Protein AF-A0AAU9KDV6-F1 (afdb_monomer_lite)

Radius of gyration: 60.65 Å; chains: 1; bounding box: 125×68×221 Å

Structure (mmCIF, N/CA/C/O backbone):
data_AF-A0AAU9KDV6-F1
#
_entry.id   AF-A0AAU9KDV6-F1
#
loop_
_atom_site.group_PDB
_atom_site.id
_atom_site.type_symbol
_atom_site.label_atom_id
_atom_site.label_alt_id
_atom_site.label_comp_id
_atom_site.label_asym_id
_atom_site.label_entity_id
_atom_site.label_seq_id
_atom_site.pdbx_PDB_ins_code
_atom_site.Cartn_x
_atom_site.Cartn_y
_atom_site.Cartn_z
_atom_site.occupancy
_atom_site.B_iso_or_equiv
_atom_site.auth_seq_id
_atom_site.auth_comp_id
_atom_site.auth_asym_id
_atom_site.auth_atom_id
_atom_site.pdbx_PDB_model_num
ATOM 1 N N . MET A 1 1 ? -49.493 3.572 109.293 1.00 40.91 1 MET A N 1
ATOM 2 C CA . MET A 1 1 ? -48.116 3.812 108.805 1.00 40.91 1 MET A CA 1
ATOM 3 C C . MET A 1 1 ? -47.619 2.676 107.915 1.00 40.91 1 MET A C 1
ATOM 5 O O . MET A 1 1 ? -47.460 2.937 106.735 1.00 40.91 1 MET A O 1
ATOM 9 N N . LEU A 1 2 ? -47.469 1.431 108.397 1.00 35.75 2 LEU A N 1
ATOM 10 C CA . LEU A 1 2 ? -46.948 0.316 107.576 1.00 35.75 2 LEU A CA 1
ATOM 11 C C . LEU A 1 2 ? -47.696 0.126 106.236 1.00 35.75 2 LEU A C 1
ATOM 13 O O . LEU A 1 2 ? -47.065 0.109 105.188 1.00 35.75 2 LEU A O 1
ATOM 17 N N . ALA A 1 3 ? -49.034 0.121 106.248 1.00 40.25 3 ALA A N 1
ATOM 18 C CA . ALA A 1 3 ? -49.849 0.040 105.027 1.00 40.25 3 ALA A CA 1
ATOM 19 C C . ALA A 1 3 ? -49.653 1.220 104.048 1.00 40.25 3 ALA A C 1
ATOM 21 O O . ALA A 1 3 ? -49.801 1.046 102.847 1.00 40.25 3 ALA A O 1
ATOM 22 N N . PHE A 1 4 ? -49.280 2.408 104.540 1.00 44.97 4 PHE A N 1
ATOM 23 C CA . PHE A 1 4 ? -48.985 3.580 103.703 1.00 44.97 4 PHE A CA 1
ATOM 24 C C . PHE A 1 4 ? -47.586 3.479 103.072 1.00 44.97 4 PHE A C 1
ATOM 26 O O . PHE A 1 4 ? -47.387 3.900 101.940 1.00 44.97 4 PHE A O 1
ATOM 33 N N . ILE A 1 5 ? -46.635 2.855 103.777 1.00 51.09 5 ILE A N 1
ATOM 34 C CA . ILE A 1 5 ? -45.300 2.537 103.251 1.00 51.09 5 ILE A CA 1
ATOM 35 C C . ILE A 1 5 ? -45.392 1.431 102.190 1.00 51.09 5 ILE A C 1
ATOM 37 O O . ILE A 1 5 ? -44.758 1.555 101.151 1.00 51.09 5 ILE A O 1
ATOM 41 N N . VAL A 1 6 ? -46.229 0.405 102.388 1.00 50.66 6 VAL A N 1
ATOM 42 C CA . VAL A 1 6 ? -46.514 -0.606 101.348 1.00 50.66 6 VAL A CA 1
ATOM 43 C C . VAL A 1 6 ? -47.184 0.031 100.124 1.00 50.66 6 VAL A C 1
ATOM 45 O O . VAL A 1 6 ? -46.797 -0.273 99.000 1.00 50.66 6 VAL A O 1
ATOM 48 N N . LEU A 1 7 ? -48.120 0.970 100.318 1.00 45.03 7 LEU A N 1
ATOM 49 C CA . LEU A 1 7 ? -48.736 1.695 99.202 1.00 45.03 7 LEU A CA 1
ATOM 50 C C . LEU A 1 7 ? -47.714 2.552 98.429 1.00 45.03 7 LEU A C 1
ATOM 52 O O . LEU A 1 7 ? -47.721 2.531 97.202 1.00 45.03 7 LEU A O 1
ATOM 56 N N . LEU A 1 8 ? -46.800 3.250 99.121 1.00 45.50 8 LEU A N 1
ATOM 57 C CA . LEU A 1 8 ? -45.713 3.993 98.467 1.00 45.50 8 LEU A CA 1
ATOM 58 C C . LEU A 1 8 ? -44.706 3.079 97.754 1.00 45.50 8 LEU A C 1
ATOM 60 O O . LEU A 1 8 ? -44.264 3.418 96.663 1.00 45.50 8 LEU A O 1
ATOM 64 N N . LEU A 1 9 ? -44.343 1.933 98.337 1.00 45.34 9 LEU A N 1
ATOM 65 C CA . LEU A 1 9 ? -43.408 0.992 97.709 1.00 45.34 9 LEU A CA 1
ATOM 66 C C . LEU A 1 9 ? -43.995 0.374 96.432 1.00 45.34 9 LEU A C 1
ATOM 68 O O . LEU A 1 9 ? -43.277 0.241 95.443 1.00 45.34 9 LEU A O 1
ATOM 72 N N . ASN A 1 10 ? -45.301 0.091 96.411 1.00 43.69 10 ASN A N 1
ATOM 73 C CA . ASN A 1 10 ? -45.986 -0.341 95.192 1.00 43.69 10 ASN A CA 1
ATOM 74 C C . ASN A 1 10 ? -46.097 0.798 94.159 1.00 43.69 10 ASN A C 1
ATOM 76 O O . ASN A 1 10 ? -45.898 0.552 92.976 1.00 43.69 10 ASN A O 1
ATOM 80 N N . LEU A 1 11 ? -46.321 2.049 94.584 1.00 44.47 11 LEU A N 1
ATOM 81 C CA . LEU A 1 11 ? -46.323 3.220 93.687 1.00 44.47 11 LEU A CA 1
ATOM 82 C C . LEU A 1 11 ? -44.954 3.521 93.045 1.00 44.47 11 LEU A C 1
ATOM 84 O O . LEU A 1 11 ? -44.906 4.190 92.017 1.00 44.47 11 LEU A O 1
ATOM 88 N N . VAL A 1 12 ? -43.848 3.029 93.616 1.00 46.56 12 VAL A N 1
ATOM 89 C CA . VAL A 1 12 ? -42.502 3.132 93.017 1.00 46.56 12 VAL A CA 1
ATOM 90 C C . VAL A 1 12 ? -42.240 2.010 91.995 1.00 46.56 12 VAL A C 1
ATOM 92 O O . VAL A 1 12 ? -41.493 2.219 91.039 1.00 46.56 12 VAL A O 1
ATOM 95 N N . LYS A 1 13 ? -42.913 0.856 92.112 1.00 50.41 13 LYS A N 1
ATOM 96 C CA . LYS A 1 13 ? -42.936 -0.217 91.097 1.00 50.41 13 LYS A CA 1
ATOM 97 C C . LYS A 1 13 ? -43.999 0.047 90.017 1.00 50.41 13 LYS A C 1
ATOM 99 O O . LYS A 1 13 ? -44.892 -0.754 89.768 1.00 50.41 13 LYS A O 1
ATOM 104 N N . GLY A 1 14 ? -43.875 1.189 89.339 1.00 57.09 14 GLY A N 1
ATOM 105 C CA . GLY A 1 14 ? -44.610 1.466 88.100 1.00 57.09 14 GLY A CA 1
ATOM 106 C C . GLY A 1 14 ? -44.028 0.672 86.929 1.00 57.09 14 GLY A C 1
ATOM 107 O O . GLY A 1 14 ? -43.307 1.242 86.109 1.00 57.09 14 GLY A O 1
ATOM 108 N N . GLU A 1 15 ? -44.257 -0.637 86.897 1.00 65.69 15 GLU A N 1
ATOM 109 C CA . GLU A 1 15 ? -43.826 -1.544 85.823 1.00 65.69 15 GLU A CA 1
ATOM 110 C C . GLU A 1 15 ? -44.799 -1.408 84.642 1.00 65.69 15 GLU A C 1
ATOM 112 O O . GLU A 1 15 ? -46.013 -1.348 84.834 1.00 65.69 15 GLU A O 1
ATOM 117 N N . LEU A 1 16 ? -44.281 -1.248 83.419 1.00 76.19 16 LEU A N 1
ATOM 118 C CA . LEU A 1 16 ? -45.123 -0.967 82.253 1.00 76.19 16 LEU A CA 1
ATOM 119 C C . LEU A 1 16 ? -45.495 -2.255 81.522 1.00 76.19 16 LEU A C 1
ATOM 121 O O . LEU A 1 16 ? -44.693 -2.799 80.766 1.00 76.19 16 LEU A O 1
ATOM 125 N N . ASN A 1 17 ? -46.736 -2.698 81.700 1.00 83.12 17 ASN A N 1
ATOM 126 C CA . ASN A 1 17 ? -47.271 -3.866 81.005 1.00 83.12 17 ASN A CA 1
ATOM 127 C C . ASN A 1 17 ? -47.283 -3.638 79.482 1.00 83.12 17 ASN A C 1
ATOM 129 O O . ASN A 1 17 ? -47.941 -2.713 78.982 1.00 83.12 17 ASN A O 1
ATOM 133 N N . MET A 1 18 ? -46.568 -4.502 78.761 1.00 87.81 18 MET A N 1
ATOM 134 C CA . MET A 1 18 ? -46.464 -4.554 77.307 1.00 87.81 18 MET A CA 1
ATOM 135 C C . MET A 1 18 ? -46.941 -5.917 76.795 1.00 87.81 18 MET A C 1
ATOM 137 O O . MET A 1 18 ? -46.512 -6.964 77.277 1.00 87.81 18 MET A O 1
ATOM 141 N N . ILE A 1 19 ? -47.790 -5.916 75.768 1.00 90.44 19 ILE A N 1
ATOM 142 C CA . ILE A 1 19 ? -48.213 -7.137 75.073 1.00 90.44 19 ILE A CA 1
ATOM 143 C C . ILE A 1 19 ? -47.718 -7.140 73.631 1.00 90.44 19 ILE A C 1
ATOM 145 O O . ILE A 1 19 ? -47.949 -6.184 72.900 1.00 90.44 19 ILE A O 1
ATOM 149 N N . VAL A 1 20 ? -47.101 -8.236 73.192 1.00 90.81 20 VAL A N 1
ATOM 150 C CA . VAL A 1 20 ? -46.806 -8.478 71.772 1.00 90.81 20 VAL A CA 1
ATOM 151 C C . VAL A 1 20 ? -47.881 -9.383 71.175 1.00 90.81 20 VAL A C 1
ATOM 153 O O . VAL A 1 20 ? -48.153 -10.460 71.708 1.00 90.81 20 VAL A O 1
ATOM 156 N N . LEU A 1 21 ? -48.480 -8.948 70.064 1.00 92.38 21 LEU A N 1
ATOM 157 C CA . LEU A 1 21 ? -49.529 -9.667 69.341 1.00 92.38 21 LEU A CA 1
ATOM 158 C C . LEU A 1 21 ? -48.971 -10.286 68.054 1.00 92.38 21 LEU A C 1
ATOM 160 O O . LEU A 1 21 ? -48.592 -9.571 67.129 1.00 92.38 21 LEU A O 1
ATOM 164 N N . PHE A 1 22 ? -48.968 -11.615 67.981 1.00 92.19 22 PHE A N 1
ATOM 165 C CA . PHE A 1 22 ? -48.668 -12.400 66.781 1.00 92.19 22 PHE A CA 1
ATOM 166 C C . PHE A 1 22 ? -49.953 -12.954 66.145 1.00 92.19 22 PHE A C 1
ATOM 168 O O . PHE A 1 22 ? -51.003 -13.003 66.784 1.00 92.19 22 PHE A O 1
ATOM 175 N N . SER A 1 23 ? -49.874 -13.434 64.906 1.00 92.50 23 SER A N 1
ATOM 176 C CA . SER A 1 23 ? -50.937 -14.193 64.239 1.00 92.50 23 SER A CA 1
ATOM 177 C C . SER A 1 23 ? -50.364 -15.342 63.399 1.00 92.50 23 SER A C 1
ATOM 179 O O . SER A 1 23 ? -49.150 -15.529 63.334 1.00 92.50 23 SER A O 1
ATOM 181 N N . SER A 1 24 ? -51.225 -16.093 62.707 1.00 87.38 24 SER A N 1
ATOM 182 C CA . SER A 1 24 ? -50.813 -17.065 61.679 1.00 87.38 24 SER A CA 1
ATOM 183 C C . SER A 1 24 ? -50.047 -16.451 60.498 1.00 87.38 24 SER A C 1
ATOM 185 O O . SER A 1 24 ? -49.396 -17.186 59.761 1.00 87.38 24 SER A O 1
ATOM 187 N N . SER A 1 25 ? -50.138 -15.132 60.309 1.00 87.69 25 SER A N 1
ATOM 188 C CA . SER A 1 25 ? -49.442 -14.372 59.262 1.00 87.69 25 SER A CA 1
ATOM 189 C C . SER A 1 25 ? -48.084 -13.824 59.729 1.00 87.69 25 SER A C 1
ATOM 191 O O . SER A 1 25 ? -47.277 -13.400 58.903 1.00 87.69 25 SER A O 1
ATOM 193 N N . THR A 1 26 ? -47.787 -13.862 61.035 1.00 89.19 26 THR A N 1
ATOM 194 C CA . THR A 1 26 ? -46.473 -13.483 61.573 1.00 89.19 26 THR A CA 1
ATOM 195 C C . THR A 1 26 ? -45.402 -14.485 61.119 1.00 89.19 26 THR A C 1
ATOM 197 O O . THR A 1 26 ? -45.591 -15.691 61.298 1.00 89.19 26 THR A O 1
ATOM 200 N N . PRO A 1 27 ? -44.234 -14.037 60.617 1.00 87.31 27 PRO A N 1
ATOM 201 C CA . PRO A 1 27 ? -43.124 -14.935 60.313 1.00 87.31 27 PRO A CA 1
ATOM 202 C C . PRO A 1 27 ? -42.692 -15.749 61.542 1.00 87.31 27 PRO A C 1
ATOM 204 O O . PRO A 1 27 ? -42.416 -15.194 62.606 1.00 87.31 27 PRO A O 1
ATOM 207 N N . SER A 1 28 ? -42.584 -17.072 61.401 1.00 85.69 28 SER A N 1
ATOM 208 C CA . SER A 1 28 ? -42.259 -17.964 62.525 1.00 85.69 28 SER A CA 1
ATOM 209 C C . SER A 1 28 ? -40.844 -17.760 63.080 1.00 85.69 28 SER A C 1
ATOM 211 O O . SER A 1 28 ? -40.598 -18.039 64.253 1.00 85.69 28 SER A O 1
ATOM 213 N N . SER A 1 29 ? -39.912 -17.251 62.266 1.00 87.62 29 SER A N 1
ATOM 214 C CA . SER A 1 29 ? -38.594 -16.810 62.737 1.00 87.62 29 SER A CA 1
ATOM 215 C C . SER A 1 29 ? -38.708 -15.583 63.644 1.00 87.62 29 SER A C 1
ATOM 217 O O . SER A 1 29 ? -38.086 -15.554 64.703 1.00 87.62 29 SER A O 1
ATOM 219 N N . LEU A 1 30 ? -39.555 -14.616 63.277 1.00 86.94 30 LEU A N 1
ATOM 220 C CA . LEU A 1 30 ? -39.775 -13.374 64.014 1.00 86.94 30 LEU A CA 1
ATOM 221 C C . LEU A 1 30 ? -40.411 -13.621 65.381 1.00 86.94 30 LEU A C 1
ATOM 223 O O . LEU A 1 30 ? -39.878 -13.143 66.379 1.00 86.94 30 LEU A O 1
ATOM 227 N N . SER A 1 31 ? -41.492 -14.404 65.452 1.00 88.00 31 SER A N 1
ATOM 228 C CA . SER A 1 31 ? -42.129 -14.729 66.735 1.00 88.00 31 SER A CA 1
ATOM 229 C C . SER A 1 31 ? -41.178 -15.492 67.666 1.00 88.00 31 SER A C 1
ATOM 231 O O . SER A 1 31 ? -41.053 -15.140 68.839 1.00 88.00 31 SER A O 1
ATOM 233 N N . THR A 1 32 ? -40.425 -16.463 67.135 1.00 89.94 32 THR A N 1
ATOM 234 C CA . THR A 1 32 ? -39.395 -17.202 67.888 1.00 89.94 32 THR A CA 1
ATOM 235 C C . THR A 1 32 ? -38.284 -16.276 68.392 1.00 89.94 32 THR A C 1
ATOM 237 O O . THR A 1 32 ? -37.928 -16.324 69.567 1.00 89.94 32 THR A O 1
ATOM 240 N N . TYR A 1 33 ? -37.757 -15.399 67.532 1.00 89.50 33 TYR A N 1
ATOM 241 C CA . TYR A 1 33 ? -36.684 -14.469 67.887 1.00 89.50 33 TYR A CA 1
ATOM 242 C C . TYR A 1 33 ? -37.139 -13.420 68.908 1.00 89.50 33 TYR A C 1
ATOM 244 O O . TYR A 1 33 ? -36.356 -13.036 69.776 1.00 89.50 33 TYR A O 1
ATOM 252 N N . PHE A 1 34 ? -38.392 -12.970 68.837 1.00 88.88 34 PHE A N 1
ATOM 253 C CA . PHE A 1 34 ? -38.979 -12.055 69.816 1.00 88.88 34 PHE A CA 1
ATOM 254 C C . PHE A 1 34 ? -39.078 -12.714 71.193 1.00 88.88 34 PHE A C 1
ATOM 256 O O . PHE A 1 34 ? -38.612 -12.129 72.169 1.00 88.88 34 PHE A O 1
ATOM 263 N N . LEU A 1 35 ? -39.588 -13.948 71.256 1.00 87.81 35 LEU A N 1
ATOM 264 C CA . LEU A 1 35 ? -39.663 -14.738 72.490 1.00 87.81 35 LEU A CA 1
ATOM 265 C C . LEU A 1 35 ? -38.286 -14.960 73.142 1.00 87.81 35 LEU A C 1
ATOM 267 O O . LEU A 1 35 ? -38.197 -14.984 74.365 1.00 87.81 35 LEU A O 1
ATOM 271 N N . SER A 1 36 ? -37.211 -15.112 72.356 1.00 86.88 36 SER A N 1
ATOM 272 C CA . SER A 1 36 ? -35.862 -15.350 72.894 1.00 86.88 36 SER A CA 1
ATOM 273 C C . SER A 1 36 ? -35.021 -14.092 73.148 1.00 86.88 36 SER A C 1
ATOM 275 O O . SER A 1 36 ? -34.088 -14.152 73.948 1.00 86.88 36 SER A O 1
ATOM 277 N N . ASN A 1 37 ? -35.293 -12.971 72.465 1.00 86.50 37 ASN A N 1
ATOM 278 C CA . ASN A 1 37 ? -34.419 -11.788 72.498 1.00 86.50 37 ASN A CA 1
ATOM 279 C C . ASN A 1 37 ? -35.093 -10.492 72.952 1.00 86.50 37 ASN A C 1
ATOM 281 O O . ASN A 1 37 ? -34.382 -9.622 73.442 1.00 86.50 37 ASN A O 1
ATOM 285 N N . LEU A 1 38 ? -36.409 -10.300 72.780 1.00 83.62 38 LEU A N 1
ATOM 286 C CA . LEU A 1 38 ? -37.007 -8.978 73.010 1.00 83.62 38 LEU A CA 1
ATOM 287 C C . LEU A 1 38 ? -36.851 -8.551 74.478 1.00 83.62 38 LEU A C 1
ATOM 289 O O . LEU A 1 38 ? -36.302 -7.483 74.733 1.00 83.62 38 LEU A O 1
ATOM 293 N N . ASP A 1 39 ? -37.219 -9.421 75.420 1.00 81.00 39 ASP A N 1
ATOM 294 C CA . ASP A 1 39 ? -37.047 -9.208 76.864 1.00 81.00 39 ASP A CA 1
ATOM 295 C C . ASP A 1 39 ? -35.589 -8.891 77.251 1.00 81.00 39 ASP A C 1
ATOM 297 O O . ASP A 1 39 ? -35.280 -7.814 77.767 1.00 81.00 39 ASP A O 1
ATOM 301 N N . SER A 1 40 ? -34.650 -9.775 76.900 1.00 79.00 40 SER A N 1
ATOM 302 C CA . SER A 1 40 ? -33.231 -9.592 77.228 1.00 79.00 40 SER A CA 1
ATOM 303 C C . SER A 1 40 ? -32.630 -8.328 76.594 1.00 79.00 40 SER A C 1
ATOM 305 O O . SER A 1 40 ? -31.840 -7.635 77.240 1.00 79.00 40 SER A O 1
ATOM 307 N N . SER A 1 41 ? -33.058 -7.966 75.379 1.00 72.12 41 SER A N 1
ATOM 308 C CA . SER A 1 41 ? -32.657 -6.735 74.683 1.00 72.12 41 SER A CA 1
ATOM 309 C C . SER A 1 41 ? -33.207 -5.457 75.333 1.00 72.12 41 SER A C 1
ATOM 311 O O . SER A 1 41 ? -32.626 -4.378 75.181 1.00 72.12 41 SER A O 1
ATOM 313 N N . LEU A 1 42 ? -34.311 -5.560 76.078 1.00 72.38 42 LEU A N 1
ATOM 314 C CA . LEU A 1 42 ? -34.938 -4.443 76.779 1.00 72.38 42 LEU A CA 1
ATOM 315 C C . LEU A 1 42 ? -34.342 -4.198 78.173 1.00 72.38 42 LEU A C 1
ATOM 317 O O . LEU A 1 42 ? -34.608 -3.143 78.752 1.00 72.38 42 LEU A O 1
ATOM 321 N N . GLY A 1 43 ? -33.418 -5.049 78.628 1.00 60.28 43 GLY A N 1
ATOM 322 C CA . GLY A 1 43 ? -32.497 -4.766 79.731 1.00 60.28 43 GLY A CA 1
ATOM 323 C C . GLY A 1 43 ? -33.004 -5.242 81.090 1.00 60.28 43 GLY A C 1
ATOM 324 O O . GLY A 1 43 ? -33.632 -4.490 81.831 1.00 60.28 43 GLY A O 1
ATOM 325 N N . ASN A 1 44 ? -32.635 -6.474 81.441 1.00 50.62 44 ASN A N 1
ATOM 326 C CA . ASN A 1 44 ? -33.043 -7.193 82.657 1.00 50.62 44 ASN A CA 1
ATOM 327 C C . ASN A 1 44 ? -32.495 -6.621 83.997 1.00 50.62 44 ASN A C 1
ATOM 329 O O . ASN A 1 44 ? -32.542 -7.296 85.022 1.00 50.62 44 ASN A O 1
ATOM 333 N N . SER A 1 45 ? -31.945 -5.400 84.020 1.00 51.59 45 SER A N 1
ATOM 334 C CA . SER A 1 45 ? -31.393 -4.762 85.228 1.00 51.59 45 SER A CA 1
ATOM 335 C C . SER A 1 45 ? -32.425 -4.009 86.074 1.00 51.59 45 SER A C 1
ATOM 337 O O . SER A 1 45 ? -32.253 -3.925 87.288 1.00 51.59 45 SER A O 1
ATOM 339 N N . ASP A 1 46 ? -33.484 -3.471 85.458 1.00 55.25 46 ASP A N 1
ATOM 340 C CA . ASP A 1 46 ? -34.318 -2.418 86.070 1.00 55.25 46 ASP A CA 1
ATOM 341 C C . ASP A 1 46 ? -35.837 -2.706 86.064 1.00 55.25 46 ASP A C 1
ATOM 343 O O . ASP A 1 46 ? -36.617 -1.806 86.372 1.00 55.25 46 ASP A O 1
ATOM 347 N N . PHE A 1 47 ? -36.268 -3.928 85.704 1.00 57.72 47 PHE A N 1
ATOM 348 C CA . PHE A 1 47 ? -37.681 -4.382 85.696 1.00 57.72 47 PHE A CA 1
ATOM 349 C C . PHE A 1 47 ? -38.674 -3.343 85.128 1.00 57.72 47 PHE A C 1
ATOM 351 O O . PHE A 1 47 ? -39.692 -3.005 85.728 1.00 57.72 47 PHE A O 1
ATOM 358 N N . PHE A 1 48 ? -38.337 -2.756 83.978 1.00 67.69 48 PHE A N 1
ATOM 359 C CA . PHE A 1 48 ? -39.038 -1.567 83.486 1.00 67.69 48 PHE A CA 1
ATOM 360 C C . PHE A 1 48 ? -40.371 -1.886 82.788 1.00 67.69 48 PHE A C 1
ATOM 362 O O . PHE A 1 48 ? -41.332 -1.122 82.920 1.00 67.69 48 PHE A O 1
ATOM 369 N N . PHE A 1 49 ? -40.409 -2.993 82.046 1.00 75.56 49 PHE A N 1
ATOM 370 C CA . PHE A 1 49 ? -41.573 -3.512 81.332 1.00 75.56 49 PHE A CA 1
ATOM 371 C C . PHE A 1 49 ? -41.828 -4.953 81.786 1.00 75.56 49 PHE A C 1
ATOM 373 O O . PHE A 1 49 ? -40.865 -5.705 81.927 1.00 75.56 49 PHE A O 1
ATOM 380 N N . ASP A 1 50 ? -43.093 -5.334 81.954 1.00 82.19 50 ASP A N 1
ATOM 381 C CA . ASP A 1 50 ? -43.509 -6.743 81.949 1.00 82.19 50 ASP A CA 1
ATOM 382 C C . ASP A 1 50 ? -44.009 -7.072 80.536 1.00 82.19 50 ASP A C 1
ATOM 384 O O . ASP A 1 50 ? -44.748 -6.276 79.949 1.00 82.19 50 ASP A O 1
ATOM 388 N N . ILE A 1 51 ? -43.557 -8.184 79.952 1.00 85.69 51 ILE A N 1
ATOM 389 C CA . ILE A 1 51 ? -43.726 -8.478 78.523 1.00 85.69 51 ILE A CA 1
ATOM 390 C C . ILE A 1 51 ? -44.402 -9.831 78.337 1.00 85.69 51 ILE A C 1
ATOM 392 O O . ILE A 1 51 ? -43.790 -10.888 78.482 1.00 85.69 51 ILE A O 1
ATOM 396 N N . SER A 1 52 ? -45.668 -9.790 77.927 1.00 87.25 52 SER A N 1
ATOM 397 C CA . SER A 1 52 ? -46.446 -10.984 77.598 1.00 87.25 52 SER A CA 1
ATOM 398 C C . SER A 1 52 ? -46.648 -11.136 76.088 1.00 87.25 52 SER A C 1
ATOM 400 O O . SER A 1 52 ? -46.947 -10.178 75.375 1.00 87.25 52 SER A O 1
ATOM 402 N N . PHE A 1 53 ? -46.521 -12.364 75.588 1.00 89.88 53 PHE A N 1
ATOM 403 C CA . PHE A 1 53 ? -46.622 -12.688 74.164 1.00 89.88 53 PHE A CA 1
ATOM 404 C C . PHE A 1 53 ? -47.893 -13.499 73.892 1.00 89.88 53 PHE A C 1
ATOM 406 O O . PHE A 1 53 ? -48.089 -14.560 74.481 1.00 89.88 53 PHE A O 1
ATOM 413 N N . TYR A 1 54 ? -48.735 -13.030 72.970 1.00 89.75 54 TYR A N 1
ATOM 414 C CA . TYR A 1 54 ? -50.000 -13.676 72.614 1.00 89.75 54 TYR A CA 1
ATOM 415 C C . TYR A 1 54 ? -50.082 -13.918 71.106 1.00 89.75 54 TYR A C 1
ATOM 417 O O . TYR A 1 54 ? -49.696 -13.068 70.309 1.00 89.75 54 TYR A O 1
ATOM 425 N N . THR A 1 55 ? -50.628 -15.066 70.700 1.00 87.62 55 THR A N 1
ATOM 426 C CA . THR A 1 55 ? -50.978 -15.336 69.295 1.00 87.62 55 THR A CA 1
ATOM 427 C C . THR A 1 55 ? -52.491 -15.263 69.143 1.00 87.62 55 THR A C 1
ATOM 429 O O . THR A 1 55 ? -53.210 -16.009 69.805 1.00 87.62 55 THR A O 1
ATOM 432 N N . ILE A 1 56 ? -52.972 -14.369 68.282 1.00 88.94 56 ILE A N 1
ATOM 433 C CA . ILE A 1 56 ? -54.396 -14.128 68.037 1.00 88.94 56 ILE A CA 1
ATOM 434 C C . ILE A 1 56 ? -54.807 -14.567 66.627 1.00 88.94 56 ILE A C 1
ATOM 436 O O . ILE A 1 56 ? -54.000 -14.655 65.702 1.00 88.94 56 ILE A O 1
ATOM 440 N N . THR A 1 57 ? -56.095 -14.855 66.464 1.00 85.44 57 THR A N 1
ATOM 441 C CA . THR A 1 57 ? -56.718 -15.275 65.200 1.00 85.44 57 THR A CA 1
ATOM 442 C C . THR A 1 57 ? -57.766 -14.260 64.760 1.00 85.44 57 THR A C 1
ATOM 444 O O . THR A 1 57 ? -58.333 -13.548 65.590 1.00 85.44 57 THR A O 1
ATOM 447 N N . GLN A 1 58 ? -58.110 -14.224 63.469 1.00 78.62 58 GLN A N 1
ATOM 448 C CA . GLN A 1 58 ? -59.182 -13.346 62.974 1.00 78.62 58 GLN A CA 1
ATOM 449 C C . GLN A 1 58 ? -60.534 -13.582 63.684 1.00 78.62 58 GLN A C 1
ATOM 451 O O . GLN A 1 58 ? -61.351 -12.661 63.756 1.00 78.62 58 GLN A O 1
ATOM 456 N N . SER A 1 59 ? -60.761 -14.780 64.235 1.00 72.75 59 SER A N 1
ATOM 457 C CA . SER A 1 59 ? -61.956 -15.180 64.993 1.00 72.75 59 SER A CA 1
ATOM 458 C C . SER A 1 59 ? -61.933 -14.838 66.487 1.00 72.75 59 SER A C 1
ATOM 460 O O . SER A 1 59 ? -63.003 -14.685 67.070 1.00 72.75 59 SER A O 1
ATOM 462 N N . SER A 1 60 ? -60.765 -14.721 67.126 1.00 70.50 60 SER A N 1
ATOM 463 C CA . SER A 1 60 ? -60.691 -14.381 68.554 1.00 70.50 60 SER A CA 1
ATOM 464 C C . SER A 1 60 ? -61.064 -12.917 68.792 1.00 70.50 60 SER A C 1
ATOM 466 O O . SER A 1 60 ? -60.599 -12.021 68.083 1.00 70.50 60 SER A O 1
ATOM 468 N N . ALA A 1 61 ? -61.877 -12.668 69.818 1.00 64.69 61 ALA A N 1
ATOM 469 C CA . ALA A 1 61 ? -61.981 -11.341 70.409 1.00 64.69 61 ALA A CA 1
ATOM 470 C C . ALA A 1 61 ? -60.681 -11.018 71.165 1.00 64.69 61 ALA A C 1
ATOM 472 O O . ALA A 1 61 ? -60.041 -11.918 71.705 1.00 64.69 61 ALA A O 1
ATOM 473 N N . LEU A 1 62 ? -60.313 -9.737 71.247 1.00 70.44 62 LEU A N 1
ATOM 474 C CA . LEU A 1 62 ? -59.392 -9.283 72.288 1.00 70.44 62 LEU A CA 1
ATOM 475 C C . LEU A 1 62 ? -60.173 -9.278 73.610 1.00 70.44 62 LEU A C 1
ATOM 477 O O . LEU A 1 62 ? -60.967 -8.375 73.872 1.00 70.44 62 LEU A O 1
ATOM 481 N N . GLU A 1 63 ? -60.026 -10.349 74.390 1.00 66.81 63 GLU A N 1
ATOM 482 C CA . GLU A 1 63 ? -60.826 -10.578 75.594 1.00 66.81 63 GLU A CA 1
ATOM 483 C C . GLU A 1 63 ? -60.454 -9.591 76.705 1.00 66.81 63 GLU A C 1
ATOM 485 O O . GLU A 1 63 ? -59.287 -9.424 77.058 1.00 66.81 63 GLU A O 1
ATOM 490 N N . SER A 1 64 ? -61.459 -8.937 77.293 1.00 60.09 64 SER A N 1
ATOM 491 C CA . SER A 1 64 ? -61.273 -7.771 78.169 1.00 60.09 64 SER A CA 1
ATOM 492 C C . SER A 1 64 ? -60.523 -8.040 79.480 1.00 60.09 64 SER A C 1
ATOM 494 O O . SER A 1 64 ? -60.226 -7.092 80.200 1.00 60.09 64 SER A O 1
ATOM 496 N N . TYR A 1 65 ? -60.232 -9.302 79.811 1.00 57.00 65 TYR A N 1
ATOM 497 C CA . TYR A 1 65 ? -59.433 -9.678 80.981 1.00 57.00 65 TYR A CA 1
ATOM 498 C C . TYR A 1 65 ? -57.921 -9.708 80.695 1.00 57.00 65 TYR A C 1
ATOM 500 O O . TYR A 1 65 ? -57.138 -9.510 81.615 1.00 57.00 65 TYR A O 1
ATOM 508 N N . ILE A 1 66 ? -57.500 -9.889 79.434 1.00 63.53 66 ILE A N 1
ATOM 509 C CA . ILE A 1 66 ? -56.082 -9.861 79.006 1.00 63.53 66 ILE A CA 1
ATOM 510 C C . ILE A 1 66 ? -55.523 -8.418 79.047 1.00 63.53 66 ILE A C 1
ATOM 512 O O . ILE A 1 66 ? -54.331 -8.178 78.882 1.00 63.53 66 ILE A O 1
ATOM 516 N N . LEU A 1 67 ? -56.412 -7.437 79.232 1.00 61.69 67 LEU A N 1
ATOM 517 C CA . LEU A 1 67 ? -56.224 -6.039 78.842 1.00 61.69 67 LEU A CA 1
ATOM 518 C C . LEU A 1 67 ? -56.485 -5.066 80.005 1.00 61.69 67 LEU A C 1
ATOM 520 O O . LEU A 1 67 ? -56.489 -3.852 79.802 1.00 61.69 67 LEU A O 1
ATOM 524 N N . GLN A 1 68 ? -56.708 -5.588 81.216 1.00 65.06 68 GLN A N 1
ATOM 525 C CA . GLN A 1 68 ? -56.677 -4.786 82.440 1.00 65.06 68 GLN A CA 1
ATOM 526 C C . GLN A 1 68 ? -55.219 -4.418 82.750 1.00 65.06 68 GLN A C 1
ATOM 528 O O . GLN A 1 68 ? -54.313 -5.216 82.529 1.00 65.06 68 GLN A O 1
ATOM 533 N N . ASP A 1 69 ? -54.997 -3.176 83.182 1.00 70.00 69 ASP A N 1
ATOM 534 C CA . ASP A 1 69 ? -53.684 -2.581 83.477 1.00 70.00 69 ASP A CA 1
ATOM 535 C C . ASP A 1 69 ? -52.650 -2.596 82.323 1.00 70.00 69 ASP A C 1
ATOM 537 O O . ASP A 1 69 ? -51.463 -2.335 82.537 1.00 70.00 69 ASP A O 1
ATOM 541 N N . LEU A 1 70 ? -53.071 -2.841 81.076 1.00 79.44 70 LEU A N 1
ATOM 542 C CA . LEU A 1 70 ? -52.185 -2.819 79.908 1.00 79.44 70 LEU A CA 1
ATOM 543 C C . LEU A 1 70 ? -51.829 -1.384 79.484 1.00 79.44 70 LEU A C 1
ATOM 545 O O . LEU A 1 70 ? -52.714 -0.580 79.198 1.00 79.44 70 LEU A O 1
ATOM 549 N N . THR A 1 71 ? -50.533 -1.071 79.368 1.00 80.38 71 THR A N 1
ATOM 550 C CA . THR A 1 71 ? -50.070 0.266 78.943 1.00 80.38 71 THR A CA 1
ATOM 551 C C . THR A 1 71 ? -49.696 0.317 77.458 1.00 80.38 71 THR A C 1
ATOM 553 O O . THR A 1 71 ? -49.953 1.327 76.796 1.00 80.38 71 THR A O 1
ATOM 556 N N . MET A 1 72 ? -49.112 -0.759 76.915 1.00 87.56 72 MET A N 1
ATOM 557 C CA . MET A 1 72 ? -48.656 -0.815 75.523 1.00 87.56 72 MET A CA 1
ATOM 558 C C . MET A 1 72 ? -48.976 -2.155 74.847 1.00 87.56 72 MET A C 1
ATOM 560 O O . MET A 1 72 ? -48.909 -3.216 75.461 1.00 87.56 72 MET A O 1
ATOM 564 N N . MET A 1 73 ? -49.254 -2.105 73.547 1.00 91.38 73 MET A N 1
ATOM 565 C CA . MET A 1 73 ? -49.283 -3.245 72.634 1.00 91.38 73 MET A CA 1
ATOM 566 C C . MET A 1 73 ? -48.213 -3.084 71.551 1.00 91.38 73 MET A C 1
ATOM 568 O O . MET A 1 73 ? -47.913 -1.966 71.138 1.00 91.38 73 MET A O 1
ATOM 572 N N . VAL A 1 74 ? -47.710 -4.196 71.027 1.00 91.38 74 VAL A N 1
ATOM 573 C CA . VAL A 1 74 ? -46.914 -4.270 69.800 1.00 91.38 74 VAL A CA 1
ATOM 574 C C . VAL A 1 74 ? -47.687 -5.122 68.792 1.00 91.38 74 VAL A C 1
ATOM 576 O O . VAL A 1 74 ? -47.898 -6.313 69.023 1.00 91.38 74 VAL A O 1
ATOM 579 N N . ASP A 1 75 ? -48.125 -4.517 67.689 1.00 92.19 75 ASP A N 1
ATOM 580 C CA . ASP A 1 75 ? -48.753 -5.218 66.568 1.00 92.19 75 ASP A CA 1
ATOM 581 C C . ASP A 1 75 ? -47.668 -5.821 65.668 1.00 92.19 75 ASP A C 1
ATOM 583 O O . ASP A 1 75 ? -47.088 -5.159 64.802 1.00 92.19 75 ASP A O 1
ATOM 587 N N . ALA A 1 76 ? -47.403 -7.102 65.913 1.00 91.31 76 ALA A N 1
ATOM 588 C CA . ALA A 1 76 ? -46.533 -7.961 65.127 1.00 91.31 76 ALA A CA 1
ATOM 589 C C . ALA A 1 76 ? -47.356 -8.978 64.308 1.00 91.31 76 ALA A C 1
ATOM 591 O O . ALA A 1 76 ? -46.850 -10.055 63.984 1.00 91.31 76 ALA A O 1
ATOM 592 N N . THR A 1 77 ? -48.634 -8.691 64.010 1.00 89.38 77 THR A N 1
ATOM 593 C CA . THR A 1 77 ? -49.566 -9.689 63.454 1.00 89.38 77 THR A CA 1
ATOM 594 C C . THR A 1 77 ? -49.430 -9.924 61.953 1.00 89.38 77 THR A C 1
ATOM 596 O O . THR A 1 77 ? -49.745 -11.030 61.516 1.00 89.38 77 THR A O 1
ATOM 599 N N . TYR A 1 78 ? -48.969 -8.933 61.178 1.00 86.25 78 TYR A N 1
ATOM 600 C CA . TYR A 1 78 ? -48.879 -8.968 59.703 1.00 86.25 78 TYR A CA 1
ATOM 601 C C . TYR A 1 78 ? -50.197 -9.378 59.004 1.00 86.25 78 TYR A C 1
ATOM 603 O O . TYR A 1 78 ? -50.201 -10.038 57.964 1.00 86.25 78 TYR A O 1
ATOM 611 N N . ASP A 1 79 ? -51.346 -9.016 59.585 1.00 86.38 79 ASP A N 1
ATOM 612 C CA . ASP A 1 79 ? -52.678 -9.333 59.061 1.00 86.38 79 ASP A CA 1
ATOM 613 C C . ASP A 1 79 ? -53.554 -8.075 59.052 1.00 86.38 79 ASP A C 1
ATOM 615 O O . ASP A 1 79 ? -53.826 -7.481 60.093 1.00 86.38 79 ASP A O 1
ATOM 619 N N . MET A 1 80 ? -54.031 -7.677 57.870 1.00 84.00 80 MET A N 1
ATOM 620 C CA . MET A 1 80 ? -54.779 -6.429 57.672 1.00 84.00 80 MET A CA 1
ATOM 621 C C . MET A 1 80 ? -56.112 -6.375 58.442 1.00 84.00 80 MET A C 1
ATOM 623 O O . MET A 1 80 ? -56.564 -5.299 58.840 1.00 84.00 80 MET A O 1
ATOM 627 N N . LEU A 1 81 ? -56.762 -7.524 58.656 1.00 85.19 81 LEU A N 1
ATOM 628 C CA . LEU A 1 81 ? -58.048 -7.612 59.352 1.00 85.19 81 LEU A CA 1
ATOM 629 C C . LEU A 1 81 ? -57.861 -7.613 60.872 1.00 85.19 81 LEU A C 1
ATOM 631 O O . LEU A 1 81 ? -58.708 -7.076 61.589 1.00 85.19 81 LEU A O 1
ATOM 635 N N . LEU A 1 82 ? -56.756 -8.173 61.369 1.00 88.06 82 LEU A N 1
ATOM 636 C CA . LEU A 1 82 ? -56.337 -8.018 62.762 1.00 88.06 82 LEU A CA 1
ATOM 637 C C . LEU A 1 82 ? -55.853 -6.597 63.044 1.00 88.06 82 LEU A C 1
ATOM 639 O O . LEU A 1 82 ? -56.306 -6.003 64.018 1.00 88.06 82 LEU A O 1
ATOM 643 N N . HIS A 1 83 ? -55.039 -6.018 62.165 1.00 87.81 83 HIS A N 1
ATOM 644 C CA . HIS A 1 83 ? -54.538 -4.654 62.291 1.00 87.81 83 HIS A CA 1
ATOM 645 C C . HIS A 1 83 ? -55.674 -3.633 62.479 1.00 87.81 83 HIS A C 1
ATOM 647 O O . HIS A 1 83 ? -55.675 -2.880 63.450 1.00 87.81 83 HIS A O 1
ATOM 653 N N . HIS A 1 84 ? -56.719 -3.668 61.641 1.00 86.44 84 HIS A N 1
ATOM 654 C CA . HIS A 1 84 ? -57.882 -2.783 61.813 1.00 86.44 84 HIS A CA 1
ATOM 655 C C . HIS A 1 84 ? -58.649 -3.009 63.132 1.00 86.44 84 HIS A C 1
ATOM 657 O O . HIS A 1 84 ? -59.213 -2.058 63.680 1.00 86.44 84 HIS A O 1
ATOM 663 N N . LYS A 1 85 ? -58.663 -4.234 63.680 1.00 87.56 85 LYS A N 1
ATOM 664 C CA . LYS A 1 85 ? -59.227 -4.507 65.016 1.00 87.56 85 LYS A CA 1
ATOM 665 C C . LYS A 1 85 ? -58.340 -3.948 66.130 1.00 87.56 85 LYS A C 1
ATOM 667 O O . LYS A 1 85 ? -58.871 -3.395 67.091 1.00 87.56 85 LYS A O 1
ATOM 672 N N . ILE A 1 86 ? -57.018 -4.072 65.998 1.00 88.81 86 ILE A N 1
ATOM 673 C CA . ILE A 1 86 ? -56.032 -3.558 66.957 1.00 88.81 86 ILE A CA 1
ATOM 674 C C . ILE A 1 86 ? -56.040 -2.026 66.961 1.00 88.81 86 ILE A C 1
ATOM 676 O O . ILE A 1 86 ? -56.056 -1.442 68.040 1.00 88.81 86 ILE A O 1
ATOM 680 N N . ASP A 1 87 ? -56.123 -1.369 65.799 1.00 87.81 87 ASP A N 1
ATOM 681 C CA . ASP A 1 87 ? -56.265 0.090 65.697 1.00 87.81 87 ASP A CA 1
ATOM 682 C C . ASP A 1 87 ? -57.564 0.558 66.367 1.00 87.81 87 ASP A C 1
ATOM 684 O O . ASP A 1 87 ? -57.536 1.382 67.284 1.00 87.81 87 ASP A O 1
ATOM 688 N N . TYR A 1 88 ? -58.714 -0.027 66.005 1.00 87.56 88 TYR A N 1
ATOM 689 C CA . TYR A 1 88 ? -59.990 0.294 66.652 1.00 87.56 88 TYR A CA 1
ATOM 690 C C . TYR A 1 88 ? -59.916 0.140 68.182 1.00 87.56 88 TYR A C 1
ATOM 692 O O . TYR A 1 88 ? -60.312 1.052 68.912 1.00 87.56 88 TYR A O 1
ATOM 700 N N . PHE A 1 89 ? -59.350 -0.971 68.667 1.00 86.88 89 PHE A N 1
ATOM 701 C CA . PHE A 1 89 ? -59.215 -1.259 70.094 1.00 86.88 89 PHE A CA 1
ATOM 702 C C . PHE A 1 89 ? -58.226 -0.324 70.819 1.00 86.88 89 PHE A C 1
ATOM 704 O O . PHE A 1 89 ? -58.535 0.192 71.893 1.00 86.88 89 PHE A O 1
ATOM 711 N N . SER A 1 90 ? -57.064 -0.043 70.226 1.00 88.00 90 SER A N 1
ATOM 712 C CA . SER A 1 90 ? -56.076 0.926 70.722 1.00 88.00 90 SER A CA 1
ATOM 713 C C . SER A 1 90 ? -56.718 2.305 70.919 1.00 88.00 90 SER A C 1
ATOM 715 O O . SER A 1 90 ? -56.621 2.905 71.995 1.00 88.00 90 SER A O 1
ATOM 717 N N . ASN A 1 91 ? -57.486 2.765 69.925 1.00 86.44 91 ASN A N 1
ATOM 718 C CA . ASN A 1 91 ? -58.201 4.036 69.986 1.00 86.44 91 ASN A CA 1
ATOM 719 C C . ASN A 1 91 ? -59.380 4.043 70.964 1.00 86.44 91 ASN A C 1
ATOM 721 O O . ASN A 1 91 ? -59.616 5.085 71.584 1.00 86.44 91 ASN A O 1
ATOM 725 N N . SER A 1 92 ? -60.138 2.950 71.113 1.00 87.00 92 SER A N 1
ATOM 726 C CA . SER A 1 92 ? -61.232 2.888 72.094 1.00 87.00 92 SER A CA 1
ATOM 727 C C . SER A 1 92 ? -60.690 2.889 73.521 1.00 87.00 92 SER A C 1
ATOM 729 O O . SER A 1 92 ? -61.135 3.684 74.348 1.00 87.00 92 SER A O 1
ATOM 731 N N . SER A 1 93 ? -59.684 2.052 73.775 1.00 85.56 93 SER A N 1
ATOM 732 C CA . SER A 1 93 ? -59.191 1.706 75.112 1.00 85.56 93 SER A CA 1
ATOM 733 C C . SER A 1 93 ? -58.065 2.615 75.614 1.00 85.56 93 SER A C 1
ATOM 735 O O . SER A 1 93 ? -57.705 2.535 76.782 1.00 85.56 93 SER A O 1
ATOM 737 N N . LYS A 1 94 ? -57.538 3.507 74.759 1.00 88.75 94 LYS A N 1
ATOM 738 C CA . LYS A 1 94 ? -56.428 4.439 75.063 1.00 88.75 94 LYS A CA 1
ATOM 739 C C . LYS A 1 94 ? -55.125 3.716 75.432 1.00 88.75 94 LYS A C 1
ATOM 741 O O . LYS A 1 94 ? -54.362 4.174 76.277 1.00 88.75 94 LYS A O 1
ATOM 746 N N . ILE A 1 95 ? -54.886 2.586 74.769 1.00 87.81 95 ILE A N 1
ATOM 747 C CA . ILE A 1 95 ? -53.684 1.763 74.921 1.00 87.81 95 ILE A CA 1
ATOM 748 C C . ILE A 1 95 ? -52.775 2.043 73.728 1.00 87.81 95 ILE A C 1
ATOM 750 O O . ILE A 1 95 ? -53.203 1.954 72.573 1.00 87.81 95 ILE A O 1
ATOM 754 N N . LEU A 1 96 ? -51.525 2.394 74.012 1.00 87.44 96 LEU A N 1
ATOM 755 C CA . LEU A 1 96 ? -50.531 2.751 73.008 1.00 87.44 96 LEU A CA 1
ATOM 756 C C . LEU A 1 96 ? -50.173 1.525 72.155 1.00 87.44 96 LEU A C 1
ATOM 758 O O . LEU A 1 96 ? -49.848 0.483 72.715 1.00 87.44 96 LEU A O 1
ATOM 762 N N . CYS A 1 97 ? -50.207 1.625 70.827 1.00 89.44 97 CYS A N 1
ATOM 763 C CA . CYS A 1 97 ? -49.858 0.514 69.938 1.00 89.44 97 CYS A CA 1
ATOM 764 C C . CYS A 1 97 ? -48.638 0.841 69.067 1.00 89.44 97 CYS A C 1
ATOM 766 O O . CYS A 1 97 ? -48.659 1.803 68.302 1.00 89.44 97 CYS A O 1
ATOM 768 N N . LEU A 1 98 ? -47.586 0.027 69.171 1.00 89.31 98 LEU A N 1
ATOM 769 C CA . LEU A 1 98 ? -46.430 0.039 68.278 1.00 89.31 98 LEU A CA 1
ATOM 770 C C . LEU A 1 98 ? -46.652 -0.944 67.122 1.00 89.31 98 LEU A C 1
ATOM 772 O O . LEU A 1 98 ? -46.676 -2.153 67.324 1.00 89.31 98 LEU A O 1
ATOM 776 N N . GLN A 1 99 ? -46.809 -0.431 65.910 1.00 89.50 99 GLN A N 1
ATOM 777 C CA . GLN A 1 99 ? -47.022 -1.207 64.690 1.00 89.50 99 GLN A CA 1
ATOM 778 C C . GLN A 1 99 ? -45.673 -1.573 64.055 1.00 89.50 99 GLN A C 1
ATOM 780 O O . GLN A 1 99 ? -44.856 -0.688 63.799 1.00 89.50 99 GLN A O 1
ATOM 785 N N . ILE A 1 100 ? -45.436 -2.862 63.787 1.00 86.12 100 ILE A N 1
ATOM 786 C CA . ILE A 1 100 ? -44.220 -3.322 63.089 1.00 86.12 100 ILE A CA 1
ATOM 787 C C . ILE A 1 100 ? -44.409 -3.303 61.565 1.00 86.12 100 ILE A C 1
ATOM 789 O O . ILE A 1 100 ? -43.501 -2.919 60.829 1.00 86.12 100 ILE A O 1
ATOM 793 N N . ASP A 1 101 ? -45.587 -3.706 61.082 1.00 78.25 101 ASP A N 1
ATOM 794 C CA . ASP A 1 101 ? -45.858 -3.837 59.649 1.00 78.25 101 ASP A CA 1
ATOM 795 C C . ASP A 1 101 ? -46.152 -2.475 58.990 1.00 78.25 101 ASP A C 1
ATOM 797 O O . ASP A 1 101 ? -47.237 -1.916 59.138 1.00 78.25 101 ASP A O 1
ATOM 801 N N . GLU A 1 102 ? -45.194 -1.953 58.222 1.00 70.81 102 GLU A N 1
ATOM 802 C CA . GLU A 1 102 ? -45.295 -0.685 57.479 1.00 70.81 102 GLU A CA 1
ATOM 803 C C . GLU A 1 102 ? -46.402 -0.643 56.406 1.00 70.81 102 GLU A C 1
ATOM 805 O O . GLU A 1 102 ? -46.728 0.440 55.916 1.00 70.81 102 GLU A O 1
ATOM 810 N N . ASN A 1 103 ? -46.970 -1.786 55.996 1.00 67.31 103 ASN A N 1
ATOM 811 C CA . ASN A 1 103 ? -47.909 -1.843 54.868 1.00 67.31 103 ASN A CA 1
ATOM 812 C C . ASN A 1 103 ? -49.279 -1.203 55.165 1.00 67.31 103 ASN A C 1
ATOM 814 O O . ASN A 1 103 ? -50.020 -0.875 54.232 1.00 67.31 103 ASN A O 1
ATOM 818 N N . PHE A 1 104 ? -49.639 -1.016 56.439 1.00 71.81 104 PHE A N 1
ATOM 819 C CA . PHE A 1 104 ? -50.942 -0.479 56.832 1.00 71.81 104 PHE A CA 1
ATOM 820 C C . PHE A 1 104 ? -50.868 1.004 57.208 1.00 71.81 104 PHE A C 1
ATOM 822 O O . PHE A 1 104 ? -50.018 1.442 57.985 1.00 71.81 104 PHE A O 1
ATOM 829 N N . LYS A 1 105 ? -51.794 1.804 56.666 1.00 67.75 105 LYS A N 1
ATOM 830 C CA . LYS A 1 105 ? -51.910 3.224 57.014 1.00 67.75 105 LYS A CA 1
ATOM 831 C C . LYS A 1 105 ? -52.475 3.373 58.423 1.00 67.75 105 LYS A C 1
ATOM 833 O O . LYS A 1 105 ? -53.637 3.044 58.639 1.00 67.75 105 LYS A O 1
ATOM 838 N N . ILE A 1 106 ? -51.690 3.979 59.311 1.00 67.31 106 ILE A N 1
ATOM 839 C CA . ILE A 1 106 ? -52.136 4.426 60.634 1.00 67.31 106 ILE A CA 1
ATOM 840 C C . ILE A 1 106 ? -53.364 5.334 60.475 1.00 67.31 106 ILE A C 1
ATOM 842 O O . ILE A 1 106 ? -53.262 6.448 59.954 1.00 67.31 106 ILE A O 1
ATOM 846 N N . SER A 1 107 ? -54.521 4.858 60.932 1.00 64.75 107 SER A N 1
ATOM 847 C CA . SER A 1 107 ? -55.745 5.654 61.104 1.00 64.75 107 SER A CA 1
ATOM 848 C C . SER A 1 107 ? -55.944 6.141 62.544 1.00 64.75 107 SER A C 1
ATOM 850 O O . SER A 1 107 ? -56.728 7.063 62.775 1.00 64.75 107 SER A O 1
ATOM 852 N N . GLY A 1 108 ? -55.236 5.545 63.505 1.00 72.06 108 GLY A N 1
ATOM 853 C CA . GLY A 1 108 ? -55.393 5.816 64.926 1.00 72.06 108 GLY A CA 1
ATOM 854 C C . GLY A 1 108 ? -54.648 7.024 65.472 1.00 72.06 108 GLY A C 1
ATOM 855 O O . GLY A 1 108 ? -53.542 7.357 65.063 1.00 72.06 108 GLY A O 1
ATOM 856 N N . ASN A 1 109 ? -55.226 7.603 66.522 1.00 82.62 109 ASN A N 1
ATOM 857 C CA . ASN A 1 109 ? -54.564 8.567 67.398 1.00 82.62 109 ASN A CA 1
ATOM 858 C C . ASN A 1 109 ? -53.666 7.895 68.455 1.00 82.62 109 ASN A C 1
ATOM 860 O O . ASN A 1 109 ? -52.977 8.611 69.172 1.00 82.62 109 ASN A O 1
ATOM 864 N N . TRP A 1 110 ? -53.712 6.569 68.621 1.00 87.69 110 TRP A N 1
ATOM 865 C CA . TRP A 1 110 ? -52.957 5.823 69.649 1.00 87.69 110 TRP A CA 1
ATOM 866 C C . TRP A 1 110 ? -51.968 4.795 69.078 1.00 87.69 110 TRP A C 1
ATOM 868 O O . TRP A 1 110 ? -51.306 4.089 69.839 1.00 87.69 110 TRP A O 1
ATOM 878 N N . MET A 1 111 ? -51.839 4.746 67.752 1.00 87.44 111 MET A N 1
ATOM 879 C CA . MET A 1 111 ? -51.023 3.787 67.014 1.00 87.44 111 MET A CA 1
ATOM 880 C C . MET A 1 111 ? -49.852 4.488 66.312 1.00 87.44 111 MET A C 1
ATOM 882 O O . MET A 1 111 ? -50.015 5.565 65.743 1.00 87.44 111 MET A O 1
ATOM 886 N N . TYR A 1 112 ? -48.669 3.876 66.364 1.00 86.12 112 TYR A N 1
ATOM 887 C CA . TYR A 1 112 ? -47.409 4.429 65.867 1.00 86.12 112 TYR A CA 1
ATOM 888 C C . TYR A 1 112 ? -46.595 3.322 65.189 1.00 86.12 112 TYR A C 1
ATOM 890 O O . TYR A 1 112 ? -46.248 2.340 65.839 1.00 86.12 112 TYR A O 1
ATOM 898 N N . SER A 1 113 ? -46.250 3.474 63.908 1.00 85.94 113 SER A N 1
ATOM 899 C CA . SER A 1 113 ? -45.249 2.603 63.269 1.00 85.94 113 SER A CA 1
ATOM 900 C C . SER A 1 113 ? -43.888 2.792 63.935 1.00 85.94 113 SER A C 1
ATOM 902 O O . SER A 1 113 ? -43.475 3.932 64.165 1.00 85.94 113 SER A O 1
ATOM 904 N N . VAL A 1 114 ? -43.183 1.689 64.202 1.00 85.75 114 VAL A N 1
ATOM 905 C CA . VAL A 1 114 ? -41.793 1.720 64.695 1.00 85.75 114 VAL A CA 1
ATOM 906 C C . VAL A 1 114 ? -40.785 2.103 63.602 1.00 85.75 114 VAL A C 1
ATOM 908 O O . VAL A 1 114 ? -39.658 2.476 63.915 1.00 85.75 114 VAL A O 1
ATOM 911 N N . HIS A 1 115 ? -41.200 2.056 62.332 1.00 86.44 115 HIS A N 1
ATOM 912 C CA . HIS A 1 115 ? -40.408 2.458 61.165 1.00 86.44 115 HIS A CA 1
ATOM 913 C C . HIS A 1 115 ? -40.948 3.727 60.512 1.00 86.44 115 HIS A C 1
ATOM 915 O O . HIS A 1 115 ? -42.140 4.049 60.587 1.00 86.44 115 HIS A O 1
ATOM 921 N N . SER A 1 116 ? -40.063 4.425 59.812 1.00 83.12 116 SER A N 1
ATOM 922 C CA . SER A 1 116 ? -40.373 5.582 58.981 1.00 83.12 116 SER A CA 1
ATOM 923 C C . SER A 1 116 ? -41.317 5.257 57.816 1.00 83.12 116 SER A C 1
ATOM 925 O O . SER A 1 116 ? -41.253 4.198 57.194 1.00 83.12 116 SER A O 1
ATOM 927 N N . SER A 1 117 ? -42.162 6.229 57.456 1.00 83.94 117 SER A N 1
ATOM 928 C CA . SER A 1 117 ? -43.059 6.109 56.299 1.00 83.94 117 SER A CA 1
ATOM 929 C C . SER A 1 117 ? -42.316 5.823 54.983 1.00 83.94 117 SER A C 1
ATOM 931 O O . SER A 1 117 ? -41.233 6.361 54.741 1.00 83.94 117 SER A O 1
ATOM 933 N N . LEU A 1 118 ? -42.956 5.077 54.074 1.00 85.06 118 LEU A N 1
ATOM 934 C CA . LEU A 1 118 ? -42.442 4.804 52.722 1.00 85.06 118 LEU A CA 1
ATOM 935 C C . LEU A 1 118 ? -42.016 6.095 51.994 1.00 85.06 118 LEU A C 1
ATOM 937 O O . LEU A 1 118 ? -40.946 6.149 51.391 1.00 85.06 118 LEU A O 1
ATOM 941 N N . SER A 1 119 ? -42.797 7.176 52.127 1.00 85.88 119 SER A N 1
ATOM 942 C CA . SER A 1 119 ? -42.472 8.516 51.608 1.00 85.88 119 SER A CA 1
ATOM 943 C C . SER A 1 119 ? -41.130 9.059 52.104 1.00 85.88 119 SER A C 1
ATOM 945 O O . SER A 1 119 ? -40.403 9.683 51.334 1.00 85.88 119 SER A O 1
ATOM 947 N N . ASN A 1 120 ? -40.761 8.791 53.356 1.00 86.94 120 ASN A N 1
ATOM 948 C CA . ASN A 1 120 ? -39.481 9.222 53.910 1.00 86.94 120 ASN A CA 1
ATOM 949 C C . ASN A 1 120 ? -38.320 8.350 53.419 1.00 86.94 120 ASN A C 1
ATOM 951 O O . ASN A 1 120 ? -37.239 8.876 53.153 1.00 86.94 120 ASN A O 1
ATOM 955 N N . GLN A 1 121 ? -38.547 7.051 53.208 1.00 89.44 121 GLN A N 1
ATOM 956 C CA . GLN A 1 121 ? -37.548 6.159 52.610 1.00 89.44 121 GLN A CA 1
ATOM 957 C C . GLN A 1 121 ? -37.252 6.565 51.157 1.00 89.44 121 GLN A C 1
ATOM 959 O O . GLN A 1 121 ? -36.092 6.586 50.743 1.00 89.44 121 GLN A O 1
ATOM 964 N N . ILE A 1 122 ? -38.284 6.976 50.412 1.00 90.69 122 ILE A N 1
ATOM 965 C CA . ILE A 1 122 ? -38.173 7.528 49.055 1.00 90.69 122 ILE A CA 1
ATOM 966 C C . ILE A 1 122 ? -37.402 8.852 49.069 1.00 90.69 122 ILE A C 1
ATOM 968 O O . ILE A 1 122 ? -36.405 8.961 48.361 1.00 90.69 122 ILE A O 1
ATOM 972 N N . LEU A 1 123 ? -37.784 9.821 49.913 1.00 90.56 123 LEU A N 1
ATOM 973 C CA . LEU A 1 123 ? -37.067 11.101 50.059 1.00 90.56 123 LEU A CA 1
ATOM 974 C C . LEU A 1 123 ? -35.585 10.909 50.429 1.00 90.56 123 LEU A C 1
ATOM 976 O O . LEU A 1 123 ? -34.727 11.681 50.000 1.00 90.56 123 LEU A O 1
ATOM 980 N N . THR A 1 124 ? -35.264 9.865 51.191 1.00 91.75 124 THR A N 1
ATOM 981 C CA . THR A 1 124 ? -33.888 9.506 51.553 1.00 91.75 124 THR A CA 1
ATOM 982 C C . THR A 1 124 ? -33.118 8.874 50.396 1.00 91.75 124 THR A C 1
ATOM 984 O O . THR A 1 124 ? -31.979 9.273 50.140 1.00 91.75 124 THR A O 1
ATOM 987 N N . ALA A 1 125 ? -33.731 7.955 49.643 1.00 93.44 125 ALA A N 1
ATOM 988 C CA . ALA A 1 125 ? -33.140 7.431 48.413 1.00 93.44 125 ALA A CA 1
ATOM 989 C C . ALA A 1 125 ? -32.884 8.563 47.397 1.00 93.44 125 ALA A C 1
ATOM 991 O O . ALA A 1 125 ? -31.792 8.652 46.838 1.00 93.44 125 ALA A O 1
ATOM 992 N N . GLN A 1 126 ? -33.844 9.484 47.242 1.00 93.12 126 GLN A N 1
ATOM 993 C CA . GLN A 1 126 ? -33.723 10.684 46.409 1.00 93.12 126 GLN A CA 1
ATOM 994 C C . GLN A 1 126 ? -32.584 11.598 46.858 1.00 93.12 126 GLN A C 1
ATOM 996 O O . GLN A 1 126 ? -31.813 12.069 46.024 1.00 93.12 126 GLN A O 1
ATOM 1001 N N . ALA A 1 127 ? -32.448 11.846 48.164 1.00 92.81 127 ALA A N 1
ATOM 1002 C CA . ALA A 1 127 ? -31.367 12.664 48.706 1.00 92.81 127 ALA A CA 1
ATOM 1003 C C . ALA A 1 127 ? -29.986 12.083 48.362 1.00 92.81 127 ALA A C 1
ATOM 1005 O O . ALA A 1 127 ? -29.077 12.831 48.000 1.00 92.81 127 ALA A O 1
ATOM 1006 N N . ALA A 1 128 ? -29.839 10.756 48.429 1.00 92.00 128 ALA A N 1
ATOM 1007 C CA . ALA A 1 128 ? -28.609 10.070 48.057 1.00 92.00 128 ALA A CA 1
ATOM 1008 C C . ALA A 1 128 ? -28.333 10.137 46.543 1.00 92.00 128 ALA A C 1
ATOM 1010 O O . ALA A 1 128 ? -27.263 10.602 46.148 1.00 92.00 128 ALA A O 1
ATOM 1011 N N . THR A 1 129 ? -29.282 9.739 45.684 1.00 92.00 129 THR A N 1
ATOM 1012 C CA . THR A 1 129 ? -29.075 9.760 44.221 1.00 92.00 129 THR A CA 1
ATOM 1013 C C . THR A 1 129 ? -28.849 11.175 43.689 1.00 92.00 129 THR A C 1
ATOM 1015 O O . THR A 1 129 ? -27.984 11.376 42.838 1.00 92.00 129 THR A O 1
ATOM 1018 N N . THR A 1 130 ? -29.556 12.171 44.235 1.00 91.19 130 THR A N 1
ATOM 1019 C CA . THR A 1 130 ? -29.383 13.586 43.871 1.00 91.19 130 THR A CA 1
ATOM 1020 C C . THR A 1 130 ? -28.014 14.110 44.300 1.00 91.19 130 THR A C 1
ATOM 1022 O O . THR A 1 130 ? -27.335 14.746 43.497 1.00 91.19 130 THR A O 1
ATOM 1025 N N . TYR A 1 131 ? -27.564 13.814 45.528 1.00 90.31 131 TYR A N 1
ATOM 1026 C CA . TYR A 1 131 ? -26.254 14.264 46.017 1.00 90.31 131 TYR A CA 1
ATOM 1027 C C . TYR A 1 131 ? -25.108 13.770 45.124 1.00 90.31 131 TYR A C 1
ATOM 1029 O O . TYR A 1 131 ? -24.245 14.553 44.731 1.00 90.31 131 TYR A O 1
ATOM 1037 N N . PHE A 1 132 ? -25.112 12.486 44.756 1.00 88.56 132 PHE A N 1
ATOM 1038 C CA . PHE A 1 132 ? -24.079 11.924 43.883 1.00 88.56 132 PHE A CA 1
ATOM 1039 C C . PHE A 1 132 ? -24.284 12.242 42.389 1.00 88.56 132 PHE A C 1
ATOM 1041 O O . PHE A 1 132 ? -23.487 11.800 41.563 1.00 88.56 132 PHE A O 1
ATOM 1048 N N . SER A 1 133 ? -25.328 13.000 42.023 1.00 90.56 133 SER A N 1
ATOM 1049 C CA . SER A 1 133 ? -25.699 13.290 40.627 1.00 90.56 133 SER A CA 1
ATOM 1050 C C . SER A 1 133 ? -25.863 12.018 39.777 1.00 90.56 133 SER A C 1
ATOM 1052 O O . SER A 1 133 ? -25.359 11.924 38.653 1.00 90.56 133 SER A O 1
ATOM 1054 N N . TRP A 1 134 ? -26.535 11.006 40.338 1.00 91.12 134 TRP A N 1
ATOM 1055 C CA . TRP A 1 134 ? -26.827 9.755 39.641 1.00 91.12 134 TRP A CA 1
ATOM 1056 C C . TRP A 1 134 ? -28.006 9.932 38.682 1.00 91.12 134 TRP A C 1
ATOM 1058 O O . TRP A 1 134 ? -29.120 10.269 39.080 1.00 91.12 134 TRP A O 1
ATOM 1068 N N . THR A 1 135 ? -27.740 9.650 37.413 1.00 89.19 135 THR A N 1
ATOM 1069 C CA . THR A 1 135 ? -28.697 9.600 36.306 1.00 89.19 135 THR A CA 1
ATOM 1070 C C . THR A 1 135 ? -28.742 8.177 35.749 1.00 89.19 135 THR A C 1
ATOM 1072 O O . THR A 1 135 ? -27.861 7.364 36.047 1.00 89.19 135 THR A O 1
ATOM 1075 N N . ARG A 1 136 ? -29.752 7.874 34.926 1.00 90.38 136 ARG A N 1
ATOM 1076 C CA . ARG A 1 136 ? -29.902 6.587 34.226 1.00 90.38 136 ARG A CA 1
ATOM 1077 C C . ARG A 1 136 ? -29.909 5.370 35.159 1.00 90.38 136 ARG A C 1
ATOM 1079 O O . ARG A 1 136 ? -29.203 4.384 34.949 1.00 90.38 136 ARG A O 1
ATOM 1086 N N . LEU A 1 137 ? -30.700 5.471 36.223 1.00 92.75 137 LEU A N 1
ATOM 1087 C CA . LEU A 1 137 ? -30.892 4.445 37.242 1.00 92.75 137 LEU A CA 1
ATOM 1088 C C . LEU A 1 137 ? -31.622 3.217 36.669 1.00 92.75 137 LEU A C 1
ATOM 1090 O O . LEU A 1 137 ? -32.618 3.359 35.956 1.00 92.75 137 LEU A O 1
ATOM 1094 N N . ALA A 1 138 ? -31.196 2.022 37.076 1.00 95.06 138 ALA A N 1
ATOM 1095 C CA . ALA A 1 138 ? -32.079 0.867 37.193 1.00 95.06 138 ALA A CA 1
ATOM 1096 C C . ALA A 1 138 ? -32.604 0.783 38.633 1.00 95.06 138 ALA A C 1
ATOM 1098 O O . ALA A 1 138 ? -31.824 0.765 39.591 1.00 95.06 138 ALA A O 1
ATOM 1099 N N . VAL A 1 139 ? -33.925 0.719 38.780 1.00 95.62 139 VAL A N 1
ATOM 1100 C CA . VAL A 1 139 ? -34.595 0.500 40.066 1.00 95.62 139 VAL A CA 1
ATOM 1101 C C . VAL A 1 139 ? -35.036 -0.957 40.141 1.00 95.62 139 VAL A C 1
ATOM 1103 O O . VAL A 1 139 ? -35.674 -1.457 39.214 1.00 95.62 139 VAL A O 1
ATOM 1106 N N . ILE A 1 140 ? -34.653 -1.642 41.219 1.00 95.50 140 ILE A N 1
ATOM 1107 C CA . ILE A 1 140 ? -34.832 -3.087 41.388 1.00 95.50 140 ILE A CA 1
ATOM 1108 C C . ILE A 1 140 ? -35.615 -3.368 42.677 1.00 95.50 140 ILE A C 1
ATOM 1110 O O . ILE A 1 140 ? -35.302 -2.815 43.734 1.00 95.50 140 ILE A O 1
ATOM 1114 N N . SER A 1 141 ? -36.623 -4.231 42.593 1.00 94.81 141 SER A N 1
ATOM 1115 C CA . SER A 1 141 ? -37.511 -4.612 43.698 1.00 94.81 141 SER A CA 1
ATOM 1116 C C . SER A 1 141 ? -37.614 -6.136 43.838 1.00 94.81 141 SER A C 1
ATOM 1118 O O . SER A 1 141 ? -37.426 -6.880 42.872 1.00 94.81 141 SER A O 1
ATOM 1120 N N . SER A 1 142 ? -37.917 -6.618 45.046 1.00 92.69 142 SER A N 1
ATOM 1121 C CA . SER A 1 142 ? -38.444 -7.974 45.252 1.00 92.69 142 SER A CA 1
ATOM 1122 C C . SER A 1 142 ? -39.940 -8.022 44.920 1.00 92.69 142 SER A C 1
ATOM 1124 O O . SER A 1 142 ? -40.600 -6.987 44.881 1.00 92.69 142 SER A O 1
ATOM 1126 N N . ASP A 1 143 ? -40.485 -9.221 44.707 1.00 90.06 143 ASP A N 1
ATOM 1127 C CA . ASP A 1 143 ? -41.899 -9.459 44.376 1.00 90.06 143 ASP A CA 1
ATOM 1128 C C . ASP A 1 143 ? -42.896 -9.229 45.531 1.00 90.06 143 ASP A C 1
ATOM 1130 O O . ASP A 1 143 ? -44.080 -9.541 45.406 1.00 90.06 143 ASP A O 1
ATOM 1134 N N . ASP A 1 144 ? -42.446 -8.650 46.646 1.00 87.12 144 ASP A N 1
ATOM 1135 C CA . ASP A 1 144 ? -43.297 -8.277 47.769 1.00 87.12 144 ASP A CA 1
ATOM 1136 C C . ASP A 1 144 ? -43.887 -6.862 47.629 1.00 87.12 144 ASP A C 1
ATOM 1138 O O . ASP A 1 144 ? -43.280 -5.938 47.083 1.00 87.12 144 ASP A O 1
ATOM 1142 N N . VAL A 1 145 ? -45.092 -6.689 48.177 1.00 85.06 145 VAL A N 1
ATOM 1143 C CA . VAL A 1 145 ? -45.918 -5.481 48.013 1.00 85.06 145 VAL A CA 1
ATOM 1144 C C . VAL A 1 145 ? -45.198 -4.201 48.454 1.00 85.06 145 VAL A C 1
ATOM 1146 O O . VAL A 1 145 ? -45.309 -3.182 47.774 1.00 85.06 145 VAL A O 1
ATOM 1149 N N . GLN A 1 146 ? -44.436 -4.238 49.550 1.00 84.44 146 GLN A N 1
ATOM 1150 C CA . GLN A 1 146 ? -43.741 -3.062 50.087 1.00 84.44 146 GLN A CA 1
ATOM 1151 C C . GLN A 1 146 ? -42.606 -2.614 49.155 1.00 84.44 146 GLN A C 1
ATOM 1153 O O . GLN A 1 146 ? -42.479 -1.427 48.852 1.00 84.44 146 GLN A O 1
ATOM 1158 N N . SER A 1 147 ? -41.794 -3.559 48.670 1.00 90.38 147 SER A N 1
ATOM 1159 C CA . SER A 1 147 ? -40.683 -3.259 47.763 1.00 90.38 147 SER A CA 1
ATOM 1160 C C . SER A 1 147 ? -41.164 -2.776 46.391 1.00 90.38 147 SER A C 1
ATOM 1162 O O . SER A 1 147 ? -40.542 -1.874 45.829 1.00 90.38 147 SER A O 1
ATOM 1164 N N . ILE A 1 148 ? -42.303 -3.277 45.897 1.00 90.25 148 ILE A N 1
ATOM 1165 C CA . ILE A 1 148 ? -42.973 -2.746 44.696 1.00 90.25 148 ILE A CA 1
ATOM 1166 C C . ILE A 1 148 ? -43.512 -1.325 44.949 1.00 90.25 148 ILE A C 1
ATOM 1168 O O . ILE A 1 148 ? -43.290 -0.433 44.132 1.00 90.25 148 ILE A O 1
ATOM 1172 N N . GLN A 1 149 ? -44.158 -1.058 46.092 1.00 90.19 149 GLN A N 1
ATOM 1173 C CA . GLN A 1 149 ? -44.677 0.281 46.420 1.00 90.19 149 GLN A CA 1
ATOM 1174 C C . GLN A 1 149 ? -43.575 1.346 46.543 1.00 90.19 149 GLN A C 1
ATOM 1176 O O . GLN A 1 149 ? -43.767 2.478 46.085 1.00 90.19 149 GLN A O 1
ATOM 1181 N N . LEU A 1 150 ? -42.425 0.997 47.134 1.00 91.19 150 LEU A N 1
ATOM 1182 C CA . LEU A 1 150 ? -41.238 1.860 47.176 1.00 91.19 150 LEU A CA 1
ATOM 1183 C C . LEU A 1 150 ? -40.719 2.158 45.763 1.00 91.19 150 LEU A C 1
ATOM 1185 O O . LEU A 1 150 ? -40.440 3.312 45.441 1.00 91.19 150 LEU A O 1
ATOM 1189 N N . GLU A 1 151 ? -40.637 1.135 44.914 1.00 94.56 151 GLU A N 1
ATOM 1190 C CA . GLU A 1 151 ? -40.149 1.221 43.536 1.00 94.56 151 GLU A CA 1
ATOM 1191 C C . GLU A 1 151 ? -41.065 2.069 42.633 1.00 94.56 151 GLU A C 1
ATOM 1193 O O . GLU A 1 151 ? -40.578 2.980 41.961 1.00 94.56 151 GLU A O 1
ATOM 1198 N N . ASP A 1 152 ? -42.385 1.851 42.673 1.00 93.06 152 ASP A N 1
ATOM 1199 C CA . ASP A 1 152 ? -43.382 2.668 41.963 1.00 93.06 152 ASP A CA 1
ATOM 1200 C C . ASP A 1 152 ? -43.331 4.135 42.401 1.00 93.06 152 ASP A C 1
ATOM 1202 O O . ASP A 1 152 ? -43.303 5.049 41.573 1.00 93.06 152 ASP A O 1
ATOM 1206 N N . SER A 1 153 ? -43.297 4.377 43.710 1.00 92.69 153 SER A N 1
ATOM 1207 C CA . SER A 1 153 ? -43.364 5.731 44.264 1.00 92.69 153 SER A CA 1
ATOM 1208 C C . SER A 1 153 ? -42.050 6.499 44.067 1.00 92.69 153 SER A C 1
ATOM 1210 O O . SER A 1 153 ? -42.067 7.702 43.788 1.00 92.69 153 SER A O 1
ATOM 1212 N N . PHE A 1 154 ? -40.905 5.809 44.123 1.00 94.88 154 PHE A N 1
ATOM 1213 C CA . PHE A 1 154 ? -39.617 6.355 43.701 1.00 94.88 154 PHE A CA 1
ATOM 1214 C C . PHE A 1 154 ? -39.597 6.618 42.188 1.00 94.88 154 PHE A C 1
ATOM 1216 O O . PHE A 1 154 ? -39.105 7.666 41.774 1.00 94.88 154 PHE A O 1
ATOM 1223 N N . TYR A 1 155 ? -40.189 5.751 41.358 1.00 94.62 155 TYR A N 1
ATOM 1224 C CA . TYR A 1 155 ? -40.299 5.987 39.916 1.00 94.62 155 TYR A CA 1
ATOM 1225 C C . TYR A 1 155 ? -41.137 7.222 39.576 1.00 94.62 155 TYR A C 1
ATOM 1227 O O . TYR A 1 155 ? -40.674 8.088 38.834 1.00 94.62 155 TYR A O 1
ATOM 1235 N N . ILE A 1 156 ? -42.334 7.347 40.156 1.00 93.69 156 ILE A N 1
ATOM 1236 C CA . ILE A 1 156 ? -43.218 8.509 39.967 1.00 93.69 156 ILE A CA 1
ATOM 1237 C C . ILE A 1 156 ? -42.491 9.810 40.336 1.00 93.69 156 ILE A C 1
ATOM 1239 O O . ILE A 1 156 ? -42.609 10.806 39.624 1.00 93.69 156 ILE A O 1
ATOM 1243 N N . SER A 1 157 ? -41.695 9.782 41.407 1.00 91.31 157 SER A N 1
ATOM 1244 C CA . SER A 1 157 ? -40.987 10.955 41.935 1.00 91.31 157 SER A CA 1
ATOM 1245 C C . SER A 1 157 ? -39.671 11.289 41.211 1.00 91.31 157 SER A C 1
ATOM 1247 O O . SER A 1 157 ? -39.131 12.369 41.430 1.00 91.31 157 SER A O 1
ATOM 1249 N N . ASN A 1 158 ? -39.133 10.386 40.376 1.00 93.38 158 ASN A N 1
ATOM 1250 C CA . ASN A 1 158 ? -37.798 10.513 39.759 1.00 93.38 158 ASN A CA 1
ATOM 1251 C C . ASN A 1 158 ? -37.756 10.047 38.295 1.00 93.38 158 ASN A C 1
ATOM 1253 O O . ASN A 1 158 ? -36.719 9.588 37.817 1.00 93.38 158 ASN A O 1
ATOM 1257 N N . LYS A 1 159 ? -38.877 10.140 37.573 1.00 92.75 159 LYS A N 1
ATOM 1258 C CA . LYS A 1 159 ? -39.050 9.560 36.230 1.00 92.75 159 LYS A CA 1
ATOM 1259 C C . LYS A 1 159 ? -37.962 9.949 35.216 1.00 92.75 159 LYS A C 1
ATOM 1261 O O . LYS A 1 159 ? -37.628 9.140 34.360 1.00 92.75 159 LYS A O 1
ATOM 1266 N N . GLU A 1 160 ? -37.399 11.152 35.318 1.00 90.69 160 GLU A N 1
ATOM 1267 C CA . GLU A 1 160 ? -36.325 11.646 34.436 1.00 90.69 160 GLU A CA 1
ATOM 1268 C C . GLU A 1 160 ? -34.938 11.048 34.744 1.00 90.69 160 GLU A C 1
ATOM 1270 O O . GLU A 1 160 ? -34.030 11.140 33.923 1.00 90.69 160 GLU A O 1
ATOM 1275 N N . LEU A 1 161 ? -34.763 10.426 35.915 1.00 90.38 161 LEU A N 1
ATOM 1276 C CA . LEU A 1 161 ? -33.507 9.800 36.336 1.00 90.38 161 LEU A CA 1
ATOM 1277 C C . LEU A 1 161 ? -33.461 8.292 36.057 1.00 90.38 161 LEU A C 1
ATOM 1279 O O . LEU A 1 161 ? -32.406 7.697 36.257 1.00 90.38 161 LEU A O 1
ATOM 1283 N N . ILE A 1 162 ? -34.567 7.658 35.653 1.00 92.62 162 ILE A N 1
ATOM 1284 C CA . ILE A 1 162 ? -34.725 6.194 35.654 1.00 92.62 162 ILE A CA 1
ATOM 1285 C C . ILE A 1 162 ? -34.889 5.656 34.229 1.00 92.62 162 ILE A C 1
ATOM 1287 O O . ILE A 1 162 ? -35.921 5.864 33.592 1.00 92.62 162 ILE A O 1
ATOM 1291 N N . ASP A 1 163 ? -33.893 4.893 33.775 1.00 91.31 163 ASP A N 1
ATOM 1292 C CA . ASP A 1 163 ? -33.903 4.198 32.482 1.00 91.31 163 ASP A CA 1
ATOM 1293 C C . ASP A 1 163 ? -34.633 2.846 32.566 1.00 91.31 163 ASP A C 1
ATOM 1295 O O . ASP A 1 163 ? -35.187 2.377 31.572 1.00 91.31 163 ASP A O 1
ATOM 1299 N N . MET A 1 164 ? -34.614 2.188 33.734 1.00 93.19 164 MET A N 1
ATOM 1300 C CA . MET A 1 164 ? -35.108 0.816 33.886 1.00 93.19 164 MET A CA 1
ATOM 1301 C C . MET A 1 164 ? -35.767 0.552 35.244 1.00 93.19 164 MET A C 1
ATOM 1303 O O . MET A 1 164 ? -35.344 1.060 36.281 1.00 93.19 164 MET A O 1
ATOM 1307 N N . ARG A 1 165 ? -36.785 -0.310 35.219 1.00 94.56 165 ARG A N 1
ATOM 1308 C CA . ARG A 1 165 ? -37.512 -0.847 36.374 1.00 94.56 165 ARG A CA 1
ATOM 1309 C C . ARG A 1 165 ? -37.518 -2.372 36.292 1.00 94.56 165 ARG A C 1
ATOM 1311 O O . ARG A 1 165 ? -37.699 -2.900 35.195 1.00 94.56 165 ARG A O 1
ATOM 1318 N N . MET A 1 166 ? -37.312 -3.073 37.406 1.00 93.81 166 MET A N 1
ATOM 1319 C CA . MET A 1 166 ? -37.232 -4.537 37.421 1.00 93.81 166 MET A CA 1
ATOM 1320 C C . MET A 1 166 ? -37.661 -5.125 38.774 1.00 93.81 166 MET A C 1
ATOM 1322 O O . MET A 1 166 ? -36.888 -5.111 39.729 1.00 93.81 166 MET A O 1
ATOM 1326 N N . ALA A 1 167 ? -38.856 -5.715 38.823 1.00 93.31 167 ALA A N 1
ATOM 1327 C CA . ALA A 1 167 ? -39.258 -6.597 39.917 1.00 93.31 167 ALA A CA 1
ATOM 1328 C C . ALA A 1 167 ? -38.705 -8.011 39.684 1.00 93.31 167 ALA A C 1
ATOM 1330 O O . ALA A 1 167 ? -38.822 -8.562 38.586 1.00 93.31 167 ALA A O 1
ATOM 1331 N N . ILE A 1 168 ? -38.089 -8.595 40.710 1.00 93.38 168 ILE A N 1
ATOM 1332 C CA . ILE A 1 168 ? -37.420 -9.898 40.659 1.00 93.38 168 ILE A CA 1
ATOM 1333 C C . ILE A 1 168 ? -38.095 -10.823 41.661 1.00 93.38 168 ILE A C 1
ATOM 1335 O O . ILE A 1 168 ? -38.093 -10.558 42.864 1.00 93.38 168 ILE A O 1
ATOM 1339 N N . SER A 1 169 ? -38.655 -11.926 41.161 1.00 91.06 169 SER A N 1
ATOM 1340 C CA . SER A 1 169 ? -39.297 -12.896 42.039 1.00 91.06 169 SER A CA 1
ATOM 1341 C C . SER A 1 169 ? -38.282 -13.655 42.880 1.00 91.06 169 SER A C 1
ATOM 1343 O O . SER A 1 169 ? -37.284 -14.164 42.368 1.00 91.06 169 SER A O 1
ATOM 1345 N N . SER A 1 170 ? -38.600 -13.797 44.164 1.00 85.00 170 SER A N 1
ATOM 1346 C CA . SER A 1 170 ? -37.918 -14.667 45.126 1.00 85.00 170 SER A CA 1
ATOM 1347 C C . SER A 1 170 ? -37.845 -16.149 44.704 1.00 85.00 170 SER A C 1
ATOM 1349 O O . SER A 1 170 ? -37.062 -16.905 45.276 1.00 85.00 170 SER A O 1
ATOM 1351 N N . SER A 1 171 ? -38.609 -16.562 43.683 1.00 89.44 171 SER A N 1
ATOM 1352 C CA . SER A 1 171 ? -38.566 -17.904 43.079 1.00 89.44 171 SER A CA 1
ATOM 1353 C C . SER A 1 171 ? -37.515 -18.100 41.970 1.00 89.44 171 SER A C 1
ATOM 1355 O O . SER A 1 171 ? -37.300 -19.234 41.538 1.00 89.44 171 SER A O 1
ATOM 1357 N N . LEU A 1 172 ? -36.866 -17.033 41.486 1.00 93.19 172 LEU A N 1
ATOM 1358 C CA . LEU A 1 172 ? -35.914 -17.099 40.368 1.00 93.19 172 LEU A CA 1
ATOM 1359 C C . LEU A 1 172 ? -34.544 -17.642 40.793 1.00 93.19 172 LEU A C 1
ATOM 1361 O O . LEU A 1 172 ? -34.059 -17.377 41.893 1.00 93.19 172 LEU A O 1
ATOM 1365 N N . THR A 1 173 ? -33.872 -18.367 39.895 1.00 94.50 173 THR A N 1
ATOM 1366 C CA . THR A 1 173 ? -32.511 -18.851 40.152 1.00 94.50 173 THR A CA 1
ATOM 1367 C C . THR A 1 173 ? -31.464 -17.778 39.844 1.00 94.50 173 THR A C 1
ATOM 1369 O O . THR A 1 173 ? -31.698 -16.847 39.071 1.00 94.50 173 THR A O 1
ATOM 1372 N N . GLN A 1 174 ? -30.247 -17.957 40.372 1.00 94.31 174 GLN A N 1
ATOM 1373 C CA . GLN A 1 174 ? -29.089 -17.130 40.010 1.00 94.31 174 GLN A CA 1
ATOM 1374 C C . GLN A 1 174 ? -28.883 -17.053 38.487 1.00 94.31 174 GLN A C 1
ATOM 1376 O O . GLN A 1 174 ? -28.505 -15.998 37.995 1.00 94.31 174 GLN A O 1
ATOM 1381 N N . ALA A 1 175 ? -29.160 -18.129 37.738 1.00 93.50 175 ALA A N 1
ATOM 1382 C CA . ALA A 1 175 ? -29.000 -18.163 36.283 1.00 93.50 175 ALA A CA 1
ATOM 1383 C C . ALA A 1 175 ? -30.052 -17.315 35.541 1.00 93.50 175 ALA A C 1
ATOM 1385 O O . ALA A 1 175 ? -29.739 -16.714 34.510 1.00 93.50 175 ALA A O 1
ATOM 1386 N N . ASP A 1 176 ? -31.274 -17.231 36.074 1.00 93.88 176 ASP A N 1
ATOM 1387 C CA . ASP A 1 176 ? -32.350 -16.415 35.505 1.00 93.88 176 ASP A CA 1
ATOM 1388 C C . ASP A 1 176 ? -32.056 -14.925 35.695 1.00 93.88 176 ASP A C 1
ATOM 1390 O O . ASP A 1 176 ? -32.113 -14.157 34.732 1.00 93.88 176 ASP A O 1
ATOM 1394 N N . VAL A 1 177 ? -31.651 -14.529 36.909 1.00 93.31 177 VAL A N 1
ATOM 1395 C CA . VAL A 1 177 ? -31.278 -13.140 37.219 1.00 93.31 177 VAL A CA 1
ATOM 1396 C C . VAL A 1 177 ? -30.002 -12.737 36.467 1.00 93.31 177 VAL A C 1
ATOM 1398 O O . VAL A 1 177 ? -29.979 -11.674 35.847 1.00 93.31 177 VAL A O 1
ATOM 1401 N N . ASP A 1 178 ? -28.994 -13.615 36.378 1.00 92.81 178 ASP A N 1
ATOM 1402 C CA . ASP A 1 178 ? -27.818 -13.447 35.509 1.00 92.81 178 ASP A CA 1
ATOM 1403 C C . ASP A 1 178 ? -28.230 -13.126 34.056 1.00 92.81 178 ASP A C 1
ATOM 1405 O O . ASP A 1 178 ? -27.677 -12.224 33.422 1.00 92.81 178 ASP A O 1
ATOM 1409 N N . ASN A 1 179 ? -29.197 -13.869 33.510 1.00 91.00 179 ASN A N 1
ATOM 1410 C CA . ASN A 1 179 ? -29.708 -13.704 32.147 1.00 91.00 179 ASN A CA 1
ATOM 1411 C C . ASN A 1 179 ? -30.536 -12.411 31.983 1.00 91.00 179 ASN A C 1
ATOM 1413 O O . ASN A 1 179 ? -30.425 -11.754 30.947 1.00 91.00 179 ASN A O 1
ATOM 1417 N N . MET A 1 180 ? -31.299 -11.996 33.001 1.00 91.75 180 MET A N 1
ATOM 1418 C CA . MET A 1 180 ? -32.012 -10.711 33.017 1.00 91.75 180 MET A CA 1
ATOM 1419 C C . MET A 1 180 ? -31.040 -9.522 33.050 1.00 91.75 180 MET A C 1
ATOM 1421 O O . MET A 1 180 ? -31.121 -8.646 32.187 1.00 91.75 180 MET A O 1
ATOM 1425 N N . ILE A 1 181 ? -30.070 -9.507 33.972 1.00 92.00 181 ILE A N 1
ATOM 1426 C CA . ILE A 1 181 ? -29.057 -8.439 34.062 1.00 92.00 181 ILE A CA 1
ATOM 1427 C C . ILE A 1 181 ? -28.199 -8.396 32.789 1.00 92.00 181 ILE A C 1
ATOM 1429 O O . ILE A 1 181 ? -27.960 -7.315 32.242 1.00 92.00 181 ILE A O 1
ATOM 1433 N N . GLY A 1 182 ? -27.787 -9.560 32.278 1.00 89.38 182 GLY A N 1
ATOM 1434 C CA . GLY A 1 182 ? -26.974 -9.676 31.067 1.00 89.38 182 GLY A CA 1
ATOM 1435 C C . GLY A 1 182 ? -27.652 -9.155 29.796 1.00 89.38 182 GLY A C 1
ATOM 1436 O O . GLY A 1 182 ? -26.955 -8.626 28.937 1.00 89.38 182 GLY A O 1
ATOM 1437 N N . LYS A 1 183 ? -28.988 -9.253 29.690 1.00 89.31 183 LYS A N 1
ATOM 1438 C CA . LYS A 1 183 ? -29.752 -8.835 28.496 1.00 89.31 183 LYS A CA 1
ATOM 1439 C C . LYS A 1 183 ? -30.445 -7.481 28.606 1.00 89.31 183 LYS A C 1
ATOM 1441 O O . LYS A 1 183 ? -30.661 -6.831 27.589 1.00 89.31 183 LYS A O 1
ATOM 1446 N N . GLN A 1 184 ? -30.824 -7.057 29.811 1.00 90.12 184 GLN A N 1
ATOM 1447 C CA . GLN A 1 184 ? -31.616 -5.838 30.011 1.00 90.12 184 GLN A CA 1
ATOM 1448 C C . GLN A 1 184 ? -30.781 -4.693 30.593 1.00 90.12 184 GLN A C 1
ATOM 1450 O O . GLN A 1 184 ? -30.849 -3.575 30.092 1.00 90.12 184 GLN A O 1
ATOM 1455 N N . ILE A 1 185 ? -29.942 -4.957 31.597 1.00 91.69 185 ILE A N 1
ATOM 1456 C CA . ILE A 1 185 ? -29.166 -3.909 32.281 1.00 91.69 185 ILE A CA 1
ATOM 1457 C C . ILE A 1 185 ? -27.865 -3.603 31.529 1.00 91.69 185 ILE A C 1
ATOM 1459 O O . ILE A 1 185 ? -27.606 -2.454 31.160 1.00 91.69 185 ILE A O 1
ATOM 1463 N N . LYS A 1 186 ? -27.050 -4.635 31.281 1.00 91.25 186 LYS A N 1
ATOM 1464 C CA . LYS A 1 186 ? -25.711 -4.491 30.691 1.00 91.25 186 LYS A CA 1
ATOM 1465 C C . LYS A 1 186 ? -25.726 -3.868 29.281 1.00 91.25 186 LYS A C 1
ATOM 1467 O O . LYS A 1 186 ? -24.952 -2.935 29.063 1.00 91.25 186 LYS A O 1
ATOM 1472 N N . PRO A 1 187 ? -26.606 -4.275 28.343 1.00 91.00 187 PRO A N 1
ATOM 1473 C CA . PRO A 1 187 ? -26.599 -3.743 26.976 1.00 91.00 187 PRO A CA 1
ATOM 1474 C C . PRO A 1 187 ? -27.135 -2.311 26.894 1.00 91.00 187 PRO A C 1
ATOM 1476 O O . PRO A 1 187 ? -26.662 -1.525 26.083 1.00 91.00 187 PRO A O 1
ATOM 1479 N N . ASN A 1 188 ? -28.034 -1.913 27.802 1.00 90.69 188 ASN A N 1
ATOM 1480 C CA . ASN A 1 188 ? -28.468 -0.518 27.918 1.00 90.69 188 ASN A CA 1
ATOM 1481 C C . ASN A 1 188 ? -27.390 0.410 28.509 1.00 90.69 188 ASN A C 1
ATOM 1483 O O . ASN A 1 188 ? -27.606 1.620 28.587 1.00 90.69 188 ASN A O 1
ATOM 1487 N N . GLY A 1 189 ? -26.229 -0.113 28.922 1.00 90.31 189 GLY A N 1
ATOM 1488 C CA . GLY A 1 189 ? -25.147 0.688 29.492 1.00 90.31 189 GLY A CA 1
ATOM 1489 C C . GLY A 1 189 ? -25.557 1.371 30.795 1.00 90.31 189 GLY A C 1
ATOM 1490 O O . GLY A 1 189 ? -25.220 2.536 31.008 1.00 90.31 189 GLY A O 1
ATOM 1491 N N . ILE A 1 190 ? -26.341 0.680 31.628 1.00 91.50 190 ILE A N 1
ATOM 1492 C CA . ILE A 1 190 ? -26.741 1.150 32.957 1.00 91.50 190 ILE A CA 1
ATOM 1493 C C . ILE A 1 190 ? -25.685 0.713 33.976 1.00 91.50 190 ILE A C 1
ATOM 1495 O O . ILE A 1 190 ? -25.305 -0.457 34.030 1.00 91.50 190 ILE A O 1
ATOM 1499 N N . SER A 1 191 ? -25.229 1.658 34.799 1.00 92.00 191 SER A N 1
ATOM 1500 C CA . SER A 1 191 ? -24.263 1.420 35.882 1.00 92.00 191 SER A CA 1
ATOM 1501 C C . SER A 1 191 ? -24.691 1.995 37.238 1.00 92.00 191 SER A C 1
ATOM 1503 O O . SER A 1 191 ? -23.899 1.985 38.177 1.00 92.00 191 SER A O 1
ATOM 1505 N N . MET A 1 192 ? -25.929 2.480 37.364 1.00 93.75 192 MET A N 1
ATOM 1506 C CA . MET A 1 192 ? -26.482 2.998 38.618 1.00 93.75 192 MET A CA 1
ATOM 1507 C C . MET A 1 192 ? -27.683 2.175 39.065 1.00 93.75 192 MET A C 1
ATOM 1509 O O . MET A 1 192 ? -28.605 1.952 38.282 1.00 93.75 192 MET A O 1
ATOM 1513 N N . PHE A 1 193 ? -27.681 1.758 40.329 1.00 94.75 193 PHE A N 1
ATOM 1514 C CA . PHE A 1 193 ? -28.656 0.819 40.875 1.00 94.75 193 PHE A CA 1
ATOM 1515 C C . PHE A 1 193 ? -29.245 1.333 42.183 1.00 94.75 193 PHE A C 1
ATOM 1517 O O . PHE A 1 193 ? -28.507 1.669 43.110 1.00 94.75 193 PHE A O 1
ATOM 1524 N N . VAL A 1 194 ? -30.574 1.339 42.267 1.00 95.62 194 VAL A N 1
ATOM 1525 C CA . VAL A 1 194 ? -31.320 1.512 43.519 1.00 95.62 194 VAL A CA 1
ATOM 1526 C C . VAL A 1 194 ? -32.095 0.223 43.761 1.00 95.62 194 VAL A C 1
ATOM 1528 O O . VAL A 1 194 ? -32.973 -0.109 42.969 1.00 95.62 194 VAL A O 1
ATOM 1531 N N . SER A 1 195 ? -31.764 -0.521 44.818 1.00 95.06 195 SER A N 1
ATOM 1532 C CA . SER A 1 195 ? -32.476 -1.754 45.173 1.00 95.06 195 SER A CA 1
ATOM 1533 C C . SER A 1 195 ? -33.303 -1.581 46.443 1.00 95.06 195 SER A C 1
ATOM 1535 O O . SER A 1 195 ? -32.773 -1.379 47.542 1.00 95.06 195 SER A O 1
ATOM 1537 N N . PHE A 1 196 ? -34.615 -1.739 46.287 1.00 93.88 196 PHE A N 1
ATOM 1538 C CA . PHE A 1 196 ? -35.571 -1.919 47.378 1.00 93.88 196 PHE A CA 1
ATOM 1539 C C . PHE A 1 196 ? -35.771 -3.409 47.720 1.00 93.88 196 PHE A C 1
ATOM 1541 O O . PHE A 1 196 ? -36.594 -3.737 48.570 1.00 93.88 196 PHE A O 1
ATOM 1548 N N . SER A 1 197 ? -35.032 -4.316 47.071 1.00 89.88 197 SER A N 1
ATOM 1549 C CA . SER A 1 197 ? -35.150 -5.770 47.253 1.00 89.88 197 SER A CA 1
ATOM 1550 C C . SER A 1 197 ? -34.648 -6.235 48.622 1.00 89.88 197 SER A C 1
ATOM 1552 O O . SER A 1 197 ? -33.663 -5.709 49.145 1.00 89.88 197 SER A O 1
ATOM 1554 N N . LYS A 1 198 ? -35.282 -7.271 49.177 1.00 85.38 198 LYS A N 1
ATOM 1555 C CA . LYS A 1 198 ? -34.957 -7.842 50.497 1.00 85.38 198 LYS A CA 1
ATOM 1556 C C . LYS A 1 198 ? -34.140 -9.137 50.399 1.00 85.38 198 LYS A C 1
ATOM 1558 O O . LYS A 1 198 ? -34.200 -9.844 49.393 1.00 85.38 198 LYS A O 1
ATOM 1563 N N . GLY A 1 199 ? -33.404 -9.457 51.467 1.00 83.00 199 GLY A N 1
ATOM 1564 C CA . GLY A 1 199 ? -32.830 -10.784 51.730 1.00 83.00 199 GLY A CA 1
ATOM 1565 C C . GLY A 1 199 ? -32.109 -11.452 50.553 1.00 83.00 199 GLY A C 1
ATOM 1566 O O . GLY A 1 199 ? -31.242 -10.863 49.905 1.00 83.00 199 GLY A O 1
ATOM 1567 N N . THR A 1 200 ? -32.484 -12.705 50.282 1.00 83.81 200 THR A N 1
ATOM 1568 C CA . THR A 1 200 ? -31.894 -13.555 49.235 1.00 83.81 200 THR A CA 1
ATOM 1569 C C . THR A 1 200 ? -32.007 -12.950 47.838 1.00 83.81 200 THR A C 1
ATOM 1571 O O . THR A 1 200 ? -31.033 -13.010 47.090 1.00 83.81 200 THR A O 1
ATOM 1574 N N . THR A 1 201 ? -33.128 -12.307 47.494 1.00 89.94 201 THR A N 1
ATOM 1575 C CA . THR A 1 201 ? -33.310 -11.623 46.201 1.00 89.94 201 THR A CA 1
ATOM 1576 C C . THR A 1 201 ? -32.246 -10.546 45.993 1.00 89.94 201 THR A C 1
ATOM 1578 O O . THR A 1 201 ? -31.671 -10.441 44.910 1.00 89.94 201 THR A O 1
ATOM 1581 N N . ASN A 1 202 ? -31.898 -9.797 47.045 1.00 90.56 202 ASN A N 1
ATOM 1582 C CA . ASN A 1 202 ? -30.850 -8.781 46.961 1.00 90.56 202 ASN A CA 1
ATOM 1583 C C . ASN A 1 202 ? -29.456 -9.410 46.750 1.00 90.56 202 ASN A C 1
ATOM 1585 O O . ASN A 1 202 ? -28.657 -8.891 45.973 1.00 90.56 202 ASN A O 1
ATOM 1589 N N . THR A 1 203 ? -29.176 -10.572 47.354 1.00 90.88 203 THR A N 1
ATOM 1590 C CA . THR A 1 203 ? -27.949 -11.341 47.073 1.00 90.88 203 THR A CA 1
ATOM 1591 C C . THR A 1 203 ? -27.912 -11.888 45.643 1.00 90.88 203 THR A C 1
ATOM 1593 O O . THR A 1 203 ? -26.877 -11.755 44.995 1.00 90.88 203 THR A O 1
ATOM 1596 N N . LEU A 1 204 ? -29.019 -12.411 45.096 1.00 93.00 204 LEU A N 1
ATOM 1597 C CA . LEU A 1 204 ? -29.090 -12.834 43.686 1.00 93.00 204 LEU A CA 1
ATOM 1598 C C . LEU A 1 204 ? -28.763 -11.675 42.729 1.00 93.00 204 LEU A C 1
ATOM 1600 O O . LEU A 1 204 ? -28.003 -11.858 41.775 1.00 93.00 204 LEU A O 1
ATOM 1604 N N . VAL A 1 205 ? -29.282 -10.473 43.002 1.00 93.25 205 VAL A N 1
ATOM 1605 C CA . VAL A 1 205 ? -29.006 -9.246 42.230 1.00 93.25 205 VAL A CA 1
ATOM 1606 C C . VAL A 1 205 ? -27.540 -8.838 42.325 1.00 93.25 205 VAL A C 1
ATOM 1608 O O . VAL A 1 205 ? -26.900 -8.634 41.296 1.00 93.25 205 VAL A O 1
ATOM 1611 N N . LEU A 1 206 ? -26.987 -8.736 43.536 1.00 93.56 206 LEU A N 1
ATOM 1612 C CA . LEU A 1 206 ? -25.601 -8.307 43.749 1.00 93.56 206 LEU A CA 1
ATOM 1613 C C . LEU A 1 206 ? -24.608 -9.294 43.117 1.00 93.56 206 LEU A C 1
ATOM 1615 O O . LEU A 1 206 ? -23.707 -8.871 42.388 1.00 93.56 206 LEU A O 1
ATOM 1619 N N . ASN A 1 207 ? -24.845 -10.598 43.287 1.00 94.00 207 ASN A N 1
ATOM 1620 C CA . ASN A 1 207 ? -24.105 -11.655 42.602 1.00 94.00 207 ASN A CA 1
ATOM 1621 C C . ASN A 1 207 ? -24.228 -11.540 41.075 1.00 94.00 207 ASN A C 1
ATOM 1623 O O . ASN A 1 207 ? -23.224 -11.680 40.387 1.00 94.00 207 ASN A O 1
ATOM 1627 N N . SER A 1 208 ? -25.421 -11.248 40.539 1.00 94.31 208 SER A N 1
ATOM 1628 C CA . SER A 1 208 ? -25.650 -11.096 39.089 1.00 94.31 208 SER A CA 1
ATOM 1629 C C . SER A 1 208 ? -24.940 -9.866 38.512 1.00 94.31 208 SER A C 1
ATOM 1631 O O . SER A 1 208 ? -24.377 -9.907 37.417 1.00 94.31 208 SER A O 1
ATOM 1633 N N . LEU A 1 209 ? -24.915 -8.755 39.255 1.00 93.50 209 LEU A N 1
ATOM 1634 C CA . LEU A 1 209 ? -24.156 -7.562 38.879 1.00 93.50 209 LEU A CA 1
ATOM 1635 C C . LEU A 1 209 ? -22.648 -7.860 38.867 1.00 93.50 209 LEU A C 1
ATOM 1637 O O . LEU A 1 209 ? -21.942 -7.378 37.980 1.00 93.50 209 LEU A O 1
ATOM 1641 N N . GLN A 1 210 ? -22.142 -8.673 39.800 1.00 92.06 210 GLN A N 1
ATOM 1642 C CA . GLN A 1 210 ? -20.743 -9.114 39.811 1.00 92.06 210 GLN A CA 1
ATOM 1643 C C . GLN A 1 210 ? -20.426 -10.131 38.701 1.00 92.06 210 GLN A C 1
ATOM 1645 O O . GLN A 1 210 ? -19.456 -9.934 37.967 1.00 92.06 210 GLN A O 1
ATOM 1650 N N . SER A 1 211 ? -21.243 -11.174 38.522 1.00 91.12 211 SER A N 1
ATOM 1651 C CA . SER A 1 211 ? -21.048 -12.238 37.523 1.00 91.12 211 SER A CA 1
ATOM 1652 C C . SER A 1 211 ? -21.060 -11.683 36.097 1.00 91.12 211 SER A C 1
ATOM 1654 O O . SER A 1 211 ? -20.203 -12.029 35.281 1.00 91.12 211 SER A O 1
ATOM 1656 N N . LYS A 1 212 ? -21.969 -10.740 35.814 1.00 91.81 212 LYS A N 1
ATOM 1657 C CA . LYS A 1 212 ? -22.047 -10.013 34.540 1.00 91.81 212 LYS A CA 1
ATOM 1658 C C . LYS A 1 212 ? -21.113 -8.808 34.463 1.00 91.81 212 LYS A C 1
ATOM 1660 O O . LYS A 1 212 ? -21.200 -8.055 33.495 1.00 91.81 212 LYS A O 1
ATOM 1665 N N . LYS A 1 213 ? -20.202 -8.630 35.432 1.00 90.31 213 LYS A N 1
ATOM 1666 C CA . LYS A 1 213 ? -19.181 -7.562 35.480 1.00 90.31 213 LYS A CA 1
ATOM 1667 C C . LYS A 1 213 ? -19.755 -6.140 35.357 1.00 90.31 213 LYS A C 1
ATOM 1669 O O . LYS A 1 213 ? -19.057 -5.208 34.961 1.00 90.31 213 LYS A O 1
ATOM 1674 N N . VAL A 1 214 ? -21.022 -5.961 35.722 1.00 90.69 214 VAL A N 1
ATOM 1675 C CA . VAL A 1 214 ? -21.682 -4.655 35.842 1.00 90.69 214 VAL A CA 1
ATOM 1676 C C . VAL A 1 214 ? -21.218 -3.960 37.129 1.00 90.69 214 VAL A C 1
ATOM 1678 O O . VAL A 1 214 ? -21.022 -2.753 37.143 1.00 90.69 214 VAL A O 1
ATOM 1681 N N . TYR A 1 215 ? -20.929 -4.723 38.188 1.00 90.50 215 TYR A N 1
ATOM 1682 C CA . TYR A 1 215 ? -20.362 -4.243 39.451 1.00 90.50 215 TYR A CA 1
ATOM 1683 C C . TYR A 1 215 ? -18.859 -3.914 39.312 1.00 90.50 215 TYR A C 1
ATOM 1685 O O . TYR A 1 215 ? -17.988 -4.660 39.763 1.00 90.50 215 TYR A O 1
ATOM 1693 N N . LYS A 1 216 ? -18.532 -2.801 38.646 1.00 88.81 216 LYS A N 1
ATOM 1694 C CA . LYS A 1 216 ? -17.145 -2.362 38.385 1.00 88.81 216 LYS A CA 1
ATOM 1695 C C . LYS A 1 216 ? -16.950 -0.853 38.553 1.00 88.81 216 LYS A C 1
ATOM 1697 O O . LYS A 1 216 ? -17.916 -0.105 38.697 1.00 88.81 216 LYS A O 1
ATOM 1702 N N . LYS A 1 217 ? -15.688 -0.403 38.508 1.00 86.62 217 LYS A N 1
ATOM 1703 C CA . LYS A 1 217 ? -15.289 1.009 38.655 1.00 86.62 217 LYS A CA 1
ATOM 1704 C C . LYS A 1 217 ? -16.142 1.935 37.776 1.00 86.62 217 LYS A C 1
ATOM 1706 O O . LYS A 1 217 ? -16.160 1.776 36.558 1.00 86.62 217 LYS A O 1
ATOM 1711 N N . GLY A 1 218 ? -16.772 2.932 38.399 1.00 85.62 218 GLY A N 1
ATOM 1712 C CA . GLY A 1 218 ? -17.687 3.875 37.739 1.00 85.62 218 GLY A CA 1
ATOM 1713 C C . GLY A 1 218 ? -19.173 3.526 37.880 1.00 85.62 218 GLY A C 1
ATOM 1714 O O . GLY A 1 218 ? -20.010 4.262 37.364 1.00 85.62 218 GLY A O 1
ATOM 1715 N N . SER A 1 219 ? -19.496 2.450 38.600 1.00 91.44 219 SER A N 1
ATOM 1716 C CA . SER A 1 219 ? -20.870 2.058 38.938 1.00 91.44 219 SER A CA 1
ATOM 1717 C C . SER A 1 219 ? -21.243 2.503 40.351 1.00 91.44 219 SER A C 1
ATOM 1719 O O . SER A 1 219 ? -20.360 2.678 41.189 1.00 91.44 219 SER A O 1
ATOM 1721 N N . GLY A 1 220 ? -22.536 2.653 40.629 1.00 93.06 220 GLY A N 1
ATOM 1722 C CA . GLY A 1 220 ? -23.078 2.992 41.945 1.00 93.06 220 GLY A CA 1
ATOM 1723 C C . GLY A 1 220 ? -24.208 2.043 42.338 1.00 93.06 220 GLY A C 1
ATOM 1724 O O . GLY A 1 220 ? -25.056 1.716 41.512 1.00 93.06 220 GLY A O 1
ATOM 1725 N N . VAL A 1 221 ? -24.218 1.587 43.593 1.00 95.00 221 VAL A N 1
ATOM 1726 C CA . VAL A 1 221 ? -25.277 0.728 44.146 1.00 95.00 221 VAL A CA 1
ATOM 1727 C C . VAL A 1 221 ? -25.748 1.312 45.471 1.00 95.00 221 VAL A C 1
ATOM 1729 O O . VAL A 1 221 ? -24.948 1.451 46.397 1.00 95.00 221 VAL A O 1
ATOM 1732 N N . LEU A 1 222 ? -27.035 1.645 45.549 1.00 95.38 222 LEU A N 1
ATOM 1733 C CA . LEU A 1 222 ? -27.732 2.086 46.752 1.00 95.38 222 LEU A CA 1
ATOM 1734 C C . LEU A 1 222 ? -28.782 1.039 47.140 1.00 95.38 222 LEU A C 1
ATOM 1736 O O . LEU A 1 222 ? -29.637 0.682 46.331 1.00 95.38 222 LEU A O 1
ATOM 1740 N N . LEU A 1 223 ? -28.726 0.560 48.378 1.00 95.06 223 LEU A N 1
ATOM 1741 C CA . LEU A 1 223 ? -29.659 -0.416 48.938 1.00 95.06 223 LEU A CA 1
ATOM 1742 C C . LEU A 1 223 ? -30.524 0.241 50.021 1.00 95.06 223 LEU A C 1
ATOM 1744 O O . LEU A 1 223 ? -30.042 1.077 50.792 1.00 95.06 223 LEU A O 1
ATOM 1748 N N . SER A 1 224 ? -31.786 -0.174 50.119 1.00 91.88 224 SER A N 1
ATOM 1749 C CA . SER A 1 224 ? -32.608 0.110 51.303 1.00 91.88 224 SER A CA 1
ATOM 1750 C C . SER A 1 224 ? -32.077 -0.618 52.545 1.00 91.88 224 SER A C 1
ATOM 1752 O O . SER A 1 224 ? -31.450 -1.674 52.432 1.00 91.88 224 SER A O 1
ATOM 1754 N N . GLY A 1 225 ? -32.361 -0.092 53.741 1.00 80.00 225 GLY A N 1
ATOM 1755 C CA . GLY A 1 225 ? -31.942 -0.698 55.010 1.00 80.00 225 GLY A CA 1
ATOM 1756 C C . GLY A 1 225 ? -32.437 -2.137 55.179 1.00 80.00 225 GLY A C 1
ATOM 1757 O O . GLY A 1 225 ? -31.651 -3.025 55.486 1.00 80.00 225 GLY A O 1
ATOM 1758 N N . ARG A 1 226 ? -33.707 -2.418 54.857 1.00 79.44 226 ARG A N 1
ATOM 1759 C CA . ARG A 1 226 ? -34.245 -3.793 54.851 1.00 79.44 226 ARG A CA 1
ATOM 1760 C C . ARG A 1 226 ? -33.551 -4.715 53.833 1.00 79.44 226 ARG A C 1
ATOM 1762 O O . ARG A 1 226 ? -33.519 -5.928 54.021 1.00 79.44 226 ARG A O 1
ATOM 1769 N N . GLY A 1 227 ? -32.931 -4.153 52.794 1.00 72.00 227 GLY A N 1
ATOM 1770 C CA . GLY A 1 227 ? -32.120 -4.883 51.818 1.00 72.00 227 GLY A CA 1
ATOM 1771 C C . GLY A 1 227 ? -30.757 -5.368 52.331 1.00 72.00 227 GLY A C 1
ATOM 1772 O O . GLY A 1 227 ? -30.114 -6.158 51.643 1.00 72.00 227 GLY A O 1
ATOM 1773 N N . MET A 1 228 ? -30.304 -4.941 53.517 1.00 79.50 228 MET A N 1
ATOM 1774 C CA . MET A 1 228 ? -29.006 -5.350 54.086 1.00 79.50 228 MET A CA 1
ATOM 1775 C C . MET A 1 228 ? -29.069 -6.575 55.012 1.00 79.50 228 MET A C 1
ATOM 1777 O O . MET A 1 228 ? -28.055 -6.966 55.598 1.00 79.50 228 MET A O 1
ATOM 1781 N N . LEU A 1 229 ? -30.268 -7.126 55.195 1.00 83.00 229 LEU A N 1
ATOM 1782 C CA . LEU A 1 229 ? -30.606 -8.119 56.210 1.00 83.00 229 LEU A CA 1
ATOM 1783 C C . LEU A 1 229 ? -30.543 -9.519 55.592 1.00 83.00 229 LEU A C 1
ATOM 1785 O O . LEU A 1 229 ? -31.173 -9.773 54.569 1.00 83.00 229 LEU A O 1
ATOM 1789 N N . GLY A 1 230 ? -29.737 -10.413 56.169 1.00 75.44 230 GLY A N 1
ATOM 1790 C CA . GLY A 1 230 ? -29.487 -11.760 55.633 1.00 75.44 230 GLY A CA 1
ATOM 1791 C C . GLY A 1 230 ? -28.741 -11.824 54.287 1.00 75.44 230 GLY A C 1
ATOM 1792 O O . GLY A 1 230 ? -28.513 -12.920 53.783 1.00 75.44 230 GLY A O 1
ATOM 1793 N N . ALA A 1 231 ? -28.354 -10.685 53.703 1.00 80.19 231 ALA A N 1
ATOM 1794 C CA . ALA A 1 231 ? -27.711 -10.609 52.393 1.00 80.19 231 ALA A CA 1
ATOM 1795 C C . ALA A 1 231 ? -26.175 -10.551 52.490 1.00 80.19 231 ALA A C 1
ATOM 1797 O O . ALA A 1 231 ? -25.620 -9.823 53.314 1.00 80.19 231 ALA A O 1
ATOM 1798 N N . THR A 1 232 ? -25.471 -11.250 51.594 1.00 84.81 232 THR A N 1
ATOM 1799 C CA . THR A 1 232 ? -24.039 -11.004 51.341 1.00 84.81 232 THR A CA 1
ATOM 1800 C C . THR A 1 232 ? -23.899 -9.757 50.469 1.00 84.81 232 THR A C 1
ATOM 1802 O O . THR A 1 232 ? -24.457 -9.716 49.371 1.00 84.81 232 THR A O 1
ATOM 1805 N N . ILE A 1 233 ? -23.181 -8.737 50.953 1.00 90.25 233 ILE A N 1
ATOM 1806 C CA . ILE A 1 233 ? -23.085 -7.423 50.298 1.00 90.25 233 ILE A CA 1
ATOM 1807 C C . ILE A 1 233 ? -21.625 -7.131 49.918 1.00 90.25 233 ILE A C 1
ATOM 1809 O O . ILE A 1 233 ? -20.754 -7.148 50.791 1.00 90.25 233 ILE A O 1
ATOM 1813 N N . PRO A 1 234 ? -21.323 -6.849 48.639 1.00 92.62 234 PRO A N 1
ATOM 1814 C CA . PRO A 1 234 ? -19.961 -6.579 48.203 1.00 92.62 234 PRO A CA 1
ATOM 1815 C C . PRO A 1 234 ? -19.477 -5.168 48.570 1.00 92.62 234 PRO A C 1
ATOM 1817 O O . PRO A 1 234 ? -20.245 -4.207 48.664 1.00 92.62 234 PRO A O 1
ATOM 1820 N N . ASP A 1 235 ? -18.158 -5.047 48.711 1.00 93.44 235 ASP A N 1
ATOM 1821 C CA . ASP A 1 235 ? -17.457 -3.789 48.973 1.00 93.44 235 ASP A CA 1
ATOM 1822 C C . ASP A 1 235 ? -17.781 -2.719 47.923 1.00 93.44 235 ASP A C 1
ATOM 1824 O O . ASP A 1 235 ? -17.735 -2.966 46.713 1.00 93.44 235 ASP A O 1
ATOM 1828 N N . GLY A 1 236 ? -18.102 -1.514 48.391 1.00 92.75 236 GLY A N 1
ATOM 1829 C CA . GLY A 1 236 ? -18.515 -0.380 47.568 1.00 92.75 236 GLY A CA 1
ATOM 1830 C C . GLY A 1 236 ? -20.017 -0.086 47.577 1.00 92.75 236 GLY A C 1
ATOM 1831 O O . GLY A 1 236 ? -20.413 0.998 47.153 1.00 92.75 236 GLY A O 1
ATOM 1832 N N . CYS A 1 237 ? -20.864 -0.992 48.076 1.00 94.62 237 CYS A N 1
ATOM 1833 C CA . CYS A 1 237 ? -22.292 -0.702 48.223 1.00 94.62 237 CYS A CA 1
ATOM 1834 C C . CYS A 1 237 ? -22.535 0.440 49.221 1.00 94.62 237 CYS A C 1
ATOM 1836 O O . CYS A 1 237 ? -21.855 0.556 50.249 1.00 94.62 237 CYS A O 1
ATOM 1838 N N . LEU A 1 238 ? -23.547 1.256 48.927 1.00 94.56 238 LEU A N 1
ATOM 1839 C CA . LEU A 1 238 ? -24.140 2.219 49.846 1.00 94.56 238 LEU A CA 1
ATOM 1840 C C . LEU A 1 238 ? -25.485 1.695 50.341 1.00 94.56 238 LEU A C 1
ATOM 1842 O O . LEU A 1 238 ? -26.225 1.061 49.592 1.00 94.56 238 LEU A O 1
ATOM 1846 N N . ILE A 1 239 ? -25.810 1.971 51.598 1.00 94.75 239 ILE A N 1
ATOM 1847 C CA . ILE A 1 239 ? -27.046 1.522 52.241 1.00 94.75 239 ILE A CA 1
ATOM 1848 C C . ILE A 1 239 ? -27.577 2.656 53.108 1.00 94.75 239 ILE A C 1
ATOM 1850 O O . ILE A 1 239 ? -26.816 3.221 53.893 1.00 94.75 239 ILE A O 1
ATOM 1854 N N . TYR A 1 240 ? -28.864 2.984 53.002 1.00 93.69 240 TYR A N 1
ATOM 1855 C CA . TYR A 1 240 ? -29.515 3.899 53.942 1.00 93.69 240 TYR A CA 1
ATOM 1856 C C . TYR A 1 240 ? -30.376 3.097 54.927 1.00 93.69 240 TYR A C 1
ATOM 1858 O O . TYR A 1 240 ? -31.344 2.448 54.540 1.00 93.69 240 TYR A O 1
ATOM 1866 N N . ALA A 1 241 ? -30.015 3.122 56.208 1.00 92.69 241 ALA A N 1
ATOM 1867 C CA . ALA A 1 241 ? -30.782 2.497 57.288 1.00 92.69 241 ALA A CA 1
ATOM 1868 C C . ALA A 1 241 ? -31.293 3.577 58.245 1.00 92.69 241 ALA A C 1
ATOM 1870 O O . ALA A 1 241 ? -30.656 4.622 58.377 1.00 92.69 241 ALA A O 1
ATOM 1871 N N . GLU A 1 242 ? -32.428 3.359 58.911 1.00 90.88 242 GLU A N 1
ATOM 1872 C CA . GLU A 1 242 ? -32.866 4.274 59.972 1.00 90.88 242 GLU A CA 1
ATOM 1873 C C . GLU A 1 242 ? -31.817 4.305 61.085 1.00 90.88 242 GLU A C 1
ATOM 1875 O O . GLU A 1 242 ? -31.208 3.281 61.413 1.00 90.88 242 GLU A O 1
ATOM 1880 N N . LYS A 1 243 ? -31.550 5.497 61.625 1.00 89.38 243 LYS A N 1
ATOM 1881 C CA . LYS A 1 243 ? -30.490 5.681 62.615 1.00 89.38 243 LYS A CA 1
ATOM 1882 C C . LYS A 1 243 ? -30.764 4.806 63.839 1.00 89.38 243 LYS A C 1
ATOM 1884 O O . LYS A 1 243 ? -31.849 4.873 64.400 1.00 89.38 243 LYS A O 1
ATOM 1889 N N . GLY A 1 244 ? -29.779 4.022 64.267 1.00 87.75 244 GLY A N 1
ATOM 1890 C CA . GLY A 1 244 ? -29.905 3.030 65.339 1.00 87.75 244 GLY A CA 1
ATOM 1891 C C . GLY A 1 244 ? -30.254 1.608 64.873 1.00 87.75 244 GLY A C 1
ATOM 1892 O O . GLY A 1 244 ? -30.229 0.700 65.700 1.00 87.75 244 GLY A O 1
ATOM 1893 N N . LEU A 1 245 ? -30.551 1.384 63.583 1.00 91.25 245 LEU A N 1
ATOM 1894 C CA . LEU A 1 245 ? -30.794 0.049 63.003 1.00 91.25 245 LEU A CA 1
ATOM 1895 C C . LEU A 1 245 ? -29.599 -0.488 62.184 1.00 91.25 245 LEU A C 1
ATOM 1897 O O . LEU A 1 245 ? -29.686 -1.542 61.555 1.00 91.25 245 LEU A O 1
ATOM 1901 N N . GLU A 1 246 ? -28.458 0.212 62.172 1.00 88.94 246 GLU A N 1
ATOM 1902 C CA . GLU A 1 246 ? -27.310 -0.077 61.294 1.00 88.94 246 GLU A CA 1
ATOM 1903 C C . GLU A 1 246 ? -26.615 -1.419 61.607 1.00 88.94 246 GLU A C 1
ATOM 1905 O O . GLU A 1 246 ? -25.961 -2.030 60.750 1.00 88.94 246 GLU A O 1
ATOM 1910 N N . SER A 1 247 ? -26.753 -1.884 62.848 1.00 88.56 247 SER A N 1
ATOM 1911 C CA . SER A 1 247 ? -26.180 -3.129 63.366 1.00 88.56 247 SER A CA 1
ATOM 1912 C C . SER A 1 247 ? -26.995 -4.380 63.016 1.00 88.56 247 SER A C 1
ATOM 1914 O O . SER A 1 247 ? -26.465 -5.483 63.128 1.00 88.56 247 SER A O 1
ATOM 1916 N N . ALA A 1 248 ? -28.244 -4.240 62.556 1.00 89.88 248 ALA A N 1
ATOM 1917 C CA . ALA A 1 248 ? -29.162 -5.357 62.332 1.00 89.88 248 ALA A CA 1
ATOM 1918 C C . ALA A 1 248 ? -28.649 -6.354 61.276 1.00 89.88 248 ALA A C 1
ATOM 1920 O O . ALA A 1 248 ? -28.452 -5.993 60.111 1.00 89.88 248 ALA A O 1
ATOM 1921 N N . THR A 1 249 ? -28.415 -7.611 61.646 1.00 86.25 249 THR A N 1
ATOM 1922 C CA . THR A 1 249 ? -27.926 -8.646 60.713 1.00 86.25 249 THR A CA 1
ATOM 1923 C C . THR A 1 249 ? -29.054 -9.428 60.038 1.00 86.25 249 THR A C 1
ATOM 1925 O O . THR A 1 249 ? -28.890 -9.842 58.889 1.00 86.25 249 THR A O 1
ATOM 1928 N N . SER A 1 250 ? -30.207 -9.568 60.697 1.00 88.12 250 SER A N 1
ATOM 1929 C CA . SER A 1 250 ? -31.420 -10.214 60.178 1.00 88.12 250 SER A CA 1
ATOM 1930 C C . SER A 1 250 ? -32.652 -9.309 60.308 1.00 88.12 250 SER A C 1
ATOM 1932 O O . SER A 1 250 ? -32.604 -8.279 60.986 1.00 88.12 250 SER A O 1
ATOM 1934 N N . THR A 1 251 ? -33.761 -9.698 59.670 1.00 86.94 251 THR A N 1
ATOM 1935 C CA . THR A 1 251 ? -35.061 -9.014 59.790 1.00 86.94 251 THR A CA 1
ATOM 1936 C C . THR A 1 251 ? -35.512 -8.935 61.240 1.00 86.94 251 THR A C 1
ATOM 1938 O O . THR A 1 251 ? -35.900 -7.880 61.720 1.00 86.94 251 THR A O 1
ATOM 1941 N N . GLU A 1 252 ? -35.383 -10.030 61.978 1.00 88.62 252 GLU A N 1
ATOM 1942 C CA . GLU A 1 252 ? -35.843 -10.125 63.357 1.00 88.62 252 GLU A CA 1
ATOM 1943 C C . GLU A 1 252 ? -35.044 -9.211 64.293 1.00 88.62 252 GLU A C 1
ATOM 1945 O O . GLU A 1 252 ? -35.619 -8.549 65.157 1.00 88.62 252 GLU A O 1
ATOM 1950 N N . MET A 1 253 ? -33.730 -9.097 64.071 1.00 89.25 253 MET A N 1
ATOM 1951 C CA . MET A 1 253 ? -32.887 -8.131 64.776 1.00 89.25 253 MET A CA 1
ATOM 1952 C C . MET A 1 253 ? -33.253 -6.679 64.424 1.00 89.25 253 MET A C 1
ATOM 1954 O O . MET A 1 253 ? -33.170 -5.815 65.292 1.00 89.25 253 MET A O 1
ATOM 1958 N N . TYR A 1 254 ? -33.673 -6.406 63.183 1.00 89.19 254 TYR A N 1
ATOM 1959 C CA . TYR A 1 254 ? -34.114 -5.080 62.731 1.00 89.19 254 TYR A CA 1
ATOM 1960 C C . TYR A 1 254 ? -35.417 -4.646 63.418 1.00 89.19 254 TYR A C 1
ATOM 1962 O O . TYR A 1 254 ? -35.479 -3.537 63.947 1.00 89.19 254 TYR A O 1
ATOM 1970 N N . GLU A 1 255 ? -36.420 -5.532 63.495 1.00 89.25 255 GLU A N 1
ATOM 1971 C CA . GLU A 1 255 ? -37.681 -5.229 64.191 1.00 89.25 255 GLU A CA 1
ATOM 1972 C C . GLU A 1 255 ? -37.472 -5.043 65.708 1.00 89.25 255 GLU A C 1
ATOM 1974 O O . GLU A 1 255 ? -38.027 -4.114 66.298 1.00 89.25 255 GLU A O 1
ATOM 1979 N N . VAL A 1 256 ? -36.637 -5.879 66.349 1.00 88.31 256 VAL A N 1
ATOM 1980 C CA . VAL A 1 256 ? -36.299 -5.717 67.778 1.00 88.31 256 VAL A CA 1
ATOM 1981 C C . VAL A 1 256 ? -35.571 -4.393 68.025 1.00 88.31 256 VAL A C 1
ATOM 1983 O O . VAL A 1 256 ? -35.963 -3.653 68.926 1.00 88.31 256 VAL A O 1
ATOM 1986 N N . LEU A 1 257 ? -34.568 -4.046 67.207 1.00 88.69 257 LEU A N 1
ATOM 1987 C CA . LEU A 1 257 ? -33.846 -2.776 67.336 1.00 88.69 257 LEU A CA 1
ATOM 1988 C C . LEU A 1 257 ? -34.767 -1.561 67.163 1.00 88.69 257 LEU A C 1
ATOM 1990 O O . LEU A 1 257 ? -34.585 -0.575 67.874 1.00 88.69 257 LEU A O 1
ATOM 1994 N N . ALA A 1 258 ? -35.770 -1.627 66.281 1.00 87.81 258 ALA A N 1
ATOM 1995 C CA . ALA A 1 258 ? -36.758 -0.560 66.126 1.00 87.81 258 ALA A CA 1
ATOM 1996 C C . ALA A 1 258 ? -37.585 -0.372 67.408 1.00 87.81 258 ALA A C 1
ATOM 1998 O O . ALA A 1 258 ? -37.629 0.732 67.953 1.00 87.81 258 ALA A O 1
ATOM 1999 N N . ILE A 1 259 ? -38.138 -1.453 67.973 1.00 87.62 259 ILE A N 1
ATOM 2000 C CA . ILE A 1 259 ? -38.869 -1.409 69.254 1.00 87.62 259 ILE A CA 1
ATOM 2001 C C . ILE A 1 259 ? -37.967 -0.893 70.389 1.00 87.62 259 ILE A C 1
ATOM 2003 O O . ILE A 1 259 ? -38.408 -0.073 71.199 1.00 87.62 259 ILE A O 1
ATOM 2007 N N . GLN A 1 260 ? -36.691 -1.298 70.425 1.00 86.06 260 GLN A N 1
ATOM 2008 C CA . GLN A 1 260 ? -35.716 -0.817 71.410 1.00 86.06 260 GLN A CA 1
ATOM 2009 C C . GLN A 1 260 ? -35.516 0.710 71.377 1.00 86.06 260 GLN A C 1
ATOM 2011 O O . GLN A 1 260 ? -35.192 1.290 72.415 1.00 86.06 260 GLN A O 1
ATOM 2016 N N . GLN A 1 261 ? -35.714 1.399 70.246 1.00 84.25 261 GLN A N 1
ATOM 2017 C CA . GLN A 1 261 ? -35.617 2.867 70.213 1.00 84.25 261 GLN A CA 1
ATOM 2018 C C . GLN A 1 261 ? -36.766 3.522 70.990 1.00 84.25 261 GLN A C 1
ATOM 2020 O O . GLN A 1 261 ? -36.528 4.362 71.862 1.00 84.25 261 GLN A O 1
ATOM 2025 N N . PHE A 1 262 ? -38.002 3.088 70.731 1.00 81.00 262 PHE A N 1
ATOM 2026 C CA . PHE A 1 262 ? -39.205 3.612 71.384 1.00 81.00 262 PHE A CA 1
ATOM 2027 C C . PHE A 1 262 ? -39.227 3.304 72.886 1.00 81.00 262 PHE A C 1
ATOM 2029 O O . PHE A 1 262 ? -39.621 4.148 73.690 1.00 81.00 262 PHE A O 1
ATOM 2036 N N . THR A 1 263 ? -38.750 2.132 73.305 1.00 80.69 263 THR A N 1
ATOM 2037 C CA . THR A 1 263 ? -38.682 1.778 74.731 1.00 80.69 263 THR A CA 1
ATOM 2038 C C . THR A 1 263 ? -37.541 2.476 75.468 1.00 80.69 263 THR A C 1
ATOM 2040 O O . THR A 1 263 ? -37.745 2.921 76.598 1.00 80.69 263 THR A O 1
ATOM 2043 N N . ASN A 1 264 ? -36.363 2.647 74.855 1.00 81.56 264 ASN A N 1
ATOM 2044 C CA . ASN A 1 264 ? -35.269 3.418 75.459 1.00 81.56 264 ASN A CA 1
ATOM 2045 C C . ASN A 1 264 ? -35.632 4.906 75.610 1.00 81.56 264 ASN A C 1
ATOM 2047 O O . ASN A 1 264 ? -35.274 5.525 76.612 1.00 81.56 264 ASN A O 1
ATOM 2051 N N . LEU A 1 265 ? -36.424 5.454 74.685 1.00 77.38 265 LEU A N 1
ATOM 2052 C CA . LEU A 1 265 ? -37.059 6.762 74.839 1.00 77.38 265 LEU A CA 1
ATOM 2053 C C . LEU A 1 265 ? -37.987 6.814 76.069 1.00 77.38 265 LEU A C 1
ATOM 2055 O O . LEU A 1 265 ? -37.903 7.754 76.857 1.00 77.38 265 LEU A O 1
ATOM 2059 N N . ILE A 1 266 ? -38.827 5.800 76.305 1.00 77.75 266 ILE A N 1
ATOM 2060 C CA . ILE A 1 266 ? -39.684 5.761 77.507 1.00 77.75 266 ILE A CA 1
ATOM 2061 C C . ILE A 1 266 ? -38.847 5.655 78.791 1.00 77.75 266 ILE A C 1
ATOM 2063 O O . ILE A 1 266 ? -39.174 6.314 79.780 1.00 77.75 266 ILE A O 1
ATOM 2067 N N . LYS A 1 267 ? -37.726 4.919 78.780 1.00 77.94 267 LYS A N 1
ATOM 2068 C CA . LYS A 1 267 ? -36.760 4.926 79.896 1.00 77.94 267 LYS A CA 1
ATOM 2069 C C . LYS A 1 267 ? -36.225 6.328 80.176 1.00 77.94 267 LYS A C 1
ATOM 2071 O O . LYS A 1 267 ? -36.207 6.751 81.331 1.00 77.94 267 LYS A O 1
ATOM 2076 N N . GLN A 1 268 ? -35.864 7.077 79.133 1.00 77.75 268 GLN A N 1
ATOM 2077 C CA . GLN A 1 268 ? -35.432 8.469 79.267 1.00 77.75 268 GLN A CA 1
ATOM 2078 C C . GLN A 1 268 ? -36.550 9.361 79.844 1.00 77.75 268 GLN A C 1
ATOM 2080 O O . GLN A 1 268 ? -36.290 10.154 80.751 1.00 77.75 268 GLN A O 1
ATOM 2085 N N . LEU A 1 269 ? -37.801 9.191 79.407 1.00 74.31 269 LEU A N 1
ATOM 2086 C CA . LEU A 1 269 ? -38.952 9.933 79.941 1.00 74.31 269 LEU A CA 1
ATOM 2087 C C . LEU A 1 269 ? -39.187 9.628 81.433 1.00 74.31 269 LEU A C 1
ATOM 2089 O O . LEU A 1 269 ? -39.255 10.552 82.237 1.00 74.31 269 LEU A O 1
ATOM 2093 N N . LYS A 1 270 ? -39.181 8.356 81.850 1.00 71.75 270 LYS A N 1
ATOM 2094 C CA . LYS A 1 270 ? -39.303 7.972 83.274 1.00 71.75 270 LYS A CA 1
ATOM 2095 C C . LYS A 1 270 ? -38.103 8.414 84.123 1.00 71.75 270 LYS A C 1
ATOM 2097 O O . LYS A 1 270 ? -38.262 8.691 85.304 1.00 71.75 270 LYS A O 1
ATOM 2102 N N . SER A 1 271 ? -36.913 8.566 83.533 1.00 72.12 271 SER A N 1
ATOM 2103 C CA . SER A 1 271 ? -35.763 9.170 84.231 1.00 72.12 271 SER A CA 1
ATOM 2104 C C . SER A 1 271 ? -35.932 10.672 84.515 1.00 72.12 271 SER A C 1
ATOM 2106 O O . SER A 1 271 ? -35.208 11.223 85.341 1.00 72.12 271 SER A O 1
ATOM 2108 N N . THR A 1 272 ? -36.896 11.331 83.857 1.00 69.62 272 THR A N 1
ATOM 2109 C CA . THR A 1 272 ? -37.200 12.765 84.018 1.00 69.62 272 THR A CA 1
ATOM 2110 C C . THR A 1 272 ? -38.571 13.050 84.652 1.00 69.62 272 THR A C 1
ATOM 2112 O O . THR A 1 272 ? -38.810 14.187 85.056 1.00 69.62 272 THR A O 1
ATOM 2115 N N . ALA A 1 273 ? -39.445 12.046 84.809 1.00 61.09 273 ALA A N 1
ATOM 2116 C CA . ALA A 1 273 ? -40.787 12.180 85.384 1.00 61.09 273 ALA A CA 1
ATOM 2117 C C . ALA A 1 273 ? -41.102 11.070 86.407 1.00 61.09 273 ALA A C 1
ATOM 2119 O O . ALA A 1 273 ? -40.937 9.885 86.127 1.00 61.09 273 ALA A O 1
ATOM 2120 N N . LEU A 1 274 ? -41.588 11.457 87.596 1.00 56.12 274 LEU A N 1
ATOM 2121 C CA . LEU A 1 274 ? -41.768 10.549 88.746 1.00 56.12 274 LEU A CA 1
ATOM 2122 C C . LEU A 1 274 ? -42.893 9.510 88.564 1.00 56.12 274 LEU A C 1
ATOM 2124 O O . LEU A 1 274 ? -42.907 8.484 89.238 1.00 56.12 274 LEU A O 1
ATOM 2128 N N . VAL A 1 275 ? -43.843 9.797 87.675 1.00 59.25 275 VAL A N 1
ATOM 2129 C CA . VAL A 1 275 ? -44.923 8.914 87.220 1.00 59.25 275 VAL A CA 1
ATOM 2130 C C . VAL A 1 275 ? -45.024 9.111 85.708 1.00 59.25 275 VAL A C 1
ATOM 2132 O O . VAL A 1 275 ? -44.793 10.217 85.222 1.00 59.25 275 VAL A O 1
ATOM 2135 N N . VAL A 1 276 ? -45.329 8.046 84.967 1.00 66.19 276 VAL A N 1
ATOM 2136 C CA . VAL A 1 276 ? -45.465 8.081 83.506 1.00 66.19 276 VAL A CA 1
ATOM 2137 C C . VAL A 1 276 ? -46.725 7.312 83.118 1.00 66.19 276 VAL A C 1
ATOM 2139 O O . VAL A 1 276 ? -46.737 6.084 83.114 1.00 66.19 276 VAL A O 1
ATOM 2142 N N . SER A 1 277 ? -47.801 8.038 82.824 1.00 76.38 277 SER A N 1
ATOM 2143 C CA . SER A 1 277 ? -49.062 7.471 82.338 1.00 76.38 277 SER A CA 1
ATOM 2144 C C . SER A 1 277 ? -49.025 7.181 80.833 1.00 76.38 277 SER A C 1
ATOM 2146 O O . SER A 1 277 ? -48.258 7.788 80.082 1.00 76.38 277 SER A O 1
ATOM 2148 N N . ALA A 1 278 ? -49.931 6.317 80.358 1.00 73.44 278 ALA A N 1
ATOM 2149 C CA . ALA A 1 278 ? -50.109 6.050 78.927 1.00 73.44 278 ALA A CA 1
ATOM 2150 C C . ALA A 1 278 ? -50.323 7.338 78.102 1.00 73.44 278 ALA A C 1
ATOM 2152 O O . ALA A 1 278 ? -49.838 7.435 76.978 1.00 73.44 278 ALA A O 1
ATOM 2153 N N . TYR A 1 279 ? -50.991 8.351 78.670 1.00 80.56 279 TYR A N 1
ATOM 2154 C CA . TYR A 1 279 ? -51.223 9.643 78.017 1.00 80.56 279 TYR A CA 1
ATOM 2155 C C . TYR A 1 279 ? -49.953 10.505 77.914 1.00 80.56 279 TYR A C 1
ATOM 2157 O O . TYR A 1 279 ? -49.758 11.200 76.917 1.00 80.56 279 TYR A O 1
ATOM 2165 N N . GLU A 1 280 ? -49.058 10.447 78.902 1.00 78.56 280 GLU A N 1
ATOM 2166 C CA . GLU A 1 280 ? -47.771 11.157 78.863 1.00 78.56 280 GLU A CA 1
ATOM 2167 C C . GLU A 1 280 ? -46.802 10.495 77.877 1.00 78.56 280 GLU A C 1
ATOM 2169 O O . GLU A 1 280 ? -46.185 11.200 77.076 1.00 78.56 280 GLU A O 1
ATOM 2174 N N . ILE A 1 281 ? -46.756 9.153 77.836 1.00 78.62 281 ILE A N 1
ATOM 2175 C CA . ILE A 1 281 ? -46.040 8.417 76.777 1.00 78.62 281 ILE A CA 1
ATOM 2176 C C . ILE A 1 281 ? -46.596 8.817 75.410 1.00 78.62 281 ILE A C 1
ATOM 2178 O O . ILE A 1 281 ? -45.834 9.202 74.528 1.00 78.62 281 ILE A O 1
ATOM 2182 N N . LYS A 1 282 ? -47.924 8.801 75.251 1.00 84.62 282 LYS A N 1
ATOM 2183 C CA . LYS A 1 282 ? -48.616 9.182 74.015 1.00 84.62 282 LYS A CA 1
ATOM 2184 C C . LYS A 1 282 ? -48.342 10.634 73.602 1.00 84.62 282 LYS A C 1
ATOM 2186 O O . LYS A 1 282 ? -48.171 10.893 72.420 1.00 84.62 282 LYS A O 1
ATOM 2191 N N . THR A 1 283 ? -48.214 11.568 74.545 1.00 82.12 283 THR A N 1
ATOM 2192 C CA . THR A 1 283 ? -47.883 12.981 74.262 1.00 82.12 283 THR A CA 1
ATOM 2193 C C . THR A 1 283 ? -46.417 13.157 73.837 1.00 82.12 283 THR A C 1
ATOM 2195 O O . THR A 1 283 ? -46.109 13.911 72.907 1.00 82.12 283 THR A O 1
ATOM 2198 N N . ALA A 1 284 ? -45.491 12.427 74.466 1.00 77.62 284 ALA A N 1
ATOM 2199 C CA . ALA A 1 284 ? -44.096 12.394 74.034 1.00 77.62 284 ALA A CA 1
ATOM 2200 C C . ALA A 1 284 ? -43.944 11.706 72.665 1.00 77.62 284 ALA A C 1
ATOM 2202 O O . ALA A 1 284 ? -43.192 12.182 71.815 1.00 77.62 284 ALA A O 1
ATOM 2203 N N . PHE A 1 285 ? -44.705 10.638 72.417 1.00 78.12 285 PHE A N 1
ATOM 2204 C CA . PHE A 1 285 ? -44.752 9.939 71.134 1.00 78.12 285 PHE A CA 1
ATOM 2205 C C . PHE A 1 285 ? -45.454 10.764 70.056 1.00 78.12 285 PHE A C 1
ATOM 2207 O O . PHE A 1 285 ? -45.015 10.705 68.922 1.00 78.12 285 PHE A O 1
ATOM 2214 N N . ASP A 1 286 ? -46.448 11.603 70.359 1.00 79.12 286 ASP A N 1
ATOM 2215 C CA . ASP A 1 286 ? -46.971 12.585 69.396 1.00 79.12 286 ASP A CA 1
ATOM 2216 C C . ASP A 1 286 ? -45.880 13.570 68.976 1.00 79.12 286 ASP A C 1
ATOM 2218 O O . ASP A 1 286 ? -45.693 13.825 67.788 1.00 79.12 286 ASP A O 1
ATOM 2222 N N . THR A 1 287 ? -45.115 14.082 69.942 1.00 75.25 287 THR A N 1
ATOM 2223 C CA . THR A 1 287 ? -44.008 15.014 69.684 1.00 75.25 287 THR A CA 1
ATOM 2224 C C . THR A 1 287 ? -42.923 14.362 68.822 1.00 75.25 287 THR A C 1
ATOM 2226 O O . THR A 1 287 ? -42.485 14.938 67.827 1.00 75.25 287 THR A O 1
ATOM 2229 N N . ILE A 1 288 ? -42.515 13.140 69.169 1.00 68.81 288 ILE A N 1
ATOM 2230 C CA . ILE A 1 288 ? -41.399 12.444 68.518 1.00 68.81 288 ILE A CA 1
ATOM 2231 C C . ILE A 1 288 ? -41.826 11.763 67.219 1.00 68.81 288 ILE A C 1
ATOM 2233 O O . ILE A 1 288 ? -41.059 11.786 66.266 1.00 68.81 288 ILE A O 1
ATOM 2237 N N . SER A 1 289 ? -43.067 11.291 67.104 1.00 65.75 289 SER A N 1
ATOM 2238 C CA . SER A 1 289 ? -43.686 10.924 65.827 1.00 65.75 289 SER A CA 1
ATOM 2239 C C . SER A 1 289 ? -43.728 12.137 64.899 1.00 65.75 289 SER A C 1
ATOM 2241 O O . SER A 1 289 ? -43.242 12.061 63.776 1.00 65.75 289 SER A O 1
ATOM 2243 N N . LEU A 1 290 ? -44.174 13.310 65.362 1.00 65.00 290 LEU A N 1
ATOM 2244 C CA . LEU A 1 290 ? -44.136 14.521 64.535 1.00 65.00 290 LEU A CA 1
ATOM 2245 C C . LEU A 1 290 ? -42.711 14.894 64.084 1.00 65.00 290 LEU A C 1
ATOM 2247 O O . LEU A 1 290 ? -42.565 15.386 62.966 1.00 65.00 290 LEU A O 1
ATOM 2251 N N . GLU A 1 291 ? -41.662 14.629 64.870 1.00 64.88 291 GLU A N 1
ATOM 2252 C CA . GLU A 1 291 ? -40.270 14.799 64.419 1.00 64.88 291 GLU A CA 1
ATOM 2253 C C . GLU A 1 291 ? -39.758 13.664 63.510 1.00 64.88 291 GLU A C 1
ATOM 2255 O O . GLU A 1 291 ? -39.077 13.950 62.528 1.00 64.88 291 GLU A O 1
ATOM 2260 N N . GLN A 1 292 ? -40.095 12.400 63.773 1.00 63.62 292 GLN A N 1
ATOM 2261 C CA . GLN A 1 292 ? -39.645 11.215 63.024 1.00 63.62 292 GLN A CA 1
ATOM 2262 C C . GLN A 1 292 ? -40.395 11.043 61.693 1.00 63.62 292 GLN A C 1
ATOM 2264 O O . GLN A 1 292 ? -39.836 10.527 60.728 1.00 63.62 292 GLN A O 1
ATOM 2269 N N . TYR A 1 293 ? -41.629 11.540 61.588 1.00 63.00 293 TYR A N 1
ATOM 2270 C CA . TYR A 1 293 ? -42.370 11.623 60.329 1.00 63.00 293 TYR A CA 1
ATOM 2271 C C . TYR A 1 293 ? -41.999 12.859 59.506 1.00 63.00 293 TYR A C 1
ATOM 2273 O O . TYR A 1 293 ? -41.976 12.757 58.282 1.00 63.00 293 TYR A O 1
ATOM 2281 N N . ARG A 1 294 ? -41.677 14.008 60.123 1.00 58.84 294 ARG A N 1
ATOM 2282 C CA . ARG A 1 294 ? -41.242 15.208 59.374 1.00 58.84 294 ARG A CA 1
ATOM 2283 C C . ARG A 1 294 ? -39.765 15.173 58.990 1.00 58.84 294 ARG A C 1
ATOM 2285 O O . ARG A 1 294 ? -39.412 15.581 57.889 1.00 58.84 294 ARG A O 1
ATOM 2292 N N . TYR A 1 295 ? -38.900 14.730 59.899 1.00 68.88 295 TYR A N 1
ATOM 2293 C CA . TYR A 1 295 ? -37.444 14.855 59.808 1.00 68.88 295 TYR A CA 1
ATOM 2294 C C . TYR A 1 295 ? -36.692 13.595 60.293 1.00 68.88 295 TYR A C 1
ATOM 2296 O O . TYR A 1 295 ? -35.760 13.733 61.100 1.00 68.88 295 TYR A O 1
ATOM 2304 N N . PRO A 1 296 ? -37.033 12.383 59.807 1.00 80.38 296 PRO A N 1
ATOM 2305 C CA . PRO A 1 296 ? -36.297 11.173 60.166 1.00 80.38 296 PRO A CA 1
ATOM 2306 C C . PRO A 1 296 ? -34.815 11.311 59.824 1.00 80.38 296 PRO A C 1
ATOM 2308 O O . PRO A 1 296 ? -34.431 12.031 58.895 1.00 80.38 296 PRO A O 1
ATOM 2311 N N . ILE A 1 297 ? -33.989 10.606 60.594 1.00 88.69 297 ILE A N 1
ATOM 2312 C CA . ILE A 1 297 ? -32.547 10.539 60.388 1.00 88.69 297 ILE A CA 1
ATOM 2313 C C . ILE A 1 297 ? -32.211 9.120 59.953 1.00 88.69 297 ILE A C 1
ATOM 2315 O O . ILE A 1 297 ? -32.393 8.176 60.718 1.00 88.69 297 ILE A O 1
ATOM 2319 N N . TYR A 1 298 ? -31.682 8.988 58.745 1.00 93.19 298 TYR A N 1
ATOM 2320 C CA . TYR A 1 298 ? -31.081 7.749 58.268 1.00 93.19 298 TYR A CA 1
ATOM 2321 C C . TYR A 1 298 ? -29.565 7.872 58.350 1.00 93.19 298 TYR A C 1
ATOM 2323 O O . TYR A 1 298 ? -29.010 8.945 58.098 1.00 93.19 298 TYR A O 1
ATOM 2331 N N . THR A 1 299 ? -28.886 6.776 58.650 1.00 93.88 299 THR A N 1
ATOM 2332 C CA . THR A 1 299 ? -27.433 6.673 58.535 1.00 93.88 299 THR A CA 1
ATOM 2333 C C . THR A 1 299 ? -27.089 6.101 57.165 1.00 93.88 299 THR A C 1
ATOM 2335 O O . THR A 1 299 ? -27.623 5.067 56.757 1.00 93.88 299 THR A O 1
ATOM 2338 N N . LEU A 1 300 ? -26.187 6.776 56.449 1.00 93.88 300 LEU A N 1
ATOM 2339 C CA . LEU A 1 300 ? -25.617 6.271 55.205 1.00 93.88 300 LEU A CA 1
ATOM 2340 C C . LEU A 1 300 ? -24.404 5.398 55.542 1.00 93.88 300 LEU A C 1
ATOM 2342 O O . LEU A 1 300 ? -23.370 5.887 56.008 1.00 93.88 300 LEU A O 1
ATOM 2346 N N . ILE A 1 301 ? -24.551 4.102 55.304 1.00 94.19 301 ILE A N 1
ATOM 2347 C CA . ILE A 1 301 ? -23.550 3.060 55.521 1.00 94.19 301 ILE A CA 1
ATOM 2348 C C . ILE A 1 301 ? -22.858 2.771 54.186 1.00 94.19 301 ILE A C 1
ATOM 2350 O O . ILE A 1 301 ? -23.504 2.713 53.140 1.00 94.19 301 ILE A O 1
ATOM 2354 N N . ASN A 1 302 ? -21.550 2.548 54.221 1.00 94.25 302 ASN A N 1
ATOM 2355 C CA . ASN A 1 302 ? -20.757 2.060 53.101 1.00 94.25 302 ASN A CA 1
ATOM 2356 C C . ASN A 1 302 ? -20.098 0.730 53.488 1.00 94.25 302 ASN A C 1
ATOM 2358 O O . ASN A 1 302 ? -19.586 0.600 54.602 1.00 94.25 302 ASN A O 1
ATOM 2362 N N . ILE A 1 303 ? -20.128 -0.256 52.589 1.00 93.94 303 ILE A N 1
ATOM 2363 C CA . ILE A 1 303 ? -19.465 -1.547 52.808 1.00 93.94 303 ILE A CA 1
ATOM 2364 C C . ILE A 1 303 ? -18.001 -1.446 52.377 1.00 93.94 303 ILE A C 1
ATOM 2366 O O . ILE A 1 303 ? -17.723 -1.144 51.216 1.00 93.94 303 ILE A O 1
ATOM 2370 N N . TYR A 1 304 ? -17.078 -1.700 53.304 1.00 91.50 304 TYR A N 1
ATOM 2371 C CA . TYR A 1 304 ? -15.631 -1.619 53.089 1.00 91.50 304 TYR A CA 1
ATOM 2372 C C . TYR A 1 304 ? -14.907 -2.721 53.868 1.00 91.50 304 TYR A C 1
ATOM 2374 O O . TYR A 1 304 ? -15.088 -2.832 55.080 1.00 91.50 304 TYR A O 1
ATOM 2382 N N . ASN A 1 305 ? -14.091 -3.533 53.188 1.00 89.19 305 ASN A N 1
ATOM 2383 C CA . ASN A 1 305 ? -13.479 -4.752 53.725 1.00 89.19 305 ASN A CA 1
ATOM 2384 C C . ASN A 1 305 ? -14.515 -5.662 54.417 1.00 89.19 305 ASN A C 1
ATOM 2386 O O . ASN A 1 305 ? -14.280 -6.169 55.513 1.00 89.19 305 ASN A O 1
ATOM 2390 N N . GLN A 1 306 ? -15.694 -5.806 53.800 1.00 88.19 306 GLN A N 1
ATOM 2391 C CA . GLN A 1 306 ? -16.883 -6.501 54.314 1.00 88.19 306 GLN A CA 1
ATOM 2392 C C . GLN A 1 306 ? -17.471 -5.946 55.631 1.00 88.19 306 GLN A C 1
ATOM 2394 O O . GLN A 1 306 ? -18.468 -6.468 56.131 1.00 88.19 306 GLN A O 1
ATOM 2399 N N . ALA A 1 307 ? -16.932 -4.849 56.171 1.00 90.12 307 ALA A N 1
ATOM 2400 C CA . ALA A 1 307 ? -17.473 -4.158 57.336 1.00 90.12 307 ALA A CA 1
ATOM 2401 C C . ALA A 1 307 ? -18.486 -3.070 56.937 1.00 90.12 307 ALA A C 1
ATOM 2403 O O . ALA A 1 307 ? -18.332 -2.378 55.928 1.00 90.12 307 ALA A O 1
ATOM 2404 N N . ARG A 1 308 ? -19.513 -2.883 57.773 1.00 91.81 308 ARG A N 1
ATOM 2405 C CA . ARG A 1 308 ? -20.496 -1.797 57.659 1.00 91.81 308 ARG A CA 1
ATOM 2406 C C . ARG A 1 308 ? -19.943 -0.531 58.314 1.00 91.81 308 ARG A C 1
ATOM 2408 O O . ARG A 1 308 ? -19.887 -0.452 59.538 1.00 91.81 308 ARG A O 1
ATOM 2415 N N . VAL A 1 309 ? -19.549 0.463 57.519 1.00 92.00 309 VAL A N 1
ATOM 2416 C CA . VAL A 1 309 ? -18.980 1.725 58.020 1.00 92.00 309 VAL A CA 1
ATOM 2417 C C . VAL A 1 309 ? -19.976 2.865 57.821 1.00 92.00 309 VAL A C 1
ATOM 2419 O O . VAL A 1 309 ? -20.328 3.192 56.690 1.00 92.00 309 VAL A O 1
ATOM 2422 N N . ALA A 1 310 ? -20.419 3.508 58.903 1.00 91.88 310 ALA A N 1
ATOM 2423 C CA . ALA A 1 310 ? -21.217 4.730 58.813 1.00 91.88 310 ALA A CA 1
ATOM 2424 C C . ALA A 1 310 ? -20.366 5.877 58.230 1.00 91.88 310 ALA A C 1
ATOM 2426 O O . ALA A 1 310 ? -19.302 6.204 58.761 1.00 91.88 310 ALA A O 1
ATOM 2427 N N . ARG A 1 311 ? -20.818 6.476 57.121 1.00 92.12 311 ARG A N 1
ATOM 2428 C CA . ARG A 1 311 ? -20.116 7.555 56.396 1.00 92.12 311 ARG A CA 1
ATOM 2429 C C . ARG A 1 311 ? -20.856 8.890 56.392 1.00 92.12 311 ARG A C 1
ATOM 2431 O O . ARG A 1 311 ? -20.249 9.917 56.096 1.00 92.12 311 ARG A O 1
ATOM 2438 N N . GLY A 1 312 ? -22.143 8.897 56.717 1.00 91.69 312 GLY A N 1
ATOM 2439 C CA . GLY A 1 312 ? -22.947 10.111 56.722 1.00 91.69 312 GLY A CA 1
ATOM 2440 C C . GLY A 1 312 ? -24.327 9.917 57.331 1.00 91.69 312 GLY A C 1
ATOM 2441 O O . GLY A 1 312 ? -24.678 8.824 57.774 1.00 91.69 312 GLY A O 1
ATOM 2442 N N . SER A 1 313 ? -25.123 10.982 57.325 1.00 92.69 313 SER A N 1
ATOM 2443 C CA . SER A 1 313 ? -26.526 10.953 57.735 1.00 92.69 313 SER A CA 1
ATOM 2444 C C . SER A 1 313 ? -27.405 11.750 56.777 1.00 92.69 313 SER A C 1
ATOM 2446 O O . SER A 1 313 ? -26.990 12.790 56.257 1.00 92.69 313 SER A O 1
ATOM 2448 N N . ILE A 1 314 ? -28.621 11.262 56.551 1.00 90.94 314 ILE A N 1
ATOM 2449 C CA . ILE A 1 314 ? -29.647 11.908 55.735 1.00 90.94 314 ILE A CA 1
ATOM 2450 C C . ILE A 1 314 ? -30.755 12.370 56.678 1.00 90.94 314 ILE A C 1
ATOM 2452 O O . ILE A 1 314 ? -31.381 11.543 57.339 1.00 90.94 314 ILE A O 1
ATOM 2456 N N . LYS A 1 315 ? -30.990 13.685 56.750 1.00 90.06 315 LYS A N 1
ATOM 2457 C CA . LYS A 1 315 ? -32.086 14.293 57.521 1.00 90.06 315 LYS A CA 1
ATOM 2458 C C . LYS A 1 315 ? -32.818 15.307 56.648 1.00 90.06 315 LYS A C 1
ATOM 2460 O O . LYS A 1 315 ? -32.175 16.143 56.018 1.00 90.06 315 LYS A O 1
ATOM 2465 N N . ASN A 1 316 ? -34.152 15.257 56.630 1.00 83.62 316 ASN A N 1
ATOM 2466 C CA . ASN A 1 316 ? -34.999 16.187 55.863 1.00 83.62 316 ASN A CA 1
ATOM 2467 C C . ASN A 1 316 ? -34.571 16.320 54.380 1.00 83.62 316 ASN A C 1
ATOM 2469 O O . ASN A 1 316 ? -34.287 17.418 53.898 1.00 83.62 316 ASN A O 1
ATOM 2473 N N . GLY A 1 317 ? -34.406 15.186 53.688 1.00 81.69 317 GLY A N 1
ATOM 2474 C CA . GLY A 1 317 ? -33.987 15.149 52.279 1.00 81.69 317 GLY A CA 1
ATOM 2475 C C . GLY A 1 317 ? -32.569 15.671 51.994 1.00 81.69 317 GLY A C 1
ATOM 2476 O O . GLY A 1 317 ? -32.220 15.871 50.833 1.00 81.69 317 GLY A O 1
ATOM 2477 N N . LYS A 1 318 ? -31.737 15.915 53.019 1.00 86.38 318 LYS A N 1
ATOM 2478 C CA . LYS A 1 318 ? -30.361 16.411 52.869 1.00 86.38 318 LYS A CA 1
ATOM 2479 C C . LYS A 1 318 ? -29.358 15.412 53.430 1.00 86.38 318 LYS A C 1
ATOM 2481 O O . LYS A 1 318 ? -29.412 15.066 54.609 1.00 86.38 318 LYS A O 1
ATOM 2486 N N . LEU A 1 319 ? -28.431 14.984 52.577 1.00 89.69 319 LEU A N 1
ATOM 2487 C CA . LEU A 1 319 ? -27.303 14.127 52.926 1.00 89.69 319 LEU A CA 1
ATOM 2488 C C . LEU A 1 319 ? -26.122 14.969 53.436 1.00 89.69 319 LEU A C 1
ATOM 2490 O O . LEU A 1 319 ? -25.744 15.971 52.832 1.00 89.69 319 LEU A O 1
ATOM 2494 N N . SER A 1 320 ? -25.540 14.540 54.552 1.00 89.88 320 SER A N 1
ATOM 2495 C CA . SER A 1 320 ? -24.340 15.096 55.181 1.00 89.88 320 SER A CA 1
ATOM 2496 C C . SER A 1 320 ? -23.323 13.982 55.428 1.00 89.88 320 SER A C 1
ATOM 2498 O O . SER A 1 320 ? -23.714 12.859 55.744 1.00 89.88 320 SER A O 1
ATOM 2500 N N . PHE A 1 321 ? -22.029 14.275 55.299 1.00 85.69 321 PHE A N 1
ATOM 2501 C CA . PHE A 1 321 ? -20.951 13.296 55.472 1.00 85.69 321 PHE A CA 1
ATOM 2502 C C . PHE A 1 321 ? -20.138 13.553 56.736 1.00 85.69 321 PHE A C 1
ATOM 2504 O O . PHE A 1 321 ? -19.938 14.700 57.131 1.00 85.69 321 PHE A O 1
ATOM 2511 N N . THR A 1 322 ? -19.652 12.473 57.346 1.00 73.44 322 THR A N 1
ATOM 2512 C CA . THR A 1 322 ? -18.723 12.505 58.486 1.00 73.44 322 THR A CA 1
ATOM 2513 C C . THR A 1 322 ? -17.272 12.256 58.071 1.00 73.44 322 THR A C 1
ATOM 2515 O O . THR A 1 322 ? -16.365 12.617 58.813 1.00 73.44 322 THR A O 1
ATOM 2518 N N . ASP A 1 323 ? -17.041 11.659 56.897 1.00 68.00 323 ASP A N 1
ATOM 2519 C CA . ASP A 1 323 ? -15.721 11.426 56.299 1.00 68.00 323 ASP A CA 1
ATOM 2520 C C . ASP A 1 323 ? -15.832 11.351 54.760 1.00 68.00 323 ASP A C 1
ATOM 2522 O O . ASP A 1 323 ? -16.887 11.037 54.211 1.00 68.00 323 ASP A O 1
ATOM 2526 N N . THR A 1 324 ? -14.726 11.620 54.066 1.00 67.56 324 THR A N 1
ATOM 2527 C CA . THR A 1 324 ? -14.580 11.538 52.602 1.00 67.56 324 THR A CA 1
ATOM 2528 C C . THR A 1 324 ? -14.229 10.135 52.088 1.00 67.56 324 THR A C 1
ATOM 2530 O O . THR A 1 324 ? -14.320 9.893 50.886 1.00 67.56 324 THR A O 1
ATOM 2533 N N . GLY A 1 325 ? -13.853 9.196 52.966 1.00 82.25 325 GLY A N 1
ATOM 2534 C CA . GLY A 1 325 ? -13.397 7.841 52.622 1.00 82.25 325 GLY A CA 1
ATOM 2535 C C . GLY A 1 325 ? -14.468 6.856 52.124 1.00 82.25 325 GLY A C 1
ATOM 2536 O O . GLY A 1 325 ? -14.443 5.686 52.511 1.00 82.25 325 GLY A O 1
ATOM 2537 N N . ILE A 1 326 ? -15.426 7.297 51.310 1.00 89.75 326 ILE A N 1
ATOM 2538 C CA . ILE A 1 326 ? -16.408 6.417 50.657 1.00 89.75 326 ILE A CA 1
ATOM 2539 C C . ILE A 1 326 ? -15.696 5.594 49.578 1.00 89.75 326 ILE A C 1
ATOM 2541 O O . ILE A 1 326 ? -14.968 6.161 48.762 1.00 89.75 326 ILE A O 1
ATOM 2545 N N . ILE A 1 327 ? -15.950 4.285 49.521 1.00 92.44 327 ILE A N 1
ATOM 2546 C CA . ILE A 1 327 ? -15.627 3.472 48.345 1.00 92.44 327 ILE A CA 1
ATOM 2547 C C . ILE A 1 327 ? -16.883 3.102 47.552 1.00 92.44 327 ILE A C 1
ATOM 2549 O O . ILE A 1 327 ? -17.965 2.926 48.106 1.00 92.44 327 ILE A O 1
ATOM 2553 N N . PHE A 1 328 ? -16.708 2.946 46.247 1.00 92.38 328 PHE A N 1
ATOM 2554 C CA . PHE A 1 328 ? -17.708 2.547 45.259 1.00 92.38 328 PHE A CA 1
ATOM 2555 C C . PHE A 1 328 ? -17.302 1.216 44.590 1.00 92.38 328 PHE A C 1
ATOM 2557 O O . PHE A 1 328 ? -16.130 0.822 44.691 1.00 92.38 328 PHE A O 1
ATOM 2564 N N . PRO A 1 329 ? -18.231 0.517 43.900 1.00 92.00 329 PRO A N 1
ATOM 2565 C CA . PRO A 1 329 ? -17.967 -0.712 43.148 1.00 92.00 329 PRO A CA 1
ATOM 2566 C C . PRO A 1 329 ? -16.651 -0.695 42.359 1.00 92.00 329 PRO A C 1
ATOM 2568 O O . PRO A 1 329 ? -16.316 0.275 41.677 1.00 92.00 329 PRO A O 1
ATOM 2571 N N . GLY A 1 330 ? -15.888 -1.787 42.450 1.00 85.94 330 GLY A N 1
ATOM 2572 C CA . GLY A 1 330 ? -14.512 -1.845 41.941 1.00 85.94 330 GLY A CA 1
ATOM 2573 C C . GLY A 1 330 ? -13.467 -1.172 42.846 1.00 85.94 330 GLY A C 1
ATOM 2574 O O . GLY A 1 330 ? -12.402 -0.812 42.349 1.00 85.94 330 GLY A O 1
ATOM 2575 N N . ASN A 1 331 ? -13.775 -0.999 44.139 1.00 88.31 331 ASN A N 1
ATOM 2576 C CA . ASN A 1 331 ? -12.909 -0.437 45.184 1.00 88.31 331 ASN A CA 1
ATOM 2577 C C . ASN A 1 331 ? -12.266 0.906 44.783 1.00 88.31 331 ASN A C 1
ATOM 2579 O O . ASN A 1 331 ? -11.045 1.046 44.692 1.00 88.31 331 ASN A O 1
ATOM 2583 N N . THR A 1 332 ? -13.106 1.899 44.476 1.00 87.25 332 THR A N 1
ATOM 2584 C CA . THR A 1 332 ? -12.654 3.240 44.079 1.00 87.25 332 THR A CA 1
ATOM 2585 C C . THR A 1 332 ? -13.283 4.328 44.941 1.00 87.25 332 THR A C 1
ATOM 2587 O O . THR A 1 332 ? -14.463 4.256 45.253 1.00 87.25 332 THR A O 1
ATOM 2590 N N . THR A 1 333 ? -12.524 5.370 45.276 1.00 87.25 333 THR A N 1
ATOM 2591 C CA . THR A 1 333 ? -13.038 6.595 45.921 1.00 87.25 333 THR A CA 1
ATOM 2592 C C . THR A 1 333 ? -13.542 7.635 44.913 1.00 87.25 333 THR A C 1
ATOM 2594 O O . THR A 1 333 ? -14.027 8.697 45.293 1.00 87.25 333 THR A O 1
ATOM 2597 N N . VAL A 1 334 ? -13.422 7.359 43.609 1.00 83.50 334 VAL A N 1
ATOM 2598 C CA . VAL A 1 334 ? -13.914 8.249 42.551 1.00 83.50 334 VAL A CA 1
ATOM 2599 C C . VAL A 1 334 ? -15.433 8.137 42.474 1.00 83.50 334 VAL A C 1
ATOM 2601 O O . VAL A 1 334 ? -15.949 7.080 42.113 1.00 83.50 334 VAL A O 1
ATOM 2604 N N . TYR A 1 335 ? -16.129 9.238 42.764 1.00 80.75 335 TYR A N 1
ATOM 2605 C CA . TYR A 1 335 ? -17.576 9.339 42.595 1.00 80.75 335 TYR A CA 1
ATOM 2606 C C . TYR A 1 335 ? -17.995 8.921 41.175 1.00 80.75 335 TYR A C 1
ATOM 2608 O O . TYR A 1 335 ? -17.487 9.487 40.200 1.00 80.75 335 TYR A O 1
ATOM 2616 N N . PRO A 1 336 ? -18.923 7.962 41.025 1.00 76.75 336 PRO A N 1
ATOM 2617 C CA . PRO A 1 336 ? -19.524 7.670 39.737 1.00 76.75 336 PRO A CA 1
ATOM 2618 C C . PRO A 1 336 ? -20.502 8.809 39.409 1.00 76.75 336 PRO A C 1
ATOM 2620 O O . PRO A 1 336 ? -21.530 8.960 40.060 1.00 76.75 336 PRO A O 1
ATOM 2623 N N . ILE A 1 337 ? -20.151 9.651 38.435 1.00 69.19 337 ILE A N 1
ATOM 2624 C CA . ILE A 1 337 ? -20.919 10.844 38.041 1.00 69.19 337 ILE A CA 1
ATOM 2625 C C . ILE A 1 337 ? -21.430 10.645 36.614 1.00 69.19 337 ILE A C 1
ATOM 2627 O O . ILE A 1 337 ? -20.638 10.317 35.730 1.00 69.19 337 ILE A O 1
ATOM 2631 N N . ASN A 1 338 ? -22.732 10.874 36.394 1.00 63.72 338 ASN A N 1
ATOM 2632 C CA . ASN A 1 338 ? -23.385 10.872 35.075 1.00 63.72 338 ASN A CA 1
ATOM 2633 C C . ASN A 1 338 ? -22.986 9.657 34.199 1.00 63.72 338 ASN A C 1
ATOM 2635 O O . ASN A 1 338 ? -22.499 9.801 33.072 1.00 63.72 338 ASN A O 1
ATOM 2639 N N . SER A 1 339 ? -23.064 8.453 34.781 1.00 65.56 339 SER A N 1
ATOM 2640 C CA . SER A 1 339 ? -22.264 7.304 34.348 1.00 65.56 339 SER A CA 1
ATOM 2641 C C . SER A 1 339 ? -22.810 6.607 33.100 1.00 65.56 339 SER A C 1
ATOM 2643 O O . SER A 1 339 ? -23.617 5.681 33.147 1.00 65.56 339 SER A O 1
ATOM 2645 N N . LYS A 1 340 ? -22.263 6.995 31.946 1.00 83.44 340 LYS A N 1
ATOM 2646 C CA . LYS A 1 340 ? -22.149 6.080 30.809 1.00 83.44 340 LYS A CA 1
ATOM 2647 C C . LYS A 1 340 ? -21.318 4.856 31.225 1.00 83.44 340 LYS A C 1
ATOM 2649 O O . LYS A 1 340 ? -20.240 5.022 31.803 1.00 83.44 340 LYS A O 1
ATOM 2654 N N . ALA A 1 341 ? -21.765 3.645 30.899 1.00 87.31 341 ALA A N 1
ATOM 2655 C CA . ALA A 1 341 ? -21.069 2.422 31.293 1.00 87.31 341 ALA A CA 1
ATOM 2656 C C . ALA A 1 341 ? -19.654 2.353 30.687 1.00 87.31 341 ALA A C 1
ATOM 2658 O O . ALA A 1 341 ? -19.461 2.512 29.479 1.00 87.31 341 ALA A O 1
ATOM 2659 N N . SER A 1 342 ? -18.649 2.111 31.532 1.00 87.44 342 SER A N 1
ATOM 2660 C CA . SER A 1 342 ? -17.244 2.084 31.110 1.00 87.44 342 SER A CA 1
ATOM 2661 C C . SER A 1 342 ? -16.888 0.772 30.406 1.00 87.44 342 SER A C 1
ATOM 2663 O O . SER A 1 342 ? -17.054 -0.323 30.966 1.00 87.44 342 SER A O 1
ATOM 2665 N N . VAL A 1 343 ? -16.370 0.887 29.182 1.00 92.38 343 VAL A N 1
ATOM 2666 C CA . VAL A 1 343 ? -15.921 -0.235 28.348 1.00 92.38 343 VAL A CA 1
ATOM 2667 C C . VAL A 1 343 ? -14.513 0.049 27.834 1.00 92.38 343 VAL A C 1
ATOM 2669 O O . VAL A 1 343 ? -14.172 1.179 27.475 1.00 92.38 343 VAL A O 1
ATOM 2672 N N . SER A 1 344 ? -13.672 -0.982 27.822 1.00 94.25 344 SER A N 1
ATOM 2673 C CA . SER A 1 344 ? -12.281 -0.899 27.387 1.00 94.25 344 SER A CA 1
ATOM 2674 C C . SER A 1 344 ? -11.924 -2.015 26.411 1.00 94.25 344 SER A C 1
ATOM 2676 O O . SER A 1 344 ? -12.529 -3.089 26.412 1.00 94.25 344 SER A O 1
ATOM 2678 N N . PHE A 1 345 ? -10.903 -1.765 25.596 1.00 96.25 345 PHE A N 1
ATOM 2679 C CA . PHE A 1 345 ? -10.204 -2.781 24.814 1.00 96.25 345 PHE A CA 1
ATOM 2680 C C . PHE A 1 345 ? -8.689 -2.542 24.889 1.00 96.25 345 PHE A C 1
ATOM 2682 O O . PHE A 1 345 ? -8.228 -1.409 25.052 1.00 96.25 345 PHE A O 1
ATOM 2689 N N . GLY A 1 346 ? -7.891 -3.603 24.829 1.00 95.81 346 GLY A N 1
ATOM 2690 C CA . GLY A 1 346 ? -6.438 -3.501 24.901 1.00 95.81 346 GLY A CA 1
ATOM 2691 C C . GLY A 1 346 ? -5.845 -3.037 23.572 1.00 95.81 346 GLY A C 1
ATOM 2692 O O . GLY A 1 346 ? -6.395 -3.312 22.505 1.00 95.81 346 GLY A O 1
ATOM 2693 N N . MET A 1 347 ? -4.718 -2.327 23.620 1.00 95.06 347 MET A N 1
ATOM 2694 C CA . MET A 1 347 ? -4.073 -1.787 22.421 1.00 95.06 347 MET A CA 1
ATOM 2695 C C . MET A 1 347 ? -2.547 -1.890 22.504 1.00 95.06 347 MET A C 1
ATOM 2697 O O . MET A 1 347 ? -1.942 -1.469 23.492 1.00 95.06 347 MET A O 1
ATOM 2701 N N . ALA A 1 348 ? -1.915 -2.398 21.449 1.00 91.81 348 ALA A N 1
ATOM 2702 C CA . ALA A 1 348 ? -0.476 -2.295 21.216 1.00 91.81 348 ALA A CA 1
ATOM 2703 C C . ALA A 1 348 ? -0.116 -0.821 20.944 1.00 91.81 348 ALA A C 1
ATOM 2705 O O . ALA A 1 348 ? -0.327 -0.326 19.837 1.00 91.81 348 ALA A O 1
ATOM 2706 N N . TYR A 1 349 ? 0.347 -0.100 21.973 1.00 87.88 349 TYR A N 1
ATOM 2707 C CA . TYR A 1 349 ? 0.501 1.368 21.954 1.00 87.88 349 TYR A CA 1
ATOM 2708 C C . TYR A 1 349 ? 1.874 1.863 22.450 1.00 87.88 349 TYR A C 1
ATOM 2710 O O . TYR A 1 349 ? 2.238 3.013 22.234 1.00 87.88 349 TYR A O 1
ATOM 2718 N N . GLY A 1 350 ? 2.661 1.024 23.125 1.00 76.31 350 GLY A N 1
ATOM 2719 C CA . GLY A 1 350 ? 3.973 1.407 23.654 1.00 76.31 350 GLY A CA 1
ATOM 2720 C C . GLY A 1 350 ? 5.095 1.526 22.614 1.00 76.31 350 GLY A C 1
ATOM 2721 O O . GLY A 1 350 ? 5.270 0.643 21.777 1.00 76.31 350 GLY A O 1
ATOM 2722 N N . ILE A 1 351 ? 5.929 2.562 22.752 1.00 73.00 351 ILE A N 1
ATOM 2723 C CA . ILE A 1 351 ? 7.264 2.656 22.119 1.00 73.00 351 ILE A CA 1
ATOM 2724 C C . ILE A 1 351 ? 8.316 1.767 22.796 1.00 73.00 351 ILE A C 1
ATOM 2726 O O . ILE A 1 351 ? 9.216 1.271 22.123 1.00 73.00 351 ILE A O 1
ATOM 2730 N N . ASN A 1 352 ? 8.209 1.578 24.114 1.00 76.94 352 ASN A N 1
ATOM 2731 C CA . ASN A 1 352 ? 9.247 0.963 24.944 1.00 76.94 352 ASN A CA 1
ATOM 2732 C C . ASN A 1 352 ? 8.916 -0.513 25.191 1.00 76.94 352 ASN A C 1
ATOM 2734 O O . ASN A 1 352 ? 8.348 -0.868 26.227 1.00 76.94 352 ASN A O 1
ATOM 2738 N N . GLU A 1 353 ? 9.217 -1.348 24.203 1.00 81.88 353 GLU A N 1
ATOM 2739 C CA . GLU A 1 353 ? 8.973 -2.789 24.232 1.00 81.88 353 GLU A CA 1
ATOM 2740 C C . GLU A 1 353 ? 10.005 -3.536 25.102 1.00 81.88 353 GLU A C 1
ATOM 2742 O O . GLU A 1 353 ? 11.209 -3.373 24.890 1.00 81.88 353 GLU A O 1
ATOM 2747 N N . PRO A 1 354 ? 9.581 -4.386 26.059 1.00 81.25 354 PRO A N 1
ATOM 2748 C CA . PRO A 1 354 ? 10.506 -5.197 26.846 1.00 81.25 354 PRO A CA 1
ATOM 2749 C C . PRO A 1 354 ? 11.372 -6.100 25.960 1.00 81.25 354 PRO A C 1
ATOM 2751 O O . PRO A 1 354 ? 10.863 -6.833 25.118 1.00 81.25 354 PRO A O 1
ATOM 2754 N N . GLY A 1 355 ? 12.690 -6.056 26.167 1.00 78.94 355 GLY A N 1
ATOM 2755 C CA . GLY A 1 355 ? 13.665 -6.801 25.364 1.00 78.94 355 GLY A CA 1
ATOM 2756 C C . GLY A 1 355 ? 14.117 -6.105 24.073 1.00 78.94 355 GLY A C 1
ATOM 2757 O O . GLY A 1 355 ? 15.034 -6.607 23.429 1.00 78.94 355 GLY A O 1
ATOM 2758 N N . SER A 1 356 ? 13.547 -4.948 23.714 1.00 78.25 356 SER A N 1
ATOM 2759 C CA . SER A 1 356 ? 13.971 -4.148 22.559 1.00 78.25 356 SER A CA 1
ATOM 2760 C C . SER A 1 356 ? 14.600 -2.821 22.989 1.00 78.25 356 SER A C 1
ATOM 2762 O O . SER A 1 356 ? 14.061 -2.101 23.828 1.00 78.25 356 SER A O 1
ATOM 2764 N N . THR A 1 357 ? 15.740 -2.468 22.391 1.00 75.12 357 THR A N 1
ATOM 2765 C CA . THR A 1 357 ? 16.363 -1.138 22.526 1.00 75.12 357 THR A CA 1
ATOM 2766 C C . THR A 1 357 ? 15.929 -0.166 21.426 1.00 75.12 357 THR A C 1
ATOM 2768 O O . THR A 1 357 ? 16.208 1.028 21.527 1.00 75.12 357 THR A O 1
ATOM 2771 N N . SER A 1 358 ? 15.245 -0.641 20.379 1.00 69.19 358 SER A N 1
ATOM 2772 C CA . SER A 1 358 ? 14.808 0.183 19.251 1.00 69.19 358 SER A CA 1
ATOM 2773 C C . SER A 1 358 ? 13.383 0.693 19.456 1.00 69.19 358 SER A C 1
ATOM 2775 O O . SER A 1 358 ? 12.430 -0.087 19.469 1.00 69.19 358 SER A O 1
ATOM 2777 N N . THR A 1 359 ? 13.208 2.009 19.554 1.00 73.50 359 THR A N 1
ATOM 2778 C CA . THR A 1 359 ? 11.884 2.642 19.538 1.00 73.50 359 THR A CA 1
ATOM 2779 C C . THR A 1 359 ? 11.408 2.828 18.097 1.00 73.50 359 THR A C 1
ATOM 2781 O O . THR A 1 359 ? 12.103 3.416 17.272 1.00 73.50 359 THR A O 1
ATOM 2784 N N . ASN A 1 360 ? 10.202 2.349 17.778 1.00 71.31 360 ASN A N 1
ATOM 2785 C CA . ASN A 1 360 ? 9.595 2.561 16.464 1.00 71.31 360 ASN A CA 1
ATOM 2786 C C . ASN A 1 360 ? 8.421 3.560 16.555 1.00 71.31 360 ASN A C 1
ATOM 2788 O O . ASN A 1 360 ? 7.305 3.167 16.914 1.00 71.31 360 ASN A O 1
ATOM 2792 N N . PRO A 1 361 ? 8.631 4.851 16.224 1.00 74.81 361 PRO A N 1
ATOM 2793 C CA . PRO A 1 361 ? 7.600 5.882 16.354 1.00 74.81 361 PRO A CA 1
ATOM 2794 C C . PRO A 1 361 ? 6.430 5.711 15.370 1.00 74.81 361 PRO A C 1
ATOM 2796 O O . PRO A 1 361 ? 5.357 6.272 15.598 1.00 74.81 361 PRO A O 1
ATOM 2799 N N . TYR A 1 362 ? 6.587 4.914 14.305 1.00 74.62 362 TYR A N 1
ATOM 2800 C CA . TYR A 1 362 ? 5.513 4.633 13.346 1.00 74.62 362 TYR A CA 1
ATOM 2801 C C . TYR A 1 362 ? 4.337 3.881 13.997 1.00 74.62 362 TYR A C 1
ATOM 2803 O O . TYR A 1 362 ? 3.181 4.132 13.647 1.00 74.62 362 TYR A O 1
ATOM 2811 N N . VAL A 1 363 ? 4.607 3.028 14.997 1.00 77.00 363 VAL A N 1
ATOM 2812 C CA . VAL A 1 363 ? 3.555 2.316 15.745 1.00 77.00 363 VAL A CA 1
ATOM 2813 C C . VAL A 1 363 ? 2.639 3.312 16.460 1.00 77.00 363 VAL A C 1
ATOM 2815 O O . VAL A 1 363 ? 1.429 3.267 16.274 1.00 77.00 363 VAL A O 1
ATOM 2818 N N . ILE A 1 364 ? 3.185 4.281 17.204 1.00 80.44 364 ILE A N 1
ATOM 2819 C CA . ILE A 1 364 ? 2.354 5.316 17.847 1.00 80.44 364 ILE A CA 1
ATOM 2820 C C . ILE A 1 364 ? 1.692 6.228 16.805 1.00 80.44 364 ILE A C 1
ATOM 2822 O O . ILE A 1 364 ? 0.518 6.572 16.953 1.00 80.44 364 ILE A O 1
ATOM 2826 N N . SER A 1 365 ? 2.401 6.587 15.728 1.00 84.62 365 SER A N 1
ATOM 2827 C CA . SER A 1 365 ? 1.853 7.463 14.686 1.00 84.62 365 SER A CA 1
ATOM 2828 C C . SER A 1 365 ? 0.595 6.883 14.032 1.00 84.62 365 SER A C 1
ATOM 2830 O O . SER A 1 365 ? -0.391 7.610 13.892 1.00 84.62 365 SER A O 1
ATOM 2832 N N . SER A 1 366 ? 0.596 5.593 13.677 1.00 87.19 366 SER A N 1
ATOM 2833 C CA . SER A 1 366 ? -0.576 4.903 13.116 1.00 87.19 366 SER A CA 1
ATOM 2834 C C . SER A 1 366 ? -1.688 4.736 14.155 1.00 87.19 366 SER A C 1
ATOM 2836 O O . SER A 1 366 ? -2.834 5.112 13.899 1.00 87.19 366 SER A O 1
ATOM 2838 N N . ARG A 1 367 ? -1.355 4.287 15.378 1.00 92.00 367 ARG A N 1
ATOM 2839 C CA . ARG A 1 367 ? -2.303 4.130 16.503 1.00 92.00 367 ARG A CA 1
ATOM 2840 C C . ARG A 1 367 ? -3.073 5.405 16.861 1.00 92.00 367 ARG A C 1
ATOM 2842 O O . ARG A 1 367 ? -4.176 5.295 17.392 1.00 92.00 367 ARG A O 1
ATOM 2849 N N . GLY A 1 368 ? -2.568 6.590 16.513 1.00 92.88 368 GLY A N 1
ATOM 2850 C CA . GLY A 1 368 ? -3.313 7.847 16.628 1.00 92.88 368 GLY A CA 1
ATOM 2851 C C . GLY A 1 368 ? -4.699 7.822 15.961 1.00 92.88 368 GLY A C 1
ATOM 2852 O O . GLY A 1 368 ? -5.644 8.401 16.490 1.00 92.88 368 GLY A O 1
ATOM 2853 N N . GLY A 1 369 ? -4.873 7.075 14.864 1.00 95.44 369 GLY A N 1
ATOM 2854 C CA . GLY A 1 369 ? -6.190 6.880 14.249 1.00 95.44 369 GLY A CA 1
ATOM 2855 C C . GLY A 1 369 ? -7.183 6.141 15.149 1.00 95.44 369 GLY A C 1
ATOM 2856 O O . GLY A 1 369 ? -8.339 6.544 15.256 1.00 95.44 369 GLY A O 1
ATOM 2857 N N . ALA A 1 370 ? -6.726 5.109 15.863 1.00 96.56 370 ALA A N 1
ATOM 2858 C CA . ALA A 1 370 ? -7.551 4.383 16.828 1.00 96.56 370 ALA A CA 1
ATOM 2859 C C . ALA A 1 370 ? -7.900 5.253 18.049 1.00 96.56 370 ALA A C 1
ATOM 2861 O O . ALA A 1 370 ? -9.037 5.240 18.511 1.00 96.56 370 ALA A O 1
ATOM 2862 N N . VAL A 1 371 ? -6.949 6.063 18.534 1.00 96.31 371 VAL A N 1
ATOM 2863 C CA . VAL A 1 371 ? -7.196 7.033 19.617 1.00 96.31 371 VAL A CA 1
ATOM 2864 C C . VAL A 1 371 ? -8.248 8.066 19.199 1.00 96.31 371 VAL A C 1
ATOM 2866 O O . VAL A 1 371 ? -9.170 8.336 19.967 1.00 96.31 371 VAL A O 1
ATOM 2869 N N . TYR A 1 372 ? -8.169 8.598 17.975 1.00 96.88 372 TYR A N 1
ATOM 2870 C CA . TYR A 1 372 ? -9.194 9.505 17.453 1.00 96.88 372 TYR A CA 1
ATOM 2871 C C . TYR A 1 372 ? -10.562 8.817 17.295 1.00 96.88 372 TYR A C 1
ATOM 2873 O O . TYR A 1 372 ? -11.581 9.417 17.629 1.00 96.88 372 TYR A O 1
ATOM 2881 N N . GLY A 1 373 ? -10.596 7.546 16.876 1.00 97.00 373 GLY A N 1
ATOM 2882 C CA . GLY A 1 373 ? -11.822 6.740 16.825 1.00 97.00 373 GLY A CA 1
ATOM 2883 C C . GLY A 1 373 ? -12.547 6.663 18.174 1.00 97.00 373 GLY A C 1
ATOM 2884 O O . GLY A 1 373 ? -13.757 6.864 18.230 1.00 97.00 373 GLY A O 1
ATOM 2885 N N . ILE A 1 374 ? -11.808 6.482 19.275 1.00 97.06 374 ILE A N 1
ATOM 2886 C CA . ILE A 1 374 ? -12.356 6.498 20.645 1.00 97.06 374 ILE A CA 1
ATOM 2887 C C . ILE A 1 374 ? -12.901 7.883 21.019 1.00 97.06 374 ILE A C 1
ATOM 2889 O O . ILE A 1 374 ? -14.001 7.987 21.562 1.00 97.06 374 ILE A O 1
ATOM 2893 N N . VAL A 1 375 ? -12.157 8.955 20.720 1.00 96.19 375 VAL A N 1
ATOM 2894 C CA . VAL A 1 375 ? -12.601 10.336 20.990 1.00 96.19 375 VAL A CA 1
ATOM 2895 C C . VAL A 1 375 ? -13.899 10.640 20.242 1.00 96.19 375 VAL A C 1
ATOM 2897 O O . VAL A 1 375 ? -14.859 11.102 20.859 1.00 96.19 375 VAL A O 1
ATOM 2900 N N . ARG A 1 376 ? -13.960 10.304 18.948 1.00 94.81 376 ARG A N 1
ATOM 2901 C CA . ARG A 1 376 ? -15.159 10.457 18.120 1.00 94.81 376 ARG A CA 1
ATOM 2902 C C . ARG A 1 376 ? -16.327 9.633 18.668 1.00 94.81 376 ARG A C 1
ATOM 2904 O O . ARG A 1 376 ? -17.416 10.171 18.812 1.00 94.81 376 ARG A O 1
ATOM 2911 N N . ALA A 1 377 ? -16.106 8.372 19.043 1.00 95.06 377 ALA A N 1
ATOM 2912 C CA . ALA A 1 377 ? -17.144 7.492 19.586 1.00 95.06 377 ALA A CA 1
ATOM 2913 C C . ALA A 1 377 ? -17.758 7.990 20.905 1.00 95.06 377 ALA A C 1
ATOM 2915 O O . ALA A 1 377 ? -18.949 7.805 21.134 1.00 95.06 377 ALA A O 1
ATOM 2916 N N . ASN A 1 378 ? -16.966 8.643 21.759 1.00 94.94 378 ASN A N 1
ATOM 2917 C CA . ASN A 1 378 ? -17.456 9.232 23.008 1.00 94.94 378 ASN A CA 1
ATOM 2918 C C . ASN A 1 378 ? -18.217 10.554 22.793 1.00 94.94 378 ASN A C 1
ATOM 2920 O O . ASN A 1 378 ? -19.067 10.907 23.616 1.00 94.94 378 ASN A O 1
ATOM 2924 N N . GLN A 1 379 ? -17.907 11.272 21.707 1.00 93.81 379 GLN A N 1
ATOM 2925 C CA . GLN A 1 379 ? -18.551 12.526 21.299 1.00 93.81 379 GLN A CA 1
ATOM 2926 C C . GLN A 1 379 ? -19.821 12.308 20.459 1.00 93.81 379 GLN A C 1
ATOM 2928 O O . GLN A 1 379 ? -20.717 13.146 20.501 1.00 93.81 379 GLN A O 1
ATOM 2933 N N . ASP A 1 380 ? -19.908 11.204 19.714 1.00 92.62 380 ASP A N 1
ATOM 2934 C CA . ASP A 1 380 ? -21.029 10.867 18.833 1.00 92.62 380 ASP A CA 1
ATOM 2935 C C . ASP A 1 380 ? -22.178 10.189 19.618 1.00 92.62 380 ASP A C 1
ATOM 2937 O O . ASP A 1 380 ? -22.043 9.037 20.048 1.00 92.62 380 ASP A O 1
ATOM 2941 N N . PRO A 1 381 ? -23.336 10.854 19.807 1.00 88.06 381 PRO A N 1
ATOM 2942 C CA . PRO A 1 381 ? -24.462 10.284 20.543 1.00 88.06 381 PRO A CA 1
ATOM 2943 C C . PRO A 1 381 ? -25.221 9.204 19.754 1.00 88.06 381 PRO A C 1
ATOM 2945 O O . PRO A 1 381 ? -26.125 8.587 20.307 1.00 88.06 381 PRO A O 1
ATOM 2948 N N . THR A 1 382 ? -24.904 8.970 18.476 1.00 91.38 382 THR A N 1
ATOM 2949 C CA . THR A 1 382 ? -25.615 7.994 17.631 1.00 91.38 382 THR A CA 1
ATOM 2950 C C . THR A 1 382 ? -24.972 6.608 17.644 1.00 91.38 382 THR A C 1
ATOM 2952 O O . THR A 1 382 ? -25.663 5.607 17.447 1.00 91.38 382 THR A O 1
ATOM 2955 N N . LEU A 1 383 ? -23.663 6.530 17.913 1.00 91.50 383 LEU A N 1
ATOM 2956 C CA . LEU A 1 383 ? -22.914 5.274 17.892 1.00 91.50 383 LEU A CA 1
ATOM 2957 C C . LEU A 1 383 ? -23.151 4.458 19.172 1.00 91.50 383 LEU A C 1
ATOM 2959 O O . LEU A 1 383 ? -23.721 3.369 19.121 1.00 91.50 383 LEU A O 1
ATOM 2963 N N . LEU A 1 384 ? -22.722 4.985 20.322 1.00 93.56 384 LEU A N 1
ATOM 2964 C CA . LEU A 1 384 ? -22.793 4.316 21.627 1.00 93.56 384 LEU A CA 1
ATOM 2965 C C . LEU A 1 384 ? -23.136 5.335 22.738 1.00 93.56 384 LEU A C 1
ATOM 2967 O O . LEU A 1 384 ? -22.321 5.574 23.633 1.00 93.56 384 LEU A O 1
ATOM 2971 N N . PRO A 1 385 ? -24.336 5.958 22.712 1.00 89.81 385 PRO A N 1
ATOM 2972 C CA . PRO A 1 385 ? -24.703 7.058 23.614 1.00 89.81 385 PRO A CA 1
ATOM 2973 C C . PRO A 1 385 ? -24.491 6.738 25.095 1.00 89.81 385 PRO A C 1
ATOM 2975 O O . PRO A 1 385 ? -24.036 7.601 25.845 1.00 89.81 385 PRO A O 1
ATOM 2978 N N . ASN A 1 386 ? -24.761 5.494 25.489 1.00 90.94 386 ASN A N 1
ATOM 2979 C CA . ASN A 1 386 ? -24.807 5.044 26.879 1.00 90.94 386 ASN A CA 1
ATOM 2980 C C . ASN A 1 386 ? -23.462 4.518 27.412 1.00 90.94 386 ASN A C 1
ATOM 2982 O O . ASN A 1 386 ? -23.400 4.082 28.561 1.00 90.94 386 ASN A O 1
ATOM 2986 N N . PHE A 1 387 ? -22.389 4.560 26.612 1.00 91.81 387 PHE A N 1
ATOM 2987 C CA . PHE A 1 387 ? -21.086 3.983 26.956 1.00 91.81 387 PHE A CA 1
ATOM 2988 C C . PHE A 1 387 ? -19.955 5.014 26.923 1.00 91.81 387 PHE A C 1
ATOM 2990 O O . PHE A 1 387 ? -19.967 5.957 26.133 1.00 91.81 387 PHE A O 1
ATOM 2997 N N . ASN A 1 388 ? -18.969 4.829 27.800 1.00 91.81 388 ASN A N 1
ATOM 2998 C CA . ASN A 1 388 ? -17.712 5.567 27.777 1.00 91.81 388 ASN A CA 1
ATOM 2999 C C . ASN A 1 388 ? -16.593 4.610 27.361 1.00 91.81 388 ASN A C 1
ATOM 3001 O O . ASN A 1 388 ? -16.240 3.685 28.097 1.00 91.81 388 ASN A O 1
ATOM 3005 N N . ILE A 1 389 ? -16.063 4.831 26.165 1.00 94.62 389 ILE A N 1
ATOM 3006 C CA . ILE A 1 389 ? -15.034 4.011 25.542 1.00 94.62 389 ILE A CA 1
ATOM 3007 C C . ILE A 1 389 ? -13.657 4.470 26.008 1.00 94.62 389 ILE A C 1
ATOM 3009 O O . ILE A 1 389 ? -13.325 5.655 26.004 1.00 94.62 389 ILE A O 1
ATOM 3013 N N . SER A 1 390 ? -12.827 3.500 26.366 1.00 94.69 390 SER A N 1
ATOM 3014 C CA . SER A 1 390 ? -11.429 3.684 26.738 1.00 94.69 390 SER A CA 1
ATOM 3015 C C . SER A 1 390 ? -10.558 2.603 26.096 1.00 94.69 390 SER A C 1
ATOM 3017 O O . SER A 1 390 ? -11.063 1.633 25.528 1.00 94.69 390 SER A O 1
ATOM 3019 N N . PHE A 1 391 ? -9.238 2.747 26.190 1.00 95.06 391 PHE A N 1
ATOM 3020 C CA . PHE A 1 391 ? -8.303 1.695 25.802 1.00 95.06 391 PHE A CA 1
ATOM 3021 C C . PHE A 1 391 ? -7.252 1.461 26.878 1.00 95.06 391 PHE A C 1
ATOM 3023 O O . PHE A 1 391 ? -6.966 2.340 27.693 1.00 95.06 391 PHE A O 1
ATOM 3030 N N . ILE A 1 392 ? -6.677 0.262 26.872 1.00 95.00 392 ILE A N 1
ATOM 3031 C CA . ILE A 1 392 ? -5.646 -0.151 27.823 1.00 95.00 392 ILE A CA 1
ATOM 3032 C C . ILE A 1 392 ? -4.334 -0.330 27.045 1.00 95.00 392 ILE A C 1
ATOM 3034 O O . ILE A 1 392 ? -4.192 -1.307 26.301 1.00 95.00 392 ILE A O 1
ATOM 3038 N N . PRO A 1 393 ? -3.395 0.634 27.138 1.00 93.19 393 PRO A N 1
ATOM 3039 C CA . PRO A 1 393 ? -2.151 0.594 26.384 1.00 93.19 393 PRO A CA 1
ATOM 3040 C C . PRO A 1 393 ? -1.235 -0.523 26.888 1.00 93.19 393 PRO A C 1
ATOM 3042 O O . PRO A 1 393 ? -1.090 -0.751 28.090 1.00 93.19 393 PRO A O 1
ATOM 3045 N N . THR A 1 394 ? -0.586 -1.196 25.943 1.00 91.38 394 THR A N 1
ATOM 3046 C CA . THR A 1 394 ? 0.373 -2.277 26.189 1.00 91.38 394 THR A CA 1
ATOM 3047 C C . THR A 1 394 ? 1.657 -2.062 25.387 1.00 91.38 394 THR A C 1
ATOM 3049 O O . THR A 1 394 ? 1.645 -1.515 24.275 1.00 91.38 394 THR A O 1
ATOM 3052 N N . ASN A 1 395 ? 2.774 -2.506 25.966 1.00 88.56 395 ASN A N 1
ATOM 3053 C CA . ASN A 1 395 ? 4.116 -2.432 25.379 1.00 88.56 395 ASN A CA 1
ATOM 3054 C C . ASN A 1 395 ? 4.599 -3.798 24.841 1.00 88.56 395 ASN A C 1
ATOM 3056 O O . ASN A 1 395 ? 5.762 -3.941 24.479 1.00 88.56 395 ASN A O 1
ATOM 3060 N N . CYS A 1 396 ? 3.742 -4.818 24.859 1.00 88.50 396 CYS A N 1
ATOM 3061 C CA . CYS A 1 396 ? 4.124 -6.222 24.735 1.00 88.50 396 CYS A CA 1
ATOM 3062 C C . CYS A 1 396 ? 4.043 -6.709 23.279 1.00 88.50 396 CYS A C 1
ATOM 3064 O O . CYS A 1 396 ? 2.963 -6.691 22.698 1.00 88.50 396 CYS A O 1
ATOM 3066 N N . GLY A 1 397 ? 5.151 -7.180 22.695 1.00 79.19 397 GLY A N 1
ATOM 3067 C CA . GLY A 1 397 ? 5.166 -7.741 21.333 1.00 79.19 397 GLY A CA 1
ATOM 3068 C C . GLY A 1 397 ? 4.795 -6.736 20.228 1.00 79.19 397 GLY A C 1
ATOM 3069 O O . GLY A 1 397 ? 4.327 -7.119 19.154 1.00 79.19 397 GLY A O 1
ATOM 3070 N N . ASN A 1 398 ? 4.981 -5.441 20.487 1.00 82.56 398 ASN A N 1
ATOM 3071 C CA . ASN A 1 398 ? 4.693 -4.356 19.557 1.00 82.56 398 ASN A CA 1
ATOM 3072 C C . ASN A 1 398 ? 5.598 -4.387 18.314 1.00 82.56 398 ASN A C 1
ATOM 3074 O O . ASN A 1 398 ? 5.135 -3.986 17.245 1.00 82.56 398 ASN A O 1
ATOM 3078 N N . GLN A 1 399 ? 6.835 -4.882 18.417 1.00 79.50 399 GLN A N 1
ATOM 3079 C CA . GLN A 1 399 ? 7.768 -5.047 17.296 1.00 79.50 399 GLN A CA 1
ATOM 3080 C C . GLN A 1 399 ? 8.379 -6.453 17.299 1.00 79.50 399 GLN A C 1
ATOM 3082 O O . GLN A 1 399 ? 8.175 -7.216 16.352 1.00 79.50 399 GLN A O 1
ATOM 3087 N N . LEU A 1 400 ? 9.078 -6.815 18.376 1.00 82.06 400 LEU A N 1
ATOM 3088 C CA . LEU A 1 400 ? 9.841 -8.050 18.524 1.00 82.06 400 LEU A CA 1
ATOM 3089 C C . LEU A 1 400 ? 9.094 -9.080 19.380 1.00 82.06 400 LEU A C 1
ATOM 3091 O O . LEU A 1 400 ? 8.791 -8.849 20.547 1.00 82.06 400 LEU A O 1
ATOM 3095 N N . TYR A 1 401 ? 8.886 -10.276 18.830 1.00 88.81 401 TYR A N 1
ATOM 3096 C CA . TYR A 1 401 ? 8.384 -11.408 19.601 1.00 88.81 401 TYR A CA 1
ATOM 3097 C C . TYR A 1 401 ? 9.519 -12.274 20.151 1.00 88.81 401 TYR A C 1
ATOM 3099 O O . TYR A 1 401 ? 10.203 -12.977 19.409 1.00 88.81 401 TYR A O 1
ATOM 3107 N N . VAL A 1 402 ? 9.655 -12.267 21.476 1.00 92.31 402 VAL A N 1
ATOM 3108 C CA . VAL A 1 402 ? 10.385 -13.280 22.250 1.00 92.31 402 VAL A CA 1
ATOM 3109 C C . VAL A 1 402 ? 9.385 -13.904 23.215 1.00 92.31 402 VAL A C 1
ATOM 3111 O O . VAL A 1 402 ? 8.776 -13.175 24.001 1.00 92.31 402 VAL A O 1
ATOM 3114 N N . HIS A 1 403 ? 9.196 -15.224 23.141 1.00 94.06 403 HIS A N 1
ATOM 3115 C CA . HIS A 1 403 ? 8.122 -15.954 23.826 1.00 94.06 403 HIS A CA 1
ATOM 3116 C C . HIS A 1 403 ? 7.983 -15.577 25.310 1.00 94.06 403 HIS A C 1
ATOM 3118 O O . HIS A 1 403 ? 6.969 -15.001 25.706 1.00 94.06 403 HIS A O 1
ATOM 3124 N N . ASP A 1 404 ? 9.022 -15.825 26.111 1.00 94.88 404 ASP A N 1
ATOM 3125 C CA . ASP A 1 404 ? 8.947 -15.687 27.571 1.00 94.88 404 ASP A CA 1
ATOM 3126 C C . ASP A 1 404 ? 8.815 -14.228 28.017 1.00 94.88 404 ASP A C 1
ATOM 3128 O O . ASP A 1 404 ? 8.072 -13.927 28.950 1.00 94.88 404 ASP A O 1
ATOM 3132 N N . ILE A 1 405 ? 9.469 -13.305 27.304 1.00 93.44 405 ILE A N 1
ATOM 3133 C CA . ILE A 1 405 ? 9.375 -11.859 27.554 1.00 93.44 405 ILE A CA 1
ATOM 3134 C C . ILE A 1 405 ? 7.961 -11.358 27.232 1.00 93.44 405 ILE A C 1
ATOM 3136 O O . ILE A 1 405 ? 7.367 -10.619 28.016 1.00 93.44 405 ILE A O 1
ATOM 3140 N N . THR A 1 406 ? 7.386 -11.804 26.111 1.00 93.50 406 THR A N 1
ATOM 3141 C CA . THR A 1 406 ? 6.013 -11.463 25.708 1.00 93.50 406 THR A CA 1
ATOM 3142 C C . THR A 1 406 ? 5.009 -12.023 26.715 1.00 93.50 406 THR A C 1
ATOM 3144 O O . THR A 1 406 ? 4.125 -11.299 27.169 1.00 93.50 406 THR A O 1
ATOM 3147 N N . LYS A 1 407 ? 5.182 -13.283 27.133 1.00 95.44 407 LYS A N 1
ATOM 3148 C CA . LYS A 1 407 ? 4.347 -13.947 28.140 1.00 95.44 407 LYS A CA 1
ATOM 3149 C C . LYS A 1 407 ? 4.397 -13.224 29.484 1.00 95.44 407 LYS A C 1
ATOM 3151 O O . LYS A 1 407 ? 3.351 -12.818 29.983 1.00 95.44 407 LYS A O 1
ATOM 3156 N N . ALA A 1 408 ? 5.593 -12.957 30.011 1.00 95.00 408 ALA A N 1
ATOM 3157 C CA . ALA A 1 408 ? 5.781 -12.192 31.243 1.00 95.00 408 ALA A CA 1
ATOM 3158 C C . ALA A 1 408 ? 5.194 -10.769 31.160 1.00 95.00 408 ALA A C 1
ATOM 3160 O O . ALA A 1 408 ? 4.658 -10.275 32.150 1.00 95.00 408 ALA A O 1
ATOM 3161 N N . CYS A 1 409 ? 5.240 -10.131 29.985 1.00 93.38 409 CYS A N 1
ATOM 3162 C CA . CYS A 1 409 ? 4.647 -8.813 29.756 1.00 93.38 409 CYS A CA 1
ATOM 3163 C C . CYS A 1 409 ? 3.106 -8.833 29.779 1.00 93.38 409 CYS A C 1
ATOM 3165 O O . CYS A 1 409 ? 2.508 -7.873 30.261 1.00 93.38 409 CYS A O 1
ATOM 3167 N N . TYR A 1 410 ? 2.452 -9.911 29.323 1.00 95.06 410 TYR A N 1
ATOM 3168 C CA . TYR A 1 410 ? 0.985 -10.033 29.355 1.00 95.06 410 TYR A CA 1
ATOM 3169 C C . TYR A 1 410 ? 0.410 -10.621 30.652 1.00 95.06 410 TYR A C 1
ATOM 3171 O O . TYR A 1 410 ? -0.753 -10.349 30.946 1.00 95.06 410 TYR A O 1
ATOM 3179 N N . THR A 1 411 ? 1.181 -11.352 31.467 1.00 95.81 411 THR A N 1
ATOM 3180 C CA . THR A 1 411 ? 0.710 -11.889 32.764 1.00 95.81 411 THR A CA 1
ATOM 3181 C C . THR A 1 411 ? 0.016 -10.841 33.663 1.00 95.81 411 THR A C 1
ATOM 3183 O O . THR A 1 411 ? -1.033 -11.154 34.225 1.00 95.81 411 THR A O 1
ATOM 3186 N N . PRO A 1 412 ? 0.477 -9.575 33.777 1.00 94.81 412 PRO A N 1
ATOM 3187 C CA . PRO A 1 412 ? -0.224 -8.540 34.547 1.00 94.81 412 PRO A CA 1
ATOM 3188 C C . PRO A 1 412 ? -1.582 -8.095 33.976 1.00 94.81 412 PRO A C 1
ATOM 3190 O O . PRO A 1 412 ? -2.283 -7.334 34.650 1.00 94.81 412 PRO A O 1
ATOM 3193 N N . TYR A 1 413 ? -1.944 -8.513 32.758 1.00 93.62 413 TYR A N 1
ATOM 3194 C CA . TYR A 1 413 ? -3.083 -8.011 31.982 1.00 93.62 413 TYR A CA 1
ATOM 3195 C C . TYR A 1 413 ? -4.187 -9.043 31.695 1.00 93.62 413 TYR A C 1
ATOM 3197 O O . TYR A 1 413 ? -5.184 -8.648 31.095 1.00 93.62 413 TYR A O 1
ATOM 3205 N N . VAL A 1 414 ? -4.048 -10.310 32.111 1.00 92.25 414 VAL A N 1
ATOM 3206 C CA . VAL A 1 414 ? -4.951 -11.430 31.741 1.00 92.25 414 VAL A CA 1
ATOM 3207 C C . VAL A 1 414 ? -6.439 -11.056 31.819 1.00 92.25 414 VAL A C 1
ATOM 3209 O O . VAL A 1 414 ? -7.126 -11.069 30.800 1.00 92.25 414 VAL A O 1
ATOM 3212 N N . ASP A 1 415 ? -6.909 -10.598 32.981 1.00 87.19 415 ASP A N 1
ATOM 3213 C CA . ASP A 1 415 ? -8.309 -10.193 33.200 1.00 87.19 415 ASP A CA 1
ATOM 3214 C C . ASP A 1 415 ? -8.596 -8.708 32.900 1.00 87.19 415 ASP A C 1
ATOM 3216 O O . ASP A 1 415 ? -9.666 -8.191 33.223 1.00 87.19 415 ASP A O 1
ATOM 3220 N N . LYS A 1 416 ? -7.630 -7.984 32.318 1.00 90.25 416 LYS A N 1
ATOM 3221 C CA . LYS A 1 416 ? -7.658 -6.517 32.170 1.00 90.25 416 LYS A CA 1
ATOM 3222 C C . LYS A 1 416 ? -7.734 -6.027 30.729 1.00 90.25 416 LYS A C 1
ATOM 3224 O O . LYS A 1 416 ? -8.047 -4.861 30.541 1.00 90.25 416 LYS A O 1
ATOM 3229 N N . LEU A 1 417 ? -7.471 -6.853 29.714 1.00 93.00 417 LEU A N 1
ATOM 3230 C CA . LEU A 1 417 ? -7.458 -6.403 28.308 1.00 93.00 417 LEU A CA 1
ATOM 3231 C C . LEU A 1 417 ? -8.839 -5.997 27.740 1.00 93.00 417 LEU A C 1
ATOM 3233 O O . LEU A 1 417 ? -8.908 -5.532 26.606 1.00 93.00 417 LEU A O 1
ATOM 3237 N N . GLY A 1 418 ? -9.926 -6.106 28.507 1.00 93.81 418 GLY A N 1
ATOM 3238 C CA . GLY A 1 418 ? -11.251 -5.642 28.089 1.00 93.81 418 GLY A CA 1
ATOM 3239 C C . GLY A 1 418 ? -11.911 -6.567 27.064 1.00 93.81 418 GLY A C 1
ATOM 3240 O O . GLY A 1 418 ? -11.773 -7.783 27.156 1.00 93.81 418 GLY A O 1
ATOM 3241 N N . ILE A 1 419 ? -12.662 -6.002 26.113 1.00 96.12 419 ILE A N 1
ATOM 3242 C CA . ILE A 1 419 ? -13.549 -6.776 25.217 1.00 96.12 419 ILE A CA 1
ATOM 3243 C C . ILE A 1 419 ? -12.866 -7.326 23.960 1.00 96.12 419 ILE A C 1
ATOM 3245 O O . ILE A 1 419 ? -13.382 -8.246 23.333 1.00 96.12 419 ILE A O 1
ATOM 3249 N N . ALA A 1 420 ? -11.734 -6.743 23.565 1.00 97.62 420 ALA A N 1
ATOM 3250 C CA . ALA A 1 420 ? -10.987 -7.051 22.346 1.00 97.62 420 ALA A CA 1
ATOM 3251 C C . ALA A 1 420 ? -9.540 -6.546 22.475 1.00 97.62 420 ALA A C 1
ATOM 3253 O O . ALA A 1 420 ? -9.216 -5.802 23.404 1.00 97.62 420 ALA A O 1
ATOM 3254 N N . TYR A 1 421 ? -8.673 -6.912 21.531 1.00 97.44 421 TYR A N 1
ATOM 3255 C CA . TYR A 1 421 ? -7.289 -6.449 21.484 1.00 97.44 421 TYR A CA 1
ATOM 3256 C C . TYR A 1 421 ? -6.902 -5.931 20.093 1.00 97.44 421 TYR A C 1
ATOM 3258 O O . TYR A 1 421 ? -6.891 -6.693 19.129 1.00 97.44 421 TYR A O 1
ATOM 3266 N N . LEU A 1 422 ? -6.545 -4.646 19.989 1.00 96.38 422 LEU A N 1
ATOM 3267 C CA . LEU A 1 422 ? -5.930 -4.062 18.793 1.00 96.38 422 LEU A CA 1
ATOM 3268 C C . LEU A 1 422 ? -4.409 -4.253 18.868 1.00 96.38 422 LEU A C 1
ATOM 3270 O O . LEU A 1 422 ? -3.699 -3.470 19.503 1.00 96.38 422 LEU A O 1
ATOM 3274 N N . GLY A 1 423 ? -3.925 -5.327 18.253 1.00 93.44 423 GLY A N 1
ATOM 3275 C CA . GLY A 1 423 ? -2.554 -5.807 18.378 1.00 93.44 423 GLY A CA 1
ATOM 3276 C C . GLY A 1 423 ? -1.529 -5.134 17.467 1.00 93.44 423 GLY A C 1
ATOM 3277 O O . GLY A 1 423 ? -1.732 -4.036 16.952 1.00 93.44 423 GLY A O 1
ATOM 3278 N N . THR A 1 424 ? -0.382 -5.793 17.306 1.00 90.75 424 THR A N 1
ATOM 3279 C CA . THR A 1 424 ? 0.774 -5.286 16.543 1.00 90.75 424 THR A CA 1
ATOM 3280 C C . THR A 1 424 ? 0.559 -5.273 15.020 1.00 90.75 424 THR A C 1
ATOM 3282 O O . THR A 1 424 ? -0.294 -5.975 14.472 1.00 90.75 424 THR A O 1
ATOM 3285 N N . GLN A 1 425 ? 1.378 -4.476 14.332 1.00 87.62 425 GLN A N 1
ATOM 3286 C CA . GLN A 1 425 ? 1.486 -4.400 12.875 1.00 87.62 425 GLN A CA 1
ATOM 3287 C C . GLN A 1 425 ? 2.280 -5.556 12.235 1.00 87.62 425 GLN A C 1
ATOM 3289 O O . GLN A 1 425 ? 2.237 -5.724 11.020 1.00 87.62 425 GLN A O 1
ATOM 3294 N N . TYR A 1 426 ? 3.007 -6.364 13.014 1.00 86.81 426 TYR A N 1
ATOM 3295 C CA . TYR A 1 426 ? 3.882 -7.415 12.475 1.00 86.81 426 TYR A CA 1
ATOM 3296 C C . TYR A 1 426 ? 3.229 -8.805 12.503 1.00 86.81 426 TYR A C 1
ATOM 3298 O O . TYR A 1 426 ? 2.693 -9.233 13.526 1.00 86.81 426 TYR A O 1
ATOM 3306 N N . THR A 1 427 ? 3.318 -9.549 11.391 1.00 89.31 427 THR A N 1
ATOM 3307 C CA . THR A 1 427 ? 2.752 -10.908 11.244 1.00 89.31 427 THR A CA 1
ATOM 3308 C C . THR A 1 427 ? 3.271 -11.877 12.308 1.00 89.31 427 THR A C 1
ATOM 3310 O O . THR A 1 427 ? 2.474 -12.496 13.011 1.00 89.31 427 THR A O 1
ATOM 3313 N N . ALA A 1 428 ? 4.598 -11.996 12.438 1.00 87.94 428 ALA A N 1
ATOM 3314 C CA . ALA A 1 428 ? 5.232 -12.932 13.367 1.00 87.94 428 ALA A CA 1
ATOM 3315 C C . ALA A 1 428 ? 4.861 -12.615 14.822 1.00 87.94 428 ALA A C 1
ATOM 3317 O O . ALA A 1 428 ? 4.498 -13.509 15.583 1.00 87.94 428 ALA A O 1
ATOM 3318 N N . SER A 1 429 ? 4.865 -11.330 15.177 1.00 90.56 429 SER A N 1
ATOM 3319 C CA . SER A 1 429 ? 4.525 -10.879 16.523 1.00 90.56 429 SER A CA 1
ATOM 3320 C C . SER A 1 429 ? 3.031 -11.045 16.819 1.00 90.56 429 SER A C 1
ATOM 3322 O O . SER A 1 429 ? 2.688 -11.500 17.902 1.00 90.56 429 SER A O 1
ATOM 3324 N N . SER A 1 430 ? 2.137 -10.851 15.842 1.00 93.88 430 SER A N 1
ATOM 3325 C CA . SER A 1 430 ? 0.712 -11.189 16.003 1.00 93.88 430 SER A CA 1
ATOM 3326 C C . SER A 1 430 ? 0.489 -12.685 16.241 1.00 93.88 430 SER A C 1
ATOM 3328 O O . SER A 1 430 ? -0.218 -13.058 17.173 1.00 93.88 430 SER A O 1
ATOM 3330 N N . GLN A 1 431 ? 1.134 -13.553 15.454 1.00 93.75 431 GLN A N 1
ATOM 3331 C CA . GLN A 1 431 ? 1.082 -15.008 15.648 1.00 93.75 431 GLN A CA 1
ATOM 3332 C C . GLN A 1 431 ? 1.605 -15.423 17.037 1.00 93.75 431 GLN A C 1
ATOM 3334 O O . GLN A 1 431 ? 1.002 -16.263 17.712 1.00 93.75 431 GLN A O 1
ATOM 3339 N N . GLY A 1 432 ? 2.711 -14.819 17.472 1.00 93.88 432 GLY A N 1
ATOM 3340 C CA . GLY A 1 432 ? 3.316 -15.065 18.776 1.00 93.88 432 GLY A CA 1
ATOM 3341 C C . GLY A 1 432 ? 2.441 -14.618 19.950 1.00 93.88 432 GLY A C 1
ATOM 3342 O O . GLY A 1 432 ? 2.274 -15.369 20.912 1.00 93.88 432 GLY A O 1
ATOM 3343 N N . ILE A 1 433 ? 1.819 -13.437 19.857 1.00 95.38 433 ILE A N 1
ATOM 3344 C CA . ILE A 1 433 ? 0.906 -12.932 20.892 1.00 95.38 433 ILE A CA 1
ATOM 3345 C C . ILE A 1 433 ? -0.352 -13.803 20.988 1.00 95.38 433 ILE A C 1
ATOM 3347 O O . ILE A 1 433 ? -0.759 -14.127 22.097 1.00 95.38 433 ILE A O 1
ATOM 3351 N N . ILE A 1 434 ? -0.935 -14.255 19.869 1.00 96.38 434 ILE A N 1
ATOM 3352 C CA . ILE A 1 434 ? -2.097 -15.167 19.896 1.00 96.38 434 ILE A CA 1
ATOM 3353 C C . ILE A 1 434 ? -1.750 -16.485 20.611 1.00 96.38 434 ILE A C 1
ATOM 3355 O O . ILE A 1 434 ? -2.555 -17.007 21.380 1.00 96.38 434 ILE A O 1
ATOM 3359 N N . THR A 1 435 ? -0.532 -17.000 20.416 1.00 96.12 435 THR A N 1
ATOM 3360 C CA . THR A 1 435 ? -0.040 -18.190 21.135 1.00 96.12 435 THR A CA 1
ATOM 3361 C C . THR A 1 435 ? 0.039 -17.922 22.644 1.00 96.12 435 THR A C 1
ATOM 3363 O O . THR A 1 435 ? -0.550 -18.658 23.434 1.00 96.12 435 THR A O 1
ATOM 3366 N N . VAL A 1 436 ? 0.650 -16.800 23.041 1.00 96.69 436 VAL A N 1
ATOM 3367 C CA . VAL A 1 436 ? 0.732 -16.358 24.445 1.00 96.69 436 VAL A CA 1
ATOM 3368 C C . VAL A 1 436 ? -0.651 -16.116 25.065 1.00 96.69 436 VAL A C 1
ATOM 3370 O O . VAL A 1 436 ? -0.866 -16.468 26.222 1.00 96.69 436 VAL A O 1
ATOM 3373 N N . PHE A 1 437 ? -1.610 -15.564 24.318 1.00 96.88 437 PHE A N 1
ATOM 3374 C CA . PHE A 1 437 ? -2.984 -15.357 24.784 1.00 96.88 437 PHE A CA 1
ATOM 3375 C C . PHE A 1 437 ? -3.654 -16.690 25.122 1.00 96.88 437 PHE A C 1
ATOM 3377 O O . PHE A 1 437 ? -4.191 -16.837 26.218 1.00 96.88 437 PHE A O 1
ATOM 3384 N N . ARG A 1 438 ? -3.546 -17.688 24.234 1.00 96.56 438 ARG A N 1
ATOM 3385 C CA . ARG A 1 438 ? -4.075 -19.042 24.466 1.00 96.56 438 ARG A CA 1
ATOM 3386 C C . ARG A 1 438 ? -3.455 -19.695 25.703 1.00 96.56 438 ARG A C 1
ATOM 3388 O O . ARG A 1 438 ? -4.186 -20.268 26.506 1.00 96.56 438 ARG A O 1
ATOM 3395 N N . GLU A 1 439 ? -2.142 -19.562 25.893 1.00 97.38 439 GLU A N 1
ATOM 3396 C CA . GLU A 1 439 ? -1.436 -20.078 27.076 1.00 97.38 439 GLU A CA 1
ATOM 3397 C C . GLU A 1 439 ? -1.811 -19.371 28.385 1.00 97.38 439 GLU A C 1
ATOM 3399 O O . GLU A 1 439 ? -1.808 -19.998 29.441 1.00 97.38 439 GLU A O 1
ATOM 3404 N N . LEU A 1 440 ? -2.140 -18.078 28.326 1.00 97.12 440 LEU A N 1
ATOM 3405 C CA . LEU A 1 440 ? -2.612 -17.288 29.466 1.00 97.12 440 LEU A CA 1
ATOM 3406 C C . LEU A 1 440 ? -4.140 -17.366 29.666 1.00 97.12 440 LEU A C 1
ATOM 3408 O O . LEU A 1 440 ? -4.678 -16.679 30.530 1.00 97.12 440 LEU A O 1
ATOM 3412 N N . GLY A 1 441 ? -4.860 -18.168 28.873 1.00 95.75 441 GLY A N 1
ATOM 3413 C CA . GLY A 1 441 ? -6.321 -18.297 28.941 1.00 95.75 441 GLY A CA 1
ATOM 3414 C C . GLY A 1 441 ? -7.111 -17.096 28.394 1.00 95.75 441 GLY A C 1
ATOM 3415 O O . GLY A 1 441 ? -8.340 -17.083 28.486 1.00 95.75 441 GLY A O 1
ATOM 3416 N N . ILE A 1 442 ? -6.432 -16.114 27.794 1.00 95.44 442 ILE A N 1
ATOM 3417 C CA . ILE A 1 442 ? -7.012 -14.918 27.177 1.00 95.44 442 ILE A CA 1
ATOM 3418 C C . ILE A 1 442 ? -7.708 -15.329 25.870 1.00 95.44 442 ILE A C 1
ATOM 3420 O O . ILE A 1 442 ? -7.070 -15.810 24.937 1.00 95.44 442 ILE A O 1
ATOM 3424 N N . LYS A 1 443 ? -9.031 -15.131 25.795 1.00 94.50 443 LYS A N 1
ATOM 3425 C CA . LYS A 1 443 ? -9.885 -15.598 24.676 1.00 94.50 443 LYS A CA 1
ATOM 3426 C C . LYS A 1 443 ? -10.464 -14.481 23.797 1.00 94.50 443 LYS A C 1
ATOM 3428 O O . LYS A 1 443 ? -11.250 -14.770 22.900 1.00 94.50 443 LYS A O 1
ATOM 3433 N N . ILE A 1 444 ? -10.131 -13.221 24.082 1.00 96.31 444 ILE A N 1
ATOM 3434 C CA . ILE A 1 444 ? -10.720 -12.039 23.429 1.00 96.31 444 ILE A CA 1
ATOM 3435 C C . ILE A 1 444 ? -10.361 -11.946 21.934 1.00 96.31 444 ILE A C 1
ATOM 3437 O O . ILE A 1 444 ? -9.292 -12.418 21.541 1.00 96.31 444 ILE A O 1
ATOM 3441 N N . PRO A 1 445 ? -11.210 -11.319 21.094 1.00 97.56 445 PRO A N 1
ATOM 3442 C CA . PRO A 1 445 ? -10.910 -11.098 19.683 1.00 97.56 445 PRO A CA 1
ATOM 3443 C C . PRO A 1 445 ? -9.608 -10.313 19.492 1.00 97.56 445 PRO A C 1
ATOM 3445 O O . PRO A 1 445 ? -9.403 -9.273 20.122 1.00 97.56 445 PRO A O 1
ATOM 3448 N N . TYR A 1 446 ? -8.756 -10.785 18.585 1.00 97.38 446 TYR A N 1
ATOM 3449 C CA . TYR A 1 446 ? -7.497 -10.145 18.216 1.00 97.38 446 TYR A CA 1
ATOM 3450 C C . TYR A 1 446 ? -7.651 -9.477 16.848 1.00 97.38 446 TYR A C 1
ATOM 3452 O O . TYR A 1 446 ? -7.892 -10.144 15.844 1.00 97.38 446 TYR A O 1
ATOM 3460 N N . LEU A 1 447 ? -7.470 -8.161 16.785 1.00 96.94 447 LEU A N 1
ATOM 3461 C CA . LEU A 1 447 ? -7.574 -7.366 15.564 1.00 96.94 447 LEU A CA 1
ATOM 3462 C C . LEU A 1 447 ? -6.240 -6.686 15.241 1.00 96.94 447 LEU A C 1
ATOM 3464 O O . LEU A 1 447 ? -5.536 -6.226 16.136 1.00 96.94 447 LEU A O 1
ATOM 3468 N N . THR A 1 448 ? -5.905 -6.567 13.958 1.00 95.00 448 THR A N 1
ATOM 3469 C CA . THR A 1 448 ? -4.780 -5.746 13.482 1.00 95.00 448 THR A CA 1
ATOM 3470 C C . THR A 1 448 ? -5.151 -4.934 12.245 1.00 95.00 448 THR A C 1
ATOM 3472 O O . THR A 1 448 ? -5.923 -5.350 11.381 1.00 95.00 448 THR A O 1
ATOM 3475 N N . ASP A 1 449 ? -4.588 -3.740 12.173 1.00 92.62 449 ASP A N 1
ATOM 3476 C CA . ASP A 1 449 ? -4.713 -2.779 11.085 1.00 92.62 449 ASP A CA 1
ATOM 3477 C C . ASP A 1 449 ? -3.626 -2.931 10.011 1.00 92.62 449 ASP A C 1
ATOM 3479 O O . ASP A 1 449 ? -3.781 -2.356 8.939 1.00 92.62 449 ASP A O 1
ATOM 3483 N N . GLN A 1 450 ? -2.541 -3.673 10.283 1.00 88.81 450 GLN A N 1
ATOM 3484 C CA . GLN A 1 450 ? -1.327 -3.656 9.447 1.00 88.81 450 GLN A CA 1
ATOM 3485 C C . GLN A 1 450 ? -0.619 -5.017 9.240 1.00 88.81 450 GLN A C 1
ATOM 3487 O O . GLN A 1 450 ? 0.255 -5.114 8.379 1.00 88.81 450 GLN A O 1
ATOM 3492 N N . ALA A 1 451 ? -0.960 -6.097 9.961 1.00 90.06 451 ALA A N 1
ATOM 3493 C CA . ALA A 1 451 ? -0.270 -7.381 9.748 1.00 90.06 451 ALA A CA 1
ATOM 3494 C C . ALA A 1 451 ? -0.743 -8.083 8.457 1.00 90.06 451 ALA A C 1
ATOM 3496 O O . ALA A 1 451 ? -1.855 -8.613 8.391 1.00 90.06 451 ALA A O 1
ATOM 3497 N N . SER A 1 452 ? 0.112 -8.124 7.431 1.00 89.38 452 SER A N 1
ATOM 3498 C CA . SER A 1 452 ? -0.226 -8.543 6.056 1.00 89.38 452 SER A CA 1
ATOM 3499 C C . SER A 1 452 ? 0.024 -10.021 5.719 1.00 89.38 452 SER A C 1
ATOM 3501 O O . SER A 1 452 ? -0.458 -10.506 4.697 1.00 89.38 452 SER A O 1
ATOM 3503 N N . GLY A 1 453 ? 0.766 -10.775 6.536 1.00 88.38 453 GLY A N 1
ATOM 3504 C CA . GLY A 1 453 ? 1.221 -12.120 6.156 1.00 88.38 453 GLY A CA 1
ATOM 3505 C C . GLY A 1 453 ? 0.087 -13.130 5.937 1.00 88.38 453 GLY A C 1
ATOM 3506 O O . GLY A 1 453 ? -0.937 -13.108 6.629 1.00 88.38 453 GLY A O 1
ATOM 3507 N N . TYR A 1 454 ? 0.258 -14.030 4.965 1.00 89.69 454 TYR A N 1
ATOM 3508 C CA . TYR A 1 454 ? -0.812 -14.927 4.513 1.00 89.69 454 TYR A CA 1
ATOM 3509 C C . TYR A 1 454 ? -1.305 -15.899 5.597 1.00 89.69 454 TYR A C 1
ATOM 3511 O O . TYR A 1 454 ? -2.512 -16.105 5.704 1.00 89.69 454 TYR A O 1
ATOM 3519 N N . ILE A 1 455 ? -0.403 -16.429 6.434 1.00 89.69 455 ILE A N 1
ATOM 3520 C CA . ILE A 1 455 ? -0.688 -17.466 7.446 1.00 89.69 455 ILE A CA 1
ATOM 3521 C C . ILE A 1 455 ? -1.862 -17.124 8.383 1.00 89.69 455 ILE A C 1
ATOM 3523 O O . ILE A 1 455 ? -2.688 -17.983 8.687 1.00 89.69 455 ILE A O 1
ATOM 3527 N N . LEU A 1 456 ? -2.009 -15.850 8.760 1.00 93.44 456 LEU A N 1
ATOM 3528 C CA . LEU A 1 456 ? -3.070 -15.379 9.657 1.00 93.44 456 LEU A CA 1
ATOM 3529 C C . LEU A 1 456 ? -4.475 -15.377 9.013 1.00 93.44 456 LEU A C 1
ATOM 3531 O O . LEU A 1 456 ? -5.470 -15.218 9.717 1.00 93.44 456 LEU A O 1
ATOM 3535 N N . SER A 1 457 ? -4.586 -15.598 7.695 1.00 94.19 457 SER A N 1
ATOM 3536 C CA . SER A 1 457 ? -5.876 -15.717 6.988 1.00 94.19 457 SER A CA 1
ATOM 3537 C C . SER A 1 457 ? -6.705 -16.918 7.451 1.00 94.19 457 SER A C 1
ATOM 3539 O O . SER A 1 457 ? -7.923 -16.915 7.278 1.00 94.19 457 SER A O 1
ATOM 3541 N N . ASN A 1 458 ? -6.053 -17.957 7.987 1.00 94.44 458 ASN A N 1
ATOM 3542 C CA . ASN A 1 458 ? -6.679 -19.234 8.312 1.00 94.44 458 ASN A CA 1
ATOM 3543 C C . ASN A 1 458 ? -7.575 -19.126 9.559 1.00 94.44 458 ASN A C 1
ATOM 3545 O O . ASN A 1 458 ? -7.114 -19.265 10.692 1.00 94.44 458 ASN A O 1
ATOM 3549 N N . LYS A 1 459 ? -8.876 -18.939 9.323 1.00 94.44 459 LYS A N 1
ATOM 3550 C CA . LYS A 1 459 ? -9.931 -18.839 10.342 1.00 94.44 459 LYS A CA 1
ATOM 3551 C C . LYS A 1 459 ? -10.059 -20.079 11.235 1.00 94.44 459 LYS A C 1
ATOM 3553 O O . LYS A 1 459 ? -10.478 -19.952 12.378 1.00 94.44 459 LYS A O 1
ATOM 3558 N N . THR A 1 460 ? -9.667 -21.258 10.757 1.00 95.00 460 THR A N 1
ATOM 3559 C CA . THR A 1 460 ? -9.683 -22.500 11.551 1.00 95.00 460 THR A CA 1
ATOM 3560 C C . THR A 1 460 ? -8.505 -22.563 12.527 1.00 95.00 460 THR A C 1
ATOM 3562 O O . THR A 1 460 ? -8.641 -23.066 13.636 1.00 95.00 460 THR A O 1
ATOM 3565 N N . GLN A 1 461 ? -7.347 -22.027 12.133 1.00 94.81 461 GLN A N 1
ATOM 3566 C CA . GLN A 1 461 ? -6.132 -21.993 12.958 1.00 94.81 461 GLN A CA 1
ATOM 3567 C C . GLN A 1 461 ? -6.092 -20.784 13.906 1.00 94.81 461 GLN A C 1
ATOM 3569 O O . GLN A 1 461 ? -5.535 -20.878 15.004 1.00 94.81 461 GLN A O 1
ATOM 3574 N N . TYR A 1 462 ? -6.705 -19.669 13.498 1.00 96.25 462 TYR A N 1
ATOM 3575 C CA . TYR A 1 462 ? -6.782 -18.405 14.232 1.00 96.25 462 TYR A CA 1
ATOM 3576 C C . TYR A 1 462 ? -8.232 -17.864 14.279 1.00 96.25 462 TYR A C 1
ATOM 3578 O O . TYR A 1 462 ? -8.514 -16.819 13.685 1.00 96.25 462 TYR A O 1
ATOM 3586 N N . PRO A 1 463 ? -9.191 -18.567 14.916 1.00 95.56 463 PRO A N 1
ATOM 3587 C CA . PRO A 1 463 ? -10.601 -18.157 14.955 1.00 95.56 463 PRO A CA 1
ATOM 3588 C C . PRO A 1 463 ? -10.855 -16.848 15.717 1.00 95.56 463 PRO A C 1
ATOM 3590 O O . PRO A 1 463 ? -11.861 -16.182 15.466 1.00 95.56 463 PRO A O 1
ATOM 3593 N N . GLU A 1 464 ? -9.962 -16.446 16.619 1.00 95.56 464 GLU A N 1
ATOM 3594 C CA . GLU A 1 464 ? -10.002 -15.163 17.330 1.00 95.56 464 GLU A CA 1
ATOM 3595 C C . GLU A 1 464 ? -9.450 -13.989 16.503 1.00 95.56 464 GLU A C 1
ATOM 3597 O O . GLU A 1 464 ? -9.705 -12.837 16.847 1.00 95.56 464 GLU A O 1
ATOM 3602 N N . PHE A 1 465 ? -8.710 -14.261 15.421 1.00 97.50 465 PHE A N 1
ATOM 3603 C CA . PHE A 1 465 ? -7.993 -13.244 14.651 1.00 97.50 465 PHE A CA 1
ATOM 3604 C C . PHE A 1 465 ? -8.836 -12.602 13.539 1.00 97.50 465 PHE A C 1
ATOM 3606 O O . PHE A 1 465 ? -9.549 -13.282 12.801 1.00 97.50 465 PHE A O 1
ATOM 3613 N N . MET A 1 466 ? -8.680 -11.292 13.359 1.00 97.25 466 MET A N 1
ATOM 3614 C CA . MET A 1 466 ? -9.228 -10.491 12.262 1.00 97.25 466 MET A CA 1
ATOM 3615 C C . MET A 1 466 ? -8.209 -9.434 11.813 1.00 97.25 466 MET A C 1
ATOM 3617 O O . MET A 1 466 ? -7.343 -9.023 12.591 1.00 97.25 466 MET A O 1
ATOM 3621 N N . ARG A 1 467 ? -8.336 -8.923 10.580 1.00 95.56 467 ARG A N 1
ATOM 3622 C CA . ARG A 1 467 ? -7.571 -7.747 10.129 1.00 95.56 467 ARG A CA 1
ATOM 3623 C C . ARG A 1 467 ? -8.320 -6.815 9.182 1.00 95.56 467 ARG A C 1
ATOM 3625 O O . ARG A 1 467 ? -9.145 -7.262 8.392 1.00 95.56 467 ARG A O 1
ATOM 3632 N N . ILE A 1 468 ? -7.963 -5.529 9.235 1.00 95.25 468 ILE A N 1
ATOM 3633 C CA . ILE A 1 468 ? -8.425 -4.492 8.292 1.00 95.25 468 ILE A CA 1
ATOM 3634 C C . ILE A 1 468 ? -7.563 -4.459 7.022 1.00 95.25 468 ILE A C 1
ATOM 3636 O O . ILE A 1 468 ? -8.067 -4.144 5.943 1.00 95.25 468 ILE A O 1
ATOM 3640 N N . LEU A 1 469 ? -6.276 -4.800 7.131 1.00 92.00 469 LEU A N 1
ATOM 3641 C CA . LEU A 1 469 ? -5.374 -4.883 5.984 1.00 92.00 469 LEU A CA 1
ATOM 3642 C C . LEU A 1 469 ? -5.662 -6.129 5.127 1.00 92.00 469 LEU A C 1
ATOM 3644 O O . LEU A 1 469 ? -6.044 -7.182 5.639 1.00 92.00 469 LEU A O 1
ATOM 3648 N N . ALA A 1 470 ? -5.429 -6.028 3.819 1.00 89.56 470 ALA A N 1
ATOM 3649 C CA . ALA A 1 470 ? -5.437 -7.178 2.922 1.00 89.56 470 ALA A CA 1
ATOM 3650 C C . ALA A 1 470 ? -4.197 -8.087 3.118 1.00 89.56 470 ALA A C 1
ATOM 3652 O O . ALA A 1 470 ? -3.130 -7.610 3.515 1.00 89.56 470 ALA A O 1
ATOM 3653 N N . PRO A 1 471 ? -4.283 -9.396 2.813 1.00 90.69 471 PRO A N 1
ATOM 3654 C CA . PRO A 1 471 ? -3.105 -10.261 2.798 1.00 90.69 471 PRO A CA 1
ATOM 3655 C C . PRO A 1 471 ? -2.097 -9.828 1.718 1.00 90.69 471 PRO A C 1
ATOM 3657 O O . PRO A 1 471 ? -2.480 -9.262 0.694 1.00 90.69 471 PRO A O 1
ATOM 3660 N N . THR A 1 472 ? -0.810 -10.159 1.869 1.00 87.25 472 THR A N 1
ATOM 3661 C CA . THR A 1 472 ? 0.191 -9.913 0.808 1.00 87.25 472 THR A CA 1
ATOM 3662 C C . THR A 1 472 ? -0.209 -10.551 -0.524 1.00 87.25 472 THR A C 1
ATOM 3664 O O . THR A 1 472 ? -0.112 -9.902 -1.560 1.00 87.25 472 THR A O 1
ATOM 3667 N N . THR A 1 473 ? -0.790 -11.752 -0.492 1.00 89.06 473 THR A N 1
ATOM 3668 C CA . THR A 1 473 ? -1.298 -12.484 -1.668 1.00 89.06 473 THR A CA 1
ATOM 3669 C C . THR A 1 473 ? -2.377 -11.737 -2.465 1.00 89.06 473 THR A C 1
ATOM 3671 O O . THR A 1 473 ? -2.488 -11.918 -3.674 1.00 89.06 473 THR A O 1
ATOM 3674 N N . TYR A 1 474 ? -3.130 -10.829 -1.838 1.00 90.19 474 TYR A N 1
ATOM 3675 C CA . TYR A 1 474 ? -4.078 -9.960 -2.546 1.00 90.19 474 TYR A CA 1
ATOM 3676 C C . TYR A 1 474 ? -3.364 -8.962 -3.471 1.00 90.19 474 TYR A C 1
ATOM 3678 O O . TYR A 1 474 ? -3.861 -8.637 -4.546 1.00 90.19 474 TYR A O 1
ATOM 3686 N N . ASN A 1 475 ? -2.160 -8.524 -3.094 1.00 88.06 475 ASN A N 1
ATOM 3687 C CA . ASN A 1 475 ? -1.349 -7.632 -3.916 1.00 88.06 475 ASN A CA 1
ATOM 3688 C C . ASN A 1 475 ? -0.680 -8.384 -5.075 1.00 88.06 475 ASN A C 1
ATOM 3690 O O . ASN A 1 475 ? -0.572 -7.815 -6.156 1.00 88.06 475 ASN A O 1
ATOM 3694 N N . ALA A 1 476 ? -0.329 -9.668 -4.913 1.00 91.50 476 ALA A N 1
ATOM 3695 C CA . ALA A 1 476 ? 0.087 -10.513 -6.038 1.00 91.50 476 ALA A CA 1
ATOM 3696 C C . ALA A 1 476 ? -0.955 -10.499 -7.168 1.00 91.50 476 ALA A C 1
ATOM 3698 O O . ALA A 1 476 ? -0.617 -10.164 -8.301 1.00 91.50 476 ALA A O 1
ATOM 3699 N N . LYS A 1 477 ? -2.231 -10.755 -6.846 1.00 92.00 477 LYS A N 1
ATOM 3700 C CA . LYS A 1 477 ? -3.347 -10.680 -7.804 1.00 92.00 477 LYS A CA 1
ATOM 3701 C C . LYS A 1 477 ? -3.425 -9.327 -8.519 1.00 92.00 477 LYS A C 1
ATOM 3703 O O . LYS A 1 477 ? -3.634 -9.275 -9.728 1.00 92.00 477 LYS A O 1
ATOM 3708 N N . ILE A 1 478 ? -3.230 -8.229 -7.789 1.00 92.50 478 ILE A N 1
ATOM 3709 C CA . ILE A 1 478 ? -3.262 -6.871 -8.351 1.00 92.50 478 ILE A CA 1
ATOM 3710 C C . ILE A 1 478 ? -2.083 -6.639 -9.299 1.00 92.50 478 ILE A C 1
ATOM 3712 O O . ILE A 1 478 ? -2.301 -6.147 -10.403 1.00 92.50 478 ILE A O 1
ATOM 3716 N N . MET A 1 479 ? -0.866 -7.052 -8.929 1.00 94.06 479 MET A N 1
ATOM 3717 C CA . MET A 1 479 ? 0.301 -6.963 -9.814 1.00 94.06 479 MET A CA 1
ATOM 3718 C C . MET A 1 479 ? 0.068 -7.740 -11.118 1.00 94.06 479 MET A C 1
ATOM 3720 O O . MET A 1 479 ? 0.283 -7.187 -12.193 1.00 94.06 479 MET A O 1
ATOM 3724 N N . VAL A 1 480 ? -0.455 -8.972 -11.056 1.00 95.06 480 VAL A N 1
ATOM 3725 C CA . VAL A 1 480 ? -0.761 -9.764 -12.265 1.00 95.06 480 VAL A CA 1
ATOM 3726 C C . VAL A 1 480 ? -1.886 -9.136 -13.102 1.00 95.06 480 VAL A C 1
ATOM 3728 O O . VAL A 1 480 ? -1.765 -9.075 -14.326 1.00 95.06 480 VAL A O 1
ATOM 3731 N N . ASN A 1 481 ? -2.927 -8.574 -12.479 1.00 93.69 481 ASN A N 1
ATOM 3732 C CA . ASN A 1 481 ? -3.971 -7.826 -13.191 1.00 93.69 481 ASN A CA 1
ATOM 3733 C C . ASN A 1 481 ? -3.415 -6.594 -13.931 1.00 93.69 481 ASN A C 1
ATOM 3735 O O . ASN A 1 481 ? -3.777 -6.375 -15.087 1.00 93.69 481 ASN A O 1
ATOM 3739 N N . ILE A 1 482 ? -2.505 -5.828 -13.312 1.00 94.25 482 ILE A N 1
ATOM 3740 C CA . ILE A 1 482 ? -1.831 -4.683 -13.952 1.00 94.25 482 ILE A CA 1
ATOM 3741 C C . ILE A 1 482 ? -1.033 -5.153 -15.183 1.00 94.25 482 ILE A C 1
ATOM 3743 O O . ILE A 1 482 ? -1.170 -4.574 -16.260 1.00 94.25 482 ILE A O 1
ATOM 3747 N N . MET A 1 483 ? -0.253 -6.236 -15.066 1.00 95.44 483 MET A N 1
ATOM 3748 C CA . MET A 1 483 ? 0.493 -6.801 -16.206 1.00 95.44 483 MET A CA 1
ATOM 3749 C C . MET A 1 483 ? -0.433 -7.254 -17.341 1.00 95.44 483 MET A C 1
ATOM 3751 O O . MET A 1 483 ? -0.140 -7.015 -18.512 1.00 95.44 483 MET A O 1
ATOM 3755 N N . ASN A 1 484 ? -1.570 -7.870 -17.003 1.00 94.50 484 ASN A N 1
ATOM 3756 C CA . ASN A 1 484 ? -2.544 -8.343 -17.980 1.00 94.50 484 ASN A CA 1
ATOM 3757 C C . ASN A 1 484 ? -3.212 -7.189 -18.753 1.00 94.50 484 ASN A C 1
ATOM 3759 O O . ASN A 1 484 ? -3.412 -7.315 -19.958 1.00 94.50 484 ASN A O 1
ATOM 3763 N N . ILE A 1 485 ? -3.494 -6.057 -18.095 1.00 92.88 485 ILE A N 1
ATOM 3764 C CA . ILE A 1 485 ? -4.038 -4.840 -18.730 1.00 92.88 485 ILE A CA 1
ATOM 3765 C C . ILE A 1 485 ? -3.042 -4.231 -19.728 1.00 92.88 485 ILE A C 1
ATOM 3767 O O . ILE A 1 485 ? -3.443 -3.820 -20.814 1.00 92.88 485 ILE A O 1
ATOM 3771 N N . PHE A 1 486 ? -1.742 -4.226 -19.414 1.00 93.94 486 PHE A N 1
ATOM 3772 C CA . PHE A 1 486 ? -0.698 -3.773 -20.346 1.00 93.94 486 PHE A CA 1
ATOM 3773 C C . PHE A 1 486 ? -0.279 -4.823 -21.389 1.00 93.94 486 PHE A C 1
ATOM 3775 O O . PHE A 1 486 ? 0.615 -4.566 -22.195 1.00 93.94 486 PHE A O 1
ATOM 3782 N N . GLY A 1 487 ? -0.916 -6.000 -21.402 1.00 95.12 487 GLY A N 1
ATOM 3783 C CA . GLY A 1 487 ? -0.623 -7.072 -22.356 1.00 95.12 487 GLY A CA 1
ATOM 3784 C C . GLY A 1 487 ? 0.736 -7.752 -22.153 1.00 95.12 487 GLY A C 1
ATOM 3785 O O . GLY A 1 487 ? 1.199 -8.455 -23.049 1.00 95.12 487 GLY A O 1
ATOM 3786 N N . TRP A 1 488 ? 1.385 -7.565 -21.001 1.00 97.00 488 TRP A N 1
ATOM 3787 C CA . TRP A 1 488 ? 2.678 -8.177 -20.698 1.00 97.00 488 TRP A CA 1
ATOM 3788 C C . TRP A 1 488 ? 2.502 -9.660 -20.353 1.00 97.00 488 TRP A C 1
ATOM 3790 O O . TRP A 1 488 ? 1.785 -9.999 -19.411 1.00 97.00 488 TRP A O 1
ATOM 3800 N N . LYS A 1 489 ? 3.153 -10.554 -21.110 1.00 96.50 489 LYS A N 1
ATOM 3801 C CA . LYS A 1 489 ? 3.013 -12.015 -20.968 1.00 96.50 489 LYS A CA 1
ATOM 3802 C C . LYS A 1 489 ? 4.320 -12.739 -20.631 1.00 96.50 489 LYS A C 1
ATOM 3804 O O . LYS A 1 489 ? 4.269 -13.919 -20.294 1.00 96.50 489 LYS A O 1
ATOM 3809 N N . LYS A 1 490 ? 5.470 -12.064 -20.673 1.00 97.06 490 LYS A N 1
ATOM 3810 C CA . LYS A 1 490 ? 6.787 -12.593 -20.277 1.00 97.06 490 LYS A CA 1
ATOM 3811 C C . LYS A 1 490 ? 7.408 -11.727 -19.189 1.00 97.06 490 LYS A C 1
ATOM 3813 O O . LYS A 1 490 ? 7.599 -10.531 -19.387 1.00 97.06 490 LYS A O 1
ATOM 3818 N N . VAL A 1 491 ? 7.736 -12.335 -18.052 1.00 97.19 491 VAL A N 1
ATOM 3819 C CA . VAL A 1 491 ? 8.222 -11.617 -16.864 1.00 97.19 491 VAL A CA 1
ATOM 3820 C C . VAL A 1 491 ? 9.396 -12.349 -16.224 1.00 97.19 491 VAL A C 1
ATOM 3822 O O . VAL A 1 491 ? 9.434 -13.577 -16.222 1.00 97.19 491 VAL A O 1
ATOM 3825 N N . ALA A 1 492 ? 10.341 -11.617 -15.644 1.00 96.94 492 ALA A N 1
ATOM 3826 C CA . ALA A 1 492 ? 11.291 -12.177 -14.686 1.00 96.94 492 ALA A CA 1
ATOM 3827 C C . ALA A 1 492 ? 10.827 -11.865 -13.256 1.00 96.94 492 ALA A C 1
ATOM 3829 O O . ALA A 1 492 ? 10.197 -10.838 -13.004 1.00 96.94 492 ALA A O 1
ATOM 3830 N N . VAL A 1 493 ? 11.129 -12.751 -12.310 1.00 96.12 493 VAL A N 1
ATOM 3831 C CA . VAL A 1 493 ? 10.737 -12.605 -10.902 1.00 96.12 493 VAL A CA 1
ATOM 3832 C C . VAL A 1 493 ? 11.945 -12.820 -10.004 1.00 96.12 493 VAL A C 1
ATOM 3834 O O . VAL A 1 493 ? 12.732 -13.745 -10.216 1.00 96.12 493 VAL A O 1
ATOM 3837 N N . ALA A 1 494 ? 12.055 -11.998 -8.966 1.00 94.75 494 ALA A N 1
ATOM 3838 C CA . ALA A 1 494 ? 12.966 -12.220 -7.853 1.00 94.75 494 ALA A CA 1
ATOM 3839 C C . ALA A 1 494 ? 12.224 -12.006 -6.529 1.00 94.75 494 ALA A C 1
ATOM 3841 O O . ALA A 1 494 ? 11.384 -11.112 -6.430 1.00 94.75 494 ALA A O 1
ATOM 3842 N N . TYR A 1 495 ? 12.514 -12.815 -5.511 1.00 93.31 495 TYR A N 1
ATOM 3843 C CA . TYR A 1 495 ? 11.866 -12.722 -4.205 1.00 93.31 495 TYR A CA 1
ATOM 3844 C C . TYR A 1 495 ? 12.844 -12.932 -3.045 1.00 93.31 495 TYR A C 1
ATOM 3846 O O . TYR A 1 495 ? 13.789 -13.720 -3.141 1.00 93.31 495 TYR A O 1
ATOM 3854 N N . SER A 1 496 ? 12.590 -12.264 -1.917 1.00 89.75 496 SER A N 1
ATOM 3855 C CA . SER A 1 496 ? 13.302 -12.537 -0.666 1.00 89.75 496 SER A CA 1
ATOM 3856 C C . SER A 1 496 ? 12.748 -13.802 -0.011 1.00 89.75 496 SER A C 1
ATOM 3858 O O . SER A 1 496 ? 11.567 -13.868 0.334 1.00 89.75 496 SER A O 1
ATOM 3860 N N . ASN A 1 497 ? 13.605 -14.799 0.193 1.00 85.12 497 ASN A N 1
ATOM 3861 C CA . ASN A 1 497 ? 13.280 -16.079 0.817 1.00 85.12 497 ASN A CA 1
ATOM 3862 C C . ASN A 1 497 ? 13.159 -15.944 2.348 1.00 85.12 497 ASN A C 1
ATOM 3864 O O . ASN A 1 497 ? 13.945 -16.516 3.104 1.00 85.12 497 ASN A O 1
ATOM 3868 N N . ASP A 1 498 ? 12.196 -15.138 2.803 1.00 78.88 498 ASP A N 1
ATOM 3869 C CA . ASP A 1 498 ? 11.713 -15.165 4.183 1.00 78.88 498 ASP A CA 1
ATOM 3870 C C . ASP A 1 498 ? 10.642 -16.248 4.373 1.00 78.88 498 ASP A C 1
ATOM 3872 O O . ASP A 1 498 ? 9.903 -16.608 3.456 1.00 78.88 498 ASP A O 1
ATOM 3876 N N . SER A 1 499 ? 10.558 -16.778 5.590 1.00 58.62 499 SER A N 1
ATOM 3877 C CA . SER A 1 499 ? 9.802 -17.990 5.914 1.00 58.62 499 SER A CA 1
ATOM 3878 C C . SER A 1 499 ? 8.278 -17.816 6.008 1.00 58.62 499 SER A C 1
ATOM 3880 O O . SER A 1 499 ? 7.594 -18.766 6.389 1.00 58.62 499 SER A O 1
ATOM 3882 N N . SER A 1 500 ? 7.713 -16.632 5.719 1.00 68.19 500 SER A N 1
ATOM 3883 C CA . SER A 1 500 ? 6.307 -16.351 6.074 1.00 68.19 500 SER A CA 1
ATOM 3884 C C . SER A 1 500 ? 5.527 -15.380 5.187 1.00 68.19 500 SER A C 1
ATOM 3886 O O . SER A 1 500 ? 4.300 -15.484 5.139 1.00 68.19 500 SER A O 1
ATOM 3888 N N . THR A 1 501 ? 6.175 -14.424 4.515 1.00 79.94 501 THR A N 1
ATOM 3889 C CA . THR A 1 501 ? 5.475 -13.255 3.958 1.00 79.94 501 THR A CA 1
ATOM 3890 C C . THR A 1 501 ? 5.756 -13.057 2.473 1.00 79.94 501 THR A C 1
ATOM 3892 O O . THR A 1 501 ? 4.801 -13.081 1.693 1.00 79.94 501 THR A O 1
ATOM 3895 N N . ASN A 1 502 ? 7.018 -12.925 2.048 1.00 86.31 502 ASN A N 1
ATOM 3896 C CA . ASN A 1 502 ? 7.326 -12.734 0.624 1.00 86.31 502 ASN A CA 1
ATOM 3897 C C . ASN A 1 502 ? 7.347 -14.051 -0.161 1.00 86.31 502 ASN A C 1
ATOM 3899 O O . ASN A 1 502 ? 6.908 -14.067 -1.307 1.00 86.31 502 ASN A O 1
ATOM 3903 N N . TYR A 1 503 ? 7.728 -15.174 0.458 1.00 88.44 503 TYR A N 1
ATOM 3904 C CA . TYR A 1 503 ? 7.637 -16.487 -0.194 1.00 88.44 503 TYR A CA 1
ATOM 3905 C C . TYR A 1 503 ? 6.188 -16.868 -0.555 1.00 88.44 503 TYR A C 1
ATOM 3907 O O . TYR A 1 503 ? 5.907 -17.239 -1.692 1.00 88.44 503 TYR A O 1
ATOM 3915 N N . TYR A 1 504 ? 5.228 -16.688 0.361 1.00 88.69 504 TYR A N 1
ATOM 3916 C CA . TYR A 1 504 ? 3.806 -16.926 0.061 1.00 88.69 504 TYR A CA 1
ATOM 3917 C C . TYR A 1 504 ? 3.231 -15.916 -0.945 1.00 88.69 504 TYR A C 1
ATOM 3919 O O . TYR A 1 504 ? 2.359 -16.270 -1.737 1.00 88.69 504 TYR A O 1
ATOM 3927 N N . ASN A 1 505 ? 3.742 -14.681 -0.958 1.00 90.06 505 ASN A N 1
ATOM 3928 C CA . ASN A 1 505 ? 3.399 -13.686 -1.974 1.00 90.06 505 ASN A CA 1
ATOM 3929 C C . ASN A 1 505 ? 3.888 -14.131 -3.370 1.00 90.06 505 ASN A C 1
ATOM 3931 O O . ASN A 1 505 ? 3.119 -14.098 -4.325 1.00 90.06 505 ASN A O 1
ATOM 3935 N N . TYR A 1 506 ? 5.113 -14.666 -3.468 1.00 93.38 506 TYR A N 1
ATOM 3936 C CA . TYR A 1 506 ? 5.647 -15.296 -4.682 1.00 93.38 506 TYR A CA 1
ATOM 3937 C C . TYR A 1 506 ? 4.818 -16.507 -5.142 1.00 93.38 506 TYR A C 1
ATOM 3939 O O . TYR A 1 506 ? 4.475 -16.586 -6.320 1.00 93.38 506 TYR A O 1
ATOM 3947 N N . LEU A 1 507 ? 4.432 -17.415 -4.238 1.00 93.44 507 LEU A N 1
ATOM 3948 C CA . LEU A 1 507 ? 3.580 -18.560 -4.592 1.00 93.44 507 LEU A CA 1
ATOM 3949 C C . LEU A 1 507 ? 2.213 -18.116 -5.142 1.00 93.44 507 LEU A C 1
ATOM 3951 O O . LEU A 1 507 ? 1.746 -18.654 -6.145 1.00 93.44 507 LEU A O 1
ATOM 3955 N N . SER A 1 508 ? 1.597 -17.098 -4.534 1.00 93.38 508 SER A N 1
ATOM 3956 C CA . SER A 1 508 ? 0.346 -16.519 -5.038 1.00 93.38 508 SER A CA 1
ATOM 3957 C C . SER A 1 508 ? 0.532 -15.808 -6.380 1.00 93.38 508 SER A C 1
ATOM 3959 O O . SER A 1 508 ? -0.332 -15.911 -7.245 1.00 93.38 508 SER A O 1
ATOM 3961 N N . PHE A 1 509 ? 1.655 -15.113 -6.576 1.00 95.31 509 PHE A N 1
ATOM 3962 C CA . PHE A 1 509 ? 1.993 -14.455 -7.838 1.00 95.31 509 PHE A CA 1
ATOM 3963 C C . PHE A 1 509 ? 2.202 -15.466 -8.971 1.00 95.31 509 PHE A C 1
ATOM 3965 O O . PHE A 1 509 ? 1.711 -15.243 -10.074 1.00 95.31 509 PHE A O 1
ATOM 3972 N N . LYS A 1 510 ? 2.869 -16.595 -8.691 1.00 96.25 510 LYS A N 1
ATOM 3973 C CA . LYS A 1 510 ? 3.016 -17.725 -9.621 1.00 96.25 510 LYS A CA 1
ATOM 3974 C C . LYS A 1 510 ? 1.638 -18.260 -10.029 1.00 96.25 510 LYS A C 1
ATOM 3976 O O . LYS A 1 510 ? 1.318 -18.248 -11.209 1.00 96.25 510 LYS A O 1
ATOM 3981 N N . SER A 1 511 ? 0.777 -18.571 -9.055 1.00 96.62 511 SER A N 1
ATOM 3982 C CA . SER A 1 511 ? -0.577 -19.090 -9.310 1.00 96.62 511 SER A CA 1
ATOM 3983 C C . SER A 1 511 ? -1.486 -18.131 -10.097 1.00 96.62 511 SER A C 1
ATOM 3985 O O . SER A 1 511 ? -2.259 -18.581 -10.942 1.00 96.62 511 SER A O 1
ATOM 3987 N N . GLU A 1 512 ? -1.439 -16.822 -9.830 1.00 96.44 512 GLU A N 1
ATOM 3988 C CA . GLU A 1 512 ? -2.229 -15.830 -10.580 1.00 96.44 512 GLU A CA 1
ATOM 3989 C C . GLU A 1 512 ? -1.639 -15.618 -11.994 1.00 96.44 512 GLU A C 1
ATOM 3991 O O . GLU A 1 512 ? -2.397 -15.503 -12.958 1.00 96.44 512 GLU A O 1
ATOM 3996 N N . CYS A 1 513 ? -0.306 -15.654 -12.157 1.00 96.88 513 CYS A N 1
ATOM 3997 C CA . CYS A 1 513 ? 0.356 -15.656 -13.471 1.00 96.88 513 CYS A CA 1
ATOM 3998 C C . CYS A 1 513 ? -0.053 -16.867 -14.322 1.00 96.88 513 CYS A C 1
ATOM 4000 O O . CYS A 1 513 ? -0.458 -16.683 -15.471 1.00 96.88 513 CYS A O 1
ATOM 4002 N N . ASP A 1 514 ? -0.009 -18.074 -13.750 1.00 95.88 514 ASP A N 1
ATOM 4003 C CA . ASP A 1 514 ? -0.433 -19.316 -14.408 1.00 95.88 514 ASP A CA 1
ATOM 4004 C C . ASP A 1 514 ? -1.909 -19.224 -14.853 1.00 95.88 514 ASP A C 1
ATOM 4006 O O . ASP A 1 514 ? -2.256 -19.607 -15.970 1.00 95.88 514 ASP A O 1
ATOM 4010 N N . THR A 1 515 ? -2.768 -18.620 -14.020 1.00 96.44 515 THR A N 1
ATOM 4011 C CA . THR A 1 515 ? -4.203 -18.407 -14.302 1.00 96.44 515 THR A CA 1
ATOM 4012 C C . THR A 1 515 ? -4.454 -17.426 -15.458 1.00 96.44 515 THR A C 1
ATOM 4014 O O . THR A 1 515 ? -5.417 -17.589 -16.205 1.00 96.44 515 THR A O 1
ATOM 4017 N N . LEU A 1 516 ? -3.600 -16.410 -15.632 1.00 96.00 516 LEU A N 1
ATOM 4018 C CA . LEU A 1 516 ? -3.733 -15.373 -16.671 1.00 96.00 516 LEU A CA 1
ATOM 4019 C C . LEU A 1 516 ? -2.783 -15.569 -17.871 1.00 96.00 516 LEU A C 1
ATOM 4021 O O . LEU A 1 516 ? -2.662 -14.681 -18.727 1.00 96.00 516 LEU A O 1
ATOM 4025 N N . GLY A 1 517 ? -2.123 -16.727 -17.965 1.00 95.88 517 GLY A N 1
ATOM 4026 C CA . GLY A 1 517 ? -1.227 -17.080 -19.069 1.00 95.88 517 GLY A CA 1
ATOM 4027 C C . GLY A 1 517 ? 0.024 -16.199 -19.156 1.00 95.88 517 GLY A C 1
ATOM 4028 O O . GLY A 1 517 ? 0.468 -15.874 -20.258 1.00 95.88 517 GLY A O 1
ATOM 4029 N N . ILE A 1 518 ? 0.563 -15.761 -18.015 1.00 97.56 518 ILE A N 1
ATOM 4030 C CA . ILE A 1 518 ? 1.787 -14.954 -17.920 1.00 97.56 518 ILE A CA 1
ATOM 4031 C C . ILE A 1 518 ? 2.952 -15.869 -17.529 1.00 97.56 518 ILE A C 1
ATOM 4033 O O . ILE A 1 518 ? 2.932 -16.519 -16.491 1.00 97.56 518 ILE A O 1
ATOM 4037 N N . THR A 1 519 ? 3.984 -15.931 -18.369 1.00 97.00 519 THR A N 1
ATOM 4038 C CA . THR A 1 519 ? 5.126 -16.838 -18.195 1.00 97.00 519 THR A CA 1
ATOM 4039 C C . THR A 1 519 ? 6.244 -16.175 -17.392 1.00 97.00 519 THR A C 1
ATOM 4041 O O . THR A 1 519 ? 6.784 -15.147 -17.811 1.00 97.00 519 THR A O 1
ATOM 4044 N N . ILE A 1 520 ? 6.651 -16.800 -16.283 1.00 97.25 520 ILE A N 1
ATOM 4045 C CA . ILE A 1 520 ? 7.873 -16.435 -15.548 1.00 97.25 520 ILE A CA 1
ATOM 4046 C C . ILE A 1 520 ? 9.078 -17.074 -16.256 1.00 97.25 520 ILE A C 1
ATOM 4048 O O . ILE A 1 520 ? 9.257 -18.290 -16.189 1.00 97.25 520 ILE A O 1
ATOM 4052 N N . ILE A 1 521 ? 9.889 -16.268 -16.947 1.00 96.19 521 ILE A N 1
ATOM 4053 C CA . ILE A 1 521 ? 10.904 -16.758 -17.897 1.00 96.19 521 ILE A CA 1
ATOM 4054 C C . ILE A 1 521 ? 12.298 -17.011 -17.301 1.00 96.19 521 ILE A C 1
ATOM 4056 O O . ILE A 1 521 ? 13.110 -17.652 -17.963 1.00 96.19 521 ILE A O 1
ATOM 4060 N N . ASN A 1 522 ? 12.596 -16.553 -16.078 1.00 95.31 522 ASN A N 1
ATOM 4061 C CA . ASN A 1 522 ? 13.841 -16.920 -15.388 1.00 95.31 522 ASN A CA 1
ATOM 4062 C C . ASN A 1 522 ? 13.686 -18.226 -14.598 1.00 95.31 522 ASN A C 1
ATOM 4064 O O . ASN A 1 522 ? 12.615 -18.523 -14.066 1.00 95.31 522 ASN A O 1
ATOM 4068 N N . ASP A 1 523 ? 14.762 -19.004 -14.522 1.00 92.75 523 ASP A N 1
ATOM 4069 C CA . ASP A 1 523 ? 14.849 -20.292 -13.832 1.00 92.75 523 ASP A CA 1
ATOM 4070 C C . ASP A 1 523 ? 14.520 -20.186 -12.335 1.00 92.75 523 ASP A C 1
ATOM 4072 O O . ASP A 1 523 ? 14.840 -19.197 -11.680 1.00 92.75 523 ASP A O 1
ATOM 4076 N N . GLU A 1 524 ? 13.890 -21.216 -11.763 1.00 91.56 524 GLU A N 1
ATOM 4077 C CA . GLU A 1 524 ? 13.390 -21.154 -10.380 1.00 91.56 524 GLU A CA 1
ATOM 4078 C C . GLU A 1 524 ? 14.520 -21.004 -9.337 1.00 91.56 524 GLU A C 1
ATOM 4080 O O . GLU A 1 524 ? 14.318 -20.381 -8.296 1.00 91.56 524 GLU A O 1
ATOM 4085 N N . GLU A 1 525 ? 15.743 -21.440 -9.661 1.00 89.69 525 GLU A N 1
ATOM 4086 C CA . GLU A 1 525 ? 16.938 -21.236 -8.832 1.00 89.69 525 GLU A CA 1
ATOM 4087 C C . GLU A 1 525 ? 17.401 -19.768 -8.768 1.00 89.69 525 GLU A C 1
ATOM 4089 O O . GLU A 1 525 ? 17.910 -19.334 -7.727 1.00 89.69 525 GLU A O 1
ATOM 4094 N N . SER A 1 526 ? 17.244 -18.978 -9.841 1.00 90.50 526 SER A N 1
ATOM 4095 C CA . SER A 1 526 ? 17.644 -17.558 -9.854 1.00 90.50 526 SER A CA 1
ATOM 4096 C C . SER A 1 526 ? 16.646 -16.633 -9.158 1.00 90.50 526 SER A C 1
ATOM 4098 O O . SER A 1 526 ? 17.032 -15.545 -8.732 1.00 90.50 526 SER A O 1
ATOM 4100 N N . ARG A 1 527 ? 15.394 -17.072 -8.969 1.00 93.75 527 ARG A N 1
ATOM 4101 C CA . ARG A 1 527 ? 14.323 -16.274 -8.341 1.00 93.75 527 ARG A CA 1
ATOM 4102 C C . ARG A 1 527 ? 14.590 -15.961 -6.862 1.00 93.75 527 ARG A C 1
ATOM 4104 O O . ARG A 1 527 ? 14.230 -14.883 -6.401 1.00 93.75 527 ARG A O 1
ATOM 4111 N N . ALA A 1 528 ? 15.204 -16.875 -6.110 1.00 93.69 528 ALA A N 1
ATOM 4112 C CA . ALA A 1 528 ? 15.326 -16.757 -4.652 1.00 93.69 528 ALA A CA 1
ATOM 4113 C C . ALA A 1 528 ? 16.580 -15.983 -4.186 1.00 93.69 528 ALA A C 1
ATOM 4115 O O . ALA A 1 528 ? 17.711 -16.372 -4.495 1.00 93.69 528 ALA A O 1
ATOM 4116 N N . PHE A 1 529 ? 16.382 -14.954 -3.361 1.00 93.56 529 PHE A N 1
ATOM 4117 C CA . PHE A 1 529 ? 17.416 -14.145 -2.693 1.00 93.56 529 PHE A CA 1
ATOM 4118 C C . PHE A 1 529 ? 17.308 -14.270 -1.156 1.00 93.56 529 PHE A C 1
ATOM 4120 O O . PHE A 1 529 ? 16.263 -14.690 -0.658 1.00 93.56 529 PHE A O 1
ATOM 4127 N N . PRO A 1 530 ? 18.345 -13.935 -0.363 1.00 91.31 530 PRO A N 1
ATOM 4128 C CA . PRO A 1 530 ? 18.264 -13.986 1.100 1.00 91.31 530 PRO A CA 1
ATOM 4129 C C . PRO A 1 530 ? 17.243 -12.980 1.658 1.00 91.31 530 PRO A C 1
ATOM 4131 O O . PRO A 1 530 ? 16.998 -11.930 1.064 1.00 91.31 530 PRO A O 1
ATOM 4134 N N . ALA A 1 531 ? 16.674 -13.285 2.831 1.00 85.56 531 ALA A N 1
ATOM 4135 C CA . ALA A 1 531 ? 15.631 -12.477 3.477 1.00 85.56 531 ALA A CA 1
ATOM 4136 C C . ALA A 1 531 ? 16.034 -11.009 3.731 1.00 85.56 531 ALA A C 1
ATOM 4138 O O . ALA A 1 531 ? 15.184 -10.126 3.684 1.00 85.56 531 ALA A O 1
ATOM 4139 N N . TYR A 1 532 ? 17.325 -10.752 3.958 1.00 86.94 532 TYR A N 1
ATOM 4140 C CA . TYR A 1 532 ? 17.897 -9.422 4.181 1.00 86.94 532 TYR A CA 1
ATOM 4141 C C . TYR A 1 532 ? 19.014 -9.140 3.167 1.00 86.94 532 TYR A C 1
ATOM 4143 O O . TYR A 1 532 ? 20.168 -8.948 3.539 1.00 86.94 532 TYR A O 1
ATOM 4151 N N . TYR A 1 533 ? 18.698 -9.180 1.868 1.00 90.44 533 TYR A N 1
ATOM 4152 C CA . TYR A 1 533 ? 19.668 -8.850 0.820 1.00 90.44 533 TYR A CA 1
ATOM 4153 C C . TYR A 1 533 ? 20.217 -7.417 0.991 1.00 90.44 533 TYR A C 1
ATOM 4155 O O . TYR A 1 533 ? 19.444 -6.473 1.172 1.00 90.44 533 TYR A O 1
ATOM 4163 N N . SER A 1 534 ? 21.545 -7.277 0.919 1.00 90.56 534 SER A N 1
ATOM 4164 C CA . SER A 1 534 ? 22.308 -6.025 0.981 1.00 90.56 534 SER A CA 1
ATOM 4165 C C . SER A 1 534 ? 23.315 -5.971 -0.171 1.00 90.56 534 SER A C 1
ATOM 4167 O O . SER A 1 534 ? 23.641 -6.995 -0.776 1.00 90.56 534 SER A O 1
ATOM 4169 N N . GLN A 1 535 ? 23.827 -4.775 -0.463 1.00 86.94 535 GLN A N 1
ATOM 4170 C CA . GLN A 1 535 ? 24.734 -4.553 -1.591 1.00 86.94 535 GLN A CA 1
ATOM 4171 C C . GLN A 1 535 ? 26.082 -5.278 -1.420 1.00 86.94 535 GLN A C 1
ATOM 4173 O O . GLN A 1 535 ? 26.668 -5.727 -2.400 1.00 86.94 535 GLN A O 1
ATOM 4178 N N . ASP A 1 536 ? 26.538 -5.484 -0.185 1.00 89.75 536 ASP A N 1
ATOM 4179 C CA . ASP A 1 536 ? 27.788 -6.193 0.137 1.00 89.75 536 ASP A CA 1
ATOM 4180 C C . ASP A 1 536 ? 27.747 -7.670 -0.292 1.00 89.75 536 ASP A C 1
ATOM 4182 O O . ASP A 1 536 ? 28.778 -8.290 -0.549 1.00 89.75 536 ASP A O 1
ATOM 4186 N N . MET A 1 537 ? 26.543 -8.238 -0.419 1.00 93.00 537 MET A N 1
ATOM 4187 C CA . MET A 1 537 ? 26.338 -9.596 -0.919 1.00 93.00 537 MET A CA 1
ATOM 4188 C C . MET A 1 537 ? 26.277 -9.686 -2.451 1.00 93.00 537 MET A C 1
ATOM 4190 O O . MET A 1 537 ? 26.214 -10.803 -2.968 1.00 93.00 537 MET A O 1
ATOM 4194 N N . TYR A 1 538 ? 26.335 -8.572 -3.193 1.00 93.19 538 TYR A N 1
ATOM 4195 C CA . TYR A 1 538 ? 26.231 -8.560 -4.660 1.00 93.19 538 TYR A CA 1
ATOM 4196 C C . TYR A 1 538 ? 27.197 -9.540 -5.336 1.00 93.19 538 TYR A C 1
ATOM 4198 O O . TYR A 1 538 ? 26.775 -10.307 -6.198 1.00 93.19 538 TYR A O 1
ATOM 4206 N N . ALA A 1 539 ? 28.457 -9.609 -4.891 1.00 91.62 539 ALA A N 1
ATOM 4207 C CA . ALA A 1 539 ? 29.444 -10.544 -5.439 1.00 91.62 539 ALA A CA 1
ATOM 4208 C C . ALA A 1 539 ? 28.943 -12.005 -5.428 1.00 91.62 539 ALA A C 1
ATOM 4210 O O . ALA A 1 539 ? 29.042 -12.699 -6.441 1.00 91.62 539 ALA A O 1
ATOM 4211 N N . ASN A 1 540 ? 28.311 -12.430 -4.327 1.00 94.50 540 ASN A N 1
ATOM 4212 C CA . ASN A 1 540 ? 27.808 -13.792 -4.113 1.00 94.50 540 ASN A CA 1
ATOM 4213 C C . ASN A 1 540 ? 26.534 -14.114 -4.919 1.00 94.50 540 ASN A C 1
ATOM 4215 O O . ASN A 1 540 ? 26.218 -15.285 -5.116 1.00 94.50 540 ASN A O 1
ATOM 4219 N N . TYR A 1 541 ? 25.793 -13.096 -5.374 1.00 94.00 541 TYR A N 1
ATOM 4220 C CA . TYR A 1 541 ? 24.528 -13.252 -6.109 1.00 94.00 541 TYR A CA 1
ATOM 4221 C C . TYR A 1 541 ? 24.567 -12.706 -7.546 1.00 94.00 541 TYR A C 1
ATOM 4223 O O . TYR A 1 541 ? 23.587 -12.847 -8.276 1.00 94.00 541 TYR A O 1
ATOM 4231 N N . SER A 1 542 ? 25.701 -12.152 -7.981 1.00 93.19 542 SER A N 1
ATOM 4232 C CA . SER A 1 542 ? 25.972 -11.618 -9.326 1.00 93.19 542 SER A CA 1
ATOM 4233 C C . SER A 1 542 ? 25.500 -12.546 -10.456 1.00 93.19 542 SER A C 1
ATOM 4235 O O . SER A 1 542 ? 24.792 -12.114 -11.363 1.00 93.19 542 SER A O 1
ATOM 4237 N N . ALA A 1 543 ? 25.771 -13.850 -10.348 1.00 93.44 543 ALA A N 1
ATOM 4238 C CA . ALA A 1 543 ? 25.317 -14.859 -11.308 1.00 93.44 543 ALA A CA 1
ATOM 4239 C C . ALA A 1 543 ? 23.779 -14.987 -11.415 1.00 93.44 543 ALA A C 1
ATOM 4241 O O . ALA A 1 543 ? 23.270 -15.344 -12.476 1.00 93.44 543 ALA A O 1
ATOM 4242 N N . LYS A 1 544 ? 23.013 -14.677 -10.354 1.00 95.19 544 LYS A N 1
ATOM 4243 C CA . LYS A 1 544 ? 21.538 -14.637 -10.412 1.00 95.19 544 LYS A CA 1
ATOM 4244 C C . LYS A 1 544 ? 21.037 -13.390 -11.134 1.00 95.19 544 LYS A C 1
ATOM 4246 O O . LYS A 1 544 ? 20.111 -13.492 -11.933 1.00 95.19 544 LYS A O 1
ATOM 4251 N N . PHE A 1 545 ? 21.670 -12.238 -10.900 1.00 94.81 545 PHE A N 1
ATOM 4252 C CA . PHE A 1 545 ? 21.394 -11.022 -11.667 1.00 94.81 545 PHE A CA 1
ATOM 4253 C C . PHE A 1 545 ? 21.689 -11.240 -13.158 1.00 94.81 545 PHE A C 1
ATOM 4255 O O . PHE A 1 545 ? 20.844 -10.913 -13.990 1.00 94.81 545 PHE A O 1
ATOM 4262 N N . GLN A 1 546 ? 22.817 -11.877 -13.498 1.00 93.06 546 GLN A N 1
ATOM 4263 C CA . GLN A 1 546 ? 23.147 -12.221 -14.884 1.00 93.06 546 GLN A CA 1
ATOM 4264 C C . GLN A 1 546 ? 22.098 -13.157 -15.508 1.00 93.06 546 GLN A C 1
ATOM 4266 O O . GLN A 1 546 ? 21.526 -12.798 -16.531 1.00 93.06 546 GLN A O 1
ATOM 4271 N N . LYS A 1 547 ? 21.727 -14.266 -14.842 1.00 93.69 547 LYS A N 1
ATOM 4272 C CA . LYS A 1 547 ? 20.632 -15.150 -15.299 1.00 93.69 547 LYS A CA 1
ATOM 4273 C C . LYS A 1 547 ? 19.333 -14.375 -15.593 1.00 93.69 547 LYS A C 1
ATOM 4275 O O . LYS A 1 547 ? 18.674 -14.648 -16.592 1.00 93.69 547 LYS A O 1
ATOM 4280 N N . ILE A 1 548 ? 18.971 -13.385 -14.766 1.00 93.50 548 ILE A N 1
ATOM 4281 C CA . ILE A 1 548 ? 17.815 -12.500 -15.012 1.00 93.50 548 ILE A CA 1
ATOM 4282 C C . ILE A 1 548 ? 18.031 -11.641 -16.274 1.00 93.50 548 ILE A C 1
ATOM 4284 O O . ILE A 1 548 ? 17.127 -11.562 -17.110 1.00 93.50 548 ILE A O 1
ATOM 4288 N N . LYS A 1 549 ? 19.220 -11.049 -16.451 1.00 91.38 549 LYS A N 1
ATOM 4289 C CA . LYS A 1 549 ? 19.612 -10.262 -17.638 1.00 91.38 549 LYS A CA 1
ATOM 4290 C C . LYS A 1 549 ? 19.481 -11.057 -18.938 1.00 91.38 549 LYS A C 1
ATOM 4292 O O . LYS A 1 549 ? 18.887 -10.558 -19.903 1.00 91.38 549 LYS A O 1
ATOM 4297 N N . ASP A 1 550 ? 19.978 -12.293 -18.916 1.00 91.00 550 ASP A N 1
ATOM 4298 C CA . ASP A 1 550 ? 20.056 -13.222 -20.047 1.00 91.00 550 ASP A CA 1
ATOM 4299 C C . ASP A 1 550 ? 18.668 -13.621 -20.570 1.00 91.00 550 ASP A C 1
ATOM 4301 O O . ASP A 1 550 ? 18.486 -13.807 -21.774 1.00 91.00 550 ASP A O 1
ATOM 4305 N N . THR A 1 551 ? 17.648 -13.666 -19.699 1.00 93.31 551 THR A N 1
ATOM 4306 C CA . THR A 1 551 ? 16.254 -13.904 -20.128 1.00 93.31 551 THR A CA 1
ATOM 4307 C C . THR A 1 551 ? 15.708 -12.830 -21.066 1.00 93.31 551 THR A C 1
ATOM 4309 O O . THR A 1 551 ? 14.730 -13.062 -21.778 1.00 93.31 551 THR A O 1
ATOM 4312 N N . ARG A 1 552 ? 16.307 -11.630 -21.035 1.00 91.62 552 ARG A N 1
ATOM 4313 C CA . ARG A 1 552 ? 15.842 -10.423 -21.727 1.00 91.62 552 ARG A CA 1
ATOM 4314 C C . ARG A 1 552 ? 14.401 -10.017 -21.398 1.00 91.62 552 ARG A C 1
ATOM 4316 O O . ARG A 1 552 ? 13.787 -9.280 -22.175 1.00 91.62 552 ARG A O 1
ATOM 4323 N N . ALA A 1 553 ? 13.878 -10.409 -20.235 1.00 94.19 553 ALA A N 1
ATOM 4324 C CA . ALA A 1 553 ? 12.724 -9.737 -19.651 1.00 94.19 553 ALA A CA 1
ATOM 4325 C C . ALA A 1 553 ? 13.010 -8.230 -19.538 1.00 94.19 553 ALA A C 1
ATOM 4327 O O . ALA A 1 553 ? 14.087 -7.826 -19.096 1.00 94.19 553 ALA A O 1
ATOM 4328 N N . ARG A 1 554 ? 12.038 -7.406 -19.933 1.00 94.25 554 ARG A N 1
ATOM 4329 C CA . ARG A 1 554 ? 11.941 -6.012 -19.494 1.00 94.25 554 ARG A CA 1
ATOM 4330 C C . ARG A 1 554 ? 11.062 -5.919 -18.253 1.00 94.25 554 ARG A C 1
ATOM 4332 O O . ARG A 1 554 ? 11.393 -5.157 -17.356 1.00 94.25 554 ARG A O 1
ATOM 4339 N N . ILE A 1 555 ? 9.976 -6.692 -18.169 1.00 96.31 555 ILE A N 1
ATOM 4340 C CA . ILE A 1 555 ? 9.142 -6.712 -16.959 1.00 96.31 555 ILE A CA 1
ATOM 4341 C C . ILE A 1 555 ? 9.829 -7.572 -15.899 1.00 96.31 555 ILE A C 1
ATOM 4343 O O . ILE A 1 555 ? 9.962 -8.784 -16.079 1.00 96.31 555 ILE A O 1
ATOM 4347 N N . ILE A 1 556 ? 10.268 -6.954 -14.805 1.00 95.56 556 ILE A N 1
ATOM 4348 C CA . ILE A 1 556 ? 10.919 -7.643 -13.687 1.00 95.56 556 ILE A CA 1
ATOM 4349 C C . ILE A 1 556 ? 10.167 -7.305 -12.401 1.00 95.56 556 ILE A C 1
ATOM 4351 O O . ILE A 1 556 ? 10.012 -6.133 -12.071 1.00 95.56 556 ILE A O 1
ATOM 4355 N N . ILE A 1 557 ? 9.693 -8.327 -11.685 1.00 95.06 557 ILE A N 1
ATOM 4356 C CA . ILE A 1 557 ? 8.851 -8.177 -10.491 1.00 95.06 557 ILE A CA 1
ATOM 4357 C C . ILE A 1 557 ? 9.643 -8.548 -9.222 1.00 95.06 557 ILE A C 1
ATOM 4359 O O . ILE A 1 557 ? 9.957 -9.728 -9.026 1.00 95.06 557 ILE A O 1
ATOM 4363 N N . PRO A 1 558 ? 9.970 -7.570 -8.353 1.00 92.75 558 PRO A N 1
ATOM 4364 C CA . PRO A 1 558 ? 10.610 -7.807 -7.066 1.00 92.75 558 PRO A CA 1
ATOM 4365 C C . PRO A 1 558 ? 9.589 -8.007 -5.941 1.00 92.75 558 PRO A C 1
ATOM 4367 O O . PRO A 1 558 ? 8.839 -7.103 -5.575 1.00 92.75 558 PRO A O 1
ATOM 4370 N N . ILE A 1 559 ? 9.632 -9.183 -5.319 1.00 92.12 559 ILE A N 1
ATOM 4371 C CA . ILE A 1 559 ? 8.816 -9.560 -4.161 1.00 92.12 559 ILE A CA 1
ATOM 4372 C C . ILE A 1 559 ? 9.724 -9.594 -2.919 1.00 92.12 559 ILE A C 1
ATOM 4374 O O . ILE A 1 559 ? 10.147 -10.650 -2.447 1.00 92.12 559 ILE A O 1
ATOM 4378 N N . PHE A 1 560 ? 10.083 -8.405 -2.434 1.00 87.06 560 PHE A N 1
ATOM 4379 C CA . PHE A 1 560 ? 11.015 -8.191 -1.322 1.00 87.06 560 PHE A CA 1
ATOM 4380 C C . PHE A 1 560 ? 10.379 -7.337 -0.218 1.00 87.06 560 PHE A C 1
ATOM 4382 O O . PHE A 1 560 ? 9.435 -6.580 -0.453 1.00 87.06 560 PHE A O 1
ATOM 4389 N N . ASN A 1 561 ? 10.959 -7.380 0.984 1.00 78.69 561 ASN A N 1
ATOM 4390 C CA . ASN A 1 561 ? 10.779 -6.289 1.943 1.00 78.69 561 ASN A CA 1
ATOM 4391 C C . ASN A 1 561 ? 11.468 -4.998 1.447 1.00 78.69 561 ASN A C 1
ATOM 4393 O O . ASN A 1 561 ? 12.438 -5.041 0.687 1.00 78.69 561 ASN A O 1
ATOM 4397 N N . THR A 1 562 ? 10.991 -3.843 1.919 1.00 74.06 562 THR A N 1
ATOM 4398 C CA . THR A 1 562 ? 11.478 -2.513 1.510 1.00 74.06 562 THR A CA 1
ATOM 4399 C C . THR A 1 562 ? 12.986 -2.333 1.689 1.00 74.06 562 THR A C 1
ATOM 4401 O O . THR A 1 562 ? 13.619 -1.669 0.877 1.00 74.06 562 THR A O 1
ATOM 4404 N N . VAL A 1 563 ? 13.576 -2.929 2.730 1.00 76.88 563 VAL A N 1
ATOM 4405 C CA . VAL A 1 563 ? 15.000 -2.758 3.065 1.00 76.88 563 VAL A CA 1
ATOM 4406 C C . VAL A 1 563 ? 15.901 -3.441 2.031 1.00 76.88 563 VAL A C 1
ATOM 4408 O O . VAL A 1 563 ? 16.931 -2.893 1.649 1.00 76.88 563 VAL A O 1
ATOM 4411 N N . SER A 1 564 ? 15.487 -4.615 1.547 1.00 85.19 564 SER A N 1
ATOM 4412 C CA . SER A 1 564 ? 16.222 -5.418 0.562 1.00 85.19 564 SER A CA 1
ATOM 4413 C C . SER A 1 564 ? 15.918 -5.069 -0.894 1.00 85.19 564 SER A C 1
ATOM 4415 O O . SER A 1 564 ? 16.745 -5.337 -1.764 1.00 85.19 564 SER A O 1
ATOM 4417 N N . MET A 1 565 ? 14.764 -4.456 -1.172 1.00 86.31 565 MET A N 1
ATOM 4418 C CA . MET A 1 565 ? 14.359 -4.084 -2.531 1.00 86.31 565 MET A CA 1
ATOM 4419 C C . MET A 1 565 ? 15.321 -3.072 -3.181 1.00 86.31 565 MET A C 1
ATOM 4421 O O . MET A 1 565 ? 15.675 -3.231 -4.347 1.00 86.31 565 MET A O 1
ATOM 4425 N N . TRP A 1 566 ? 15.785 -2.053 -2.448 1.00 84.06 566 TRP A N 1
ATOM 4426 C CA . TRP A 1 566 ? 16.634 -1.005 -3.036 1.00 84.06 566 TRP A CA 1
ATOM 4427 C C . TRP A 1 566 ? 18.072 -1.462 -3.346 1.00 84.06 566 TRP A C 1
ATOM 4429 O O . TRP A 1 566 ? 18.511 -1.233 -4.473 1.00 84.06 566 TRP A O 1
ATOM 4439 N N . PRO A 1 567 ? 18.788 -2.185 -2.454 1.00 88.88 567 PRO A N 1
ATOM 4440 C CA . PRO A 1 567 ? 20.058 -2.820 -2.814 1.00 88.88 567 PRO A CA 1
ATOM 4441 C C . PRO A 1 567 ? 19.922 -3.822 -3.968 1.00 88.88 567 PRO A C 1
ATOM 4443 O O . PRO A 1 567 ? 20.847 -3.997 -4.753 1.00 88.88 567 PRO A O 1
ATOM 4446 N N . TRP A 1 568 ? 18.770 -4.483 -4.113 1.00 91.44 568 TRP A N 1
ATOM 4447 C CA . TRP A 1 568 ? 18.538 -5.386 -5.240 1.00 91.44 568 TRP A CA 1
ATOM 4448 C C . TRP A 1 568 ? 18.415 -4.632 -6.582 1.00 91.44 568 TRP A C 1
ATOM 4450 O O . TRP A 1 568 ? 18.992 -5.071 -7.576 1.00 91.44 568 TRP A O 1
ATOM 4460 N N . TYR A 1 569 ? 17.777 -3.454 -6.614 1.00 90.81 569 TYR A N 1
ATOM 4461 C CA . TYR A 1 569 ? 17.815 -2.570 -7.793 1.00 90.81 569 TYR A CA 1
ATOM 4462 C C . TYR A 1 569 ? 19.227 -2.027 -8.089 1.00 90.81 569 TYR A C 1
ATOM 4464 O O . TYR A 1 569 ? 19.595 -1.902 -9.256 1.00 90.81 569 TYR A O 1
ATOM 4472 N N . GLU A 1 570 ? 20.045 -1.749 -7.068 1.00 91.25 570 GLU A N 1
ATOM 4473 C CA . GLU A 1 570 ? 21.463 -1.389 -7.256 1.00 91.25 570 GLU A CA 1
ATOM 4474 C C . GLU A 1 570 ? 22.248 -2.537 -7.922 1.00 91.25 570 GLU A C 1
ATOM 4476 O O . GLU A 1 570 ? 22.984 -2.302 -8.878 1.00 91.25 570 GLU A O 1
ATOM 4481 N N . GLY A 1 571 ? 22.007 -3.788 -7.511 1.00 92.75 571 GLY A N 1
ATOM 4482 C CA . GLY A 1 571 ? 22.581 -4.977 -8.153 1.00 92.75 571 GLY A CA 1
ATOM 4483 C C . GLY A 1 571 ? 22.190 -5.149 -9.629 1.00 92.75 571 GLY A C 1
ATOM 4484 O O . GLY A 1 571 ? 23.015 -5.589 -10.429 1.00 92.75 571 GLY A O 1
ATOM 4485 N N . LEU A 1 572 ? 20.977 -4.740 -10.031 1.00 93.31 572 LEU A N 1
ATOM 4486 C CA . LEU A 1 572 ? 20.594 -4.674 -11.451 1.00 93.31 572 LEU A CA 1
ATOM 4487 C C . LEU A 1 572 ? 21.397 -3.606 -12.214 1.00 93.31 572 LEU A C 1
ATOM 4489 O O . LEU A 1 572 ? 21.798 -3.842 -13.355 1.00 93.31 572 LEU A O 1
ATOM 4493 N N . TYR A 1 573 ? 21.678 -2.451 -11.602 1.00 92.81 573 TYR A N 1
ATOM 4494 C CA . TYR A 1 573 ? 22.528 -1.432 -12.228 1.00 92.81 573 TYR A CA 1
ATOM 4495 C C . TYR A 1 573 ? 23.946 -1.963 -12.480 1.00 92.81 573 TYR A C 1
ATOM 4497 O O . TYR A 1 573 ? 24.530 -1.707 -13.537 1.00 92.81 573 TYR A O 1
ATOM 4505 N N . ASP A 1 574 ? 24.493 -2.727 -11.536 1.00 91.06 574 ASP A N 1
ATOM 4506 C CA . ASP A 1 574 ? 25.892 -3.161 -11.569 1.00 91.06 574 ASP A CA 1
ATOM 4507 C C . ASP A 1 574 ? 26.185 -4.284 -12.583 1.00 91.06 574 ASP A C 1
ATOM 4509 O O . ASP A 1 574 ? 27.315 -4.380 -13.061 1.00 91.06 574 ASP A O 1
ATOM 4513 N N . ILE A 1 575 ? 25.174 -5.050 -13.019 1.00 91.00 575 ILE A N 1
ATOM 4514 C CA . ILE A 1 575 ? 25.259 -5.925 -14.214 1.00 91.00 575 ILE A CA 1
ATOM 4515 C C . ILE A 1 575 ? 24.928 -5.205 -15.541 1.00 91.00 575 ILE A C 1
ATOM 4517 O O . ILE A 1 575 ? 24.949 -5.811 -16.618 1.00 91.00 575 ILE A O 1
ATOM 4521 N N . GLY A 1 576 ? 24.608 -3.910 -15.490 1.00 88.62 576 GLY A N 1
ATOM 4522 C CA . GLY A 1 576 ? 24.457 -3.060 -16.673 1.00 88.62 576 GLY A CA 1
ATOM 4523 C C . GLY A 1 576 ? 23.033 -2.673 -17.081 1.00 88.62 576 GLY A C 1
ATOM 4524 O O . GLY A 1 576 ? 22.907 -2.028 -18.114 1.00 88.62 576 GLY A O 1
ATOM 4525 N N . PHE A 1 577 ? 21.976 -2.987 -16.316 1.00 90.19 577 PHE A N 1
ATOM 4526 C CA . PHE A 1 577 ? 20.631 -2.466 -16.627 1.00 90.19 577 PHE A CA 1
ATOM 4527 C C . PHE A 1 577 ? 20.584 -0.928 -16.502 1.00 90.19 577 PHE A C 1
ATOM 4529 O O . PHE A 1 577 ? 21.141 -0.356 -15.559 1.00 90.19 577 PHE A O 1
ATOM 4536 N N . ARG A 1 578 ? 19.908 -0.239 -17.431 1.00 89.06 578 ARG A N 1
ATOM 4537 C CA . ARG A 1 578 ? 19.743 1.228 -17.446 1.00 89.06 578 ARG A CA 1
ATOM 4538 C C . ARG A 1 578 ? 18.268 1.639 -17.572 1.00 89.06 578 ARG A C 1
ATOM 4540 O O . ARG A 1 578 ? 17.365 0.805 -17.667 1.00 89.06 578 ARG A O 1
ATOM 4547 N N . ALA A 1 579 ? 18.016 2.950 -17.552 1.00 84.50 579 ALA A N 1
ATOM 4548 C CA . ALA A 1 579 ? 16.689 3.521 -17.778 1.00 84.50 579 ALA A CA 1
ATOM 4549 C C . ALA A 1 579 ? 16.116 3.040 -19.124 1.00 84.50 579 ALA A C 1
ATOM 4551 O O . ALA A 1 579 ? 16.723 3.252 -20.171 1.00 84.50 579 ALA A O 1
ATOM 4552 N N . GLY A 1 580 ? 14.945 2.402 -19.098 1.00 85.12 580 GLY A N 1
ATOM 4553 C CA . GLY A 1 580 ? 14.313 1.824 -20.289 1.00 85.12 580 GLY A CA 1
ATOM 4554 C C . GLY A 1 580 ? 14.648 0.351 -20.555 1.00 85.12 580 GLY A C 1
ATOM 4555 O O . GLY A 1 580 ? 13.977 -0.268 -21.385 1.00 85.12 580 GLY A O 1
ATOM 4556 N N . ASP A 1 581 ? 15.609 -0.261 -19.855 1.00 88.56 581 ASP A N 1
ATOM 4557 C CA . ASP A 1 581 ? 15.833 -1.712 -19.948 1.00 88.56 581 ASP A CA 1
ATOM 4558 C C . ASP A 1 581 ? 14.857 -2.513 -19.091 1.00 88.56 581 ASP A C 1
ATOM 4560 O O . ASP A 1 581 ? 14.384 -3.554 -19.544 1.00 88.56 581 ASP A O 1
ATOM 4564 N N . ILE A 1 582 ? 14.542 -2.030 -17.884 1.00 91.75 582 ILE A N 1
ATOM 4565 C CA . ILE A 1 582 ? 13.556 -2.650 -16.988 1.00 91.75 582 ILE A CA 1
ATOM 4566 C C . ILE A 1 582 ? 12.260 -1.844 -16.938 1.00 91.75 582 ILE A C 1
ATOM 4568 O O . ILE A 1 582 ? 12.251 -0.641 -17.183 1.00 91.75 582 ILE A O 1
ATOM 4572 N N . MET A 1 583 ? 11.183 -2.521 -16.561 1.00 93.19 583 MET A N 1
ATOM 4573 C CA . MET A 1 583 ? 9.933 -1.981 -16.043 1.00 93.19 583 MET A CA 1
ATOM 4574 C C . MET A 1 583 ? 9.519 -2.869 -14.865 1.00 93.19 583 MET A C 1
ATOM 4576 O O . MET A 1 583 ? 9.691 -4.086 -14.922 1.00 93.19 583 MET A O 1
ATOM 4580 N N . SER A 1 584 ? 8.997 -2.279 -13.793 1.00 92.94 584 SER A N 1
ATOM 4581 C CA . SER A 1 584 ? 8.701 -3.000 -12.551 1.00 92.94 584 SER A CA 1
ATOM 4582 C C . SER A 1 584 ? 7.338 -2.610 -11.988 1.00 92.94 584 SER A C 1
ATOM 4584 O O . SER A 1 584 ? 6.865 -1.487 -12.188 1.00 92.94 584 SER A O 1
ATOM 4586 N N . ILE A 1 585 ? 6.734 -3.559 -11.274 1.00 92.75 585 ILE A N 1
ATOM 4587 C CA . ILE A 1 585 ? 5.589 -3.348 -10.391 1.00 92.75 585 ILE A CA 1
ATOM 4588 C C . ILE A 1 585 ? 6.009 -3.853 -9.010 1.00 92.75 585 ILE A C 1
ATOM 4590 O O . ILE A 1 585 ? 6.430 -5.004 -8.889 1.00 92.75 585 ILE A O 1
ATOM 4594 N N . SER A 1 586 ? 5.905 -3.018 -7.977 1.00 88.50 586 SER A N 1
ATOM 4595 C CA . SER A 1 586 ? 6.247 -3.410 -6.603 1.00 88.50 586 SER A CA 1
ATOM 4596 C C . SER A 1 586 ? 5.239 -2.920 -5.560 1.00 88.50 586 SER A C 1
ATOM 4598 O O . SER A 1 586 ? 4.383 -2.075 -5.821 1.00 88.50 586 SER A O 1
ATOM 4600 N N . MET A 1 587 ? 5.342 -3.457 -4.344 1.00 81.38 587 MET A N 1
ATOM 4601 C CA . MET A 1 587 ? 4.510 -3.055 -3.209 1.00 81.38 587 MET A CA 1
ATOM 4602 C C . MET A 1 587 ? 5.201 -1.945 -2.405 1.00 81.38 587 MET A C 1
ATOM 4604 O O . MET A 1 587 ? 6.313 -2.121 -1.906 1.00 81.38 587 MET A O 1
ATOM 4608 N N . ASN A 1 588 ? 4.530 -0.803 -2.263 1.00 69.69 588 ASN A N 1
ATOM 4609 C CA . ASN A 1 588 ? 5.013 0.361 -1.525 1.00 69.69 588 ASN A CA 1
ATOM 4610 C C . ASN A 1 588 ? 4.507 0.292 -0.079 1.00 69.69 588 ASN A C 1
ATOM 4612 O O . ASN A 1 588 ? 3.378 0.675 0.226 1.00 69.69 588 ASN A O 1
ATOM 4616 N N . TYR A 1 589 ? 5.337 -0.251 0.814 1.00 57.59 589 TYR A N 1
ATOM 4617 C CA . TYR A 1 589 ? 4.981 -0.414 2.228 1.00 57.59 589 TYR A CA 1
ATOM 4618 C C . TYR A 1 589 ? 5.086 0.891 3.045 1.00 57.59 589 TYR A C 1
ATOM 4620 O O . TYR A 1 589 ? 4.469 0.977 4.104 1.00 57.59 589 TYR A O 1
ATOM 4628 N N . ALA A 1 590 ? 5.857 1.887 2.585 1.00 45.75 590 ALA A N 1
ATOM 4629 C CA . ALA A 1 590 ? 5.944 3.228 3.175 1.00 45.75 590 ALA A CA 1
ATOM 4630 C C . ALA A 1 590 ? 6.650 4.200 2.205 1.00 45.75 590 ALA A C 1
ATOM 4632 O O . ALA A 1 590 ? 7.832 4.003 1.926 1.00 45.75 590 ALA A O 1
ATOM 4633 N N . GLY A 1 591 ? 5.932 5.241 1.753 1.00 50.53 591 GLY A N 1
ATOM 4634 C CA . GLY A 1 591 ? 6.302 6.253 0.739 1.00 50.53 591 GLY A CA 1
ATOM 4635 C C . GLY A 1 591 ? 7.751 6.235 0.232 1.00 50.53 591 GLY A C 1
ATOM 4636 O O . GLY A 1 591 ? 8.651 6.781 0.882 1.00 50.53 591 GLY A O 1
ATOM 4637 N N . GLY A 1 592 ? 7.957 5.642 -0.950 1.00 46.88 592 GLY A N 1
ATOM 4638 C CA . GLY A 1 592 ? 9.264 5.236 -1.479 1.00 46.88 592 GLY A CA 1
ATOM 4639 C C . GLY A 1 592 ? 10.260 6.378 -1.688 1.00 46.88 592 GLY A C 1
ATOM 4640 O O . GLY A 1 592 ? 11.467 6.170 -1.553 1.00 46.88 592 GLY A O 1
ATOM 4641 N N . MET A 1 593 ? 9.766 7.603 -1.897 1.00 53.19 593 MET A N 1
ATOM 4642 C CA . MET A 1 593 ? 10.571 8.832 -1.971 1.00 53.19 593 MET A CA 1
ATOM 4643 C C . MET A 1 593 ? 11.559 8.994 -0.804 1.00 53.19 593 MET A C 1
ATOM 4645 O O . MET A 1 593 ? 12.693 9.418 -1.023 1.00 53.19 593 MET A O 1
ATOM 4649 N N . ASN A 1 594 ? 11.166 8.628 0.425 1.00 54.06 594 ASN A N 1
ATOM 4650 C CA . ASN A 1 594 ? 11.986 8.857 1.624 1.00 54.06 594 ASN A CA 1
ATOM 4651 C C . ASN A 1 594 ? 13.358 8.158 1.562 1.00 54.06 594 ASN A C 1
ATOM 4653 O O . ASN A 1 594 ? 14.310 8.625 2.185 1.00 54.06 594 ASN A O 1
ATOM 4657 N N . LEU A 1 595 ? 13.473 7.070 0.790 1.00 56.09 595 LEU A N 1
ATOM 4658 C CA . LEU A 1 595 ? 14.691 6.268 0.631 1.00 56.09 595 LEU A CA 1
ATOM 4659 C C . LEU A 1 595 ? 15.472 6.591 -0.660 1.00 56.09 595 LEU A C 1
ATOM 4661 O O . LEU A 1 595 ? 16.452 5.917 -0.972 1.00 56.09 595 LEU A O 1
ATOM 4665 N N . LEU A 1 596 ? 15.094 7.656 -1.374 1.00 57.31 596 LEU A N 1
ATOM 4666 C CA . LEU A 1 596 ? 15.995 8.412 -2.259 1.00 57.31 596 LEU A CA 1
ATOM 4667 C C . LEU A 1 596 ? 16.605 9.628 -1.536 1.00 57.31 596 LEU A C 1
ATOM 4669 O O . LEU A 1 596 ? 17.625 10.158 -1.966 1.00 57.31 596 LEU A O 1
ATOM 4673 N N . THR A 1 597 ? 16.001 10.046 -0.418 1.00 54.16 597 THR A N 1
ATOM 4674 C CA . THR A 1 597 ? 16.381 11.235 0.367 1.00 54.16 597 THR A CA 1
ATOM 4675 C C . THR A 1 597 ? 17.035 10.910 1.715 1.00 54.16 597 THR A C 1
ATOM 4677 O O . THR A 1 597 ? 17.214 11.802 2.543 1.00 54.16 597 THR A O 1
ATOM 4680 N N . ASP A 1 598 ? 17.368 9.642 1.956 1.00 63.50 598 ASP A N 1
ATOM 4681 C CA . ASP A 1 598 ? 18.084 9.189 3.149 1.00 63.50 598 ASP A CA 1
ATOM 4682 C C . ASP A 1 598 ? 19.511 9.761 3.153 1.00 63.50 598 ASP A C 1
ATOM 4684 O O . ASP A 1 598 ? 20.325 9.463 2.278 1.00 63.50 598 ASP A O 1
ATOM 4688 N N . SER A 1 599 ? 19.820 10.580 4.161 1.00 61.53 599 SER A N 1
ATOM 4689 C CA . SER A 1 599 ? 21.110 11.260 4.319 1.00 61.53 599 SER A CA 1
ATOM 4690 C C . SER A 1 599 ? 22.299 10.329 4.591 1.00 61.53 599 SER A C 1
ATOM 4692 O O . SER A 1 599 ? 23.428 10.807 4.657 1.00 61.53 599 SER A O 1
ATOM 4694 N N . THR A 1 600 ? 22.070 9.026 4.782 1.00 68.69 600 THR A N 1
ATOM 4695 C CA . THR A 1 600 ? 23.127 8.012 4.933 1.00 68.69 600 THR A CA 1
ATOM 4696 C C . THR A 1 600 ? 23.551 7.368 3.607 1.00 68.69 600 THR A C 1
ATOM 4698 O O . THR A 1 600 ? 24.529 6.617 3.573 1.00 68.69 600 THR A O 1
ATOM 4701 N N . LEU A 1 601 ? 22.857 7.660 2.500 1.00 75.62 601 LEU A N 1
ATOM 4702 C CA . LEU A 1 601 ? 23.208 7.142 1.177 1.00 75.62 601 LEU A CA 1
ATOM 4703 C C . LEU A 1 601 ? 24.445 7.827 0.594 1.00 75.62 601 LEU A C 1
ATOM 4705 O O . LEU A 1 601 ? 24.586 9.048 0.628 1.00 75.62 601 LEU A O 1
ATOM 4709 N N . THR A 1 602 ? 25.315 7.030 -0.029 1.00 82.94 602 THR A N 1
ATOM 4710 C CA . THR A 1 602 ? 26.383 7.561 -0.877 1.00 82.94 602 THR A CA 1
ATOM 4711 C C . THR A 1 602 ? 25.816 8.036 -2.213 1.00 82.94 602 THR A C 1
ATOM 4713 O O . THR A 1 602 ? 24.893 7.434 -2.768 1.00 82.94 602 THR A O 1
ATOM 4716 N N . GLU A 1 603 ? 26.414 9.096 -2.755 1.00 82.56 603 GLU A N 1
ATOM 4717 C CA . GLU A 1 603 ? 26.004 9.724 -4.017 1.00 82.56 603 GLU A CA 1
ATOM 4718 C C . GLU A 1 603 ? 25.948 8.727 -5.188 1.00 82.56 603 GLU A C 1
ATOM 4720 O O . GLU A 1 603 ? 24.996 8.718 -5.963 1.00 82.56 603 GLU A O 1
ATOM 4725 N N . GLU A 1 604 ? 26.914 7.807 -5.259 1.00 85.75 604 GLU A N 1
ATOM 4726 C CA . GLU A 1 604 ? 26.931 6.717 -6.239 1.00 85.75 604 GLU A CA 1
ATOM 4727 C C . GLU A 1 604 ? 25.655 5.857 -6.163 1.00 85.75 604 GLU A C 1
ATOM 4729 O O . GLU A 1 604 ? 24.994 5.622 -7.174 1.00 85.75 604 GLU A O 1
ATOM 4734 N N . ARG A 1 605 ? 25.269 5.413 -4.958 1.00 85.50 605 ARG A N 1
ATOM 4735 C CA . ARG A 1 605 ? 24.094 4.551 -4.750 1.00 85.50 605 ARG A CA 1
ATOM 4736 C C . ARG A 1 605 ? 22.790 5.301 -5.009 1.00 85.50 605 ARG A C 1
ATOM 4738 O O . ARG A 1 605 ? 21.854 4.704 -5.537 1.00 85.50 605 ARG A O 1
ATOM 4745 N N . ARG A 1 606 ? 22.742 6.604 -4.700 1.00 81.62 606 ARG A N 1
ATOM 4746 C CA . ARG A 1 606 ? 21.631 7.494 -5.069 1.00 81.62 606 ARG A CA 1
ATOM 4747 C C . ARG A 1 606 ? 21.449 7.508 -6.590 1.00 81.62 606 ARG A C 1
ATOM 4749 O O . ARG A 1 606 ? 20.387 7.124 -7.068 1.00 81.62 606 ARG A O 1
ATOM 4756 N N . LEU A 1 607 ? 22.502 7.822 -7.347 1.00 83.56 607 LEU A N 1
ATOM 4757 C CA . LEU A 1 607 ? 22.461 7.885 -8.815 1.00 83.56 607 LEU A CA 1
ATOM 4758 C C . LEU A 1 607 ? 22.044 6.550 -9.467 1.00 83.56 607 LEU A C 1
ATOM 4760 O O . LEU A 1 607 ? 21.234 6.556 -10.396 1.00 83.56 607 LEU A O 1
ATOM 4764 N N . LYS A 1 608 ? 22.513 5.398 -8.955 1.00 88.38 608 LYS A N 1
ATOM 4765 C CA . LYS A 1 608 ? 22.062 4.068 -9.430 1.00 88.38 608 LYS A CA 1
ATOM 4766 C C . LYS A 1 608 ? 20.548 3.889 -9.297 1.00 88.38 608 LYS A C 1
ATOM 4768 O O . LYS A 1 608 ? 19.900 3.425 -10.236 1.00 88.38 608 LYS A O 1
ATOM 4773 N N . ARG A 1 609 ? 19.984 4.270 -8.143 1.00 85.62 609 ARG A N 1
ATOM 4774 C CA . ARG A 1 609 ? 18.537 4.198 -7.882 1.00 85.62 609 ARG A CA 1
ATOM 4775 C C . ARG A 1 609 ? 17.758 5.136 -8.798 1.00 85.62 609 ARG A C 1
ATOM 4777 O O . ARG A 1 609 ? 16.766 4.707 -9.372 1.00 85.62 609 ARG A O 1
ATOM 4784 N N . GLU A 1 610 ? 18.210 6.373 -8.989 1.00 79.69 610 GLU A N 1
ATOM 4785 C CA . GLU A 1 610 ? 17.506 7.367 -9.815 1.00 79.69 610 GLU A CA 1
ATOM 4786 C C . GLU A 1 610 ? 17.364 6.938 -11.282 1.00 79.69 610 GLU A C 1
ATOM 4788 O O . GLU A 1 610 ? 16.289 7.085 -11.863 1.00 79.69 610 GLU A O 1
ATOM 4793 N N . VAL A 1 611 ? 18.411 6.338 -11.860 1.00 83.31 611 VAL A N 1
ATOM 4794 C CA . VAL A 1 611 ? 18.390 5.824 -13.241 1.00 83.31 611 VAL A CA 1
ATOM 4795 C C . VAL A 1 611 ? 17.441 4.630 -13.404 1.00 83.31 611 VAL A C 1
ATOM 4797 O O . VAL A 1 611 ? 16.806 4.496 -14.449 1.00 83.31 611 VAL A O 1
ATOM 4800 N N . ILE A 1 612 ? 17.337 3.753 -12.400 1.00 86.69 612 ILE A N 1
ATOM 4801 C CA . ILE A 1 612 ? 16.553 2.509 -12.489 1.00 86.69 612 ILE A CA 1
ATOM 4802 C C . ILE A 1 612 ? 15.106 2.650 -11.990 1.00 86.69 612 ILE A C 1
ATOM 4804 O O . ILE A 1 612 ? 14.225 1.954 -12.492 1.00 86.69 612 ILE A O 1
ATOM 4808 N N . MET A 1 613 ? 14.834 3.535 -11.027 1.00 83.19 613 MET A N 1
ATOM 4809 C CA . MET A 1 613 ? 13.512 3.654 -10.399 1.00 83.19 613 MET A CA 1
ATOM 4810 C C . MET A 1 613 ? 12.533 4.561 -11.154 1.00 83.19 613 MET A C 1
ATOM 4812 O O . MET A 1 613 ? 11.327 4.474 -10.917 1.00 83.19 613 MET A O 1
ATOM 4816 N N . LEU A 1 614 ? 13.015 5.407 -12.071 1.00 84.94 614 LEU A N 1
ATOM 4817 C CA . LEU A 1 614 ? 12.159 6.281 -12.874 1.00 84.94 614 LEU A CA 1
ATOM 4818 C C . LEU A 1 614 ? 11.173 5.466 -13.723 1.00 84.94 614 LEU A C 1
ATOM 4820 O O . LEU A 1 614 ? 11.572 4.711 -14.605 1.00 84.94 614 LEU A O 1
ATOM 4824 N N . GLY A 1 615 ? 9.881 5.683 -13.495 1.00 88.06 615 GLY A N 1
ATOM 4825 C CA . GLY A 1 615 ? 8.784 5.073 -14.237 1.00 88.06 615 GLY A CA 1
ATOM 4826 C C . GLY A 1 615 ? 8.289 3.728 -13.701 1.00 88.06 615 GLY A C 1
ATOM 4827 O O . GLY A 1 615 ? 7.377 3.150 -14.287 1.00 88.06 615 GLY A O 1
ATOM 4828 N N . ILE A 1 616 ? 8.824 3.236 -12.579 1.00 90.19 616 ILE A N 1
ATOM 4829 C CA . ILE A 1 616 ? 8.283 2.057 -11.882 1.00 90.19 616 ILE A CA 1
ATOM 4830 C C . ILE A 1 616 ? 6.839 2.325 -11.425 1.00 90.19 616 ILE A C 1
ATOM 4832 O O . ILE A 1 616 ? 6.501 3.442 -11.024 1.00 90.19 616 ILE A O 1
ATOM 4836 N N . ILE A 1 617 ? 5.981 1.301 -11.478 1.00 91.88 617 ILE A N 1
ATOM 4837 C CA . ILE A 1 617 ? 4.642 1.327 -10.872 1.00 91.88 617 ILE A CA 1
ATOM 4838 C C . ILE A 1 617 ? 4.736 0.766 -9.452 1.00 91.88 617 ILE A C 1
ATOM 4840 O O . ILE A 1 617 ? 5.373 -0.263 -9.228 1.00 91.88 617 ILE A O 1
ATOM 4844 N N . THR A 1 618 ? 4.078 1.407 -8.488 1.00 90.62 618 THR A N 1
ATOM 4845 C CA . THR A 1 618 ? 3.986 0.876 -7.122 1.00 90.62 618 THR A CA 1
ATOM 4846 C C . THR A 1 618 ? 2.546 0.828 -6.621 1.00 90.62 618 THR A C 1
ATOM 4848 O O . THR A 1 618 ? 1.699 1.613 -7.045 1.00 90.62 618 THR A O 1
ATOM 4851 N N . THR A 1 619 ? 2.241 -0.121 -5.737 1.00 90.50 619 THR A N 1
ATOM 4852 C CA . THR A 1 619 ? 0.900 -0.314 -5.163 1.00 90.50 619 THR A CA 1
ATOM 4853 C C . THR A 1 619 ? 0.922 -0.141 -3.648 1.00 90.50 619 THR A C 1
ATOM 4855 O O . THR A 1 619 ? 1.760 -0.756 -2.986 1.00 90.50 619 THR A O 1
ATOM 4858 N N . ALA A 1 620 ? -0.011 0.635 -3.089 1.00 88.69 620 ALA A N 1
ATOM 4859 C CA . ALA A 1 620 ? -0.187 0.781 -1.638 1.00 88.69 620 ALA A CA 1
ATOM 4860 C C . ALA A 1 620 ? -1.670 0.811 -1.242 1.00 88.69 620 ALA A C 1
ATOM 4862 O O . ALA A 1 620 ? -2.553 0.969 -2.081 1.00 88.69 620 ALA A O 1
ATOM 4863 N N . ASN A 1 621 ? -1.959 0.678 0.050 1.00 89.31 621 ASN A N 1
ATOM 4864 C CA . ASN A 1 621 ? -3.333 0.678 0.552 1.00 89.31 621 ASN A CA 1
ATOM 4865 C C . ASN A 1 621 ? -3.981 2.060 0.396 1.00 89.31 621 ASN A C 1
ATOM 4867 O O . ASN A 1 621 ? -3.413 3.056 0.843 1.00 89.31 621 ASN A O 1
ATOM 4871 N N . GLN A 1 622 ? -5.182 2.121 -0.185 1.00 90.81 622 GLN A N 1
ATOM 4872 C CA . GLN A 1 622 ? -5.917 3.375 -0.318 1.00 90.81 622 GLN A CA 1
ATOM 4873 C C . GLN A 1 622 ? -6.533 3.766 1.031 1.00 90.81 622 GLN A C 1
ATOM 4875 O O . GLN A 1 622 ? -7.599 3.287 1.423 1.00 90.81 622 GLN A O 1
ATOM 4880 N N . GLU A 1 623 ? -5.881 4.688 1.731 1.00 90.94 623 GLU A N 1
ATOM 4881 C CA . GLU A 1 623 ? -6.514 5.432 2.820 1.00 90.94 623 GLU A CA 1
ATOM 4882 C C . GLU A 1 623 ? -7.463 6.512 2.265 1.00 90.94 623 GLU A C 1
ATOM 4884 O O . GLU A 1 623 ? -7.300 6.985 1.136 1.00 90.94 623 GLU A O 1
ATOM 4889 N N . TYR A 1 624 ? -8.423 6.948 3.086 1.00 93.75 624 TYR A N 1
ATOM 4890 C CA . TYR A 1 624 ? -9.271 8.124 2.834 1.00 93.75 624 TYR A CA 1
ATOM 4891 C C . TYR A 1 624 ? -10.120 8.045 1.547 1.00 93.75 624 TYR A C 1
ATOM 4893 O O . TYR A 1 624 ? -10.165 8.977 0.745 1.00 93.75 624 TYR A O 1
ATOM 4901 N N . VAL A 1 625 ? -10.821 6.919 1.376 1.00 91.75 625 VAL A N 1
ATOM 4902 C CA . VAL A 1 625 ? -11.727 6.620 0.255 1.00 91.75 625 VAL A CA 1
ATOM 4903 C C . VAL A 1 625 ? -13.053 7.377 0.387 1.00 91.75 625 VAL A C 1
ATOM 4905 O O . VAL A 1 625 ? -13.745 7.280 1.402 1.00 91.75 625 VAL A O 1
ATOM 4908 N N . GLY A 1 626 ? -13.464 8.050 -0.689 1.00 90.69 626 GLY A N 1
ATOM 4909 C CA . GLY A 1 626 ? -14.784 8.675 -0.801 1.00 90.69 626 GLY A CA 1
ATOM 4910 C C . GLY A 1 626 ? -14.998 9.874 0.131 1.00 90.69 626 GLY A C 1
ATOM 4911 O O . GLY A 1 626 ? -14.082 10.358 0.794 1.00 90.69 626 GLY A O 1
ATOM 4912 N N . THR A 1 627 ? -16.234 10.371 0.179 1.00 94.88 627 THR A N 1
ATOM 4913 C CA . THR A 1 627 ? -16.601 11.576 0.947 1.00 94.88 627 THR A CA 1
ATOM 4914 C C . THR A 1 627 ? -16.339 11.423 2.445 1.00 94.88 627 THR A C 1
ATOM 4916 O O . THR A 1 627 ? -15.732 12.304 3.048 1.00 94.88 627 THR A O 1
ATOM 4919 N N . TYR A 1 628 ? -16.723 10.286 3.035 1.00 95.25 628 TYR A N 1
ATOM 4920 C CA . TYR A 1 628 ? -16.478 10.002 4.451 1.00 95.25 628 TYR A CA 1
ATOM 4921 C C . TYR A 1 628 ? -14.981 9.834 4.760 1.00 95.25 628 TYR A C 1
ATOM 4923 O O . TYR A 1 628 ? -14.493 10.388 5.741 1.00 95.25 628 TYR A O 1
ATOM 4931 N N . GLY A 1 629 ? -14.211 9.170 3.889 1.00 95.56 629 GLY A N 1
ATOM 4932 C CA . GLY A 1 629 ? -12.756 9.102 4.026 1.00 95.56 629 GLY A CA 1
ATOM 4933 C C . GLY A 1 629 ? -12.100 10.483 4.021 1.00 95.56 629 GLY A C 1
ATOM 4934 O O . GLY A 1 629 ? -11.291 10.783 4.896 1.00 95.56 629 GLY A O 1
ATOM 4935 N N . LEU A 1 630 ? -12.496 11.363 3.099 1.00 95.69 630 LEU A N 1
ATOM 4936 C CA . LEU A 1 630 ? -12.008 12.745 3.056 1.00 95.69 630 LEU A CA 1
ATOM 4937 C C . LEU A 1 630 ? -12.438 13.570 4.283 1.00 95.69 630 LEU A C 1
ATOM 4939 O O . LEU A 1 630 ? -11.644 14.377 4.768 1.00 95.69 630 LEU A O 1
ATOM 4943 N N . GLN A 1 631 ? -13.636 13.340 4.830 1.00 96.75 631 GLN A N 1
ATOM 4944 C CA . GLN A 1 631 ? -14.062 13.934 6.101 1.00 96.75 631 GLN A CA 1
ATOM 4945 C C . GLN A 1 631 ? -13.131 13.512 7.248 1.00 96.75 631 GLN A C 1
ATOM 4947 O O . GLN A 1 631 ? -12.515 14.379 7.868 1.00 96.75 631 GLN A O 1
ATOM 4952 N N . ILE A 1 632 ? -12.955 12.204 7.481 1.00 96.94 632 ILE A N 1
ATOM 4953 C CA . ILE A 1 632 ? -12.084 11.694 8.555 1.00 96.94 632 ILE A CA 1
ATOM 4954 C C . ILE A 1 632 ? -10.630 12.172 8.369 1.00 96.94 632 ILE A C 1
ATOM 4956 O O . ILE A 1 632 ? -9.958 12.491 9.349 1.00 96.94 632 ILE A O 1
ATOM 4960 N N . LYS A 1 633 ? -10.143 12.313 7.125 1.00 96.19 633 LYS A N 1
ATOM 4961 C CA . LYS A 1 633 ? -8.815 12.886 6.827 1.00 96.19 633 LYS A CA 1
ATOM 4962 C C . LYS A 1 633 ? -8.664 14.318 7.349 1.00 96.19 633 LYS A C 1
ATOM 4964 O O . LYS A 1 633 ? -7.639 14.656 7.941 1.00 96.19 633 LYS A O 1
ATOM 4969 N N . ASN A 1 634 ? -9.675 15.154 7.118 1.00 96.19 634 ASN A N 1
ATOM 4970 C CA . ASN A 1 634 ? -9.683 16.556 7.533 1.00 96.19 634 ASN A CA 1
ATOM 4971 C C . ASN A 1 634 ? -9.851 16.694 9.053 1.00 96.19 634 ASN A C 1
ATOM 4973 O O . ASN A 1 634 ? -9.154 17.496 9.673 1.00 96.19 634 ASN A O 1
ATOM 4977 N N . GLU A 1 635 ? -10.710 15.874 9.659 1.00 96.00 635 GLU A N 1
ATOM 4978 C CA . GLU A 1 635 ? -10.897 15.807 11.112 1.00 96.00 635 GLU A CA 1
ATOM 4979 C C . GLU A 1 635 ? -9.612 15.374 11.836 1.00 96.00 635 GLU A C 1
ATOM 4981 O O . GLU A 1 635 ? -9.160 16.076 12.741 1.00 96.00 635 GLU A O 1
ATOM 4986 N N . LEU A 1 636 ? -8.962 14.288 11.393 1.00 95.44 636 LEU A N 1
ATOM 4987 C CA . LEU A 1 636 ? -7.669 13.834 11.925 1.00 95.44 636 LEU A CA 1
ATOM 4988 C C . LEU A 1 636 ? -6.589 14.910 11.790 1.00 95.44 636 LEU A C 1
ATOM 4990 O O . LEU A 1 636 ? -5.837 15.150 12.735 1.00 95.44 636 LEU A O 1
ATOM 4994 N N . LYS A 1 637 ? -6.522 15.583 10.634 1.00 95.06 637 LYS A N 1
ATOM 4995 C CA . LYS A 1 637 ? -5.585 16.691 10.417 1.00 95.06 637 LYS A CA 1
ATOM 4996 C C . LYS A 1 637 ? -5.860 17.859 11.370 1.00 95.06 637 LYS A C 1
ATOM 4998 O O . LYS A 1 637 ? -4.911 18.451 11.874 1.00 95.06 637 LYS A O 1
ATOM 5003 N N . SER A 1 638 ? -7.124 18.176 11.656 1.00 95.00 638 SER A N 1
ATOM 5004 C CA . SER A 1 638 ? -7.479 19.211 12.635 1.00 95.00 638 SER A CA 1
ATOM 5005 C C . SER A 1 638 ? -7.139 18.791 14.069 1.00 95.00 638 SER A C 1
ATOM 5007 O O . SER A 1 638 ? -6.587 19.591 14.818 1.00 95.00 638 SER A O 1
ATOM 5009 N N . TYR A 1 639 ? -7.424 17.541 14.445 1.00 95.25 639 TYR A N 1
ATOM 5010 C CA . TYR A 1 639 ? -7.150 16.994 15.777 1.00 95.25 639 TYR A CA 1
ATOM 5011 C C . TYR A 1 639 ? -5.643 16.932 16.088 1.00 95.25 639 TYR A C 1
ATOM 5013 O O . TYR A 1 639 ? -5.226 17.188 17.214 1.00 95.25 639 TYR A O 1
ATOM 5021 N N . TYR A 1 640 ? -4.811 16.663 15.076 1.00 93.94 640 TYR A N 1
ATOM 5022 C CA . TYR A 1 640 ? -3.349 16.658 15.180 1.00 93.94 640 TYR A CA 1
ATOM 5023 C C . TYR A 1 640 ? -2.687 17.975 14.720 1.00 93.94 640 TYR A C 1
ATOM 5025 O O . TYR A 1 640 ? -1.572 17.959 14.200 1.00 93.94 640 TYR A O 1
ATOM 5033 N N . ASN A 1 641 ? -3.341 19.127 14.929 1.00 93.44 641 ASN A N 1
ATOM 5034 C CA . ASN A 1 641 ? -2.773 20.473 14.722 1.00 93.44 641 ASN A CA 1
ATOM 5035 C C . ASN A 1 641 ? -2.132 20.704 13.332 1.00 93.44 641 ASN A C 1
ATOM 5037 O O . ASN A 1 641 ? -1.101 21.360 13.201 1.00 93.44 641 ASN A O 1
ATOM 5041 N N . GLY A 1 642 ? -2.735 20.150 12.280 1.00 87.62 642 GLY A N 1
ATOM 5042 C CA . GLY A 1 642 ? -2.276 20.271 10.896 1.00 87.62 642 GLY A CA 1
ATOM 5043 C C . GLY A 1 642 ? -1.282 19.199 10.435 1.00 87.62 642 GLY A C 1
ATOM 5044 O O . GLY A 1 642 ? -0.952 19.187 9.246 1.00 87.62 642 GLY A O 1
ATOM 5045 N N . ALA A 1 643 ? -0.832 18.304 11.323 1.00 85.75 643 ALA A N 1
ATOM 5046 C CA . ALA A 1 643 ? 0.093 17.221 10.992 1.00 85.75 643 ALA A CA 1
ATOM 5047 C C . ALA A 1 643 ? -0.489 16.222 9.973 1.00 85.75 643 ALA A C 1
ATOM 5049 O O . ALA A 1 643 ? -1.702 16.128 9.776 1.00 85.75 643 ALA A O 1
ATOM 5050 N N . ASP A 1 644 ? 0.396 15.460 9.326 1.00 83.38 644 ASP A N 1
ATOM 5051 C CA . ASP A 1 644 ? 0.023 14.482 8.304 1.00 83.38 644 ASP A CA 1
ATOM 5052 C C . ASP A 1 644 ? -0.834 13.332 8.893 1.00 83.38 644 ASP A C 1
ATOM 5054 O O . ASP A 1 644 ? -0.375 12.615 9.794 1.00 83.38 644 ASP A O 1
ATOM 5058 N N . PRO A 1 645 ? -2.076 13.125 8.406 1.00 88.31 645 PRO A N 1
ATOM 5059 C CA . PRO A 1 645 ? -2.927 12.020 8.832 1.00 88.31 645 PRO A CA 1
ATOM 5060 C C . PRO A 1 645 ? -2.554 10.672 8.182 1.00 88.31 645 PRO A C 1
ATOM 5062 O O . PRO A 1 645 ? -3.227 9.679 8.448 1.00 88.31 645 PRO A O 1
ATOM 5065 N N . SER A 1 646 ? -1.522 10.592 7.337 1.00 84.25 646 SER A N 1
ATOM 5066 C CA . SER A 1 646 ? -1.097 9.335 6.702 1.00 84.25 646 SER A CA 1
ATOM 5067 C C . SER A 1 646 ? -0.813 8.210 7.713 1.00 84.25 646 SER A C 1
ATOM 5069 O O . SER A 1 646 ? -0.300 8.437 8.816 1.00 84.25 646 SER A O 1
ATOM 5071 N N . TYR A 1 647 ? -1.155 6.984 7.310 1.00 84.75 647 TYR A N 1
ATOM 5072 C CA . TYR A 1 647 ? -1.062 5.723 8.060 1.00 84.75 647 TYR A CA 1
ATOM 5073 C C . TYR A 1 647 ? -1.981 5.609 9.289 1.00 84.75 647 TYR A C 1
ATOM 5075 O O . TYR A 1 647 ? -1.863 4.654 10.059 1.00 84.75 647 TYR A O 1
ATOM 5083 N N . LYS A 1 648 ? -2.896 6.566 9.499 1.00 93.50 648 LYS A N 1
ATOM 5084 C CA . LYS A 1 648 ? -3.856 6.553 10.621 1.00 93.50 648 LYS A CA 1
ATOM 5085 C C . LYS A 1 648 ? -5.197 5.922 10.254 1.00 93.50 648 LYS A C 1
ATOM 5087 O O . LYS A 1 648 ? -5.946 5.542 11.151 1.00 93.50 648 LYS A O 1
ATOM 5092 N N . CYS A 1 649 ? -5.525 5.790 8.971 1.00 95.62 649 CYS A N 1
ATOM 5093 C CA . CYS A 1 649 ? -6.871 5.403 8.567 1.00 95.62 649 CYS A CA 1
ATOM 5094 C C . CYS A 1 649 ? -7.168 3.933 8.886 1.00 95.62 649 CYS A C 1
ATOM 5096 O O . CYS A 1 649 ? -8.197 3.630 9.485 1.00 95.62 649 CYS A O 1
ATOM 5098 N N . LEU A 1 650 ? -6.244 3.013 8.589 1.00 95.00 650 LEU A N 1
ATOM 5099 C CA . LEU A 1 650 ? -6.468 1.591 8.891 1.00 95.00 650 LEU A CA 1
ATOM 5100 C C . LEU A 1 650 ? -6.600 1.326 10.406 1.00 95.00 650 LEU A C 1
ATOM 5102 O O . LEU A 1 650 ? -7.369 0.455 10.812 1.00 95.00 650 LEU A O 1
ATOM 5106 N N . ALA A 1 651 ? -5.920 2.115 11.248 1.00 95.69 651 ALA A N 1
ATOM 5107 C CA . ALA A 1 651 ? -6.047 2.060 12.706 1.00 95.69 651 ALA A CA 1
ATOM 5108 C C . ALA A 1 651 ? -7.385 2.633 13.211 1.00 95.69 651 ALA A C 1
ATOM 5110 O O . ALA A 1 651 ? -7.986 2.073 14.130 1.00 95.69 651 ALA A O 1
ATOM 5111 N N . PHE A 1 652 ? -7.867 3.725 12.605 1.00 97.44 652 PHE A N 1
ATOM 5112 C CA . PHE A 1 652 ? -9.211 4.257 12.852 1.00 97.44 652 PHE A CA 1
ATOM 5113 C C . PHE A 1 652 ? -10.273 3.209 12.496 1.00 97.44 652 PHE A C 1
ATOM 5115 O O . PHE A 1 652 ? -11.099 2.871 13.338 1.00 97.44 652 PHE A O 1
ATOM 5122 N N . ASP A 1 653 ? -10.189 2.605 11.310 1.00 97.94 653 ASP A N 1
ATOM 5123 C CA . ASP A 1 653 ? -11.130 1.572 10.863 1.00 97.94 653 ASP A CA 1
ATOM 5124 C C . ASP A 1 653 ? -11.064 0.295 11.718 1.00 97.94 653 ASP A C 1
ATOM 5126 O O . ASP A 1 653 ? -12.090 -0.346 11.946 1.00 97.94 653 ASP A O 1
ATOM 5130 N N . ALA A 1 654 ? -9.898 -0.047 12.276 1.00 97.50 654 ALA A N 1
ATOM 5131 C CA . ALA A 1 654 ? -9.777 -1.138 13.241 1.00 97.50 654 ALA A CA 1
ATOM 5132 C C . ALA A 1 654 ? -10.492 -0.822 14.566 1.00 97.50 654 ALA A C 1
ATOM 5134 O O . ALA A 1 654 ? -11.226 -1.658 15.094 1.00 97.50 654 ALA A O 1
ATOM 5135 N N . CYS A 1 655 ? -10.344 0.401 15.084 1.00 97.81 655 CYS A N 1
ATOM 5136 C CA . CYS A 1 655 ? -11.113 0.853 16.241 1.00 97.81 655 CYS A CA 1
ATOM 5137 C C . CYS A 1 655 ? -12.621 0.849 15.944 1.00 97.81 655 CYS A C 1
ATOM 5139 O O . CYS A 1 655 ? -13.398 0.290 16.717 1.00 97.81 655 CYS A O 1
ATOM 5141 N N . MET A 1 656 ? -13.033 1.372 14.786 1.00 97.88 656 MET A N 1
ATOM 5142 C CA . MET A 1 656 ? -14.436 1.383 14.374 1.00 97.88 656 MET A CA 1
ATOM 5143 C C . MET A 1 656 ? -15.011 -0.027 14.170 1.00 97.88 656 MET A C 1
ATOM 5145 O O . MET A 1 656 ? -16.199 -0.212 14.417 1.00 97.88 656 MET A O 1
ATOM 5149 N N . LEU A 1 657 ? -14.213 -1.041 13.808 1.00 98.19 657 LEU A N 1
ATOM 5150 C CA . LEU A 1 657 ? -14.679 -2.435 13.755 1.00 98.19 657 LEU A CA 1
ATOM 5151 C C . LEU A 1 657 ? -14.985 -2.999 15.151 1.00 98.19 657 LEU A C 1
ATOM 5153 O O . LEU A 1 657 ? -16.012 -3.654 15.329 1.00 98.19 657 LEU A O 1
ATOM 5157 N N . ILE A 1 658 ? -14.145 -2.708 16.153 1.00 98.31 658 ILE A N 1
ATOM 5158 C CA . ILE A 1 658 ? -14.425 -3.060 17.557 1.00 98.31 658 ILE A CA 1
ATOM 5159 C C . ILE A 1 658 ? -15.704 -2.350 18.022 1.00 98.31 658 ILE A C 1
ATOM 5161 O O . ILE A 1 658 ? -16.569 -2.976 18.628 1.00 98.31 658 ILE A O 1
ATOM 5165 N N . LEU A 1 659 ? -15.865 -1.066 17.696 1.00 97.94 659 LEU A N 1
ATOM 5166 C CA . LEU A 1 659 ? -17.004 -0.256 18.137 1.00 97.94 659 LEU A CA 1
ATOM 5167 C C . LEU A 1 659 ? -18.327 -0.630 17.460 1.00 97.94 659 LEU A C 1
ATOM 5169 O O . LEU A 1 659 ? -19.352 -0.683 18.134 1.00 97.94 659 LEU A O 1
ATOM 5173 N N . ASN A 1 660 ? -18.321 -0.948 16.164 1.00 97.81 660 ASN A N 1
ATOM 5174 C CA . ASN A 1 660 ? -19.509 -1.459 15.477 1.00 97.81 660 ASN A CA 1
ATOM 5175 C C . ASN A 1 660 ? -19.839 -2.900 15.908 1.00 97.81 660 ASN A C 1
ATOM 5177 O O . ASN A 1 660 ? -21.013 -3.247 15.985 1.00 97.81 660 ASN A O 1
ATOM 5181 N N . GLY A 1 661 ? -18.840 -3.717 16.269 1.00 97.44 661 GLY A N 1
ATOM 5182 C CA . GLY A 1 661 ? -19.064 -5.011 16.923 1.00 97.44 661 GLY A CA 1
ATOM 5183 C C . GLY A 1 661 ? -19.713 -4.866 18.306 1.00 97.44 661 GLY A C 1
ATOM 5184 O O . GLY A 1 661 ? -20.711 -5.524 18.588 1.00 97.44 661 GLY A O 1
ATOM 5185 N N . LEU A 1 662 ? -19.212 -3.942 19.133 1.00 97.25 662 LEU A N 1
ATOM 5186 C CA . LEU A 1 662 ? -19.803 -3.597 20.431 1.00 97.25 662 LEU A CA 1
ATOM 5187 C C . LEU A 1 662 ? -21.244 -3.098 20.261 1.00 97.25 662 LEU A C 1
ATOM 5189 O O . LEU A 1 662 ? -22.138 -3.599 20.938 1.00 97.25 662 LEU A O 1
ATOM 5193 N N . LYS A 1 663 ? -21.487 -2.185 19.310 1.00 96.44 663 LYS A N 1
ATOM 5194 C CA . LYS A 1 663 ? -22.835 -1.722 18.963 1.00 96.44 663 LYS A CA 1
ATOM 5195 C C . LYS A 1 663 ? -23.746 -2.876 18.542 1.00 96.44 663 LYS A C 1
ATOM 5197 O O . LYS A 1 663 ? -24.860 -2.962 19.035 1.00 96.44 663 LYS A O 1
ATOM 5202 N N . TYR A 1 664 ? -23.283 -3.785 17.687 1.00 96.19 664 TYR A N 1
ATOM 5203 C CA . TYR A 1 664 ? -24.087 -4.919 17.222 1.00 96.19 664 TYR A CA 1
ATOM 5204 C C . TYR A 1 664 ? -24.480 -5.885 18.354 1.00 96.19 664 TYR A C 1
ATOM 5206 O O . TYR A 1 664 ? -25.580 -6.433 18.327 1.00 96.19 664 TYR A O 1
ATOM 5214 N N . ALA A 1 665 ? -23.613 -6.091 19.352 1.00 95.31 665 ALA A N 1
ATOM 5215 C CA . ALA A 1 665 ? -23.954 -6.858 20.553 1.00 95.31 665 ALA A CA 1
ATOM 5216 C C . ALA A 1 665 ? -24.942 -6.091 21.458 1.00 95.31 665 ALA A C 1
ATOM 5218 O O . ALA A 1 665 ? -25.956 -6.646 21.879 1.00 95.31 665 ALA A O 1
ATOM 5219 N N . VAL A 1 666 ? -24.691 -4.796 21.685 1.00 94.50 666 VAL A N 1
ATOM 5220 C CA . VAL A 1 666 ? -25.556 -3.881 22.452 1.00 94.50 666 VAL A CA 1
ATOM 5221 C C . VAL A 1 666 ? -26.974 -3.809 21.877 1.00 94.50 666 VAL A C 1
ATOM 5223 O O . VAL A 1 666 ? -27.933 -4.079 22.597 1.00 94.50 666 VAL A O 1
ATOM 5226 N N . ASP A 1 667 ? -27.110 -3.540 20.576 1.00 93.38 667 ASP A N 1
ATOM 5227 C CA . ASP A 1 667 ? -28.389 -3.415 19.862 1.00 93.38 667 ASP A CA 1
ATOM 5228 C C . ASP A 1 667 ? -29.203 -4.729 19.866 1.00 93.38 667 ASP A C 1
ATOM 5230 O O . ASP A 1 667 ? -30.403 -4.721 19.592 1.00 93.38 667 ASP A O 1
ATOM 5234 N N . LYS A 1 668 ? -28.564 -5.868 20.176 1.00 92.94 668 LYS A N 1
ATOM 5235 C CA . LYS A 1 668 ? -29.200 -7.189 20.310 1.00 92.94 668 LYS A CA 1
ATOM 5236 C C . LYS A 1 668 ? -29.537 -7.602 21.736 1.00 92.94 668 LYS A C 1
ATOM 5238 O O . LYS A 1 668 ? -30.251 -8.587 21.916 1.00 92.94 668 LYS A O 1
ATOM 5243 N N . GLY A 1 669 ? -29.021 -6.894 22.735 1.00 90.31 669 GLY A N 1
ATOM 5244 C CA . GLY A 1 669 ? -29.076 -7.349 24.120 1.00 90.31 669 GLY A CA 1
ATOM 5245 C C . GLY A 1 669 ? -28.114 -8.506 24.435 1.00 90.31 669 GLY A C 1
ATOM 5246 O O . GLY A 1 669 ? -28.349 -9.234 25.394 1.00 90.31 669 GLY A O 1
ATOM 5247 N N . ASP A 1 670 ? -27.064 -8.718 23.636 1.00 91.31 670 ASP A N 1
ATOM 5248 C CA . ASP A 1 670 ? -26.058 -9.764 23.867 1.00 91.31 670 ASP A CA 1
ATOM 5249 C C . ASP A 1 670 ? -24.965 -9.284 24.860 1.00 91.31 670 ASP A C 1
ATOM 5251 O O . ASP A 1 670 ? -24.626 -8.097 24.905 1.00 91.31 670 ASP A O 1
ATOM 5255 N N . ASP A 1 671 ? -24.356 -10.195 25.639 1.00 90.44 671 ASP A N 1
ATOM 5256 C CA . ASP A 1 671 ? -23.245 -9.836 26.541 1.00 90.44 671 ASP A CA 1
ATOM 5257 C C . ASP A 1 671 ? -21.956 -9.577 25.741 1.00 90.44 671 ASP A C 1
ATOM 5259 O O . ASP A 1 671 ? -21.234 -10.493 25.349 1.00 90.44 671 ASP A O 1
ATOM 5263 N N . TYR A 1 672 ? -21.653 -8.298 25.523 1.00 93.25 672 TYR A N 1
ATOM 5264 C CA . TYR A 1 672 ? -20.493 -7.830 24.764 1.00 93.25 672 TYR A CA 1
ATOM 5265 C C . TYR A 1 672 ? -19.124 -8.102 25.426 1.00 93.25 672 TYR A C 1
ATOM 5267 O O . TYR A 1 672 ? -18.091 -7.811 24.822 1.00 93.25 672 TYR A O 1
ATOM 5275 N N . GLU A 1 673 ? -19.079 -8.629 26.656 1.00 92.00 673 GLU A N 1
ATOM 5276 C CA . GLU A 1 673 ? -17.839 -9.069 27.313 1.00 92.00 673 GLU A CA 1
ATOM 5277 C C . GLU A 1 673 ? -17.652 -10.600 27.265 1.00 92.00 673 GLU A C 1
ATOM 5279 O O . GLU A 1 673 ? -16.633 -11.100 27.754 1.00 92.00 673 GLU A O 1
ATOM 5284 N N . ASP A 1 674 ? -18.584 -11.346 26.656 1.00 92.69 674 ASP A N 1
ATOM 5285 C CA . ASP A 1 674 ? -18.340 -12.718 26.204 1.00 92.69 674 ASP A CA 1
ATOM 5286 C C . ASP A 1 674 ? -17.470 -12.687 24.924 1.00 92.69 674 ASP A C 1
ATOM 5288 O O . ASP A 1 674 ? -17.866 -12.101 23.908 1.00 92.69 674 ASP A O 1
ATOM 5292 N N . PRO A 1 675 ? -16.282 -13.324 24.920 1.00 94.81 675 PRO A N 1
ATOM 5293 C CA . PRO A 1 675 ? -15.376 -13.271 23.775 1.00 94.81 675 PRO A CA 1
ATOM 5294 C C . PRO A 1 675 ? -15.916 -13.888 22.479 1.00 94.81 675 PRO A C 1
ATOM 5296 O O . PRO A 1 675 ? -15.542 -13.448 21.390 1.00 94.81 675 PRO A O 1
ATOM 5299 N N . ALA A 1 676 ? -16.770 -14.911 22.566 1.00 95.88 676 ALA A N 1
ATOM 5300 C CA . ALA A 1 676 ? -17.336 -15.587 21.403 1.00 95.88 676 ALA A CA 1
ATOM 5301 C C . ALA A 1 676 ? -18.477 -14.764 20.788 1.00 95.88 676 ALA A C 1
ATOM 5303 O O . ALA A 1 676 ? -18.553 -14.651 19.560 1.00 95.88 676 ALA A O 1
ATOM 5304 N N . ILE A 1 677 ? -19.306 -14.133 21.628 1.00 95.31 677 ILE A N 1
ATOM 5305 C CA . ILE A 1 677 ? -20.289 -13.127 21.205 1.00 95.31 677 ILE A CA 1
ATOM 5306 C C . ILE A 1 677 ? -19.574 -11.959 20.525 1.00 95.31 677 ILE A C 1
ATOM 5308 O O . ILE A 1 677 ? -19.899 -11.641 19.381 1.00 95.31 677 ILE A O 1
ATOM 5312 N N . MET A 1 678 ? -18.563 -11.365 21.165 1.00 96.94 678 MET A N 1
ATOM 5313 C CA . MET A 1 678 ? -17.864 -10.196 20.623 1.00 96.94 678 MET A CA 1
ATOM 5314 C C . MET A 1 678 ? -17.129 -10.509 19.306 1.00 96.94 678 MET A C 1
ATOM 5316 O O . MET A 1 678 ? -17.230 -9.743 18.348 1.00 96.94 678 MET A O 1
ATOM 5320 N N . ASN A 1 679 ? -16.469 -11.670 19.191 1.00 96.94 679 ASN A N 1
ATOM 5321 C CA . ASN A 1 679 ? -15.859 -12.137 17.935 1.00 96.94 679 ASN A CA 1
ATOM 5322 C C . ASN A 1 679 ? -16.910 -12.271 16.817 1.00 96.94 679 ASN A C 1
ATOM 5324 O O . ASN A 1 679 ? -16.721 -11.781 15.703 1.00 96.94 679 ASN A O 1
ATOM 5328 N N . LYS A 1 680 ? -18.058 -12.890 17.120 1.00 96.88 680 LYS A N 1
ATOM 5329 C CA . LYS A 1 680 ? -19.175 -13.041 16.177 1.00 96.88 680 LYS A CA 1
ATOM 5330 C C . LYS A 1 680 ? -19.769 -11.688 15.772 1.00 96.88 680 LYS A C 1
ATOM 5332 O O . LYS A 1 680 ? -20.056 -11.497 14.595 1.00 96.88 680 LYS A O 1
ATOM 5337 N N . ALA A 1 681 ? -19.927 -10.758 16.711 1.00 97.56 681 ALA A N 1
ATOM 5338 C CA . ALA A 1 681 ? -20.452 -9.420 16.462 1.00 97.56 681 ALA A CA 1
ATOM 5339 C C . ALA A 1 681 ? -19.507 -8.593 15.574 1.00 97.56 681 ALA A C 1
ATOM 5341 O O . ALA A 1 681 ? -19.941 -8.058 14.558 1.00 97.56 681 ALA A O 1
ATOM 5342 N N . MET A 1 682 ? -18.203 -8.578 15.875 1.00 97.75 682 MET A N 1
ATOM 5343 C CA . MET A 1 682 ? -17.187 -7.930 15.034 1.00 97.75 682 MET A CA 1
ATOM 5344 C C . MET A 1 682 ? -17.134 -8.521 13.617 1.00 97.75 682 MET A C 1
ATOM 5346 O O . MET A 1 682 ? -17.037 -7.773 12.650 1.00 97.75 682 MET A O 1
ATOM 5350 N N . ARG A 1 683 ? -17.252 -9.846 13.460 1.00 96.62 683 ARG A N 1
ATOM 5351 C CA . ARG A 1 683 ? -17.283 -10.491 12.131 1.00 96.62 683 ARG A CA 1
ATOM 5352 C C . ARG A 1 683 ? -18.565 -10.232 11.334 1.00 96.62 683 ARG A C 1
ATOM 5354 O O . ARG A 1 683 ? -18.554 -10.432 10.125 1.00 96.62 683 ARG A O 1
ATOM 5361 N N . LEU A 1 684 ? -19.650 -9.819 11.989 1.00 96.31 684 LEU A N 1
ATOM 5362 C CA . LEU A 1 684 ? -20.921 -9.447 11.354 1.00 96.31 684 LEU A CA 1
ATOM 5363 C C . LEU A 1 684 ? -21.076 -7.927 11.170 1.00 96.31 684 LEU A C 1
ATOM 5365 O O . LEU A 1 684 ? -22.046 -7.490 10.553 1.00 96.31 684 LEU A O 1
ATOM 5369 N N . ALA A 1 685 ? -20.136 -7.124 11.675 1.00 96.00 685 ALA A N 1
ATOM 5370 C CA . ALA A 1 685 ? -20.152 -5.680 11.513 1.00 96.00 685 ALA A CA 1
ATOM 5371 C C . ALA A 1 685 ? -19.834 -5.274 10.061 1.00 96.00 685 ALA A C 1
ATOM 5373 O O . ALA A 1 685 ? -18.859 -5.726 9.456 1.00 96.00 685 ALA A O 1
ATOM 5374 N N . TYR A 1 686 ? -20.660 -4.375 9.528 1.00 95.19 686 TYR A N 1
ATOM 5375 C CA . TYR A 1 686 ? -20.544 -3.793 8.195 1.00 95.19 686 TYR A CA 1
ATOM 5376 C C . TYR A 1 686 ? -20.783 -2.286 8.308 1.00 95.19 686 TYR A C 1
ATOM 5378 O O . TYR A 1 686 ? -21.841 -1.867 8.776 1.00 95.19 686 TYR A O 1
ATOM 5386 N N . PHE A 1 687 ? -19.808 -1.470 7.912 1.00 95.81 687 PHE A N 1
ATOM 5387 C CA . PHE A 1 687 ? -19.896 -0.008 8.001 1.00 95.81 687 PHE A CA 1
ATOM 5388 C C . PHE A 1 687 ? -18.996 0.677 6.965 1.00 95.81 687 PHE A C 1
ATOM 5390 O O . PHE A 1 687 ? -18.096 0.061 6.395 1.00 95.81 687 PHE A O 1
ATOM 5397 N N . THR A 1 688 ? -19.210 1.973 6.732 1.00 95.56 688 THR A N 1
ATOM 5398 C CA . THR A 1 688 ? -18.279 2.801 5.952 1.00 95.56 688 THR A CA 1
ATOM 5399 C C . THR A 1 688 ? -17.198 3.341 6.883 1.00 95.56 688 THR A C 1
ATOM 5401 O O . THR A 1 688 ? -17.473 4.173 7.745 1.00 95.56 688 THR A O 1
ATOM 5404 N N . GLY A 1 689 ? -15.974 2.849 6.722 1.00 95.56 689 GLY A N 1
ATOM 5405 C CA . GLY A 1 689 ? -14.767 3.380 7.346 1.00 95.56 689 GLY A CA 1
ATOM 5406 C C . GLY A 1 689 ? -14.107 4.472 6.501 1.00 95.56 689 GLY A C 1
ATOM 5407 O O . GLY A 1 689 ? -14.550 4.788 5.392 1.00 95.56 689 GLY A O 1
ATOM 5408 N N . CYS A 1 690 ? -13.013 5.050 6.994 1.00 95.75 690 CYS A N 1
ATOM 5409 C CA . CYS A 1 690 ? -12.252 6.042 6.237 1.00 95.75 690 CYS A CA 1
ATOM 5410 C C . CYS A 1 690 ? -11.553 5.431 5.011 1.00 95.75 690 CYS A C 1
ATOM 5412 O O . CYS A 1 690 ? -11.296 6.144 4.047 1.00 95.75 690 CYS A O 1
ATOM 5414 N N . SER A 1 691 ? -11.274 4.124 4.998 1.00 94.62 691 SER A N 1
ATOM 5415 C CA . SER A 1 691 ? -10.754 3.394 3.831 1.00 94.62 691 SER A CA 1
ATOM 5416 C C . SER A 1 691 ? -11.871 2.713 3.026 1.00 94.62 691 SER A C 1
ATOM 5418 O O . SER A 1 691 ? -11.652 1.692 2.373 1.00 94.62 691 SER A O 1
ATOM 5420 N N . GLY A 1 692 ? -13.088 3.265 3.071 1.00 93.50 692 GLY A N 1
ATOM 5421 C CA . GLY A 1 692 ? -14.261 2.769 2.351 1.00 93.50 692 GLY A CA 1
ATOM 5422 C C . GLY A 1 692 ? -15.039 1.731 3.157 1.00 93.50 692 GLY A C 1
ATOM 5423 O O . GLY A 1 692 ? -14.973 1.708 4.381 1.00 93.50 692 GLY A O 1
ATOM 5424 N N . VAL A 1 693 ? -15.796 0.861 2.487 1.00 93.69 693 VAL A N 1
ATOM 5425 C CA . VAL A 1 693 ? -16.591 -0.178 3.167 1.00 93.69 693 VAL A CA 1
ATOM 5426 C C . VAL A 1 693 ? -15.678 -1.147 3.926 1.00 93.69 693 VAL A C 1
ATOM 5428 O O . VAL A 1 693 ? -14.740 -1.708 3.354 1.00 93.69 693 VAL A O 1
ATOM 5431 N N . VAL A 1 694 ? -15.965 -1.353 5.211 1.00 95.44 694 VAL A N 1
ATOM 5432 C CA . VAL A 1 694 ? -15.273 -2.280 6.111 1.00 95.44 694 VAL A CA 1
ATOM 5433 C C . VAL A 1 694 ? -16.240 -3.391 6.512 1.00 95.44 694 VAL A C 1
ATOM 5435 O O . VAL A 1 694 ? -17.315 -3.140 7.051 1.00 95.44 694 VAL A O 1
ATOM 5438 N N . SER A 1 695 ? -15.833 -4.631 6.254 1.00 95.31 695 SER A N 1
ATOM 5439 C CA . SER A 1 695 ? -16.432 -5.854 6.799 1.00 95.31 695 SER A CA 1
ATOM 5440 C C . SER A 1 695 ? -15.388 -6.974 6.791 1.00 95.31 695 SER A C 1
ATOM 5442 O O . SER A 1 695 ? -14.401 -6.901 6.052 1.00 95.31 695 SER A O 1
ATOM 5444 N N . VAL A 1 696 ? -15.570 -7.997 7.625 1.00 95.69 696 VAL A N 1
ATOM 5445 C CA . VAL A 1 696 ? -14.694 -9.181 7.650 1.00 95.69 696 VAL A CA 1
ATOM 5446 C C . VAL A 1 696 ? -15.241 -10.224 6.677 1.00 95.69 696 VAL A C 1
ATOM 5448 O O . VAL A 1 696 ? -16.450 -10.424 6.590 1.00 95.69 696 VAL A O 1
ATOM 5451 N N . ASP A 1 697 ? -14.363 -10.897 5.937 1.00 93.81 697 ASP A N 1
ATOM 5452 C CA . ASP A 1 697 ? -14.758 -12.017 5.087 1.00 93.81 697 ASP A CA 1
ATOM 5453 C C . ASP A 1 697 ? -15.334 -13.178 5.924 1.00 93.81 697 ASP A C 1
ATOM 5455 O O . ASP A 1 697 ? -14.851 -13.530 7.003 1.00 93.81 697 ASP A O 1
ATOM 5459 N N . SER A 1 698 ? -16.387 -13.797 5.396 1.00 91.81 698 SER A N 1
ATOM 5460 C CA . SER A 1 698 ? -17.047 -14.947 6.004 1.00 91.81 698 SER A CA 1
ATOM 5461 C C . SER A 1 698 ? -16.164 -16.202 6.028 1.00 91.81 698 SER A C 1
ATOM 5463 O O . SER A 1 698 ? -16.246 -16.968 6.993 1.00 91.81 698 SER A O 1
ATOM 5465 N N . ALA A 1 699 ? -15.304 -16.407 5.023 1.00 93.12 699 ALA A N 1
ATOM 5466 C CA . ALA A 1 699 ? -14.506 -17.624 4.864 1.00 93.12 699 ALA A CA 1
ATOM 5467 C C . ALA A 1 699 ? -13.146 -17.569 5.588 1.00 93.12 699 ALA A C 1
ATOM 5469 O O . ALA A 1 699 ? -12.653 -18.593 6.061 1.00 93.12 699 ALA A O 1
ATOM 5470 N N . SER A 1 700 ? -12.551 -16.383 5.714 1.00 94.69 700 SER A N 1
ATOM 5471 C CA . SER A 1 700 ? -11.206 -16.169 6.262 1.00 94.69 700 SER A CA 1
ATOM 5472 C C . SER A 1 700 ? -11.190 -15.188 7.447 1.00 94.69 700 SER A C 1
ATOM 5474 O O . SER A 1 700 ? -12.208 -14.911 8.083 1.00 94.69 700 SER A O 1
ATOM 5476 N N . ASN A 1 701 ? -10.004 -14.693 7.798 1.00 96.12 701 ASN A N 1
ATOM 5477 C CA . ASN A 1 701 ? -9.807 -13.612 8.772 1.00 96.12 701 ASN A CA 1
ATOM 5478 C C . ASN A 1 701 ? -9.502 -12.253 8.124 1.00 96.12 701 ASN A C 1
ATOM 5480 O O . ASN A 1 701 ? -9.162 -11.289 8.814 1.00 96.12 701 ASN A O 1
ATOM 5484 N N . ASN A 1 702 ? -9.548 -12.186 6.795 1.00 94.94 702 ASN A N 1
ATOM 5485 C CA . ASN A 1 702 ? -9.230 -10.982 6.044 1.00 94.94 702 ASN A CA 1
ATOM 5486 C C . ASN A 1 702 ? -10.414 -10.009 6.039 1.00 94.94 702 ASN A C 1
ATOM 5488 O O . ASN A 1 702 ? -11.567 -10.409 6.198 1.00 94.94 702 ASN A O 1
ATOM 5492 N N . ARG A 1 703 ? -10.140 -8.735 5.765 1.00 93.81 703 ARG A N 1
ATOM 5493 C CA . ARG A 1 703 ? -11.172 -7.800 5.323 1.00 93.81 703 ARG A CA 1
ATOM 5494 C C . ARG A 1 703 ? -11.755 -8.254 3.982 1.00 93.81 703 ARG A C 1
ATOM 5496 O O . ARG A 1 703 ? -11.009 -8.632 3.076 1.00 93.81 703 ARG A O 1
ATOM 5503 N N . ASN A 1 704 ? -13.072 -8.158 3.840 1.00 91.19 704 ASN A N 1
ATOM 5504 C CA . ASN A 1 704 ? -13.775 -8.387 2.584 1.00 91.19 704 ASN A CA 1
ATOM 5505 C C . ASN A 1 704 ? -13.578 -7.194 1.628 1.00 91.19 704 ASN A C 1
ATOM 5507 O O . ASN A 1 704 ? -14.398 -6.279 1.567 1.00 91.19 704 ASN A O 1
ATOM 5511 N N . GLY A 1 705 ? -12.451 -7.201 0.915 1.00 84.19 705 GLY A N 1
ATOM 5512 C CA . GLY A 1 705 ? -12.075 -6.170 -0.050 1.00 84.19 705 GLY A CA 1
ATOM 5513 C C . GLY A 1 705 ? -11.401 -4.944 0.577 1.00 84.19 705 GLY A C 1
ATOM 5514 O O . GLY A 1 705 ? -11.874 -4.358 1.549 1.00 84.19 705 GLY A O 1
ATOM 5515 N N . LEU A 1 706 ? -10.282 -4.536 -0.021 1.00 91.31 706 LEU A N 1
ATOM 5516 C CA . LEU A 1 706 ? -9.561 -3.302 0.294 1.00 91.31 706 LEU A CA 1
ATOM 5517 C C . LEU A 1 706 ? -9.210 -2.600 -1.019 1.00 91.31 706 LEU A C 1
ATOM 5519 O O . LEU A 1 706 ? -8.718 -3.244 -1.948 1.00 91.31 706 LEU A O 1
ATOM 5523 N N . ALA A 1 707 ? -9.451 -1.295 -1.097 1.00 91.88 707 ALA A N 1
ATOM 5524 C CA . ALA A 1 707 ? -9.018 -0.500 -2.235 1.00 91.88 707 ALA A CA 1
ATOM 5525 C C . ALA A 1 707 ? -7.497 -0.257 -2.171 1.00 91.88 707 ALA A C 1
ATOM 5527 O O . ALA A 1 707 ? -6.944 0.001 -1.101 1.00 91.88 707 ALA A O 1
ATOM 5528 N N . ILE A 1 708 ? -6.820 -0.353 -3.314 1.00 92.12 708 ILE A N 1
ATOM 5529 C CA . ILE A 1 708 ? -5.363 -0.250 -3.454 1.00 92.12 708 ILE A CA 1
ATOM 5530 C C . ILE A 1 708 ? -5.055 0.842 -4.478 1.00 92.12 708 ILE A C 1
ATOM 5532 O O . ILE A 1 708 ? -5.472 0.766 -5.635 1.00 92.12 708 ILE A O 1
ATOM 5536 N N . SER A 1 709 ? -4.331 1.867 -4.044 1.00 91.88 709 SER A N 1
ATOM 5537 C CA . SER A 1 709 ? -3.823 2.944 -4.887 1.00 91.88 709 SER A CA 1
ATOM 5538 C C . SER A 1 709 ? -2.708 2.424 -5.794 1.00 91.88 709 SER A C 1
ATOM 5540 O O . SER A 1 709 ? -1.842 1.665 -5.349 1.00 91.88 709 SER A O 1
ATOM 5542 N N . ILE A 1 710 ? -2.699 2.872 -7.049 1.00 92.88 710 ILE A N 1
ATOM 5543 C CA . ILE A 1 710 ? -1.628 2.604 -8.011 1.00 92.88 710 ILE A CA 1
ATOM 5544 C C . ILE A 1 710 ? -0.882 3.920 -8.249 1.00 92.88 710 ILE A C 1
ATOM 5546 O O . ILE A 1 710 ? -1.492 4.917 -8.638 1.00 92.88 710 ILE A O 1
ATOM 5550 N N . PHE A 1 711 ? 0.428 3.923 -8.023 1.00 91.19 711 PHE A N 1
ATOM 5551 C CA . PHE A 1 711 ? 1.324 5.068 -8.185 1.00 91.19 711 PHE A CA 1
ATOM 5552 C C . PHE A 1 711 ? 2.363 4.803 -9.275 1.00 91.19 711 PHE A C 1
ATOM 5554 O O . PHE A 1 711 ? 2.626 3.655 -9.635 1.00 91.19 711 PHE A O 1
ATOM 5561 N N . ASN A 1 712 ? 2.990 5.864 -9.776 1.00 91.38 712 ASN A N 1
ATOM 5562 C CA . ASN A 1 712 ? 4.096 5.789 -10.730 1.00 91.38 712 ASN A CA 1
ATOM 5563 C C . ASN A 1 712 ? 5.213 6.733 -10.283 1.00 91.38 712 ASN A C 1
ATOM 5565 O O . ASN A 1 712 ? 4.937 7.883 -9.963 1.00 91.38 712 ASN A O 1
ATOM 5569 N N . ILE A 1 713 ? 6.458 6.255 -10.230 1.00 87.44 713 ILE A N 1
ATOM 5570 C CA . ILE A 1 713 ? 7.601 7.059 -9.777 1.00 87.44 713 ILE A CA 1
ATOM 5571 C C . ILE A 1 713 ? 8.007 8.025 -10.898 1.00 87.44 713 ILE A C 1
ATOM 5573 O O . ILE A 1 713 ? 8.464 7.591 -11.955 1.00 87.44 713 ILE A O 1
ATOM 5577 N N . GLN A 1 714 ? 7.860 9.330 -10.671 1.00 86.19 714 GLN A N 1
ATOM 5578 C CA . GLN A 1 714 ? 8.155 10.391 -11.644 1.00 86.19 714 GLN A CA 1
ATOM 5579 C C . GLN A 1 714 ? 9.109 11.439 -11.049 1.00 86.19 714 GLN A C 1
ATOM 5581 O O . GLN A 1 714 ? 9.255 11.535 -9.831 1.00 86.19 714 GLN A O 1
ATOM 5586 N N . ILE A 1 715 ? 9.747 12.249 -11.900 1.00 78.50 715 ILE A N 1
ATOM 5587 C CA . ILE A 1 715 ? 10.580 13.393 -11.485 1.00 78.50 715 ILE A CA 1
ATOM 5588 C C . ILE A 1 715 ? 9.787 14.685 -11.698 1.00 78.50 715 ILE A C 1
ATOM 5590 O O . ILE A 1 715 ? 9.280 14.943 -12.790 1.00 78.50 715 ILE A O 1
ATOM 5594 N N . ASN A 1 716 ? 9.691 15.515 -10.660 1.00 74.31 716 ASN A N 1
ATOM 5595 C CA . ASN A 1 716 ? 9.036 16.814 -10.720 1.00 74.31 716 ASN A CA 1
ATOM 5596 C C . ASN A 1 716 ? 10.042 17.922 -11.068 1.00 74.31 716 ASN A C 1
ATOM 5598 O O . ASN A 1 716 ? 10.704 18.491 -10.197 1.00 74.31 716 ASN A O 1
ATOM 5602 N N . ASN A 1 717 ? 10.086 18.276 -12.351 1.00 66.50 717 ASN A N 1
ATOM 5603 C CA . ASN A 1 717 ? 10.982 19.293 -12.906 1.00 66.50 717 ASN A CA 1
ATOM 5604 C C . ASN A 1 717 ? 10.723 20.736 -12.414 1.00 66.50 717 ASN A C 1
ATOM 5606 O O . ASN A 1 717 ? 11.492 21.624 -12.770 1.00 66.50 717 ASN A O 1
ATOM 5610 N N . THR A 1 718 ? 9.662 21.009 -11.638 1.00 58.81 718 THR A N 1
ATOM 5611 C CA . THR A 1 718 ? 9.358 22.364 -11.126 1.00 58.81 718 THR A CA 1
ATOM 5612 C C . THR A 1 718 ? 9.668 22.550 -9.639 1.00 58.81 718 THR A C 1
ATOM 5614 O O . THR A 1 718 ? 9.420 23.627 -9.098 1.00 58.81 718 THR A O 1
ATOM 5617 N N . GLY A 1 719 ? 10.150 21.512 -8.951 1.00 55.62 719 GLY A N 1
ATOM 5618 C CA . GLY A 1 719 ? 10.587 21.596 -7.558 1.00 55.62 719 GLY A CA 1
ATOM 5619 C C . GLY A 1 719 ? 12.109 21.640 -7.437 1.00 55.62 719 GLY A C 1
ATOM 5620 O O . GLY A 1 719 ? 12.821 21.183 -8.324 1.00 55.62 719 GLY A O 1
ATOM 5621 N N . VAL A 1 720 ? 12.610 22.135 -6.304 1.00 51.75 720 VAL A N 1
ATOM 5622 C CA . VAL A 1 720 ? 14.035 22.078 -5.947 1.00 51.75 720 VAL A CA 1
ATOM 5623 C C . VAL A 1 720 ? 14.142 21.623 -4.492 1.00 51.75 720 VAL A C 1
ATOM 5625 O O . VAL A 1 720 ? 13.618 22.276 -3.591 1.00 51.75 720 VAL A O 1
ATOM 5628 N N . TYR A 1 721 ? 14.784 20.478 -4.252 1.00 54.09 721 TYR A N 1
ATOM 5629 C CA . TYR A 1 721 ? 15.078 19.979 -2.906 1.00 54.09 721 TYR A CA 1
ATOM 5630 C C . TYR A 1 721 ? 16.120 20.863 -2.208 1.00 54.09 721 TYR A C 1
ATOM 5632 O O . TYR A 1 721 ? 16.825 21.637 -2.853 1.00 54.09 721 TYR A O 1
ATOM 5640 N N . LYS A 1 722 ? 16.309 20.682 -0.892 1.00 46.31 722 LYS A N 1
ATOM 5641 C CA . LYS A 1 722 ? 17.332 21.411 -0.105 1.00 46.31 722 LYS A CA 1
ATOM 5642 C C . LYS A 1 722 ? 18.762 21.341 -0.676 1.00 46.31 722 LYS A C 1
ATOM 5644 O O . LYS A 1 722 ? 19.574 22.191 -0.329 1.00 46.31 722 LYS A O 1
ATOM 5649 N N . ASN A 1 723 ? 19.043 20.376 -1.556 1.00 47.47 723 ASN A N 1
ATOM 5650 C CA . ASN A 1 723 ? 20.347 20.144 -2.181 1.00 47.47 723 ASN A CA 1
ATOM 5651 C C . ASN A 1 723 ? 20.378 20.504 -3.689 1.00 47.47 723 ASN A C 1
ATOM 5653 O O . ASN A 1 723 ? 21.284 20.073 -4.392 1.00 47.47 723 ASN A O 1
ATOM 5657 N N . GLY A 1 724 ? 19.396 21.251 -4.212 1.00 46.72 724 GLY A N 1
ATOM 5658 C CA . GLY A 1 724 ? 19.429 21.788 -5.585 1.00 46.72 724 GLY A CA 1
ATOM 5659 C C . GLY A 1 724 ? 18.864 20.895 -6.702 1.00 46.72 724 GLY A C 1
ATOM 5660 O O . GLY A 1 724 ? 18.920 21.289 -7.862 1.00 46.72 724 GLY A O 1
ATOM 5661 N N . MET A 1 725 ? 18.307 19.722 -6.385 1.00 50.34 725 MET A N 1
ATOM 5662 C CA . MET A 1 725 ? 17.834 18.729 -7.370 1.00 50.34 725 MET A CA 1
ATOM 5663 C C . MET A 1 725 ? 16.298 18.617 -7.424 1.00 50.34 725 MET A C 1
ATOM 5665 O O . MET A 1 725 ? 15.644 18.917 -6.420 1.00 50.34 725 MET A O 1
ATOM 5669 N N . PRO A 1 726 ? 15.695 18.190 -8.552 1.00 55.91 726 PRO A N 1
ATOM 5670 C CA . PRO A 1 726 ? 14.245 18.044 -8.665 1.00 55.91 726 PRO A CA 1
ATOM 5671 C C . PRO A 1 726 ? 13.712 16.905 -7.772 1.00 55.91 726 PRO A C 1
ATOM 5673 O O . PRO A 1 726 ? 14.295 15.821 -7.758 1.00 55.91 726 PRO A O 1
ATOM 5676 N N . PRO A 1 727 ? 12.611 17.106 -7.020 1.00 67.25 727 PRO A N 1
ATOM 5677 C CA . PRO A 1 727 ? 12.013 16.048 -6.217 1.00 67.25 727 PRO A CA 1
ATOM 5678 C C . PRO A 1 727 ? 11.463 14.918 -7.089 1.00 67.25 727 PRO A C 1
ATOM 5680 O O . PRO A 1 727 ? 10.734 15.160 -8.051 1.00 67.25 727 PRO A O 1
ATOM 5683 N N . PHE A 1 728 ? 11.705 13.677 -6.675 1.00 73.94 728 PHE A N 1
ATOM 5684 C CA . PHE A 1 728 ? 10.839 12.571 -7.071 1.00 73.94 728 PHE A CA 1
ATOM 5685 C C . PHE A 1 728 ? 9.436 12.783 -6.500 1.00 73.94 728 PHE A C 1
ATOM 5687 O O . PHE A 1 728 ? 9.271 13.364 -5.426 1.00 73.94 728 PHE A O 1
ATOM 5694 N N . ILE A 1 729 ? 8.431 12.306 -7.223 1.00 79.06 729 ILE A N 1
ATOM 5695 C CA . ILE A 1 729 ? 7.034 12.281 -6.801 1.00 79.06 729 ILE A CA 1
ATOM 5696 C C . ILE A 1 729 ? 6.435 10.905 -7.103 1.00 79.06 729 ILE A C 1
ATOM 5698 O O . ILE A 1 729 ? 6.785 10.264 -8.094 1.00 79.06 729 ILE A O 1
ATOM 5702 N N . GLU A 1 730 ? 5.503 10.473 -6.256 1.00 82.38 730 GLU A N 1
ATOM 5703 C CA . GLU A 1 730 ? 4.673 9.280 -6.459 1.00 82.38 730 GLU A CA 1
ATOM 5704 C C . GLU A 1 730 ? 3.210 9.724 -6.693 1.00 82.38 730 GLU A C 1
ATOM 5706 O O . GLU A 1 730 ? 2.377 9.584 -5.797 1.00 82.38 730 GLU A O 1
ATOM 5711 N N . PRO A 1 731 ? 2.863 10.337 -7.847 1.00 86.88 731 PRO A N 1
ATOM 5712 C CA . PRO A 1 731 ? 1.474 10.631 -8.186 1.00 86.88 731 PRO A CA 1
ATOM 5713 C C . PRO A 1 731 ? 0.655 9.342 -8.281 1.00 86.88 731 PRO A C 1
ATOM 5715 O O . PRO A 1 731 ? 1.097 8.337 -8.847 1.00 86.88 731 PRO A O 1
ATOM 5718 N N . GLN A 1 732 ? -0.570 9.385 -7.755 1.00 90.06 732 GLN A N 1
ATOM 5719 C CA . GLN A 1 732 ? -1.541 8.317 -7.954 1.00 90.06 732 GLN A CA 1
ATOM 5720 C C . GLN A 1 732 ? -2.021 8.349 -9.409 1.00 90.06 732 GLN A C 1
ATOM 5722 O O . GLN A 1 732 ? -2.617 9.329 -9.851 1.00 90.06 732 GLN A O 1
ATOM 5727 N N . ILE A 1 733 ? -1.750 7.271 -10.144 1.00 93.00 733 ILE A N 1
ATOM 5728 C CA . ILE A 1 733 ? -2.160 7.077 -11.542 1.00 93.00 733 ILE A CA 1
ATOM 5729 C C . ILE A 1 733 ? -3.409 6.203 -11.683 1.00 93.00 733 ILE A C 1
ATOM 5731 O O . ILE A 1 733 ? -3.991 6.145 -12.763 1.00 93.00 733 ILE A O 1
ATOM 5735 N N . GLY A 1 734 ? -3.827 5.513 -10.620 1.00 92.69 734 GLY A N 1
ATOM 5736 C CA . GLY A 1 734 ? -4.986 4.631 -10.671 1.00 92.69 734 GLY A CA 1
ATOM 5737 C C . GLY A 1 734 ? -5.453 4.116 -9.314 1.00 92.69 734 GLY A C 1
ATOM 5738 O O . GLY A 1 734 ? -4.883 4.418 -8.260 1.00 92.69 734 GLY A O 1
ATOM 5739 N N . LEU A 1 735 ? -6.514 3.320 -9.360 1.00 92.56 735 LEU A N 1
ATOM 5740 C CA . LEU A 1 735 ? -7.172 2.716 -8.212 1.00 92.56 735 LEU A CA 1
ATOM 5741 C C . LEU A 1 735 ? -7.660 1.312 -8.582 1.00 92.56 735 LEU A C 1
ATOM 5743 O O . LEU A 1 735 ? -8.403 1.137 -9.544 1.00 92.56 735 LEU A O 1
ATOM 5747 N N . TYR A 1 736 ? -7.289 0.317 -7.784 1.00 92.38 736 TYR A N 1
ATOM 5748 C CA . TYR A 1 736 ? -7.951 -0.983 -7.771 1.00 92.38 736 TYR A CA 1
ATOM 5749 C C . TYR A 1 736 ? -8.963 -1.012 -6.624 1.00 92.38 736 TYR A C 1
ATOM 5751 O O . TYR A 1 736 ? -8.590 -0.814 -5.468 1.00 92.38 736 TYR A O 1
ATOM 5759 N N . ASN A 1 737 ? -10.238 -1.262 -6.919 1.00 90.06 737 ASN A N 1
ATOM 5760 C CA . ASN A 1 737 ? -11.292 -1.384 -5.914 1.00 90.06 737 ASN A CA 1
ATOM 5761 C C . ASN A 1 737 ? -12.227 -2.563 -6.251 1.00 90.06 737 ASN A C 1
ATOM 5763 O O . ASN A 1 737 ? -13.022 -2.447 -7.184 1.00 90.06 737 ASN A O 1
ATOM 5767 N N . PRO A 1 738 ? -12.209 -3.672 -5.486 1.00 84.31 738 PRO A N 1
ATOM 5768 C CA . PRO A 1 738 ? -12.982 -4.876 -5.803 1.00 84.31 738 PRO A CA 1
ATOM 5769 C C . PRO A 1 738 ? -14.501 -4.710 -5.636 1.00 84.31 738 PRO A C 1
ATOM 5771 O O . PRO A 1 738 ? -15.245 -5.582 -6.070 1.00 84.31 738 PRO A O 1
ATOM 5774 N N . THR A 1 739 ? -14.970 -3.635 -4.989 1.00 80.88 739 THR A N 1
ATOM 5775 C CA . THR A 1 739 ? -16.406 -3.337 -4.817 1.00 80.88 739 THR A CA 1
ATOM 5776 C C . THR A 1 739 ? -16.952 -2.366 -5.871 1.00 80.88 739 THR A C 1
ATOM 5778 O O . THR A 1 739 ? -18.136 -2.039 -5.850 1.00 80.88 739 THR A O 1
ATOM 5781 N N . SER A 1 740 ? -16.102 -1.899 -6.790 1.00 82.19 740 SER A N 1
ATOM 5782 C CA . SER A 1 740 ? -16.489 -1.072 -7.937 1.00 82.19 740 SER A CA 1
ATOM 5783 C C . SER A 1 740 ? -17.045 -1.931 -9.077 1.00 82.19 740 SER A C 1
ATOM 5785 O O . SER A 1 740 ? -16.614 -3.067 -9.269 1.00 82.19 740 SER A O 1
ATOM 5787 N N . SER A 1 741 ? -17.930 -1.363 -9.903 1.00 83.12 741 SER A N 1
ATOM 5788 C CA . SER A 1 741 ? -18.336 -1.970 -11.183 1.00 83.12 741 SER A CA 1
ATOM 5789 C C . SER A 1 741 ? -17.161 -2.125 -12.155 1.00 83.12 741 SER A C 1
ATOM 5791 O O . SER A 1 741 ? -17.143 -3.047 -12.966 1.00 83.12 741 SER A O 1
ATOM 5793 N N . THR A 1 742 ? -16.165 -1.242 -12.046 1.00 84.50 742 THR A N 1
ATOM 5794 C CA . THR A 1 742 ? -14.891 -1.314 -12.767 1.00 84.50 742 THR A CA 1
ATOM 5795 C C . THR A 1 742 ? -13.791 -1.551 -11.739 1.00 84.50 742 THR A C 1
ATOM 5797 O O . THR A 1 742 ? -13.402 -0.632 -11.020 1.00 84.50 742 THR A O 1
ATOM 5800 N N . ALA A 1 743 ? -13.314 -2.795 -11.633 1.00 85.69 743 ALA A N 1
ATOM 5801 C CA . ALA A 1 743 ? -12.436 -3.215 -10.537 1.00 85.69 743 ALA A CA 1
ATOM 5802 C C . ALA A 1 743 ? -11.038 -2.562 -10.553 1.00 85.69 743 ALA A C 1
ATOM 5804 O O . ALA A 1 743 ? -10.396 -2.484 -9.507 1.00 85.69 743 ALA A O 1
ATOM 5805 N N . MET A 1 744 ? -10.565 -2.086 -11.711 1.00 90.88 744 MET A N 1
ATOM 5806 C CA . MET A 1 744 ? -9.331 -1.306 -11.834 1.00 90.88 744 MET A CA 1
ATOM 5807 C C . MET A 1 744 ? -9.532 -0.124 -12.779 1.00 90.88 744 MET A C 1
ATOM 5809 O O . MET A 1 744 ? -9.950 -0.307 -13.920 1.00 90.88 744 MET A O 1
ATOM 5813 N N . GLU A 1 745 ? -9.187 1.069 -12.311 1.00 90.81 745 GLU A N 1
ATOM 5814 C CA . GLU A 1 745 ? -9.200 2.310 -13.079 1.00 90.81 745 GLU A CA 1
ATOM 5815 C C . GLU A 1 745 ? -7.776 2.877 -13.149 1.00 90.81 745 GLU A C 1
ATOM 5817 O O . GLU A 1 745 ? -7.076 2.940 -12.136 1.00 90.81 745 GLU A O 1
ATOM 5822 N N . ILE A 1 746 ? -7.342 3.289 -14.341 1.00 90.25 746 ILE A N 1
ATOM 5823 C CA . ILE A 1 746 ? -6.076 3.994 -14.567 1.00 90.25 746 ILE A CA 1
ATOM 5824 C C . ILE A 1 746 ? -6.429 5.312 -15.254 1.00 90.25 746 ILE A C 1
ATOM 5826 O O . ILE A 1 746 ? -6.904 5.313 -16.388 1.00 90.25 746 ILE A O 1
ATOM 5830 N N . SER A 1 747 ? -6.238 6.418 -14.541 1.00 87.75 747 SER A N 1
ATOM 5831 C CA . SER A 1 747 ? -6.713 7.756 -14.915 1.00 87.75 747 SER A CA 1
ATOM 5832 C C . SER A 1 747 ? -5.604 8.814 -14.962 1.00 87.75 747 SER A C 1
ATOM 5834 O O . SER A 1 747 ? -5.806 9.884 -15.535 1.00 87.75 747 SER A O 1
ATOM 5836 N N . GLY A 1 748 ? -4.417 8.523 -14.417 1.00 87.44 748 GLY A N 1
ATOM 5837 C CA . GLY A 1 748 ? -3.236 9.383 -14.508 1.00 87.44 748 GLY A CA 1
ATOM 5838 C C . GLY A 1 748 ? -2.251 8.949 -15.597 1.00 87.44 748 GLY A C 1
ATOM 5839 O O . GLY A 1 748 ? -2.107 7.765 -15.902 1.00 87.44 748 GLY A O 1
ATOM 5840 N N . THR A 1 749 ? -1.527 9.918 -16.162 1.00 89.62 749 THR A N 1
ATOM 5841 C CA . THR A 1 749 ? -0.476 9.672 -17.160 1.00 89.62 749 THR A CA 1
ATOM 5842 C C . THR A 1 749 ? 0.669 8.860 -16.560 1.00 89.62 749 THR A C 1
ATOM 5844 O O . THR A 1 749 ? 1.342 9.316 -15.635 1.00 89.62 749 THR A O 1
ATOM 5847 N N . ILE A 1 750 ? 0.932 7.687 -17.135 1.00 91.19 750 ILE A N 1
ATOM 5848 C CA . ILE A 1 750 ? 2.092 6.862 -16.788 1.00 91.19 750 ILE A CA 1
ATOM 5849 C C . ILE A 1 750 ? 3.304 7.352 -17.578 1.00 91.19 750 ILE A C 1
ATOM 5851 O O . ILE A 1 750 ? 3.276 7.390 -18.810 1.00 91.19 750 ILE A O 1
ATOM 5855 N N . ILE A 1 751 ? 4.375 7.688 -16.865 1.00 90.56 751 ILE A N 1
ATOM 5856 C CA . ILE A 1 751 ? 5.707 7.837 -17.443 1.00 90.56 751 ILE A CA 1
ATOM 5857 C C . ILE A 1 751 ? 6.407 6.494 -17.248 1.00 90.56 751 ILE A C 1
ATOM 5859 O O . ILE A 1 751 ? 6.583 6.031 -16.123 1.00 90.56 751 ILE A O 1
ATOM 5863 N N . TYR A 1 752 ? 6.779 5.853 -18.348 1.00 90.19 752 TYR A N 1
ATOM 5864 C CA . TYR A 1 752 ? 7.555 4.621 -18.355 1.00 90.19 752 TYR A CA 1
ATOM 5865 C C . TYR A 1 752 ? 9.067 4.929 -18.363 1.00 90.19 752 TYR A C 1
ATOM 5867 O O . TYR A 1 752 ? 9.481 6.017 -18.792 1.00 90.19 752 TYR A O 1
ATOM 5875 N N . PRO A 1 753 ? 9.906 3.972 -17.922 1.00 84.06 753 PRO A N 1
ATOM 5876 C CA . PRO A 1 753 ? 11.362 4.092 -17.921 1.00 84.06 753 PRO A CA 1
ATOM 5877 C C . PRO A 1 753 ? 11.918 4.548 -19.279 1.00 84.06 753 PRO A C 1
ATOM 5879 O O . PRO A 1 753 ? 11.523 4.042 -20.329 1.00 84.06 753 PRO A O 1
ATOM 5882 N N . GLY A 1 754 ? 12.823 5.531 -19.254 1.00 77.81 754 GLY A N 1
ATOM 5883 C CA . GLY A 1 754 ? 13.253 6.271 -20.452 1.00 77.81 754 GLY A CA 1
ATOM 5884 C C . GLY A 1 754 ? 12.424 7.530 -20.763 1.00 77.81 754 GLY A C 1
ATOM 5885 O O . GLY A 1 754 ? 12.550 8.077 -21.853 1.00 77.81 754 GLY A O 1
ATOM 5886 N N . ASN A 1 755 ? 11.595 7.998 -19.819 1.00 81.69 755 ASN A N 1
ATOM 5887 C CA . ASN A 1 755 ? 10.773 9.214 -19.922 1.00 81.69 755 ASN A CA 1
ATOM 5888 C C . ASN A 1 755 ? 9.809 9.213 -21.129 1.00 81.69 755 ASN A C 1
ATOM 5890 O O . ASN A 1 755 ? 9.707 10.184 -21.878 1.00 81.69 755 ASN A O 1
ATOM 5894 N N . THR A 1 756 ? 9.108 8.094 -21.330 1.00 85.12 756 THR A N 1
ATOM 5895 C CA . THR A 1 756 ? 8.170 7.890 -22.446 1.00 85.12 756 THR A CA 1
ATOM 5896 C C . THR A 1 756 ? 6.777 7.523 -21.943 1.00 85.12 756 THR A C 1
ATOM 5898 O O . THR A 1 756 ? 6.642 6.816 -20.953 1.00 85.12 756 THR A O 1
ATOM 5901 N N . THR A 1 757 ? 5.723 7.967 -22.626 1.00 89.56 757 THR A N 1
ATOM 5902 C CA . THR A 1 757 ? 4.329 7.578 -22.327 1.00 89.56 757 THR A CA 1
ATOM 5903 C C . THR A 1 757 ? 3.881 6.324 -23.084 1.00 89.56 757 THR A C 1
ATOM 5905 O O . THR A 1 757 ? 2.787 5.814 -22.848 1.00 89.56 757 THR A O 1
ATOM 5908 N N . LYS A 1 758 ? 4.712 5.795 -23.993 1.00 90.69 758 LYS A N 1
ATOM 5909 C CA . LYS A 1 758 ? 4.412 4.567 -24.739 1.00 90.69 758 LYS A CA 1
ATOM 5910 C C . LYS A 1 758 ? 4.703 3.339 -23.876 1.00 90.69 758 LYS A C 1
ATOM 5912 O O . LYS A 1 758 ? 5.851 3.123 -23.495 1.00 90.69 758 LYS A O 1
ATOM 5917 N N . THR A 1 759 ? 3.688 2.501 -23.655 1.00 91.88 759 THR A N 1
ATOM 5918 C CA . THR A 1 759 ? 3.828 1.221 -22.947 1.00 91.88 759 THR A CA 1
ATOM 5919 C C . THR A 1 759 ? 4.947 0.369 -23.567 1.00 91.88 759 THR A C 1
ATOM 5921 O O . THR A 1 759 ? 4.938 0.141 -24.783 1.00 91.88 759 THR A O 1
ATOM 5924 N N . PRO A 1 760 ? 5.927 -0.093 -22.771 1.00 93.12 760 PRO A N 1
ATOM 5925 C CA . PRO A 1 760 ? 7.039 -0.886 -23.270 1.00 93.12 760 PRO A CA 1
ATOM 5926 C C . PRO A 1 760 ? 6.625 -2.321 -23.630 1.00 93.12 760 PRO A C 1
ATOM 5928 O O . PRO A 1 760 ? 5.684 -2.875 -23.061 1.00 93.12 760 PRO A O 1
ATOM 5931 N N . SER A 1 761 ? 7.387 -2.945 -24.534 1.00 93.50 761 SER A N 1
ATOM 5932 C CA . SER A 1 761 ? 7.335 -4.391 -24.785 1.00 93.50 761 SER A CA 1
ATOM 5933 C C . SER A 1 761 ? 7.814 -5.184 -23.568 1.00 93.50 761 SER A C 1
ATOM 5935 O O . SER A 1 761 ? 8.718 -4.735 -22.862 1.00 93.50 761 SER A O 1
ATOM 5937 N N . ASP A 1 762 ? 7.270 -6.382 -23.360 1.00 94.06 762 ASP A N 1
ATOM 5938 C CA . ASP A 1 762 ? 7.598 -7.209 -22.194 1.00 94.06 762 ASP A CA 1
ATOM 5939 C C . ASP A 1 762 ? 9.007 -7.832 -22.241 1.00 94.06 762 ASP A C 1
ATOM 5941 O O . ASP A 1 762 ? 9.630 -8.035 -21.198 1.00 94.06 762 ASP A O 1
ATOM 5945 N N . THR A 1 763 ? 9.563 -8.026 -23.440 1.00 92.06 763 THR A N 1
ATOM 5946 C CA . THR A 1 763 ? 10.988 -8.320 -23.670 1.00 92.06 763 THR A CA 1
ATOM 5947 C C . THR A 1 763 ? 11.782 -7.091 -24.123 1.00 92.06 763 THR A C 1
ATOM 5949 O O . THR A 1 763 ? 11.281 -6.269 -24.902 1.00 92.06 763 THR A O 1
ATOM 5952 N N . ARG A 1 764 ? 13.060 -7.015 -23.728 1.00 89.06 764 ARG A N 1
ATOM 5953 C CA . ARG A 1 764 ? 14.054 -6.072 -24.274 1.00 89.06 764 ARG A CA 1
ATOM 5954 C C . ARG A 1 764 ? 14.318 -6.368 -25.767 1.00 89.06 764 ARG A C 1
ATOM 5956 O O . ARG A 1 764 ? 14.312 -7.547 -26.152 1.00 89.06 764 ARG A O 1
ATOM 5963 N N . PRO A 1 765 ? 14.552 -5.348 -26.624 1.00 82.00 765 PRO A N 1
ATOM 5964 C CA . PRO A 1 765 ? 14.893 -5.554 -28.038 1.00 82.00 765 PRO A CA 1
ATOM 5965 C C . PRO A 1 765 ? 16.154 -6.420 -28.193 1.00 82.00 765 PRO A C 1
ATOM 5967 O O . PRO A 1 765 ? 16.896 -6.628 -27.232 1.00 82.00 765 PRO A O 1
ATOM 5970 N N . LYS A 1 766 ? 16.379 -6.995 -29.381 1.00 77.38 766 LYS A N 1
ATOM 5971 C CA . LYS A 1 766 ? 17.638 -7.709 -29.645 1.00 77.38 766 LYS A CA 1
ATOM 5972 C C . LYS A 1 766 ? 18.716 -6.650 -29.924 1.00 77.38 766 LYS A C 1
ATOM 5974 O O . LYS A 1 766 ? 18.421 -5.772 -30.729 1.00 77.38 766 LYS A O 1
ATOM 5979 N N . PRO A 1 767 ? 19.905 -6.706 -29.297 1.00 72.00 767 PRO A N 1
ATOM 5980 C CA . PRO A 1 767 ? 21.019 -5.869 -29.728 1.00 72.00 767 PRO A CA 1
ATOM 5981 C C . PRO A 1 767 ? 21.389 -6.208 -31.179 1.00 72.00 767 PRO A C 1
ATOM 5983 O O . PRO A 1 767 ? 21.329 -7.372 -31.585 1.00 72.00 767 PRO A O 1
ATOM 5986 N N . ASP A 1 768 ? 21.779 -5.194 -31.952 1.00 75.31 768 ASP A N 1
ATOM 5987 C CA . ASP A 1 768 ? 22.231 -5.366 -33.342 1.00 75.31 768 ASP A CA 1
ATOM 5988 C C . ASP A 1 768 ? 23.602 -6.063 -33.436 1.00 75.31 768 ASP A C 1
ATOM 5990 O O . ASP A 1 768 ? 23.999 -6.507 -34.511 1.00 75.31 768 ASP A O 1
ATOM 5994 N N . CYS A 1 769 ? 24.306 -6.170 -32.306 1.00 81.69 769 CYS A N 1
ATOM 5995 C CA . CYS A 1 769 ? 25.593 -6.834 -32.125 1.00 81.69 769 CYS A CA 1
ATOM 5996 C C . CYS A 1 769 ? 25.435 -8.113 -31.272 1.00 81.69 769 CYS A C 1
ATOM 5998 O O . CYS A 1 769 ? 24.438 -8.259 -30.558 1.00 81.69 769 CYS A O 1
ATOM 6000 N N . PRO A 1 770 ? 26.411 -9.044 -31.282 1.00 81.25 770 PRO A N 1
ATOM 6001 C CA . PRO A 1 770 ? 26.364 -10.255 -30.450 1.00 81.25 770 PRO A CA 1
ATOM 6002 C C . PRO A 1 770 ? 26.582 -10.004 -28.941 1.00 81.25 770 PRO A C 1
ATOM 6004 O O . PRO A 1 770 ? 26.474 -10.940 -28.153 1.00 81.25 770 PRO A O 1
ATOM 6007 N N . PHE A 1 771 ? 26.856 -8.758 -28.549 1.00 80.19 771 PHE A N 1
ATOM 6008 C CA . PHE A 1 771 ? 27.043 -8.248 -27.185 1.00 80.19 771 PHE A CA 1
ATOM 6009 C C . PHE A 1 771 ? 26.210 -6.966 -26.994 1.00 80.19 771 PHE A C 1
ATOM 6011 O O . PHE A 1 771 ? 25.804 -6.331 -27.972 1.00 80.19 771 PHE A O 1
ATOM 6018 N N . GLU A 1 772 ? 25.936 -6.577 -25.749 1.00 72.06 772 GLU A N 1
ATOM 6019 C CA . GLU A 1 772 ? 25.184 -5.352 -25.440 1.00 72.06 772 GLU A CA 1
ATOM 6020 C C . GLU A 1 772 ? 26.064 -4.091 -25.515 1.00 72.06 772 GLU A C 1
ATOM 6022 O O . GLU A 1 772 ? 27.269 -4.134 -25.270 1.00 72.06 772 GLU A O 1
ATOM 6027 N N . ASP A 1 773 ? 25.461 -2.923 -25.769 1.00 73.50 773 ASP A N 1
ATOM 6028 C CA . ASP A 1 773 ? 26.194 -1.645 -25.800 1.00 73.50 773 ASP A CA 1
ATOM 6029 C C . ASP A 1 773 ? 26.896 -1.318 -24.467 1.00 73.50 773 ASP A C 1
ATOM 6031 O O . ASP A 1 773 ? 27.931 -0.656 -24.466 1.00 73.50 773 ASP A O 1
ATOM 6035 N N . SER A 1 774 ? 26.405 -1.841 -23.334 1.00 67.56 774 SER A N 1
ATOM 6036 C CA . SER A 1 774 ? 27.063 -1.720 -22.022 1.00 67.56 774 SER A CA 1
ATOM 6037 C C . SER A 1 774 ? 28.418 -2.435 -21.926 1.00 67.56 774 SER A C 1
ATOM 6039 O O . SER A 1 774 ? 29.171 -2.208 -20.980 1.00 67.56 774 SER A O 1
ATOM 6041 N N . GLU A 1 775 ? 28.704 -3.345 -22.858 1.00 74.62 775 GLU A N 1
ATOM 6042 C CA . GLU A 1 775 ? 29.912 -4.176 -22.878 1.00 74.62 775 GLU A CA 1
ATOM 6043 C C . GLU A 1 775 ? 30.994 -3.589 -23.797 1.00 74.62 775 GLU A C 1
ATOM 6045 O O . GLU A 1 775 ? 32.155 -3.991 -23.709 1.00 74.62 775 GLU A O 1
ATOM 6050 N N . LYS A 1 776 ? 30.641 -2.594 -24.623 1.00 81.62 776 LYS A N 1
ATOM 6051 C CA . LYS A 1 776 ? 31.567 -1.865 -25.496 1.00 81.62 776 LYS A CA 1
ATOM 6052 C C . LYS A 1 776 ? 32.527 -0.994 -24.688 1.00 81.62 776 LYS A C 1
ATOM 6054 O O . LYS A 1 776 ? 32.131 -0.240 -23.800 1.00 81.62 776 LYS A O 1
ATOM 6059 N N . ARG A 1 777 ? 33.813 -1.081 -25.022 1.00 83.00 777 ARG A N 1
ATOM 6060 C CA . ARG A 1 777 ? 34.919 -0.310 -24.440 1.00 83.00 777 ARG A CA 1
ATOM 6061 C C . ARG A 1 777 ? 35.879 0.118 -25.545 1.00 83.00 777 ARG A C 1
ATOM 6063 O O . ARG A 1 777 ? 36.008 -0.558 -26.560 1.00 83.00 777 ARG A O 1
ATOM 6070 N N . THR A 1 778 ? 36.596 1.219 -25.346 1.00 85.50 778 THR A N 1
ATOM 6071 C CA . THR A 1 778 ? 37.625 1.679 -26.291 1.00 85.50 778 THR A CA 1
ATOM 6072 C C . THR A 1 778 ? 38.858 0.775 -26.241 1.00 85.50 778 THR A C 1
ATOM 6074 O O . THR A 1 778 ? 39.556 0.728 -25.225 1.00 85.50 778 THR A O 1
ATOM 6077 N N . SER A 1 779 ? 39.166 0.080 -27.337 1.00 89.81 779 SER A N 1
ATOM 6078 C CA . SER A 1 779 ? 40.330 -0.805 -27.425 1.00 89.81 779 SER A CA 1
ATOM 6079 C C . SER A 1 779 ? 41.598 -0.010 -27.738 1.00 89.81 779 SER A C 1
ATOM 6081 O O . SER A 1 779 ? 41.948 0.227 -28.896 1.00 89.81 779 SER A O 1
ATOM 6083 N N . HIS A 1 780 ? 42.330 0.387 -26.694 1.00 88.81 780 HIS A N 1
ATOM 6084 C CA . HIS A 1 780 ? 43.599 1.112 -26.842 1.00 88.81 780 HIS A CA 1
ATOM 6085 C C . HIS A 1 780 ? 44.637 0.353 -27.691 1.00 88.81 780 HIS A C 1
ATOM 6087 O O . HIS A 1 780 ? 45.416 0.979 -28.410 1.00 88.81 780 HIS A O 1
ATOM 6093 N N . SER A 1 781 ? 44.640 -0.987 -27.663 1.00 88.62 781 SER A N 1
ATOM 6094 C CA . SER A 1 781 ? 45.510 -1.794 -28.531 1.00 88.62 781 SER A CA 1
ATOM 6095 C C . SER A 1 781 ? 45.102 -1.721 -30.006 1.00 88.62 781 SER A C 1
ATOM 6097 O O . SER A 1 781 ? 45.978 -1.610 -30.864 1.00 88.62 781 SER A O 1
ATOM 6099 N N . GLY A 1 782 ? 43.799 -1.736 -30.308 1.00 89.31 782 GLY A N 1
ATOM 6100 C CA . GLY A 1 782 ? 43.292 -1.560 -31.672 1.00 89.31 782 GLY A CA 1
ATOM 6101 C C . GLY A 1 782 ? 43.560 -0.154 -32.216 1.00 89.31 782 GLY A C 1
ATOM 6102 O O . GLY A 1 782 ? 44.111 -0.006 -33.308 1.00 89.31 782 GLY A O 1
ATOM 6103 N N . GLN A 1 783 ? 43.303 0.878 -31.403 1.00 89.69 783 GLN A N 1
ATOM 6104 C CA . GLN A 1 783 ? 43.661 2.271 -31.701 1.00 89.69 783 GLN A CA 1
ATOM 6105 C C . GLN A 1 783 ? 45.166 2.424 -31.988 1.00 89.69 783 GLN A C 1
ATOM 6107 O O . GLN A 1 783 ? 45.545 3.000 -33.008 1.00 89.69 783 GLN A O 1
ATOM 6112 N N . GLY A 1 784 ? 46.036 1.865 -31.137 1.00 90.38 784 GLY A N 1
ATOM 6113 C CA . GLY A 1 784 ? 47.492 1.909 -31.312 1.00 90.38 784 GLY A CA 1
ATOM 6114 C C . GLY A 1 784 ? 47.975 1.292 -32.630 1.00 90.38 784 GLY A C 1
ATOM 6115 O O . GLY A 1 784 ? 48.845 1.857 -33.298 1.00 90.38 784 GLY A O 1
ATOM 6116 N N . LEU A 1 785 ? 47.379 0.171 -33.046 1.00 91.81 785 LEU A N 1
ATOM 6117 C CA . LEU A 1 785 ? 47.701 -0.479 -34.319 1.00 91.81 785 LEU A CA 1
ATOM 6118 C C . LEU A 1 785 ? 47.199 0.332 -35.527 1.00 91.81 785 LEU A C 1
ATOM 6120 O O . LEU A 1 785 ? 47.938 0.497 -36.500 1.00 91.81 785 LEU A O 1
ATOM 6124 N N . LEU A 1 786 ? 46.001 0.922 -35.444 1.00 92.75 786 LEU A N 1
ATOM 6125 C CA . LEU A 1 786 ? 45.486 1.845 -36.461 1.00 92.75 786 LEU A CA 1
ATOM 6126 C C . LEU A 1 786 ? 46.405 3.070 -36.638 1.00 92.75 786 LEU A C 1
ATOM 6128 O O . LEU A 1 786 ? 46.739 3.420 -37.772 1.00 92.75 786 LEU A O 1
ATOM 6132 N N . PHE A 1 787 ? 46.879 3.688 -35.548 1.00 92.69 787 PHE A N 1
ATOM 6133 C CA . PHE A 1 787 ? 47.857 4.784 -35.615 1.00 92.69 787 PHE A CA 1
ATOM 6134 C C . PHE A 1 787 ? 49.154 4.360 -36.328 1.00 92.69 787 PHE A C 1
ATOM 6136 O O . PHE A 1 787 ? 49.645 5.095 -37.189 1.00 92.69 787 PHE A O 1
ATOM 6143 N N . ALA A 1 788 ? 49.692 3.174 -36.021 1.00 93.06 788 ALA A N 1
ATOM 6144 C CA . ALA A 1 788 ? 50.920 2.666 -36.637 1.00 93.06 788 ALA A CA 1
ATOM 6145 C C . ALA A 1 788 ? 50.774 2.427 -38.155 1.00 93.06 788 ALA A C 1
ATOM 6147 O O . ALA A 1 788 ? 51.658 2.802 -38.936 1.00 93.06 788 ALA A O 1
ATOM 6148 N N . ILE A 1 789 ? 49.644 1.856 -38.588 1.00 93.38 789 ILE A N 1
ATOM 6149 C CA . ILE A 1 789 ? 49.328 1.626 -40.008 1.00 93.38 789 ILE A CA 1
ATOM 6150 C C . ILE A 1 789 ? 49.176 2.964 -40.746 1.00 93.38 789 ILE A C 1
ATOM 6152 O O . ILE A 1 789 ? 49.821 3.179 -41.774 1.00 93.38 789 ILE A O 1
ATOM 6156 N N . CYS A 1 790 ? 48.409 3.902 -40.184 1.00 92.94 790 CYS A N 1
ATOM 6157 C CA . CYS A 1 790 ? 48.242 5.256 -40.717 1.00 92.94 790 CYS A CA 1
ATOM 6158 C C . CYS A 1 790 ? 49.575 6.002 -40.884 1.00 92.94 790 CYS A C 1
ATOM 6160 O O . CYS A 1 790 ? 49.840 6.578 -41.943 1.00 92.94 790 CYS A O 1
ATOM 6162 N N . PHE A 1 791 ? 50.437 5.970 -39.863 1.00 92.56 791 PHE A N 1
ATOM 6163 C CA . PHE A 1 791 ? 51.759 6.596 -39.910 1.00 92.56 791 PHE A CA 1
ATOM 6164 C C . PHE A 1 791 ? 52.630 5.984 -41.017 1.00 92.56 791 PHE A C 1
ATOM 6166 O O . PHE A 1 791 ? 53.208 6.713 -41.827 1.00 92.56 791 PHE A O 1
ATOM 6173 N N . THR A 1 792 ? 52.653 4.652 -41.112 1.00 92.31 792 THR A N 1
ATOM 6174 C CA . THR A 1 792 ? 53.397 3.924 -42.150 1.00 92.31 792 THR A CA 1
ATOM 6175 C C . THR A 1 792 ? 52.921 4.304 -43.554 1.00 92.31 792 THR A C 1
ATOM 6177 O O . THR A 1 792 ? 53.746 4.632 -44.406 1.00 92.31 792 THR A O 1
ATOM 6180 N N . LEU A 1 793 ? 51.606 4.344 -43.801 1.00 91.75 793 LEU A N 1
ATOM 6181 C CA . LEU A 1 793 ? 51.045 4.724 -45.104 1.00 91.75 793 LEU A CA 1
ATOM 6182 C C . LEU A 1 793 ? 51.360 6.182 -45.483 1.00 91.75 793 LEU A C 1
ATOM 6184 O O . LEU A 1 793 ? 51.678 6.453 -46.644 1.00 91.75 793 LEU A O 1
ATOM 6188 N N . CYS A 1 794 ? 51.357 7.115 -44.525 1.00 92.00 794 CYS A N 1
ATOM 6189 C CA . CYS A 1 794 ? 51.798 8.494 -44.756 1.00 92.00 794 CYS A CA 1
ATOM 6190 C C . CYS A 1 794 ? 53.287 8.580 -45.132 1.00 92.00 794 CYS A C 1
ATOM 6192 O O . CYS A 1 794 ? 53.629 9.223 -46.128 1.00 92.00 794 CYS A O 1
ATOM 6194 N N . VAL A 1 795 ? 54.172 7.902 -44.389 1.00 92.38 795 VAL A N 1
ATOM 6195 C CA . VAL A 1 795 ? 55.620 7.876 -44.674 1.00 92.38 795 VAL A CA 1
ATOM 6196 C C . VAL A 1 795 ? 55.906 7.235 -46.036 1.00 92.38 795 VAL A C 1
ATOM 6198 O O . VAL A 1 795 ? 56.664 7.792 -46.830 1.00 92.38 795 VAL A O 1
ATOM 6201 N N . VAL A 1 796 ? 55.248 6.116 -46.353 1.00 91.94 796 VAL A N 1
ATOM 6202 C CA . VAL A 1 796 ? 55.350 5.435 -47.654 1.00 91.94 796 VAL A CA 1
ATOM 6203 C C . VAL A 1 796 ? 54.872 6.346 -48.791 1.00 91.94 796 VAL A C 1
ATOM 6205 O O . VAL A 1 796 ? 55.586 6.511 -49.780 1.00 91.94 796 VAL A O 1
ATOM 6208 N N . THR A 1 797 ? 53.726 7.020 -48.639 1.00 92.44 797 THR A N 1
ATOM 6209 C CA . THR A 1 797 ? 53.190 7.956 -49.649 1.00 92.44 797 THR A CA 1
ATOM 6210 C C . THR A 1 797 ? 54.124 9.149 -49.885 1.00 92.44 797 THR A C 1
ATOM 6212 O O . THR A 1 797 ? 54.323 9.565 -51.032 1.00 92.44 797 THR A O 1
ATOM 6215 N N . LEU A 1 798 ? 54.747 9.678 -48.826 1.00 93.75 798 LEU A N 1
ATOM 6216 C CA . LEU A 1 798 ? 55.733 10.757 -48.912 1.00 93.75 798 LEU A CA 1
ATOM 6217 C C . LEU A 1 798 ? 57.026 10.299 -49.609 1.00 93.75 798 LEU A C 1
ATOM 6219 O O . LEU A 1 798 ? 57.513 10.992 -50.504 1.00 93.75 798 LEU A O 1
ATOM 6223 N N . ALA A 1 799 ? 57.555 9.125 -49.253 1.00 93.06 799 ALA A N 1
ATOM 6224 C CA . ALA A 1 799 ? 58.763 8.559 -49.854 1.00 93.06 799 ALA A CA 1
ATOM 6225 C C . ALA A 1 799 ? 58.574 8.252 -51.351 1.00 93.06 799 ALA A C 1
ATOM 6227 O O . ALA A 1 799 ? 59.399 8.650 -52.177 1.00 93.06 799 ALA A O 1
ATOM 6228 N N . ILE A 1 800 ? 57.446 7.629 -51.712 1.00 92.25 800 ILE A N 1
ATOM 6229 C CA . ILE A 1 800 ? 57.018 7.400 -53.101 1.00 92.25 800 ILE A CA 1
ATOM 6230 C C . ILE A 1 800 ? 56.940 8.728 -53.863 1.00 92.25 800 ILE A C 1
ATOM 6232 O O . ILE A 1 800 ? 57.500 8.849 -54.952 1.00 92.25 800 ILE A O 1
ATOM 6236 N N . THR A 1 801 ? 56.295 9.743 -53.280 1.00 92.69 801 THR A N 1
ATOM 6237 C CA . THR A 1 801 ? 56.157 11.080 -53.880 1.00 92.69 801 THR A CA 1
ATOM 6238 C C . THR A 1 801 ? 57.514 11.737 -54.139 1.00 92.69 801 THR A C 1
ATOM 6240 O O . THR A 1 801 ? 57.766 12.220 -55.245 1.00 92.69 801 THR A O 1
ATOM 6243 N N . ALA A 1 802 ? 58.417 11.721 -53.155 1.00 92.25 802 ALA A N 1
ATOM 6244 C CA . ALA A 1 802 ? 59.753 12.299 -53.279 1.00 92.25 802 ALA A CA 1
ATOM 6245 C C . ALA A 1 802 ? 60.605 11.574 -54.338 1.00 92.25 802 ALA A C 1
ATOM 6247 O O . ALA A 1 802 ? 61.253 12.224 -55.164 1.00 92.25 802 ALA A O 1
ATOM 6248 N N . PHE A 1 803 ? 60.561 10.238 -54.361 1.00 93.00 803 PHE A N 1
ATOM 6249 C CA . PHE A 1 803 ? 61.243 9.414 -55.360 1.00 93.00 803 PHE A CA 1
ATOM 6250 C C . PHE A 1 803 ? 60.720 9.684 -56.778 1.00 93.00 803 PHE A C 1
ATOM 6252 O O . PHE A 1 803 ? 61.510 9.946 -57.690 1.00 93.00 803 PHE A O 1
ATOM 6259 N N . ILE A 1 804 ? 59.394 9.687 -56.957 1.00 91.44 804 ILE A N 1
ATOM 6260 C CA . ILE A 1 804 ? 58.754 9.909 -58.257 1.00 91.44 804 ILE A CA 1
ATOM 6261 C C . ILE A 1 804 ? 59.067 11.314 -58.799 1.00 91.44 804 ILE A C 1
ATOM 6263 O O . ILE A 1 804 ? 59.464 11.456 -59.961 1.00 91.44 804 ILE A O 1
ATOM 6267 N N . TRP A 1 805 ? 58.958 12.348 -57.957 1.00 90.44 805 TRP A N 1
ATOM 6268 C CA . TRP A 1 805 ? 59.315 13.723 -58.317 1.00 90.44 805 TRP A CA 1
ATOM 6269 C C . TRP A 1 805 ? 60.779 13.853 -58.738 1.00 90.44 805 TRP A C 1
ATOM 6271 O O . TRP A 1 805 ? 61.071 14.428 -59.788 1.00 90.44 805 TRP A O 1
ATOM 6281 N N . ASN A 1 806 ? 61.705 13.295 -57.950 1.00 90.81 806 ASN A N 1
ATOM 6282 C CA . ASN A 1 806 ? 63.135 13.424 -58.212 1.00 90.81 806 ASN A CA 1
ATOM 6283 C C . ASN A 1 806 ? 63.558 12.725 -59.519 1.00 90.81 806 ASN A C 1
ATOM 6285 O O . ASN A 1 806 ? 64.458 13.213 -60.210 1.00 90.81 806 ASN A O 1
ATOM 6289 N N . LYS A 1 807 ? 62.912 11.601 -59.860 1.00 90.31 807 LYS A N 1
ATOM 6290 C CA . LYS A 1 807 ? 63.313 10.734 -60.975 1.00 90.31 807 LYS A CA 1
ATOM 6291 C C . LYS A 1 807 ? 62.645 11.055 -62.318 1.00 90.31 807 LYS A C 1
ATOM 6293 O O . LYS A 1 807 ? 63.317 10.916 -63.335 1.00 90.31 807 LYS A O 1
ATOM 6298 N N . TRP A 1 808 ? 61.380 11.492 -62.349 1.00 87.69 808 TRP A N 1
ATOM 6299 C CA . TRP A 1 808 ? 60.634 11.636 -63.616 1.00 87.69 808 TRP A CA 1
ATOM 6300 C C . TRP A 1 808 ? 60.073 13.038 -63.913 1.00 87.69 808 TRP A C 1
ATOM 6302 O O . TRP A 1 808 ? 60.092 13.457 -65.068 1.00 87.69 808 TRP A O 1
ATOM 6312 N N . TRP A 1 809 ? 59.586 13.790 -62.918 1.00 82.88 809 TRP A N 1
ATOM 6313 C CA . TRP A 1 809 ? 58.624 14.883 -63.181 1.00 82.88 809 TRP A CA 1
ATOM 6314 C C . TRP A 1 809 ? 59.139 16.329 -63.070 1.00 82.88 809 TRP A C 1
ATOM 6316 O O . TRP A 1 809 ? 58.338 17.255 -63.002 1.00 82.88 809 TRP A O 1
ATOM 6326 N N . LYS A 1 810 ? 60.455 16.564 -63.143 1.00 78.19 810 LYS A N 1
ATOM 6327 C CA . LYS A 1 810 ? 61.101 17.895 -63.001 1.00 78.19 810 LYS A CA 1
ATOM 6328 C C . LYS A 1 810 ? 60.771 18.954 -64.083 1.00 78.19 810 LYS A C 1
ATOM 6330 O O . LYS A 1 810 ? 61.377 20.024 -64.083 1.00 78.19 810 LYS A O 1
ATOM 6335 N N . LYS A 1 811 ? 59.844 18.694 -65.012 1.00 77.38 811 LYS A N 1
ATOM 6336 C CA . LYS A 1 811 ? 59.452 19.635 -66.080 1.00 77.38 811 LYS A CA 1
ATOM 6337 C C . LYS A 1 811 ? 58.565 20.760 -65.527 1.00 77.38 811 LYS A C 1
ATOM 6339 O O . LYS A 1 811 ? 57.610 20.500 -64.797 1.00 77.38 811 LYS A O 1
ATOM 6344 N N . SER A 1 812 ? 58.824 22.004 -65.928 1.00 80.31 812 SER A N 1
ATOM 6345 C CA . SER A 1 812 ? 57.918 23.132 -65.681 1.00 80.31 812 SER A CA 1
ATOM 6346 C C . SER A 1 812 ? 56.842 23.223 -66.770 1.00 80.31 812 SER A C 1
ATOM 6348 O O . SER A 1 812 ? 57.107 23.003 -67.950 1.00 80.31 812 SER A O 1
ATOM 6350 N N . VAL A 1 813 ? 55.610 23.559 -66.378 1.00 87.38 813 VAL A N 1
ATOM 6351 C CA . VAL A 1 813 ? 54.493 23.749 -67.317 1.00 87.38 813 VAL A CA 1
ATOM 6352 C C . VAL A 1 813 ? 54.428 25.227 -67.729 1.00 87.38 813 VAL A C 1
ATOM 6354 O O . VAL A 1 813 ? 54.345 26.087 -66.847 1.00 87.38 813 VAL A O 1
ATOM 6357 N N . PRO A 1 814 ? 54.455 25.568 -69.033 1.00 87.25 814 PRO A N 1
ATOM 6358 C CA . PRO A 1 814 ? 54.383 26.956 -69.479 1.00 87.25 814 PRO A CA 1
ATOM 6359 C C . PRO A 1 814 ? 52.997 27.556 -69.207 1.00 87.25 814 PRO A C 1
ATOM 6361 O O . PRO A 1 814 ? 51.969 26.929 -69.468 1.00 87.25 814 PRO A O 1
ATOM 6364 N N . ALA A 1 815 ? 52.975 28.789 -68.694 1.00 88.19 815 ALA A N 1
ATOM 6365 C CA . ALA A 1 815 ? 51.744 29.521 -68.398 1.00 88.19 815 ALA A CA 1
ATOM 6366 C C . ALA A 1 815 ? 50.925 29.799 -69.671 1.00 88.19 815 ALA A C 1
ATOM 6368 O O . ALA A 1 815 ? 51.478 30.223 -70.688 1.00 88.19 815 ALA A O 1
ATOM 6369 N N . LEU A 1 816 ? 49.603 29.624 -69.594 1.00 90.44 816 LEU A N 1
ATOM 6370 C CA . LEU A 1 816 ? 48.694 29.914 -70.701 1.00 90.44 816 LEU A CA 1
ATOM 6371 C C . LEU A 1 816 ? 48.606 31.437 -70.908 1.00 90.44 816 LEU A C 1
ATOM 6373 O O . LEU A 1 816 ? 48.080 32.146 -70.050 1.00 90.44 816 LEU A O 1
ATOM 6377 N N . LYS A 1 817 ? 49.155 31.927 -72.029 1.00 88.31 817 LYS A N 1
ATOM 6378 C CA . LYS A 1 817 ? 49.173 33.351 -72.436 1.00 88.31 817 LYS A CA 1
ATOM 6379 C C . LYS A 1 817 ? 48.358 33.650 -73.702 1.00 88.31 817 LYS A C 1
ATOM 6381 O O . LYS A 1 817 ? 48.088 34.809 -73.993 1.00 88.31 817 LYS A O 1
ATOM 6386 N N . GLU A 1 818 ? 48.020 32.621 -74.471 1.00 89.25 818 GLU A N 1
ATOM 6387 C CA . GLU A 1 818 ? 47.342 32.719 -75.767 1.00 89.25 818 GLU A CA 1
ATOM 6388 C C . GLU A 1 818 ? 45.861 32.375 -75.623 1.00 89.25 818 GLU A C 1
ATOM 6390 O O . GLU A 1 818 ? 45.496 31.565 -74.771 1.00 89.25 818 GLU A O 1
ATOM 6395 N N . SER A 1 819 ? 45.011 32.949 -76.478 1.00 86.00 819 SER A N 1
ATOM 6396 C CA . SER A 1 819 ? 43.588 32.605 -76.508 1.00 86.00 819 SER A CA 1
ATOM 6397 C C . SER A 1 819 ? 43.373 31.250 -77.190 1.00 86.00 819 SER A C 1
ATOM 6399 O O . SER A 1 819 ? 43.827 31.057 -78.318 1.00 86.00 819 SER A O 1
ATOM 6401 N N . ARG A 1 820 ? 42.695 30.311 -76.521 1.00 90.69 820 ARG A N 1
ATOM 6402 C CA . ARG A 1 820 ? 42.438 28.946 -77.009 1.00 90.69 820 ARG A CA 1
ATOM 6403 C C . ARG A 1 820 ? 40.993 28.513 -76.774 1.00 90.69 820 ARG A C 1
ATOM 6405 O O . ARG A 1 820 ? 40.323 29.002 -75.863 1.00 90.69 820 ARG A O 1
ATOM 6412 N N . GLU A 1 821 ? 40.525 27.586 -77.603 1.00 90.38 821 GLU A N 1
ATOM 6413 C CA . GLU A 1 821 ? 39.207 26.976 -77.447 1.00 90.38 821 GLU A CA 1
ATOM 6414 C C . GLU A 1 821 ? 39.175 26.041 -76.228 1.00 90.38 821 GLU A C 1
ATOM 6416 O O . GLU A 1 821 ? 40.092 25.248 -76.016 1.00 90.38 821 GLU A O 1
ATOM 6421 N N . ILE A 1 822 ? 38.119 26.151 -75.420 1.00 91.19 822 ILE A N 1
ATOM 6422 C CA . ILE A 1 822 ? 37.905 25.330 -74.225 1.00 91.19 822 ILE A CA 1
ATOM 6423 C C . ILE A 1 822 ? 37.466 23.902 -74.585 1.00 91.19 822 ILE A C 1
ATOM 6425 O O . ILE A 1 822 ? 36.449 23.695 -75.244 1.00 91.19 822 ILE A O 1
ATOM 6429 N N . THR A 1 823 ? 38.214 22.907 -74.110 1.00 90.69 823 THR A N 1
ATOM 6430 C CA . THR A 1 823 ? 37.946 21.482 -74.361 1.00 90.69 823 THR A CA 1
ATOM 6431 C C . THR A 1 823 ? 37.129 20.826 -73.246 1.00 90.69 823 THR A C 1
ATOM 6433 O O . THR A 1 823 ? 36.978 21.368 -72.149 1.00 90.69 823 THR A O 1
ATOM 6436 N N . PHE A 1 824 ? 36.627 19.610 -73.486 1.00 86.81 824 PHE A N 1
ATOM 6437 C CA . PHE A 1 824 ? 35.953 18.822 -72.447 1.00 86.81 824 PHE A CA 1
ATOM 6438 C C . PHE A 1 824 ? 36.870 18.520 -71.246 1.00 86.81 824 PHE A C 1
ATOM 6440 O O . PHE A 1 824 ? 36.439 18.638 -70.101 1.00 86.81 824 PHE A O 1
ATOM 6447 N N . GLY A 1 825 ? 38.152 18.218 -71.481 1.00 86.31 825 GLY A N 1
ATOM 6448 C CA . GLY A 1 825 ? 39.126 18.004 -70.405 1.00 86.31 825 GLY A CA 1
ATOM 6449 C C . GLY A 1 825 ? 39.427 19.270 -69.590 1.00 86.31 825 GLY A C 1
ATOM 6450 O O . GLY A 1 825 ? 39.637 19.184 -68.379 1.00 86.31 825 GLY A O 1
ATOM 6451 N N . ASP A 1 826 ? 39.348 20.455 -70.208 1.00 90.75 826 ASP A N 1
ATOM 6452 C CA . ASP A 1 826 ? 39.388 21.728 -69.480 1.00 90.75 826 ASP A CA 1
ATOM 6453 C C . ASP A 1 826 ? 38.164 21.868 -68.554 1.00 90.75 826 ASP A C 1
ATOM 6455 O O . ASP A 1 826 ? 38.326 22.173 -67.373 1.00 90.75 826 ASP A O 1
ATOM 6459 N N . TYR A 1 827 ? 36.949 21.577 -69.043 1.00 90.56 827 TYR A N 1
ATOM 6460 C CA . TYR A 1 827 ? 35.727 21.579 -68.222 1.00 90.56 827 TYR A CA 1
ATOM 6461 C C . TYR A 1 827 ? 35.785 20.576 -67.059 1.00 90.56 827 TYR A C 1
ATOM 6463 O O . TYR A 1 827 ? 35.449 20.945 -65.933 1.00 90.56 827 TYR A O 1
ATOM 6471 N N . MET A 1 828 ? 36.259 19.347 -67.291 1.00 87.62 828 MET A N 1
ATOM 6472 C CA . MET A 1 828 ? 36.470 18.350 -66.230 1.00 87.62 828 MET A CA 1
ATOM 6473 C C . MET A 1 828 ? 37.447 18.865 -65.164 1.00 87.62 828 MET A C 1
ATOM 6475 O O . MET A 1 828 ? 37.180 18.750 -63.970 1.00 87.62 828 MET A O 1
ATOM 6479 N N . THR A 1 829 ? 38.531 19.524 -65.588 1.00 90.06 829 THR A N 1
ATOM 6480 C CA . THR A 1 829 ? 39.517 20.132 -64.679 1.00 90.06 829 THR A CA 1
ATOM 6481 C C . THR A 1 829 ? 38.912 21.266 -63.843 1.00 90.06 829 THR A C 1
ATOM 6483 O O . THR A 1 829 ? 39.230 21.381 -62.662 1.00 90.06 829 THR A O 1
ATOM 6486 N N . MET A 1 830 ? 37.992 22.068 -64.397 1.00 92.31 830 MET A N 1
ATOM 6487 C CA . MET A 1 830 ? 37.227 23.049 -63.605 1.00 92.31 830 MET A CA 1
ATOM 6488 C C . MET A 1 830 ? 36.259 22.372 -62.621 1.00 92.31 830 MET A C 1
ATOM 6490 O O . MET A 1 830 ? 36.131 22.822 -61.484 1.00 92.31 830 MET A O 1
ATOM 6494 N N . GLY A 1 831 ? 35.604 21.283 -63.036 1.00 91.31 831 GLY A N 1
ATOM 6495 C CA . GLY A 1 831 ? 34.685 20.509 -62.196 1.00 91.31 831 GLY A CA 1
ATOM 6496 C C . GLY A 1 831 ? 35.365 19.880 -60.978 1.00 91.31 831 GLY A C 1
ATOM 6497 O O . GLY A 1 831 ? 34.804 19.912 -59.882 1.00 91.31 831 GLY A O 1
ATOM 6498 N N . PHE A 1 832 ? 36.602 19.391 -61.126 1.00 92.00 832 PHE A N 1
ATOM 6499 C CA . PHE A 1 832 ? 37.368 18.840 -60.003 1.00 92.00 832 PHE A CA 1
ATOM 6500 C C . PHE A 1 832 ? 37.603 19.857 -58.881 1.00 92.00 832 PHE A C 1
ATOM 6502 O O . PHE A 1 832 ? 37.572 19.457 -57.725 1.00 92.00 832 PHE A O 1
ATOM 6509 N N . VAL A 1 833 ? 37.730 21.159 -59.171 1.00 93.81 833 VAL A N 1
ATOM 6510 C CA . VAL A 1 833 ? 37.862 22.199 -58.128 1.00 93.81 833 VAL A CA 1
ATOM 6511 C C . VAL A 1 833 ? 36.627 22.253 -57.217 1.00 93.81 833 VAL A C 1
ATOM 6513 O O . VAL A 1 833 ? 36.749 22.448 -56.008 1.00 93.81 833 VAL A O 1
ATOM 6516 N N . ILE A 1 834 ? 35.435 22.060 -57.790 1.00 92.69 834 ILE A N 1
ATOM 6517 C CA . ILE A 1 834 ? 34.159 22.074 -57.060 1.00 92.69 834 ILE A CA 1
ATOM 6518 C C . ILE A 1 834 ? 33.987 20.775 -56.264 1.00 92.69 834 ILE A C 1
ATOM 6520 O O . ILE A 1 834 ? 33.580 20.813 -55.108 1.00 92.69 834 ILE A O 1
ATOM 6524 N N . ILE A 1 835 ? 34.343 19.628 -56.849 1.00 91.88 835 ILE A N 1
ATOM 6525 C CA . ILE A 1 835 ? 34.304 18.333 -56.153 1.00 91.88 835 ILE A CA 1
ATOM 6526 C C . ILE A 1 835 ? 35.305 18.322 -54.985 1.00 91.88 835 ILE A C 1
ATOM 6528 O O . ILE A 1 835 ? 34.953 17.932 -53.876 1.00 91.88 835 ILE A O 1
ATOM 6532 N N . GLU A 1 836 ? 36.524 18.827 -55.194 1.00 92.88 836 GLU A N 1
ATOM 6533 C CA . GLU A 1 836 ? 37.557 18.947 -54.159 1.00 92.88 836 GLU A CA 1
ATOM 6534 C C . GLU A 1 836 ? 37.108 19.796 -52.963 1.00 92.88 836 GLU A C 1
ATOM 6536 O O . GLU A 1 836 ? 37.404 19.432 -51.828 1.00 92.88 836 GLU A O 1
ATOM 6541 N N . PHE A 1 837 ? 36.354 20.881 -53.186 1.00 94.44 837 PHE A N 1
ATOM 6542 C CA . PHE A 1 837 ? 35.758 21.664 -52.097 1.00 94.44 837 PHE A CA 1
ATOM 6543 C C . PHE A 1 837 ? 34.905 20.785 -51.172 1.00 94.44 837 PHE A C 1
ATOM 6545 O O . PHE A 1 837 ? 35.145 20.765 -49.965 1.00 94.44 837 PHE A O 1
ATOM 6552 N N . PHE A 1 838 ? 33.965 20.013 -51.727 1.00 93.44 838 PHE A N 1
ATOM 6553 C CA . PHE A 1 838 ? 33.115 19.118 -50.937 1.00 93.44 838 PHE A CA 1
ATOM 6554 C C . PHE A 1 838 ? 33.892 17.937 -50.342 1.00 93.44 838 PHE A C 1
ATOM 6556 O O . PHE A 1 838 ? 33.592 17.518 -49.229 1.00 93.44 838 PHE A O 1
ATOM 6563 N N . GLN A 1 839 ? 34.931 17.442 -51.021 1.00 92.88 839 GLN A N 1
ATOM 6564 C CA . GLN A 1 839 ? 35.815 16.401 -50.487 1.00 92.88 839 GLN A CA 1
ATOM 6565 C C . GLN A 1 839 ? 36.599 16.847 -49.257 1.00 92.88 839 GLN A C 1
ATOM 6567 O O . GLN A 1 839 ? 36.638 16.120 -48.267 1.00 92.88 839 GLN A O 1
ATOM 6572 N N . TYR A 1 840 ? 37.191 18.040 -49.283 1.00 94.88 840 TYR A N 1
ATOM 6573 C CA . TYR A 1 840 ? 37.871 18.575 -48.106 1.00 94.88 840 TYR A CA 1
ATOM 6574 C C . TYR A 1 840 ? 36.864 18.954 -47.009 1.00 94.88 840 TYR A C 1
ATOM 6576 O O . TYR A 1 840 ? 37.146 18.746 -45.835 1.00 94.88 840 TYR A O 1
ATOM 6584 N N . LEU A 1 841 ? 35.659 19.409 -47.369 1.00 93.25 841 LEU A N 1
ATOM 6585 C CA . LEU A 1 841 ? 34.577 19.679 -46.417 1.00 93.25 841 LEU A CA 1
ATOM 6586 C C . LEU A 1 841 ? 34.140 18.409 -45.654 1.00 93.25 841 LEU A C 1
ATOM 6588 O O . LEU A 1 841 ? 34.112 18.419 -44.426 1.00 93.25 841 LEU A O 1
ATOM 6592 N N . ALA A 1 842 ? 33.880 17.303 -46.361 1.00 91.81 842 ALA A N 1
ATOM 6593 C CA . ALA A 1 842 ? 33.426 16.030 -45.783 1.00 91.81 842 ALA A CA 1
ATOM 6594 C C . ALA A 1 842 ? 34.496 15.297 -44.947 1.00 91.81 842 ALA A C 1
ATOM 6596 O O . ALA A 1 842 ? 34.170 14.486 -44.076 1.00 91.81 842 ALA A O 1
ATOM 6597 N N . MET A 1 843 ? 35.781 15.583 -45.185 1.00 92.81 843 MET A N 1
ATOM 6598 C CA . MET A 1 843 ? 36.875 15.073 -44.350 1.00 92.81 843 MET A CA 1
ATOM 6599 C C . MET A 1 843 ? 36.941 15.760 -42.974 1.00 92.81 843 MET A C 1
ATOM 6601 O O . MET A 1 843 ? 37.541 15.201 -42.059 1.00 92.81 843 MET A O 1
ATOM 6605 N N . GLY A 1 844 ? 36.290 16.917 -42.800 1.00 91.25 844 GLY A N 1
ATOM 6606 C CA . GLY A 1 844 ? 36.224 17.677 -41.549 1.00 91.25 844 GLY A CA 1
ATOM 6607 C C . GLY A 1 844 ? 35.391 17.039 -40.416 1.00 91.25 844 GLY A C 1
ATOM 6608 O O . GLY A 1 844 ? 34.947 15.888 -40.519 1.00 91.25 844 GLY A O 1
ATOM 6609 N N . PRO A 1 845 ? 35.191 17.764 -39.295 1.00 89.69 845 PRO A N 1
ATOM 6610 C CA . PRO A 1 845 ? 34.227 17.382 -38.258 1.00 89.69 845 PRO A CA 1
ATOM 6611 C C . PRO A 1 845 ? 32.792 17.389 -38.818 1.00 89.69 845 PRO A C 1
ATOM 6613 O O . PRO A 1 845 ? 32.504 18.128 -39.756 1.00 89.69 845 PRO A O 1
ATOM 6616 N N . ARG A 1 846 ? 31.887 16.576 -38.251 1.00 85.31 846 ARG A N 1
ATOM 6617 C CA . ARG A 1 846 ? 30.476 16.530 -38.689 1.00 85.31 846 ARG A CA 1
ATOM 6618 C C . ARG A 1 846 ? 29.743 17.835 -38.353 1.00 85.31 846 ARG A C 1
ATOM 6620 O O . ARG A 1 846 ? 29.969 18.417 -37.287 1.00 85.31 846 ARG A O 1
ATOM 6627 N N . PHE A 1 847 ? 28.835 18.247 -39.237 1.00 80.38 847 PHE A N 1
ATOM 6628 C CA . PHE A 1 847 ? 28.072 19.496 -39.133 1.00 80.38 847 PHE A CA 1
ATOM 6629 C C . PHE A 1 847 ? 26.831 19.317 -38.246 1.00 80.38 847 PHE A C 1
ATOM 6631 O O . PHE A 1 847 ? 25.698 19.262 -38.733 1.00 80.38 847 PHE A O 1
ATOM 6638 N N . GLN A 1 848 ? 27.042 19.200 -36.930 1.00 71.38 848 GLN A N 1
ATOM 6639 C CA . GLN A 1 848 ? 25.950 19.042 -35.966 1.00 71.38 848 GLN A CA 1
ATOM 6640 C C . GLN A 1 848 ? 24.920 20.176 -36.130 1.00 71.38 848 GLN A C 1
ATOM 6642 O O . GLN A 1 848 ? 25.264 21.353 -36.172 1.00 71.38 848 GLN A O 1
ATOM 6647 N N . GLY A 1 849 ? 23.647 19.805 -36.292 1.00 67.19 849 GLY A N 1
ATOM 6648 C CA . GLY A 1 849 ? 22.536 20.732 -36.532 1.00 67.19 849 GLY A CA 1
ATOM 6649 C C . GLY A 1 849 ? 22.191 21.018 -38.003 1.00 67.19 849 GLY A C 1
ATOM 6650 O O . GLY A 1 849 ? 21.043 21.364 -38.267 1.00 67.19 849 GLY A O 1
ATOM 6651 N N . ASN A 1 850 ? 23.093 20.837 -38.983 1.00 74.62 850 ASN A N 1
ATOM 6652 C CA . ASN A 1 850 ? 22.785 21.114 -40.399 1.00 74.62 850 ASN A CA 1
ATOM 6653 C C . ASN A 1 850 ? 22.980 19.906 -41.326 1.00 74.62 850 ASN A C 1
ATOM 6655 O O . ASN A 1 850 ? 23.973 19.785 -42.047 1.00 74.62 850 ASN A O 1
ATOM 6659 N N . VAL A 1 851 ? 21.931 19.081 -41.376 1.00 78.69 851 VAL A N 1
ATOM 6660 C CA . VAL A 1 851 ? 21.803 17.911 -42.258 1.00 78.69 851 VAL A CA 1
ATOM 6661 C C . VAL A 1 851 ? 22.028 18.255 -43.738 1.00 78.69 851 VAL A C 1
ATOM 6663 O O . VAL A 1 851 ? 22.590 17.447 -44.465 1.00 78.69 851 VAL A O 1
ATOM 6666 N N . ILE A 1 852 ? 21.637 19.448 -44.206 1.00 82.56 852 ILE A N 1
ATOM 6667 C CA . ILE A 1 852 ? 21.752 19.814 -45.629 1.00 82.56 852 ILE A CA 1
ATOM 6668 C C . ILE A 1 852 ? 23.224 19.974 -46.032 1.00 82.56 852 ILE A C 1
ATOM 6670 O O . ILE A 1 852 ? 23.630 19.446 -47.064 1.00 82.56 852 ILE A O 1
ATOM 6674 N N . ILE A 1 853 ? 24.035 20.673 -45.231 1.00 84.56 853 ILE A N 1
ATOM 6675 C CA . ILE A 1 853 ? 25.470 20.841 -45.518 1.00 84.56 853 ILE A CA 1
ATOM 6676 C C . ILE A 1 853 ? 26.214 19.511 -45.338 1.00 84.56 853 ILE A C 1
ATOM 6678 O O . ILE A 1 853 ? 27.036 19.166 -46.188 1.00 84.56 853 ILE A O 1
ATOM 6682 N N . ASP A 1 854 ? 25.887 18.748 -44.290 1.00 83.12 854 ASP A N 1
ATOM 6683 C CA . ASP A 1 854 ? 26.490 17.440 -44.004 1.00 83.12 854 ASP A CA 1
ATOM 6684 C C . ASP A 1 854 ? 26.258 16.466 -45.179 1.00 83.12 854 ASP A C 1
ATOM 6686 O O . ASP A 1 854 ? 27.218 16.045 -45.833 1.00 83.12 854 ASP A O 1
ATOM 6690 N N . VAL A 1 855 ? 24.992 16.237 -45.558 1.00 84.38 855 VAL A N 1
ATOM 6691 C CA . VAL A 1 855 ? 24.593 15.341 -46.660 1.00 84.38 855 VAL A CA 1
ATOM 6692 C C . VAL A 1 855 ? 25.113 15.822 -48.015 1.00 84.38 855 VAL A C 1
ATOM 6694 O O . VAL A 1 855 ? 25.596 14.999 -48.793 1.00 84.38 855 VAL A O 1
ATOM 6697 N N . LEU A 1 856 ? 25.078 17.127 -48.326 1.00 84.94 856 LEU A N 1
ATOM 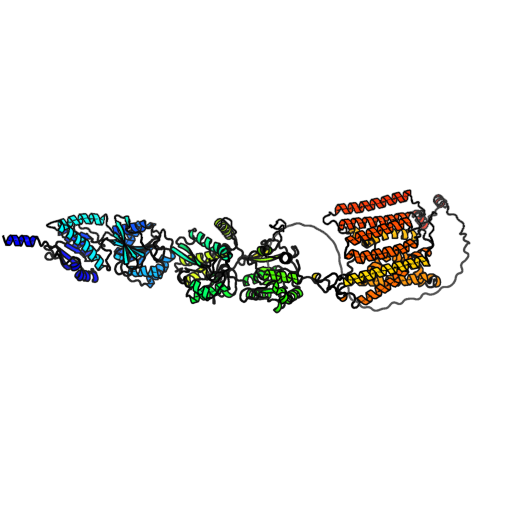6698 C CA . LEU A 1 856 ? 25.653 17.637 -49.582 1.00 84.94 856 LEU A CA 1
ATOM 6699 C C . LEU A 1 856 ? 27.168 17.416 -49.643 1.00 84.94 856 LEU A C 1
ATOM 6701 O O . LEU A 1 856 ? 27.682 17.039 -50.698 1.00 84.94 856 LEU A O 1
ATOM 6705 N N . SER A 1 857 ? 27.883 17.609 -48.528 1.00 87.75 857 SER A N 1
ATOM 6706 C CA . SER A 1 857 ? 29.327 17.369 -48.472 1.00 87.75 857 SER A CA 1
ATOM 6707 C C . SER A 1 857 ? 29.656 15.892 -48.693 1.00 87.75 857 SER A C 1
ATOM 6709 O O . SER A 1 857 ? 30.487 15.575 -49.542 1.00 87.75 857 SER A O 1
ATOM 6711 N N . GLN A 1 858 ? 28.953 14.978 -48.022 1.00 84.94 858 GLN A N 1
ATOM 6712 C CA . GLN A 1 858 ? 29.138 13.530 -48.149 1.00 84.94 858 GLN A CA 1
ATOM 6713 C C . GLN A 1 858 ? 28.765 13.038 -49.561 1.00 84.94 858 GLN A C 1
ATOM 6715 O O . GLN A 1 858 ? 29.529 12.300 -50.183 1.00 84.94 858 GLN A O 1
ATOM 6720 N N . SER A 1 859 ? 27.659 13.542 -50.123 1.00 84.50 859 SER A N 1
ATOM 6721 C CA . SER A 1 859 ? 27.183 13.186 -51.470 1.00 84.50 859 SER A CA 1
ATOM 6722 C C . SER A 1 859 ? 28.171 13.595 -52.556 1.00 84.50 859 SER A C 1
ATOM 6724 O O . SER A 1 859 ? 28.572 12.778 -53.383 1.00 84.50 859 SER A O 1
ATOM 6726 N N . LEU A 1 860 ? 28.591 14.863 -52.556 1.00 85.38 860 LEU A N 1
ATOM 6727 C CA . LEU A 1 860 ? 29.442 15.417 -53.613 1.00 85.38 860 LEU A CA 1
ATOM 6728 C C . LEU A 1 860 ? 30.923 15.062 -53.433 1.00 85.38 860 LEU A C 1
ATOM 6730 O O . LEU A 1 860 ? 31.680 15.104 -54.401 1.00 85.38 860 LEU A O 1
ATOM 6734 N N . SER A 1 861 ? 31.337 14.664 -52.227 1.00 85.31 861 SER A N 1
ATOM 6735 C CA . SER A 1 861 ? 32.659 14.074 -51.997 1.00 85.31 861 SER A CA 1
ATOM 6736 C C . SER A 1 861 ? 32.769 12.613 -52.432 1.00 85.31 861 SER A C 1
ATOM 6738 O O . SER A 1 861 ? 33.888 12.132 -52.640 1.00 85.31 861 SER A O 1
ATOM 6740 N N . VAL A 1 862 ? 31.628 11.925 -52.578 1.00 83.12 862 VAL A N 1
ATOM 6741 C CA . VAL A 1 862 ? 31.517 10.461 -52.670 1.00 83.12 862 VAL A CA 1
ATOM 6742 C C . VAL A 1 862 ? 32.067 9.780 -51.400 1.00 83.12 862 VAL A C 1
ATOM 6744 O O . VAL A 1 862 ? 32.571 8.658 -51.445 1.00 83.12 862 VAL A O 1
ATOM 6747 N N . ASN A 1 863 ? 31.996 10.457 -50.244 1.00 80.69 863 ASN A N 1
ATOM 6748 C CA . ASN A 1 863 ? 32.374 9.860 -48.968 1.00 80.69 863 ASN A CA 1
ATOM 6749 C C . ASN A 1 863 ? 31.266 8.920 -48.479 1.00 80.69 863 ASN A C 1
ATOM 6751 O O . ASN A 1 863 ? 30.284 9.345 -47.872 1.00 80.69 863 ASN A O 1
ATOM 6755 N N . MET A 1 864 ? 31.460 7.631 -48.741 1.00 75.00 864 MET A N 1
ATOM 6756 C CA . MET A 1 864 ? 30.522 6.576 -48.374 1.00 75.00 864 MET A CA 1
ATOM 6757 C C . MET A 1 864 ? 30.346 6.427 -46.855 1.00 75.00 864 MET A C 1
ATOM 6759 O O . MET A 1 864 ? 29.262 6.056 -46.426 1.00 75.00 864 MET A O 1
ATOM 6763 N N . ASP A 1 865 ? 31.359 6.760 -46.046 1.00 71.44 865 ASP A N 1
ATOM 6764 C CA . ASP A 1 865 ? 31.437 6.410 -44.616 1.00 71.44 865 ASP A CA 1
ATOM 6765 C C . ASP A 1 865 ? 30.244 6.834 -43.749 1.00 71.44 865 ASP A C 1
ATOM 6767 O O . ASP A 1 865 ? 29.946 6.139 -42.772 1.00 71.44 865 ASP A O 1
ATOM 6771 N N . ASP A 1 866 ? 29.626 7.968 -44.094 1.00 68.25 866 ASP A N 1
ATOM 6772 C CA . ASP A 1 866 ? 28.555 8.635 -43.342 1.00 68.25 866 ASP A CA 1
ATOM 6773 C C . ASP A 1 866 ? 27.220 8.700 -44.131 1.00 68.25 866 ASP A C 1
ATOM 6775 O O . ASP A 1 866 ? 26.176 8.955 -43.535 1.00 68.25 866 ASP A O 1
ATOM 6779 N N . LEU A 1 867 ? 27.227 8.455 -45.453 1.00 64.00 867 LEU A N 1
ATOM 6780 C CA . LEU A 1 867 ? 26.079 8.701 -46.351 1.00 64.00 867 LEU A CA 1
ATOM 6781 C C . LEU A 1 867 ? 25.055 7.556 -46.400 1.00 64.00 867 LEU A C 1
ATOM 6783 O O . LEU A 1 867 ? 23.877 7.770 -46.685 1.00 64.00 867 LEU A O 1
ATOM 6787 N N . ILE A 1 868 ? 25.511 6.334 -46.140 1.00 62.62 868 ILE A N 1
ATOM 6788 C CA . ILE A 1 868 ? 24.681 5.148 -45.921 1.00 62.62 868 ILE A CA 1
ATOM 6789 C C . ILE A 1 868 ? 25.186 4.540 -44.614 1.00 62.62 868 ILE A C 1
ATOM 6791 O O . ILE A 1 868 ? 26.391 4.566 -44.356 1.00 62.62 868 ILE A O 1
ATOM 6795 N N . ASP A 1 869 ? 24.302 3.977 -43.789 1.00 64.44 869 ASP A N 1
ATOM 6796 C CA . ASP A 1 869 ? 24.727 3.249 -42.591 1.00 64.44 869 ASP A CA 1
ATOM 6797 C C . ASP A 1 869 ? 25.366 1.909 -43.002 1.00 64.44 869 ASP A C 1
ATOM 6799 O O . ASP A 1 869 ? 24.724 0.859 -43.031 1.00 64.44 869 ASP A O 1
ATOM 6803 N N . PHE A 1 870 ? 26.636 1.977 -43.421 1.00 66.31 870 PHE A N 1
ATOM 6804 C CA . PHE A 1 870 ? 27.469 0.854 -43.851 1.00 66.31 870 PHE A CA 1
ATOM 6805 C C . PHE A 1 870 ? 27.830 -0.037 -42.659 1.00 66.31 870 PHE A C 1
ATOM 6807 O O . PHE A 1 870 ? 28.984 -0.098 -42.239 1.00 66.31 870 PHE A O 1
ATOM 6814 N N . LYS A 1 871 ? 26.824 -0.725 -42.122 1.00 72.06 871 LYS A N 1
ATOM 6815 C CA . LYS A 1 871 ? 26.964 -1.795 -41.140 1.00 72.06 871 LYS A CA 1
ATOM 6816 C C . LYS A 1 871 ? 26.806 -3.154 -41.806 1.00 72.06 871 LYS A C 1
ATOM 6818 O O . LYS A 1 871 ? 26.050 -3.302 -42.773 1.00 72.06 871 LYS A O 1
ATOM 6823 N N . ASN A 1 872 ? 27.473 -4.157 -41.245 1.00 81.31 872 ASN A N 1
ATOM 6824 C CA . ASN A 1 872 ? 27.309 -5.562 -41.613 1.00 81.31 872 ASN A CA 1
ATOM 6825 C C . ASN A 1 872 ? 27.488 -5.763 -43.141 1.00 81.31 872 ASN A C 1
ATOM 6827 O O . ASN A 1 872 ? 28.420 -5.238 -43.751 1.00 81.31 872 ASN A O 1
ATOM 6831 N N . THR A 1 873 ? 26.571 -6.475 -43.803 1.00 85.94 873 THR A N 1
ATOM 6832 C CA . THR A 1 873 ? 26.631 -6.841 -45.233 1.00 85.94 873 THR A CA 1
ATOM 6833 C C . THR A 1 873 ? 26.920 -5.677 -46.193 1.00 85.94 873 THR A C 1
ATOM 6835 O O . THR A 1 873 ? 27.624 -5.869 -47.186 1.00 85.94 873 THR A O 1
ATOM 6838 N N . ALA A 1 874 ? 26.406 -4.471 -45.923 1.00 85.38 874 ALA A N 1
ATOM 6839 C CA . ALA A 1 874 ? 26.582 -3.325 -46.817 1.00 85.38 874 ALA A CA 1
ATOM 6840 C C . ALA A 1 874 ? 28.052 -2.878 -46.904 1.00 85.38 874 ALA A C 1
ATOM 6842 O O . ALA A 1 874 ? 28.534 -2.541 -47.989 1.00 85.38 874 ALA A O 1
ATOM 6843 N N . PHE A 1 875 ? 28.768 -2.907 -45.773 1.00 88.94 875 PHE A N 1
ATOM 6844 C CA . PHE A 1 875 ? 30.185 -2.552 -45.692 1.00 88.94 875 PHE A CA 1
ATOM 6845 C C . PHE A 1 875 ? 31.033 -3.450 -46.601 1.00 88.94 875 PHE A C 1
ATOM 6847 O O . PHE A 1 875 ? 31.786 -2.958 -47.445 1.00 88.94 875 PHE A O 1
ATOM 6854 N N . TRP A 1 876 ? 30.848 -4.767 -46.487 1.00 90.31 876 TRP A N 1
ATOM 6855 C CA . TRP A 1 876 ? 31.600 -5.756 -47.257 1.00 90.31 876 TRP A CA 1
ATOM 6856 C C . TRP A 1 876 ? 31.389 -5.603 -48.768 1.00 90.31 876 TRP A C 1
ATOM 6858 O O . TRP A 1 876 ? 32.361 -5.618 -49.523 1.00 90.31 876 TRP A O 1
ATOM 6868 N N . ILE A 1 877 ? 30.152 -5.359 -49.221 1.00 90.50 877 ILE A N 1
ATOM 6869 C CA . ILE A 1 877 ? 29.849 -5.118 -50.645 1.00 90.50 877 ILE A CA 1
ATOM 6870 C C . ILE A 1 877 ? 30.637 -3.914 -51.185 1.00 90.50 877 ILE A C 1
ATOM 6872 O O . ILE A 1 877 ? 31.277 -4.017 -52.234 1.00 90.50 877 ILE A O 1
ATOM 6876 N N . ALA A 1 878 ? 30.646 -2.787 -50.467 1.00 89.00 878 ALA A N 1
ATOM 6877 C CA . ALA A 1 878 ? 31.409 -1.610 -50.881 1.00 89.00 878 ALA A CA 1
ATOM 6878 C C . ALA A 1 878 ? 32.931 -1.852 -50.851 1.00 89.00 878 ALA A C 1
ATOM 6880 O O . ALA A 1 878 ? 33.645 -1.358 -51.727 1.00 89.00 878 ALA A O 1
ATOM 6881 N N . LEU A 1 879 ? 33.433 -2.657 -49.907 1.00 91.81 879 LEU A N 1
ATOM 6882 C CA . LEU A 1 879 ? 34.849 -3.019 -49.834 1.00 91.81 879 LEU A CA 1
ATOM 6883 C C . LEU A 1 879 ? 35.280 -3.859 -51.050 1.00 91.81 879 LEU A C 1
ATOM 6885 O O . LEU A 1 879 ? 36.298 -3.552 -51.672 1.00 91.81 879 LEU A O 1
ATOM 6889 N N . TYR A 1 880 ? 34.475 -4.849 -51.457 1.00 93.81 880 TYR A N 1
ATOM 6890 C CA . TYR A 1 880 ? 34.722 -5.629 -52.677 1.00 93.81 880 TYR A CA 1
ATOM 6891 C C . TYR A 1 880 ? 34.731 -4.757 -53.941 1.00 93.81 880 TYR A C 1
ATOM 6893 O O . TYR A 1 880 ? 35.602 -4.928 -54.798 1.00 93.81 880 TYR A O 1
ATOM 6901 N N . VAL A 1 881 ? 33.815 -3.785 -54.050 1.00 92.38 881 VAL A N 1
ATOM 6902 C CA . VAL A 1 881 ? 33.810 -2.815 -55.160 1.00 92.38 881 VAL A CA 1
ATOM 6903 C C . VAL A 1 881 ? 35.099 -1.984 -55.169 1.00 92.38 881 VAL A C 1
ATOM 6905 O O . VAL A 1 881 ? 35.697 -1.800 -56.229 1.00 92.38 881 VAL A O 1
ATOM 6908 N N . VAL A 1 882 ? 35.583 -1.537 -54.006 1.00 92.31 882 VAL A N 1
ATOM 6909 C CA . VAL A 1 882 ? 36.845 -0.784 -53.900 1.00 92.31 882 VAL A CA 1
ATOM 6910 C C . VAL A 1 882 ? 38.066 -1.644 -54.246 1.00 92.31 882 VAL A C 1
ATOM 6912 O O . VAL A 1 882 ? 38.933 -1.167 -54.979 1.00 92.31 882 VAL A O 1
ATOM 6915 N N . TYR A 1 883 ? 38.129 -2.918 -53.840 1.00 94.38 883 TYR A N 1
ATOM 6916 C CA . TYR A 1 883 ? 39.181 -3.833 -54.311 1.00 94.38 883 TYR A CA 1
ATOM 6917 C C . TYR A 1 883 ? 39.154 -4.000 -55.840 1.00 94.38 883 TYR A C 1
ATOM 6919 O O . TYR A 1 883 ? 40.206 -3.930 -56.482 1.00 94.38 883 TYR A O 1
ATOM 6927 N N . GLY A 1 884 ? 37.965 -4.149 -56.436 1.00 92.81 884 GLY A N 1
ATOM 6928 C CA . GLY A 1 884 ? 37.788 -4.215 -57.889 1.00 92.81 884 GLY A CA 1
ATOM 6929 C C . GLY A 1 884 ? 38.274 -2.950 -58.607 1.00 92.81 884 GLY A C 1
ATOM 6930 O O . GLY A 1 884 ? 38.995 -3.042 -59.602 1.00 92.81 884 GLY A O 1
ATOM 6931 N N . LEU A 1 885 ? 37.961 -1.766 -58.067 1.00 90.81 885 LEU A N 1
ATOM 6932 C CA . LEU A 1 885 ? 38.447 -0.480 -58.583 1.00 90.81 885 LEU A CA 1
ATOM 6933 C C . LEU A 1 885 ? 39.973 -0.342 -58.463 1.00 90.81 885 LEU A C 1
ATOM 6935 O O . LEU A 1 885 ? 40.610 0.116 -59.411 1.00 90.81 885 LEU A O 1
ATOM 6939 N N . CYS A 1 886 ? 40.579 -0.776 -57.355 1.00 92.56 886 CYS A N 1
ATOM 6940 C CA . CYS A 1 886 ? 42.035 -0.777 -57.178 1.00 92.56 886 CYS A CA 1
ATOM 6941 C C . CYS A 1 886 ? 42.744 -1.724 -58.160 1.00 92.56 886 CYS A C 1
ATOM 6943 O O . CYS A 1 886 ? 43.745 -1.338 -58.767 1.00 92.56 886 CYS A O 1
ATOM 6945 N N . GLY A 1 887 ? 42.210 -2.933 -58.368 1.00 90.81 887 GLY A N 1
ATOM 6946 C CA . GLY A 1 887 ? 42.723 -3.882 -59.360 1.00 90.81 887 GLY A CA 1
ATOM 6947 C C . GLY A 1 887 ? 42.604 -3.348 -60.791 1.00 90.81 887 GLY A C 1
ATOM 6948 O O . GLY A 1 887 ? 43.581 -3.350 -61.541 1.00 90.81 887 GLY A O 1
ATOM 6949 N N . GLY A 1 888 ? 41.439 -2.800 -61.150 1.00 89.38 888 GLY A N 1
ATOM 6950 C CA . GLY A 1 888 ? 41.217 -2.149 -62.444 1.00 89.38 888 GLY A CA 1
ATOM 6951 C C . GLY A 1 888 ? 42.131 -0.940 -62.671 1.00 89.38 888 GLY A C 1
ATOM 6952 O O . GLY A 1 888 ? 42.684 -0.784 -63.760 1.00 89.38 888 GLY A O 1
ATOM 6953 N N . TRP A 1 889 ? 42.359 -0.118 -61.641 1.00 89.12 889 TRP A N 1
ATOM 6954 C CA . TRP A 1 889 ? 43.300 1.005 -61.686 1.00 89.12 889 TRP A CA 1
ATOM 6955 C C . TRP A 1 889 ? 44.737 0.550 -61.946 1.00 89.12 889 TRP A C 1
ATOM 6957 O O . TRP A 1 889 ? 45.408 1.114 -62.811 1.00 89.12 889 TRP A O 1
ATOM 6967 N N . PHE A 1 890 ? 45.200 -0.488 -61.243 1.00 90.00 890 PHE A N 1
ATOM 6968 C CA . PHE A 1 890 ? 46.526 -1.068 -61.457 1.00 90.00 890 PHE A CA 1
ATOM 6969 C C . PHE A 1 890 ? 46.688 -1.597 -62.892 1.00 90.00 890 PHE A C 1
ATOM 6971 O O . PHE A 1 890 ? 47.678 -1.277 -63.547 1.00 90.00 890 PHE A O 1
ATOM 6978 N N . ILE A 1 891 ? 45.693 -2.322 -63.419 1.00 88.75 891 ILE A N 1
ATOM 6979 C CA . ILE A 1 891 ? 45.710 -2.852 -64.795 1.00 88.75 891 ILE A CA 1
ATOM 6980 C C . ILE A 1 891 ? 45.732 -1.719 -65.835 1.00 88.75 891 ILE A C 1
ATOM 6982 O O . ILE A 1 891 ? 46.567 -1.741 -66.740 1.00 88.75 891 ILE A O 1
ATOM 6986 N N . MET A 1 892 ? 44.872 -0.701 -65.700 1.00 86.50 892 MET A N 1
ATOM 6987 C CA . MET A 1 892 ? 44.871 0.461 -66.604 1.00 86.50 892 MET A CA 1
ATOM 6988 C C . MET A 1 892 ? 46.199 1.224 -66.544 1.00 86.50 892 MET A C 1
ATOM 6990 O O . MET A 1 892 ? 46.790 1.520 -67.582 1.00 86.50 892 MET A O 1
ATOM 6994 N N . GLY A 1 893 ? 46.706 1.498 -65.338 1.00 87.69 893 GLY A N 1
ATOM 6995 C CA . GLY A 1 893 ? 47.995 2.157 -65.141 1.00 87.69 893 GLY A CA 1
ATOM 6996 C C . GLY A 1 893 ? 49.153 1.371 -65.756 1.00 87.69 893 GLY A C 1
ATOM 6997 O O . GLY A 1 893 ? 49.984 1.955 -66.445 1.00 87.69 893 GLY A O 1
ATOM 6998 N N . PHE A 1 894 ? 49.179 0.047 -65.592 1.00 88.50 894 PHE A N 1
ATOM 6999 C CA . PHE A 1 894 ? 50.171 -0.830 -66.215 1.00 88.50 894 PHE A CA 1
ATOM 7000 C C . PHE A 1 894 ? 50.125 -0.751 -67.750 1.00 88.50 894 PHE A C 1
ATOM 7002 O O . PHE A 1 894 ? 51.152 -0.486 -68.378 1.00 88.50 894 PHE A O 1
ATOM 7009 N N . ILE A 1 895 ? 48.940 -0.908 -68.356 1.00 86.69 895 ILE A N 1
ATOM 7010 C CA . ILE A 1 895 ? 48.744 -0.826 -69.816 1.00 86.69 895 ILE A CA 1
ATOM 7011 C C . ILE A 1 895 ? 49.303 0.488 -70.374 1.00 86.69 895 ILE A C 1
ATOM 7013 O O . ILE A 1 895 ? 50.047 0.476 -71.355 1.00 86.69 895 ILE A O 1
ATOM 7017 N N . ILE A 1 896 ? 49.002 1.602 -69.709 1.00 85.50 896 ILE A N 1
ATOM 7018 C CA . ILE A 1 896 ? 49.392 2.957 -70.114 1.00 85.50 896 ILE A CA 1
ATOM 7019 C C . ILE A 1 896 ? 50.893 3.208 -69.939 1.00 85.50 896 ILE A C 1
ATOM 7021 O O . ILE A 1 896 ? 51.542 3.740 -70.840 1.00 85.50 896 ILE A O 1
ATOM 7025 N N . ILE A 1 897 ? 51.472 2.801 -68.805 1.00 89.06 897 ILE A N 1
ATOM 7026 C CA . ILE A 1 897 ? 52.908 2.964 -68.522 1.00 89.06 897 ILE A CA 1
ATOM 7027 C C . ILE A 1 897 ? 53.757 2.212 -69.557 1.00 89.06 897 ILE A C 1
ATOM 7029 O O . ILE A 1 897 ? 54.778 2.732 -70.009 1.00 89.06 897 ILE A O 1
ATOM 7033 N N . PHE A 1 898 ? 53.315 1.025 -69.984 1.00 88.88 898 PHE A N 1
ATOM 7034 C CA . PHE A 1 898 ? 54.001 0.217 -70.999 1.00 88.88 898 PHE A CA 1
ATOM 7035 C C . PHE A 1 898 ? 53.551 0.494 -72.448 1.00 88.88 898 PHE A C 1
ATOM 7037 O O . PHE A 1 898 ? 54.060 -0.147 -73.373 1.00 88.88 898 PHE A O 1
ATOM 7044 N N . ARG A 1 899 ? 52.644 1.462 -72.658 1.00 87.00 899 ARG A N 1
ATOM 7045 C CA . ARG A 1 899 ? 52.045 1.832 -73.955 1.00 87.00 899 ARG A CA 1
ATOM 7046 C C . ARG A 1 899 ? 51.448 0.645 -74.728 1.00 87.00 899 ARG A C 1
ATOM 7048 O O . ARG A 1 899 ? 51.610 0.525 -75.944 1.00 87.00 899 ARG A O 1
ATOM 7055 N N . ILE A 1 900 ? 50.811 -0.276 -74.007 1.00 87.19 900 ILE A N 1
ATOM 7056 C CA . ILE A 1 900 ? 50.193 -1.491 -74.562 1.00 87.19 900 ILE A CA 1
ATOM 7057 C C . ILE A 1 900 ? 48.935 -1.138 -75.376 1.00 87.19 900 ILE A C 1
ATOM 7059 O O . ILE A 1 900 ? 48.671 -1.778 -76.389 1.00 87.19 900 ILE A O 1
ATOM 7063 N N . ASP A 1 901 ? 48.235 -0.070 -74.986 1.00 84.19 901 ASP A N 1
ATOM 7064 C CA . ASP A 1 901 ? 47.161 0.595 -75.735 1.00 84.19 901 ASP A CA 1
ATOM 7065 C C . ASP A 1 901 ? 47.564 0.908 -77.187 1.00 84.19 901 ASP A C 1
ATOM 7067 O O . ASP A 1 901 ? 46.859 0.520 -78.115 1.00 84.19 901 ASP A O 1
ATOM 7071 N N . ILE A 1 902 ? 48.733 1.528 -77.386 1.00 85.44 902 ILE A N 1
ATOM 7072 C CA . ILE A 1 902 ? 49.260 1.870 -78.717 1.00 85.44 902 ILE A CA 1
ATOM 7073 C C . ILE A 1 902 ? 49.844 0.630 -79.409 1.00 85.44 902 ILE A C 1
ATOM 7075 O O . ILE A 1 902 ? 49.621 0.404 -80.595 1.00 85.44 902 ILE A O 1
ATOM 7079 N N . ARG A 1 903 ? 50.594 -0.209 -78.679 1.00 89.62 903 ARG A N 1
ATOM 7080 C CA . ARG A 1 903 ? 51.249 -1.402 -79.254 1.00 89.62 903 ARG A CA 1
ATOM 7081 C C . ARG A 1 903 ? 50.262 -2.453 -79.770 1.00 89.62 903 ARG A C 1
ATOM 7083 O O . ARG A 1 903 ? 50.635 -3.228 -80.645 1.00 89.62 903 ARG A O 1
ATOM 7090 N N . LEU A 1 904 ? 49.044 -2.496 -79.226 1.00 90.12 904 LEU A N 1
ATOM 7091 C CA . LEU A 1 904 ? 47.994 -3.457 -79.577 1.00 90.12 904 LEU A CA 1
ATOM 7092 C C . LEU A 1 904 ? 46.703 -2.774 -80.068 1.00 90.12 904 LEU A C 1
ATOM 7094 O O . LEU A 1 904 ? 45.632 -3.368 -79.968 1.00 90.12 904 LEU A O 1
ATOM 7098 N N . GLU A 1 905 ? 46.782 -1.562 -80.633 1.00 85.62 905 GLU A N 1
ATOM 7099 C CA . GLU A 1 905 ? 45.613 -0.773 -81.079 1.00 85.62 905 GLU A CA 1
ATOM 7100 C C . GLU A 1 905 ? 44.697 -1.527 -82.073 1.00 85.62 905 GLU A C 1
ATOM 7102 O O . GLU A 1 905 ? 43.479 -1.3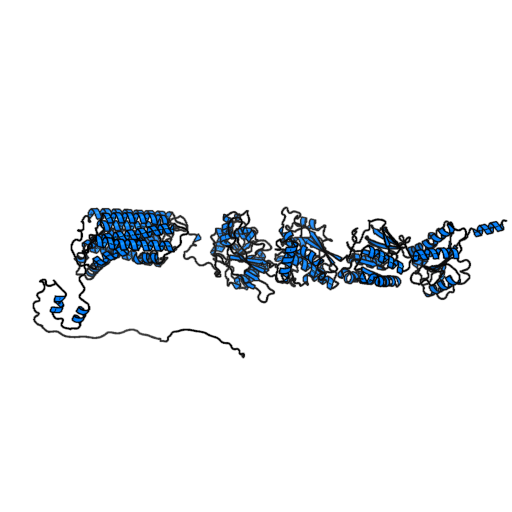38 -82.090 1.00 85.62 905 GLU A O 1
ATOM 7107 N N . ASN A 1 906 ? 45.260 -2.454 -82.855 1.00 85.81 906 ASN A N 1
ATOM 7108 C CA . ASN A 1 906 ? 44.509 -3.328 -83.767 1.00 85.81 906 ASN A CA 1
ATOM 7109 C C . ASN A 1 906 ? 43.536 -4.290 -83.049 1.00 85.81 906 ASN A C 1
ATOM 7111 O O . ASN A 1 906 ? 42.634 -4.838 -83.681 1.00 85.81 906 ASN A O 1
ATOM 7115 N N . VAL A 1 907 ? 43.695 -4.511 -81.740 1.00 88.81 907 VAL A N 1
ATOM 7116 C CA . VAL A 1 907 ? 42.807 -5.347 -80.925 1.00 88.81 907 VAL A CA 1
ATOM 7117 C C . VAL A 1 907 ? 41.743 -4.463 -80.274 1.00 88.81 907 VAL A C 1
ATOM 7119 O O . VAL A 1 907 ? 42.047 -3.629 -79.421 1.00 88.81 907 VAL A O 1
ATOM 7122 N N . PHE A 1 908 ? 40.473 -4.699 -80.626 1.00 87.94 908 PHE A N 1
ATOM 7123 C CA . PHE A 1 908 ? 39.319 -3.908 -80.172 1.00 87.94 908 PHE A CA 1
ATOM 7124 C C . PHE A 1 908 ? 39.324 -3.605 -78.664 1.00 87.94 908 PHE A C 1
ATOM 7126 O O . PHE A 1 908 ? 39.086 -2.464 -78.274 1.00 87.94 908 PHE A O 1
ATOM 7133 N N . PHE A 1 909 ? 39.638 -4.602 -77.828 1.00 86.00 909 PHE A N 1
ATOM 7134 C CA . PHE A 1 909 ? 39.687 -4.453 -76.372 1.00 86.00 909 PHE A CA 1
ATOM 7135 C C . PHE A 1 909 ? 40.717 -3.411 -75.911 1.00 86.00 909 PHE A C 1
ATOM 7137 O O . PHE A 1 909 ? 40.376 -2.545 -75.111 1.00 86.00 909 PHE A O 1
ATOM 7144 N N . PHE A 1 910 ? 41.947 -3.440 -76.437 1.00 84.81 910 PHE A N 1
ATOM 7145 C CA . PHE A 1 910 ? 42.992 -2.488 -76.041 1.00 84.81 910 PHE A CA 1
ATOM 7146 C C . PHE A 1 910 ? 42.714 -1.077 -76.564 1.00 84.81 910 PHE A C 1
ATOM 7148 O O . PHE A 1 910 ? 42.915 -0.116 -75.824 1.00 84.81 910 PHE A O 1
ATOM 7155 N N . ARG A 1 911 ? 42.151 -0.940 -77.772 1.00 83.19 911 ARG A N 1
ATOM 7156 C CA . ARG A 1 911 ? 41.709 0.361 -78.303 1.00 83.19 911 ARG A CA 1
ATOM 7157 C C . ARG A 1 911 ? 40.561 0.964 -77.490 1.00 83.19 911 ARG A C 1
ATOM 7159 O O . ARG A 1 911 ? 40.584 2.153 -77.179 1.00 83.19 911 ARG A O 1
ATOM 7166 N N . TRP A 1 912 ? 39.568 0.151 -77.120 1.00 86.94 912 TRP A N 1
ATOM 7167 C CA . TRP A 1 912 ? 38.464 0.580 -76.257 1.00 86.94 912 TRP A CA 1
ATOM 7168 C C . TRP A 1 912 ? 38.969 0.971 -74.863 1.00 86.94 912 TRP A C 1
ATOM 7170 O O . TRP A 1 912 ? 38.624 2.041 -74.370 1.00 86.94 912 TRP A O 1
ATOM 7180 N N . LEU A 1 913 ? 39.841 0.153 -74.263 1.00 83.00 913 LEU A N 1
ATOM 7181 C CA . LEU A 1 913 ? 40.425 0.410 -72.946 1.00 83.00 913 LEU A CA 1
ATOM 7182 C C . LEU A 1 913 ? 41.309 1.668 -72.953 1.00 83.00 913 LEU A C 1
ATOM 7184 O O . LEU A 1 913 ? 41.259 2.431 -71.993 1.00 83.00 913 LEU A O 1
ATOM 7188 N N . GLY A 1 914 ? 42.030 1.947 -74.044 1.00 81.38 914 GLY A N 1
ATOM 7189 C CA . GLY A 1 914 ? 42.747 3.209 -74.257 1.00 81.38 914 GLY A CA 1
ATOM 7190 C C . GLY A 1 914 ? 41.825 4.425 -74.122 1.00 81.38 914 GLY A C 1
ATOM 7191 O O . GLY A 1 914 ? 41.997 5.217 -73.194 1.00 81.38 914 GLY A O 1
ATOM 7192 N N . ILE A 1 915 ? 40.788 4.513 -74.964 1.00 81.94 915 ILE A N 1
ATOM 7193 C CA . ILE A 1 915 ? 39.788 5.605 -74.947 1.00 81.94 915 ILE A CA 1
ATOM 7194 C C . ILE A 1 915 ? 39.077 5.697 -73.583 1.00 81.94 915 ILE A C 1
ATOM 7196 O O . ILE A 1 915 ? 38.879 6.781 -73.032 1.00 81.94 915 ILE A O 1
ATOM 7200 N N . PHE A 1 916 ? 38.711 4.552 -73.004 1.00 82.12 916 PHE A N 1
ATOM 7201 C CA . PHE A 1 916 ? 38.063 4.485 -71.697 1.00 82.12 916 PHE A CA 1
ATOM 7202 C C . PHE A 1 916 ? 38.977 5.026 -70.590 1.00 82.12 916 PHE A C 1
ATOM 7204 O O . PHE A 1 916 ? 38.541 5.818 -69.756 1.00 82.12 916 PHE A O 1
ATOM 7211 N N . SER A 1 917 ? 40.264 4.675 -70.613 1.00 81.19 917 SER A N 1
ATOM 7212 C CA . SER A 1 917 ? 41.250 5.152 -69.644 1.00 81.19 917 SER A CA 1
ATOM 7213 C C . SER A 1 917 ? 41.558 6.645 -69.791 1.00 81.19 917 SER A C 1
ATOM 7215 O O . SER A 1 917 ? 41.704 7.332 -68.782 1.00 81.19 917 SER A O 1
ATOM 7217 N N . GLU A 1 918 ? 41.564 7.176 -71.018 1.00 80.50 918 GLU A N 1
ATOM 7218 C CA . GLU A 1 918 ? 41.732 8.602 -71.306 1.00 80.50 918 GLU A CA 1
ATOM 7219 C C . GLU A 1 918 ? 40.667 9.462 -70.603 1.00 80.50 918 GLU A C 1
ATOM 7221 O O . GLU A 1 918 ? 40.992 10.533 -70.083 1.00 80.50 918 GLU A O 1
ATOM 7226 N N . HIS A 1 919 ? 39.424 8.983 -70.504 1.00 82.50 919 HIS A N 1
ATOM 7227 C CA . HIS A 1 919 ? 38.338 9.701 -69.828 1.00 82.50 919 HIS A CA 1
ATOM 7228 C C . HIS A 1 919 ? 38.109 9.286 -68.365 1.00 82.50 919 HIS A C 1
ATOM 7230 O O . HIS A 1 919 ? 37.704 10.125 -67.558 1.00 82.50 919 HIS A O 1
ATOM 7236 N N . LEU A 1 920 ? 38.389 8.033 -67.987 1.00 82.88 920 LEU A N 1
ATOM 7237 C CA . LEU A 1 920 ? 38.139 7.522 -66.633 1.00 82.88 920 LEU A CA 1
ATOM 7238 C C . LEU A 1 920 ? 39.310 7.745 -65.663 1.00 82.88 920 LEU A C 1
ATOM 7240 O O . LEU A 1 920 ? 39.067 7.945 -64.469 1.00 82.88 920 LEU A O 1
ATOM 7244 N N . MET A 1 921 ? 40.566 7.767 -66.137 1.00 82.75 921 MET A N 1
ATOM 7245 C CA . MET A 1 921 ? 41.725 7.997 -65.261 1.00 82.75 921 MET A CA 1
ATOM 7246 C C . MET A 1 921 ? 41.632 9.284 -64.424 1.00 82.75 921 MET A C 1
ATOM 7248 O O . MET A 1 921 ? 41.968 9.232 -63.241 1.00 82.75 921 MET A O 1
ATOM 7252 N N . PRO A 1 922 ? 41.160 10.426 -64.959 1.00 80.88 922 PRO A N 1
ATOM 7253 C CA . PRO A 1 922 ? 40.962 11.643 -64.173 1.00 80.88 922 PRO A CA 1
ATOM 7254 C C . PRO A 1 922 ? 39.965 11.474 -63.037 1.00 80.88 922 PRO A C 1
ATOM 7256 O O . PRO A 1 922 ? 40.186 12.017 -61.956 1.00 80.88 922 PRO A O 1
ATOM 7259 N N . VAL A 1 923 ? 38.883 10.730 -63.282 1.00 82.88 923 VAL A N 1
ATOM 7260 C CA . VAL A 1 923 ? 37.776 10.557 -62.339 1.00 82.88 923 VAL A CA 1
ATOM 7261 C C . VAL A 1 923 ? 38.204 9.636 -61.204 1.00 82.88 923 VAL A C 1
ATOM 7263 O O . VAL A 1 923 ? 38.183 10.066 -60.054 1.00 82.88 923 VAL A O 1
ATOM 7266 N N . ILE A 1 924 ? 38.700 8.428 -61.495 1.00 83.25 924 ILE A N 1
ATOM 7267 C CA . ILE A 1 924 ? 39.204 7.543 -60.431 1.00 83.25 924 ILE A CA 1
ATOM 7268 C C . ILE A 1 924 ? 40.416 8.187 -59.740 1.00 83.25 924 ILE A C 1
ATOM 7270 O O . ILE A 1 924 ? 40.470 8.279 -58.514 1.00 83.25 924 ILE A O 1
ATOM 7274 N N . GLY A 1 925 ? 41.348 8.720 -60.532 1.00 83.00 925 GLY A N 1
ATOM 7275 C CA . GLY A 1 925 ? 42.604 9.277 -60.049 1.00 83.00 925 GLY A CA 1
ATOM 7276 C C . GLY A 1 925 ? 42.459 10.537 -59.197 1.00 83.00 925 GLY A C 1
ATOM 7277 O O . GLY A 1 925 ? 43.258 10.704 -58.279 1.00 83.00 925 GLY A O 1
ATOM 7278 N N . ASN A 1 926 ? 41.483 11.424 -59.443 1.00 85.50 926 ASN A N 1
ATOM 7279 C CA . ASN A 1 926 ? 41.263 12.628 -58.622 1.00 85.50 926 ASN A CA 1
ATOM 7280 C C . ASN A 1 926 ? 40.065 12.514 -57.681 1.00 85.50 926 ASN A C 1
ATOM 7282 O O . ASN A 1 926 ? 40.228 12.829 -56.504 1.00 85.50 926 ASN A O 1
ATOM 7286 N N . VAL A 1 927 ? 38.901 12.086 -58.182 1.00 88.56 927 VAL A N 1
ATOM 7287 C CA . VAL A 1 927 ? 37.651 12.037 -57.408 1.00 88.56 927 VAL A CA 1
ATOM 7288 C C . VAL A 1 927 ? 37.640 10.810 -56.505 1.00 88.56 927 VAL A C 1
ATOM 7290 O O . VAL A 1 927 ? 37.564 10.960 -55.291 1.00 88.56 927 VAL A O 1
ATOM 7293 N N . CYS A 1 928 ? 37.799 9.598 -57.042 1.00 89.50 928 CYS A N 1
ATOM 7294 C CA . CYS A 1 928 ? 37.696 8.384 -56.220 1.00 89.50 928 CYS A CA 1
ATOM 7295 C C . CYS A 1 928 ? 38.878 8.179 -55.254 1.00 89.50 928 CYS A C 1
ATOM 7297 O O . CYS A 1 928 ? 38.783 7.337 -54.371 1.00 89.50 928 CYS A O 1
ATOM 7299 N N . PHE A 1 929 ? 39.967 8.948 -55.365 1.00 91.31 929 PHE A N 1
ATOM 7300 C CA . PHE A 1 929 ? 41.166 8.795 -54.530 1.00 91.31 929 PHE A CA 1
ATOM 7301 C C . PHE A 1 929 ? 40.902 8.908 -53.023 1.00 91.31 929 PHE A C 1
ATOM 7303 O O . PHE A 1 929 ? 41.376 8.061 -52.273 1.00 91.31 929 PHE A O 1
ATOM 7310 N N . LEU A 1 930 ? 40.139 9.913 -52.581 1.00 91.00 930 LEU A N 1
ATOM 7311 C CA . LEU A 1 930 ? 39.786 10.056 -51.164 1.00 91.00 930 LEU A CA 1
ATOM 7312 C C . LEU A 1 930 ? 38.832 8.934 -50.689 1.00 91.00 930 LEU A C 1
ATOM 7314 O O . LEU A 1 930 ? 39.191 8.260 -49.725 1.00 91.00 930 LEU A O 1
ATOM 7318 N N . PRO A 1 931 ? 37.702 8.647 -51.374 1.00 90.62 931 PRO A N 1
ATOM 7319 C CA . PRO A 1 931 ? 36.825 7.516 -51.046 1.00 90.62 931 PRO A CA 1
ATOM 7320 C C . PRO A 1 931 ? 37.513 6.142 -51.015 1.00 90.62 931 PRO A C 1
ATOM 7322 O O . PRO A 1 931 ? 37.282 5.370 -50.090 1.00 90.62 931 PRO A O 1
ATOM 7325 N N . ILE A 1 932 ? 38.382 5.833 -51.987 1.00 92.44 932 ILE A N 1
ATOM 7326 C CA . ILE A 1 932 ? 39.111 4.553 -52.050 1.00 92.44 932 ILE A CA 1
ATOM 7327 C C . ILE A 1 932 ? 40.016 4.391 -50.825 1.00 92.44 932 ILE A C 1
ATOM 7329 O O . ILE A 1 932 ? 40.000 3.343 -50.185 1.00 92.44 932 ILE A O 1
ATOM 7333 N N . ILE A 1 933 ? 40.778 5.430 -50.467 1.00 93.12 933 ILE A N 1
ATOM 7334 C CA . ILE A 1 933 ? 41.673 5.387 -49.304 1.00 93.12 933 ILE A CA 1
ATOM 7335 C C . ILE A 1 933 ? 40.860 5.321 -48.005 1.00 93.12 933 ILE A C 1
ATOM 7337 O O . ILE A 1 933 ? 41.188 4.516 -47.141 1.00 93.12 933 ILE A O 1
ATOM 7341 N N . ALA A 1 934 ? 39.782 6.100 -47.875 1.00 92.44 934 ALA A N 1
ATOM 7342 C CA . ALA A 1 934 ? 38.910 6.072 -46.700 1.00 92.44 934 ALA A CA 1
ATOM 7343 C C . ALA A 1 934 ? 38.273 4.689 -46.478 1.00 92.44 934 ALA A C 1
ATOM 7345 O O . ALA A 1 934 ? 38.329 4.167 -45.365 1.00 92.44 934 ALA A O 1
ATOM 7346 N N . MET A 1 935 ? 37.766 4.054 -47.541 1.00 92.12 935 MET A N 1
ATOM 7347 C CA . MET A 1 935 ? 37.149 2.730 -47.456 1.00 92.12 935 MET A CA 1
ATOM 7348 C C . MET A 1 935 ? 38.167 1.615 -47.177 1.00 92.12 935 MET A C 1
ATOM 7350 O O . MET A 1 935 ? 37.887 0.721 -46.383 1.00 92.12 935 MET A O 1
ATOM 7354 N N . LEU A 1 936 ? 39.368 1.673 -47.766 1.00 93.50 936 LEU A N 1
ATOM 7355 C CA . LEU A 1 936 ? 40.449 0.743 -47.419 1.00 93.50 936 LEU A CA 1
ATOM 7356 C C . LEU A 1 936 ? 40.951 0.948 -45.979 1.00 93.50 936 LEU A C 1
ATOM 7358 O O . LEU A 1 936 ? 41.350 -0.020 -45.337 1.00 93.50 936 LEU A O 1
ATOM 7362 N N . MET A 1 937 ? 40.897 2.176 -45.445 1.00 93.25 937 MET A N 1
ATOM 7363 C CA . MET A 1 937 ? 41.232 2.448 -44.043 1.00 93.25 937 MET A CA 1
ATOM 7364 C C . MET A 1 937 ? 40.201 1.893 -43.049 1.00 93.25 937 MET A C 1
ATOM 7366 O O . MET A 1 937 ? 40.586 1.567 -41.928 1.00 93.25 937 MET A O 1
ATOM 7370 N N . ASN A 1 938 ? 38.928 1.738 -43.439 1.00 92.50 938 ASN A N 1
ATOM 7371 C CA . ASN A 1 938 ? 37.891 1.164 -42.568 1.00 92.50 938 ASN A CA 1
ATO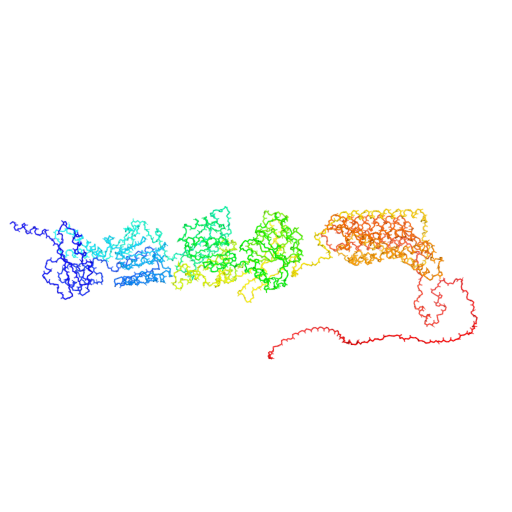M 7372 C C . ASN A 1 938 ? 38.242 -0.247 -42.079 1.00 92.50 938 ASN A C 1
ATOM 7374 O O . ASN A 1 938 ? 37.939 -0.575 -40.941 1.00 92.50 938 ASN A O 1
ATOM 7378 N N . VAL A 1 939 ? 38.947 -1.046 -42.890 1.00 94.38 939 VAL A N 1
ATOM 7379 C CA . VAL A 1 939 ? 39.402 -2.415 -42.554 1.00 94.38 939 VAL A CA 1
ATOM 7380 C C . VAL A 1 939 ? 40.402 -2.442 -41.380 1.00 94.38 939 VAL A C 1
ATOM 7382 O O . VAL A 1 939 ? 40.759 -3.503 -40.881 1.00 94.38 939 VAL A O 1
ATOM 7385 N N . PHE A 1 940 ? 40.868 -1.278 -40.922 1.00 94.56 940 PHE A N 1
ATOM 7386 C CA . PHE A 1 940 ? 41.757 -1.131 -39.768 1.00 94.56 940 PHE A CA 1
ATOM 7387 C C . PHE A 1 940 ? 41.100 -0.371 -38.603 1.00 94.56 940 PHE A C 1
ATOM 7389 O O . PHE A 1 940 ? 41.738 -0.178 -37.567 1.00 94.56 940 PHE A O 1
ATOM 7396 N N . GLN A 1 941 ? 39.843 0.064 -38.750 1.00 92.62 941 GLN A N 1
ATOM 7397 C CA . GLN A 1 941 ? 39.076 0.716 -37.688 1.00 92.62 941 GLN A CA 1
ATOM 7398 C C . GLN A 1 941 ? 38.496 -0.344 -36.743 1.00 92.62 941 GLN A C 1
ATOM 7400 O O . GLN A 1 941 ? 37.367 -0.796 -36.896 1.00 92.62 941 GLN A O 1
ATOM 7405 N N . CYS A 1 942 ? 39.339 -0.759 -35.799 1.00 92.44 942 CYS A N 1
ATOM 7406 C CA . CYS A 1 942 ? 39.041 -1.696 -34.717 1.00 92.44 942 CYS A CA 1
ATOM 7407 C C . CYS A 1 942 ? 39.194 -0.965 -33.375 1.00 92.44 942 CYS A C 1
ATOM 7409 O O . CYS A 1 942 ? 40.085 -1.284 -32.583 1.00 92.44 942 CYS A O 1
ATOM 7411 N N . THR A 1 943 ? 38.457 0.130 -33.185 1.00 89.88 943 THR A N 1
ATOM 7412 C CA . THR A 1 943 ? 38.675 1.058 -32.065 1.00 89.88 943 THR A CA 1
ATOM 7413 C C . THR A 1 943 ? 37.802 0.750 -30.851 1.00 89.88 943 THR A C 1
ATOM 7415 O O . THR A 1 943 ? 38.154 1.160 -29.741 1.00 89.88 943 THR A O 1
ATOM 7418 N N . GLU A 1 944 ? 36.747 -0.049 -31.024 1.00 89.44 944 GLU A N 1
ATOM 7419 C CA . GLU A 1 944 ? 35.926 -0.614 -29.948 1.00 89.44 944 GLU A CA 1
ATOM 7420 C C . GLU A 1 944 ? 36.206 -2.114 -29.710 1.00 89.44 944 GLU A C 1
ATOM 7422 O O . GLU A 1 944 ? 36.728 -2.833 -30.563 1.00 89.44 944 GLU A O 1
ATOM 7427 N N . GLY A 1 945 ? 35.879 -2.604 -28.512 1.00 89.94 945 GLY A N 1
ATOM 7428 C CA . GLY A 1 945 ? 36.008 -4.008 -28.124 1.00 89.94 945 GLY A CA 1
ATOM 7429 C C . GLY A 1 945 ? 35.266 -4.347 -26.835 1.00 89.94 945 GLY A C 1
ATOM 7430 O O . GLY A 1 945 ? 34.873 -3.455 -26.087 1.00 89.94 945 GLY A O 1
ATOM 7431 N N . THR A 1 946 ? 35.096 -5.637 -26.547 1.00 84.94 946 THR A N 1
ATOM 7432 C CA . THR A 1 946 ? 34.554 -6.104 -25.253 1.00 84.94 946 THR A CA 1
ATOM 7433 C C . THR A 1 946 ? 35.624 -6.138 -24.155 1.00 84.94 946 THR A C 1
ATOM 7435 O O . THR A 1 946 ? 35.318 -6.145 -22.962 1.00 84.94 946 THR A O 1
ATOM 7438 N N . SER A 1 947 ? 36.906 -6.106 -24.537 1.00 84.38 947 SER A N 1
ATOM 7439 C CA . SER A 1 947 ? 38.042 -5.927 -23.630 1.00 84.38 947 SER A CA 1
ATOM 7440 C C . SER A 1 947 ? 39.173 -5.140 -24.306 1.00 84.38 947 SER A C 1
ATOM 7442 O O . SER A 1 947 ? 39.164 -4.920 -25.516 1.00 84.38 947 SER A O 1
ATOM 7444 N N . ASN A 1 948 ? 40.181 -4.731 -23.529 1.00 83.69 948 ASN A N 1
ATOM 7445 C CA . ASN A 1 948 ? 41.344 -4.001 -24.047 1.00 83.69 948 ASN A CA 1
ATOM 7446 C C . ASN A 1 948 ? 42.310 -4.874 -24.878 1.00 83.69 948 ASN A C 1
ATOM 7448 O O . ASN A 1 948 ? 43.307 -4.351 -25.374 1.00 83.69 948 ASN A O 1
ATOM 7452 N N . LYS A 1 949 ? 42.075 -6.188 -25.025 1.00 86.94 949 LYS A N 1
ATOM 7453 C CA . LYS A 1 949 ? 42.909 -7.036 -25.891 1.00 86.94 949 LYS A CA 1
ATOM 7454 C C . LYS A 1 949 ? 42.609 -6.771 -27.364 1.00 86.94 949 LYS A C 1
ATOM 7456 O O . LYS A 1 949 ? 41.463 -6.582 -27.758 1.00 86.94 949 LYS A O 1
ATOM 7461 N N . LEU A 1 950 ? 43.638 -6.885 -28.201 1.00 85.81 950 LEU A N 1
ATOM 7462 C CA . LEU A 1 950 ? 43.516 -6.734 -29.654 1.00 85.81 950 LEU A CA 1
ATOM 7463 C C . LEU A 1 950 ? 42.569 -7.771 -30.295 1.00 85.81 950 LEU A C 1
ATOM 7465 O O . LEU A 1 950 ? 41.871 -7.447 -31.248 1.00 85.81 950 LEU A O 1
ATOM 7469 N N . THR A 1 951 ? 42.506 -8.984 -29.741 1.00 87.56 951 THR A N 1
ATOM 7470 C CA . THR A 1 951 ? 41.597 -10.071 -30.154 1.00 87.56 951 THR A CA 1
ATOM 7471 C C . THR A 1 951 ? 40.136 -9.848 -29.789 1.00 87.56 951 THR A C 1
ATOM 7473 O O . THR A 1 951 ? 39.260 -10.471 -30.377 1.00 87.56 951 THR A O 1
ATOM 7476 N N . ASP A 1 952 ? 39.890 -9.002 -28.790 1.00 88.81 952 ASP A N 1
ATOM 7477 C CA . ASP A 1 952 ? 38.573 -8.781 -28.193 1.00 88.81 952 ASP A CA 1
ATOM 7478 C C . ASP A 1 952 ? 37.963 -7.465 -28.744 1.00 88.81 952 ASP A C 1
ATOM 7480 O O . ASP A 1 952 ? 36.864 -7.065 -28.356 1.00 88.81 952 ASP A O 1
ATOM 7484 N N . SER A 1 953 ? 38.683 -6.799 -29.664 1.00 91.56 953 SER A N 1
ATOM 7485 C CA . SER A 1 953 ? 38.186 -5.708 -30.511 1.00 91.56 953 SER A CA 1
ATOM 7486 C C . SER A 1 953 ? 37.403 -6.237 -31.709 1.00 91.56 953 SER A C 1
ATOM 7488 O O . SER A 1 953 ? 37.672 -7.331 -32.209 1.00 91.56 953 SER A O 1
ATOM 7490 N N . PHE A 1 954 ? 36.435 -5.459 -32.175 1.00 92.19 954 PHE A N 1
ATOM 7491 C CA . PHE A 1 954 ? 35.608 -5.765 -33.341 1.00 92.19 954 PHE A CA 1
ATOM 7492 C C . PHE A 1 954 ? 35.695 -4.627 -34.356 1.00 92.19 954 PHE A C 1
ATOM 7494 O O . PHE A 1 954 ? 36.182 -3.541 -34.045 1.00 92.19 954 PHE A O 1
ATOM 7501 N N . LEU A 1 955 ? 35.267 -4.889 -35.587 1.00 92.31 955 LEU A N 1
ATOM 7502 C CA . LEU A 1 955 ? 35.319 -3.906 -36.660 1.00 92.31 955 LEU A CA 1
ATOM 7503 C C . LEU A 1 955 ? 34.256 -2.821 -36.424 1.00 92.31 955 LEU A C 1
ATOM 7505 O O . LEU A 1 955 ? 33.070 -3.131 -36.323 1.00 92.31 955 LEU A O 1
ATOM 7509 N N . ASP A 1 956 ? 34.647 -1.544 -36.431 1.00 89.50 956 ASP A N 1
ATOM 7510 C CA . ASP A 1 956 ? 33.758 -0.395 -36.164 1.00 89.50 956 ASP A CA 1
ATOM 7511 C C . ASP A 1 956 ? 32.593 -0.283 -37.190 1.00 89.50 956 ASP A C 1
ATOM 7513 O O . ASP A 1 956 ? 31.635 0.468 -36.995 1.00 89.50 956 ASP A O 1
ATOM 7517 N N . LYS A 1 957 ? 32.667 -1.035 -38.302 1.00 89.31 957 LYS A N 1
ATOM 7518 C CA . LYS A 1 957 ? 31.633 -1.181 -39.346 1.00 89.31 957 LYS A CA 1
ATOM 7519 C C . LYS A 1 957 ? 30.922 -2.552 -39.357 1.00 89.31 957 LYS A C 1
ATOM 7521 O O . LYS A 1 957 ? 29.931 -2.705 -40.065 1.00 89.31 957 LYS A O 1
ATOM 7526 N N . ASP A 1 958 ? 31.369 -3.544 -38.588 1.00 89.81 958 ASP A N 1
ATOM 7527 C CA . ASP A 1 958 ? 30.672 -4.829 -38.417 1.00 89.81 958 ASP A CA 1
ATOM 7528 C C . ASP A 1 958 ? 31.029 -5.468 -37.065 1.00 89.81 958 ASP A C 1
ATOM 7530 O O . ASP A 1 958 ? 32.040 -6.155 -36.918 1.00 89.81 958 ASP A O 1
ATOM 7534 N N . CYS A 1 959 ? 30.161 -5.273 -36.072 1.00 89.00 959 CYS A N 1
ATOM 7535 C CA . CYS A 1 959 ? 30.362 -5.791 -34.721 1.00 89.00 959 CYS A CA 1
ATOM 7536 C C . CYS A 1 959 ? 30.213 -7.321 -34.588 1.00 89.00 959 CYS A C 1
ATOM 7538 O O . CYS A 1 959 ? 30.430 -7.849 -33.498 1.00 89.00 959 CYS A O 1
ATOM 7540 N N . HIS A 1 960 ? 29.876 -8.048 -35.661 1.00 88.81 960 HIS A N 1
ATOM 7541 C CA . HIS A 1 960 ? 29.974 -9.512 -35.689 1.00 88.81 960 HIS A CA 1
ATOM 7542 C C . HIS A 1 960 ? 31.386 -9.987 -36.053 1.00 88.81 960 HIS A C 1
ATOM 7544 O O . HIS A 1 960 ? 31.761 -11.110 -35.713 1.00 88.81 960 HIS A O 1
ATOM 7550 N N . GLN A 1 961 ? 32.180 -9.145 -36.723 1.00 91.31 961 GLN A N 1
ATOM 7551 C CA . GLN A 1 961 ? 33.542 -9.472 -37.119 1.00 91.31 961 GLN A CA 1
ATOM 7552 C C . GLN A 1 961 ? 34.539 -9.006 -36.053 1.00 91.31 961 GLN A C 1
ATOM 7554 O O . GLN A 1 961 ? 34.941 -7.841 -36.011 1.00 91.31 961 GLN A O 1
ATOM 7559 N N . TYR A 1 962 ? 35.003 -9.946 -35.226 1.00 91.38 962 TYR A N 1
ATOM 7560 C CA . TYR A 1 962 ? 36.166 -9.715 -34.370 1.00 91.38 962 TYR A CA 1
ATOM 7561 C C . TYR A 1 962 ? 37.399 -9.403 -35.222 1.00 91.38 962 TYR A C 1
ATOM 7563 O O . TYR A 1 962 ? 37.675 -10.061 -36.233 1.00 91.38 962 TYR A O 1
ATOM 7571 N N . CYS A 1 963 ? 38.128 -8.368 -34.819 1.00 92.88 963 CYS A N 1
ATOM 7572 C CA . CYS A 1 963 ? 39.307 -7.904 -35.522 1.00 92.88 963 CYS A CA 1
ATOM 7573 C C . CYS A 1 963 ? 40.506 -8.814 -35.262 1.00 92.88 963 CYS A C 1
ATOM 7575 O O . CYS A 1 963 ? 40.650 -9.420 -34.201 1.00 92.88 963 CYS A O 1
ATOM 7577 N N . TRP A 1 964 ? 41.402 -8.884 -36.249 1.00 91.50 964 TRP A N 1
ATOM 7578 C CA . TRP A 1 964 ? 42.646 -9.666 -36.168 1.00 91.50 964 TRP A CA 1
ATOM 7579 C C . TRP A 1 964 ? 42.423 -11.165 -35.886 1.00 91.50 964 TRP A C 1
ATOM 7581 O O . TRP A 1 964 ? 43.328 -11.856 -35.422 1.00 91.50 964 TRP A O 1
ATOM 7591 N N . GLN A 1 965 ? 41.231 -11.673 -36.221 1.00 90.12 965 GLN A N 1
ATOM 7592 C CA . GLN A 1 965 ? 40.850 -13.084 -36.209 1.00 90.12 965 GLN A CA 1
ATOM 7593 C C . GLN A 1 965 ? 40.059 -13.437 -37.475 1.00 90.12 965 GLN A C 1
ATOM 7595 O O . GLN A 1 965 ? 39.413 -12.574 -38.071 1.00 90.12 965 GLN A O 1
ATOM 7600 N N . GLY A 1 966 ? 40.096 -14.714 -37.871 1.00 91.31 966 GLY A N 1
ATOM 7601 C CA . GLY A 1 966 ? 39.326 -15.237 -39.004 1.00 91.31 966 GLY A CA 1
ATOM 7602 C C . GLY A 1 966 ? 39.495 -14.418 -40.289 1.00 91.31 966 GLY A C 1
ATOM 7603 O O . GLY A 1 966 ? 40.595 -13.961 -40.618 1.00 91.31 966 GLY A O 1
ATOM 7604 N N . ASP A 1 967 ? 38.384 -14.206 -40.991 1.00 90.25 967 ASP A N 1
ATOM 7605 C CA . ASP A 1 967 ? 38.349 -13.556 -42.305 1.00 90.25 967 ASP A CA 1
ATOM 7606 C C . ASP A 1 967 ? 38.854 -12.102 -42.280 1.00 90.25 967 ASP A C 1
ATOM 7608 O O . ASP A 1 967 ? 39.424 -11.629 -43.268 1.00 90.25 967 ASP A O 1
ATOM 7612 N N . HIS A 1 968 ? 38.767 -11.407 -41.136 1.00 94.44 968 HIS A N 1
ATOM 7613 C CA . HIS A 1 968 ? 39.313 -10.054 -40.975 1.00 94.44 968 HIS A CA 1
ATOM 7614 C C . HIS A 1 968 ? 40.809 -9.978 -41.317 1.00 94.44 968 HIS A C 1
ATOM 7616 O O . HIS A 1 968 ? 41.268 -8.984 -41.882 1.00 94.44 968 HIS A O 1
ATOM 7622 N N . ILE A 1 969 ? 41.590 -11.020 -41.004 1.00 94.00 969 ILE A N 1
ATOM 7623 C CA . ILE A 1 969 ? 43.022 -11.055 -41.339 1.00 94.00 969 ILE A CA 1
ATOM 7624 C C . ILE A 1 969 ? 43.211 -11.070 -42.863 1.00 94.00 969 ILE A C 1
ATOM 7626 O O . ILE A 1 969 ? 44.071 -10.355 -43.381 1.00 94.00 969 ILE A O 1
ATOM 7630 N N . ALA A 1 970 ? 42.390 -11.828 -43.596 1.00 93.19 970 ALA A N 1
ATOM 7631 C CA . ALA A 1 970 ? 42.460 -11.886 -45.053 1.00 93.19 970 ALA A CA 1
ATOM 7632 C C . ALA A 1 970 ? 42.121 -10.525 -45.682 1.00 93.19 970 ALA A C 1
ATOM 7634 O O . ALA A 1 970 ? 42.875 -10.034 -46.524 1.00 93.19 970 ALA A O 1
ATOM 7635 N N . PHE A 1 971 ? 41.048 -9.865 -45.231 1.00 94.75 971 PHE A N 1
ATOM 7636 C CA . PHE A 1 971 ? 40.681 -8.528 -45.713 1.00 94.75 971 PHE A CA 1
ATOM 7637 C C . PHE A 1 971 ? 41.732 -7.463 -45.370 1.00 94.75 971 PHE A C 1
ATOM 7639 O O . PHE A 1 971 ? 42.074 -6.644 -46.226 1.00 94.75 971 PHE A O 1
ATOM 7646 N N . ALA A 1 972 ? 42.320 -7.506 -44.171 1.00 94.69 972 ALA A N 1
ATOM 7647 C CA . ALA A 1 972 ? 43.426 -6.628 -43.790 1.00 94.69 972 ALA A CA 1
ATOM 7648 C C . ALA A 1 972 ? 44.644 -6.801 -44.723 1.00 94.69 972 ALA A C 1
ATOM 7650 O O . ALA A 1 972 ? 45.207 -5.814 -45.201 1.00 94.69 972 ALA A O 1
ATOM 7651 N N . ILE A 1 973 ? 45.010 -8.044 -45.063 1.00 94.19 973 ILE A N 1
ATOM 7652 C CA . ILE A 1 973 ? 46.087 -8.342 -46.022 1.00 94.19 973 ILE A CA 1
ATOM 7653 C C . ILE A 1 973 ? 45.734 -7.826 -47.427 1.00 94.19 973 ILE A C 1
ATOM 7655 O O . ILE A 1 973 ? 46.555 -7.148 -48.051 1.00 94.19 973 ILE A O 1
ATOM 7659 N N . PHE A 1 974 ? 44.514 -8.067 -47.921 1.00 95.06 974 PHE A N 1
ATOM 7660 C CA . PHE A 1 974 ? 44.078 -7.544 -49.221 1.00 95.06 974 PHE A CA 1
ATOM 7661 C C . PHE A 1 974 ? 44.026 -6.010 -49.259 1.00 95.06 974 PHE A C 1
ATOM 7663 O O . PHE A 1 974 ? 44.367 -5.426 -50.285 1.00 95.06 974 PHE A O 1
ATOM 7670 N N . ALA A 1 975 ? 43.685 -5.339 -48.154 1.00 95.25 975 ALA A N 1
ATOM 7671 C CA . ALA A 1 975 ? 43.728 -3.880 -48.053 1.00 95.25 975 ALA A CA 1
ATOM 7672 C C . ALA A 1 975 ? 45.165 -3.330 -48.071 1.00 95.25 975 ALA A C 1
ATOM 7674 O O . ALA A 1 975 ? 45.428 -2.352 -48.772 1.00 95.25 975 ALA A O 1
ATOM 7675 N N . ILE A 1 976 ? 46.118 -3.992 -47.403 1.00 94.50 976 ILE A N 1
ATOM 7676 C CA . ILE A 1 976 ? 47.550 -3.656 -47.497 1.00 94.50 976 ILE A CA 1
ATOM 7677 C C . ILE A 1 976 ? 48.047 -3.802 -48.945 1.00 94.50 976 ILE A C 1
ATOM 7679 O O . ILE A 1 976 ? 48.672 -2.882 -49.477 1.00 94.50 976 ILE A O 1
ATOM 7683 N N . ILE A 1 977 ? 47.729 -4.915 -49.616 1.00 93.81 977 ILE A N 1
ATOM 7684 C CA . ILE A 1 977 ? 48.093 -5.140 -51.026 1.00 93.81 977 ILE A CA 1
ATOM 7685 C C . ILE A 1 977 ? 47.449 -4.073 -51.926 1.00 93.81 977 ILE A C 1
ATOM 7687 O O . ILE A 1 977 ? 48.134 -3.478 -52.759 1.00 93.81 977 ILE A O 1
ATOM 7691 N N . ALA A 1 978 ? 46.162 -3.771 -51.730 1.00 94.44 978 ALA A N 1
ATOM 7692 C CA . ALA A 1 978 ? 45.456 -2.739 -52.482 1.00 94.44 978 ALA A CA 1
ATOM 7693 C C . ALA A 1 978 ? 46.101 -1.356 -52.305 1.00 94.44 978 ALA A C 1
ATOM 7695 O O . ALA A 1 978 ? 46.286 -0.658 -53.300 1.00 94.44 978 ALA A O 1
ATOM 7696 N N . PHE A 1 979 ? 46.528 -0.977 -51.094 1.00 93.56 979 PHE A N 1
ATOM 7697 C CA . PHE A 1 979 ? 47.280 0.262 -50.869 1.00 93.56 979 PHE A CA 1
ATOM 7698 C C . PHE A 1 979 ? 48.626 0.279 -51.607 1.00 93.56 979 PHE A C 1
ATOM 7700 O O . PHE A 1 979 ? 48.928 1.263 -52.288 1.00 93.56 979 PHE A O 1
ATOM 7707 N N . PHE A 1 980 ? 49.415 -0.797 -51.523 1.00 90.12 980 PHE A N 1
ATOM 7708 C CA . PHE A 1 980 ? 50.717 -0.882 -52.197 1.00 90.12 980 PHE A CA 1
ATOM 7709 C C . PHE A 1 980 ? 50.619 -0.903 -53.730 1.00 90.12 980 PHE A C 1
ATOM 7711 O O . PHE A 1 980 ? 51.542 -0.430 -54.390 1.00 90.12 980 PHE A O 1
ATOM 7718 N N . LEU A 1 981 ? 49.518 -1.390 -54.311 1.00 90.56 981 LEU A N 1
ATOM 7719 C CA . LEU A 1 981 ? 49.273 -1.311 -55.756 1.00 90.56 981 LEU A CA 1
ATOM 7720 C C . LEU A 1 981 ? 48.674 0.044 -56.168 1.00 90.56 981 LEU A C 1
ATOM 7722 O O . LEU A 1 981 ? 49.109 0.638 -57.155 1.00 90.56 981 LEU A O 1
ATOM 7726 N N . TYR A 1 982 ? 47.699 0.560 -55.415 1.00 92.31 982 TYR A N 1
ATOM 7727 C CA . TYR A 1 982 ? 46.960 1.770 -55.773 1.00 92.31 982 TYR A CA 1
ATOM 7728 C C . TYR A 1 982 ? 47.782 3.048 -55.578 1.00 92.31 982 TYR A C 1
ATOM 7730 O O . TYR A 1 982 ? 47.882 3.849 -56.508 1.00 92.31 982 TYR A O 1
ATOM 7738 N N . LEU A 1 983 ? 48.400 3.253 -54.408 1.00 91.06 983 LEU A N 1
ATOM 7739 C CA . LEU A 1 983 ? 49.041 4.530 -54.060 1.00 91.06 983 LEU A CA 1
ATOM 7740 C C . LEU A 1 983 ? 50.196 4.924 -55.005 1.00 91.06 983 LEU A C 1
ATOM 7742 O O . LEU A 1 983 ? 50.172 6.059 -55.494 1.00 91.06 983 LEU A O 1
ATOM 7746 N N . PRO A 1 984 ? 51.174 4.052 -55.347 1.00 91.06 984 PRO A N 1
ATOM 7747 C CA . PRO A 1 984 ? 52.258 4.444 -56.248 1.00 91.06 984 PRO A CA 1
ATOM 7748 C C . PRO A 1 984 ? 51.751 4.722 -57.664 1.00 91.06 984 PRO A C 1
ATOM 7750 O O . PRO A 1 984 ? 52.165 5.701 -58.286 1.00 91.06 984 PRO A O 1
ATOM 7753 N N . PHE A 1 985 ? 50.816 3.905 -58.160 1.00 89.94 985 PHE A N 1
ATOM 7754 C CA . PHE A 1 985 ? 50.234 4.083 -59.488 1.00 89.94 985 PHE A CA 1
ATOM 7755 C C . PHE A 1 985 ? 49.359 5.337 -59.553 1.00 89.94 985 PHE A C 1
ATOM 7757 O O . PHE A 1 985 ? 49.417 6.054 -60.545 1.00 89.94 985 PHE A O 1
ATOM 7764 N N . ALA A 1 986 ? 48.603 5.666 -58.504 1.00 90.44 986 ALA A N 1
ATOM 7765 C CA . ALA A 1 986 ? 47.830 6.903 -58.427 1.00 90.44 986 ALA A CA 1
ATOM 7766 C C . ALA A 1 986 ? 48.731 8.150 -58.424 1.00 90.44 986 ALA A C 1
ATOM 7768 O O . ALA A 1 986 ? 48.495 9.082 -59.195 1.00 90.44 986 ALA A O 1
ATOM 7769 N N . VAL A 1 987 ? 49.806 8.154 -57.624 1.00 91.12 987 VAL A N 1
ATOM 7770 C CA . VAL A 1 987 ? 50.791 9.253 -57.595 1.00 91.12 987 VAL A CA 1
ATOM 7771 C C . VAL A 1 987 ? 51.524 9.392 -58.937 1.00 91.12 987 VAL A C 1
ATOM 7773 O O . VAL A 1 987 ? 51.722 10.516 -59.399 1.00 91.12 987 VAL A O 1
ATOM 7776 N N . PHE A 1 988 ? 51.889 8.284 -59.592 1.00 91.12 988 PHE A N 1
ATOM 7777 C CA . PHE A 1 988 ? 52.608 8.305 -60.872 1.00 91.12 988 PHE A CA 1
ATOM 7778 C C . PHE A 1 988 ? 51.722 8.656 -62.077 1.00 91.12 988 PHE A C 1
ATOM 7780 O O . PHE A 1 988 ? 52.124 9.448 -62.932 1.00 91.12 988 PHE A O 1
ATOM 7787 N N . CYS A 1 989 ? 50.517 8.084 -62.157 1.00 89.25 989 CYS A N 1
ATOM 7788 C CA . CYS A 1 989 ? 49.646 8.234 -63.324 1.00 89.25 989 CYS A CA 1
ATOM 7789 C C . CYS A 1 989 ? 48.951 9.603 -63.375 1.00 89.25 989 CYS A C 1
ATOM 7791 O O . CYS A 1 989 ? 48.651 10.072 -64.471 1.00 89.25 989 CYS A O 1
ATOM 7793 N N . ARG A 1 990 ? 48.753 10.277 -62.227 1.00 89.38 990 ARG A N 1
ATOM 7794 C CA . ARG A 1 990 ? 48.184 11.638 -62.151 1.00 89.38 990 ARG A CA 1
ATOM 7795 C C . ARG A 1 990 ? 48.928 12.634 -63.073 1.00 89.38 990 ARG A C 1
ATOM 7797 O O . ARG A 1 990 ? 48.266 13.211 -63.936 1.00 89.38 990 ARG A O 1
ATOM 7804 N N . PRO A 1 991 ? 50.266 12.826 -62.980 1.00 89.69 991 PRO A N 1
ATOM 7805 C CA . PRO A 1 991 ? 51.008 13.620 -63.966 1.00 89.69 991 PRO A CA 1
ATOM 7806 C C . PRO A 1 991 ? 51.076 12.991 -65.366 1.00 89.69 991 PRO A C 1
ATOM 7808 O O . PRO A 1 991 ? 50.947 13.716 -66.352 1.00 89.69 991 PRO A O 1
ATOM 7811 N N . LEU A 1 992 ? 51.266 11.666 -65.465 1.00 88.38 992 LEU A N 1
ATOM 7812 C CA . LEU A 1 992 ? 51.461 10.973 -66.747 1.00 88.38 992 LEU A CA 1
ATOM 7813 C C . LEU A 1 992 ? 50.280 11.178 -67.701 1.00 88.38 992 LEU A C 1
ATOM 7815 O O . LEU A 1 992 ? 50.486 11.552 -68.855 1.00 88.38 992 LEU A O 1
ATOM 7819 N N . TRP A 1 993 ? 49.052 10.981 -67.213 1.00 87.56 993 TRP A N 1
ATOM 7820 C CA . TRP A 1 993 ? 47.830 11.169 -67.997 1.00 87.56 993 TRP A CA 1
ATOM 7821 C C . TRP A 1 993 ? 47.784 12.562 -68.641 1.00 87.56 993 TRP A C 1
ATOM 7823 O O . TRP A 1 993 ? 47.507 12.695 -69.831 1.00 87.56 993 TRP A O 1
ATOM 7833 N N . GLN A 1 994 ? 48.170 13.602 -67.902 1.00 85.69 994 GLN A N 1
ATOM 7834 C CA . GLN A 1 994 ? 48.157 14.980 -68.391 1.00 85.69 994 GLN A CA 1
ATOM 7835 C C . GLN A 1 994 ? 49.243 15.285 -69.450 1.00 85.69 994 GLN A C 1
ATOM 7837 O O . GLN A 1 994 ? 49.085 16.218 -70.250 1.00 85.69 994 GLN A O 1
ATOM 7842 N N . GLU A 1 995 ? 50.344 14.522 -69.485 1.00 84.69 995 GLU A N 1
ATOM 7843 C CA . GLU A 1 995 ? 51.282 14.566 -70.618 1.00 84.69 995 GLU A CA 1
ATOM 7844 C C . GLU A 1 995 ? 50.707 13.872 -71.859 1.00 84.69 995 GLU A C 1
ATOM 7846 O O . GLU A 1 995 ? 50.926 14.362 -72.965 1.00 84.69 995 GLU A O 1
ATOM 7851 N N . MET A 1 996 ? 49.928 12.794 -71.698 1.00 82.88 996 MET A N 1
ATOM 7852 C CA . MET A 1 996 ? 49.246 12.134 -72.823 1.00 82.88 996 MET A CA 1
ATOM 7853 C C . MET A 1 996 ? 48.140 13.004 -73.433 1.00 82.88 996 MET A C 1
ATOM 7855 O O . MET A 1 996 ? 47.906 12.953 -74.637 1.00 82.88 996 MET A O 1
ATOM 7859 N N . GLN A 1 997 ? 47.482 13.831 -72.618 1.00 84.19 997 GLN A N 1
ATOM 7860 C CA . GLN A 1 997 ? 46.432 14.746 -73.057 1.00 84.19 997 GLN A CA 1
ATOM 7861 C C . GLN A 1 997 ? 46.974 15.909 -73.895 1.00 84.19 997 GLN A C 1
ATOM 7863 O O . GLN A 1 997 ? 47.284 16.985 -73.377 1.00 84.19 997 GLN A O 1
ATOM 7868 N N . VAL A 1 998 ? 47.056 15.720 -75.212 1.00 77.50 998 VAL A N 1
ATOM 7869 C CA . VAL A 1 998 ? 47.479 16.767 -76.160 1.00 77.50 998 VAL A CA 1
ATOM 7870 C C . VAL A 1 998 ? 46.461 17.916 -76.231 1.00 77.50 998 VAL A C 1
ATOM 7872 O O . VAL A 1 998 ? 46.861 19.072 -76.337 1.00 77.50 998 VAL A O 1
ATOM 7875 N N . ALA A 1 999 ? 45.162 17.615 -76.122 1.00 81.75 999 ALA A N 1
ATOM 7876 C CA . ALA A 1 999 ? 44.081 18.589 -76.302 1.00 81.75 999 ALA A CA 1
ATOM 7877 C C . ALA A 1 999 ? 43.857 19.545 -75.110 1.00 81.75 999 ALA A C 1
ATOM 7879 O O . ALA A 1 999 ? 43.340 20.641 -75.305 1.00 81.75 999 ALA A O 1
ATOM 7880 N N . ILE A 1 1000 ? 44.225 19.156 -73.884 1.00 88.81 1000 ILE A N 1
ATOM 7881 C CA . ILE A 1 1000 ? 43.910 19.938 -72.675 1.00 88.81 1000 ILE A CA 1
ATOM 7882 C C . ILE A 1 1000 ? 44.804 21.179 -72.564 1.00 88.81 1000 ILE A C 1
ATOM 7884 O O . ILE A 1 1000 ? 46.034 21.089 -72.611 1.00 88.81 1000 ILE A O 1
ATOM 7888 N N . ASN A 1 1001 ? 44.181 22.337 -72.341 1.00 91.69 1001 ASN A N 1
ATOM 7889 C CA . ASN A 1 1001 ? 44.853 23.626 -72.197 1.00 91.69 1001 ASN A CA 1
ATOM 7890 C C . ASN A 1 1001 ? 45.214 23.933 -70.736 1.00 91.69 1001 ASN A C 1
ATOM 7892 O O . ASN A 1 1001 ? 46.280 24.494 -70.470 1.00 91.69 1001 ASN A O 1
ATOM 7896 N N . ILE A 1 1002 ? 44.337 23.570 -69.794 1.00 92.69 1002 ILE A N 1
ATOM 7897 C CA . ILE A 1 1002 ? 44.522 23.736 -68.348 1.00 92.69 1002 ILE A CA 1
ATOM 7898 C C . ILE A 1 1002 ? 45.386 22.584 -67.836 1.00 92.69 1002 ILE A C 1
ATOM 7900 O O . ILE A 1 1002 ? 44.897 21.512 -67.493 1.00 92.69 1002 ILE A O 1
ATOM 7904 N N . LYS A 1 1003 ? 46.698 22.807 -67.782 1.00 92.25 1003 LYS A N 1
ATOM 7905 C CA . LYS A 1 1003 ? 47.667 21.813 -67.314 1.00 92.25 1003 LYS A CA 1
ATOM 7906 C C . LYS A 1 1003 ? 48.123 22.140 -65.896 1.00 92.25 1003 LYS A C 1
ATOM 7908 O O . LYS A 1 1003 ? 48.667 23.216 -65.636 1.00 92.25 1003 LYS A O 1
ATOM 7913 N N . ALA A 1 1004 ? 47.884 21.209 -64.980 1.00 92.31 1004 ALA A N 1
ATOM 7914 C CA . ALA A 1 1004 ? 48.347 21.240 -63.605 1.00 92.31 1004 ALA A CA 1
ATOM 7915 C C . ALA A 1 1004 ? 49.869 21.043 -63.511 1.00 92.31 1004 ALA A C 1
ATOM 7917 O O . ALA A 1 1004 ? 50.490 20.360 -64.326 1.00 92.31 1004 ALA A O 1
ATOM 7918 N N . ASN A 1 1005 ? 50.479 21.626 -62.489 1.00 92.38 1005 ASN A N 1
ATOM 7919 C CA . ASN A 1 1005 ? 51.881 21.440 -62.150 1.00 92.38 1005 ASN A CA 1
ATOM 7920 C C . ASN A 1 1005 ? 52.078 20.023 -61.554 1.00 92.38 1005 ASN A C 1
ATOM 7922 O O . ASN A 1 1005 ? 51.423 19.711 -60.555 1.00 92.38 1005 ASN A O 1
ATOM 7926 N N . PRO A 1 1006 ? 52.975 19.166 -62.092 1.00 91.56 1006 PRO A N 1
ATOM 7927 C CA . PRO A 1 1006 ? 53.209 17.821 -61.556 1.00 91.56 1006 PRO A CA 1
ATOM 7928 C C . PRO A 1 1006 ? 53.523 17.798 -60.054 1.00 91.56 1006 PRO A C 1
ATOM 7930 O O . PRO A 1 1006 ? 53.048 16.917 -59.337 1.00 91.56 1006 PRO A O 1
ATOM 7933 N N . LEU A 1 1007 ? 54.255 18.803 -59.556 1.00 91.06 1007 LEU A N 1
ATOM 7934 C CA . LEU A 1 1007 ? 54.570 18.945 -58.132 1.00 91.06 1007 LEU A CA 1
ATOM 7935 C C . LEU A 1 1007 ? 53.311 19.146 -57.274 1.00 91.06 1007 LEU A C 1
ATOM 7937 O O . LEU A 1 1007 ? 53.222 18.597 -56.178 1.00 91.06 1007 LEU A O 1
ATOM 7941 N N . TYR A 1 1008 ? 52.326 19.898 -57.776 1.00 93.12 1008 TYR A N 1
ATOM 7942 C CA . TYR A 1 1008 ? 51.037 20.065 -57.104 1.00 93.12 1008 TYR A CA 1
ATOM 7943 C C . TYR A 1 1008 ? 50.251 18.754 -57.085 1.00 93.12 1008 TYR A C 1
ATOM 7945 O O . TYR A 1 1008 ? 49.782 18.376 -56.019 1.00 93.12 1008 TYR A O 1
ATOM 7953 N N . LEU A 1 1009 ? 50.152 18.029 -58.206 1.00 91.81 1009 LEU A N 1
ATOM 7954 C CA . LEU A 1 1009 ? 49.381 16.779 -58.263 1.00 91.81 1009 LEU A CA 1
ATOM 7955 C C . LEU A 1 1009 ? 49.888 15.720 -57.273 1.00 91.81 1009 LEU A C 1
ATOM 7957 O O . LEU A 1 1009 ? 49.081 14.997 -56.693 1.00 91.81 1009 LEU A O 1
ATOM 7961 N N . MET A 1 1010 ? 51.202 15.647 -57.043 1.00 91.31 1010 MET A N 1
ATOM 7962 C CA . MET A 1 1010 ? 51.776 14.710 -56.072 1.00 91.31 1010 MET A CA 1
ATOM 7963 C C . MET A 1 1010 ? 51.661 15.209 -54.625 1.00 91.31 1010 MET A C 1
ATOM 7965 O O . MET A 1 1010 ? 51.284 14.436 -53.749 1.00 91.31 1010 MET A O 1
ATOM 7969 N N . ILE A 1 1011 ? 51.897 16.500 -54.353 1.00 92.62 1011 ILE A N 1
ATOM 7970 C CA . ILE A 1 1011 ? 51.706 17.061 -52.999 1.00 92.62 1011 ILE A CA 1
ATOM 7971 C C . ILE A 1 1011 ? 50.220 17.054 -52.597 1.00 92.62 1011 ILE A C 1
ATOM 7973 O O . ILE A 1 1011 ? 49.909 16.796 -51.438 1.00 92.62 1011 ILE A O 1
ATOM 7977 N N . LYS A 1 1012 ? 49.295 17.209 -53.554 1.00 94.00 1012 LYS A N 1
ATOM 7978 C CA . LYS A 1 1012 ? 47.857 16.950 -53.384 1.00 94.00 1012 LYS A CA 1
ATOM 7979 C C . LYS A 1 1012 ? 47.598 15.507 -52.938 1.00 94.00 1012 LYS A C 1
ATOM 7981 O O . LYS A 1 1012 ? 46.788 15.310 -52.043 1.00 94.00 1012 LYS A O 1
ATOM 7986 N N . SER A 1 1013 ? 48.283 14.509 -53.506 1.00 93.50 1013 SER A N 1
ATOM 7987 C CA . SER A 1 1013 ? 48.157 13.106 -53.071 1.00 93.50 1013 SER A CA 1
ATOM 7988 C C . SER A 1 1013 ? 48.595 12.908 -51.616 1.00 93.50 1013 SER A C 1
ATOM 7990 O O . SER A 1 1013 ? 47.896 12.236 -50.863 1.00 93.50 1013 SER A O 1
ATOM 7992 N N . VAL A 1 1014 ? 49.707 13.531 -51.203 1.00 94.44 1014 VAL A N 1
ATOM 7993 C CA . VAL A 1 1014 ? 50.178 13.504 -49.804 1.00 94.44 1014 VAL A CA 1
ATOM 7994 C C . VAL A 1 1014 ? 49.174 14.200 -48.879 1.00 94.44 1014 VAL A C 1
ATOM 7996 O O . VAL A 1 1014 ? 48.779 13.623 -47.872 1.00 94.44 1014 VAL A O 1
ATOM 7999 N N . PHE A 1 1015 ? 48.699 15.397 -49.239 1.00 95.00 1015 PHE A N 1
ATOM 8000 C CA . PHE A 1 1015 ? 47.682 16.127 -48.472 1.00 95.00 1015 PHE A CA 1
ATOM 8001 C C . PHE A 1 1015 ? 46.373 15.331 -48.331 1.00 95.00 1015 PHE A C 1
ATOM 8003 O O . PHE A 1 1015 ? 45.817 15.254 -47.239 1.00 95.00 1015 PHE A O 1
ATOM 8010 N N . GLN A 1 1016 ? 45.908 14.692 -49.409 1.00 94.31 1016 GLN A N 1
ATOM 8011 C CA . GLN A 1 1016 ? 44.724 13.832 -49.392 1.00 94.31 1016 GLN A CA 1
ATOM 8012 C C . GLN A 1 1016 ? 44.919 12.597 -48.491 1.00 94.31 1016 GLN A C 1
ATOM 8014 O O . GLN A 1 1016 ? 44.008 12.265 -47.738 1.00 94.31 1016 GLN A O 1
ATOM 8019 N N . MET A 1 1017 ? 46.098 11.960 -48.491 1.00 94.44 1017 MET A N 1
ATOM 8020 C CA . MET A 1 1017 ? 46.404 10.865 -47.556 1.00 94.44 1017 MET A CA 1
ATOM 8021 C C . MET A 1 1017 ? 46.374 11.347 -46.095 1.00 94.44 1017 MET A C 1
ATOM 8023 O O . MET A 1 1017 ? 45.710 10.734 -45.260 1.00 94.44 1017 MET A O 1
ATOM 8027 N N . SER A 1 1018 ? 47.021 12.479 -45.791 1.00 93.56 1018 SER A N 1
ATOM 8028 C CA . SER A 1 1018 ? 47.008 13.075 -44.447 1.00 93.56 1018 SER A CA 1
ATOM 8029 C C . SER A 1 1018 ? 45.599 13.456 -43.981 1.00 93.56 1018 SER A C 1
ATOM 8031 O O . SER A 1 1018 ? 45.283 13.282 -42.807 1.00 93.56 1018 SER A O 1
ATOM 8033 N N . ALA A 1 1019 ? 44.738 13.937 -44.886 1.00 93.88 1019 ALA A N 1
ATOM 8034 C CA . ALA A 1 1019 ? 43.341 14.245 -44.584 1.00 93.88 1019 ALA A CA 1
ATOM 8035 C C . ALA A 1 1019 ? 42.560 12.993 -44.149 1.00 93.88 1019 ALA A C 1
ATOM 8037 O O . ALA A 1 1019 ? 41.879 13.034 -43.127 1.00 93.88 1019 ALA A O 1
ATOM 8038 N N . VAL A 1 1020 ? 42.709 11.867 -44.863 1.00 93.75 1020 VAL A N 1
ATOM 8039 C CA . VAL A 1 1020 ? 42.075 10.599 -44.458 1.00 93.75 1020 VAL A CA 1
ATOM 8040 C C . VAL A 1 1020 ? 42.658 10.087 -43.143 1.00 93.75 1020 VAL A C 1
ATOM 8042 O O . VAL A 1 1020 ? 41.899 9.665 -42.279 1.00 93.75 1020 VAL A O 1
ATOM 8045 N N . VAL A 1 1021 ? 43.976 10.165 -42.930 1.00 94.12 1021 VAL A N 1
ATOM 8046 C CA . VAL A 1 1021 ? 44.581 9.741 -41.654 1.00 94.12 1021 VAL A CA 1
ATOM 8047 C C . VAL A 1 1021 ? 44.030 10.548 -40.477 1.00 94.12 1021 VAL A C 1
ATOM 8049 O O . VAL A 1 1021 ? 43.617 9.951 -39.484 1.00 94.12 1021 VAL A O 1
ATOM 8052 N N . LEU A 1 1022 ? 43.929 11.876 -40.584 1.00 93.12 1022 LEU A N 1
ATOM 8053 C CA . LEU A 1 1022 ? 43.322 12.709 -39.537 1.00 93.12 1022 LEU A CA 1
ATOM 8054 C C . LEU A 1 1022 ? 41.849 12.325 -39.295 1.00 93.12 1022 LEU A C 1
ATOM 8056 O O . LEU A 1 1022 ? 41.450 12.114 -38.146 1.00 93.12 1022 LEU A O 1
ATOM 8060 N N . ASN A 1 1023 ? 41.082 12.138 -40.371 1.00 91.94 1023 ASN A N 1
ATOM 8061 C CA . ASN A 1 1023 ? 39.674 11.736 -40.347 1.00 91.94 1023 ASN A CA 1
ATOM 8062 C C . ASN A 1 1023 ? 39.441 10.328 -39.756 1.00 91.94 1023 ASN A C 1
ATOM 8064 O O . ASN A 1 1023 ? 38.406 10.092 -39.140 1.00 91.94 1023 ASN A O 1
ATOM 8068 N N . LYS A 1 1024 ? 40.397 9.403 -39.899 1.00 91.25 1024 LYS A N 1
ATOM 8069 C CA . LYS A 1 1024 ? 40.294 8.020 -39.396 1.00 91.25 1024 LYS A CA 1
ATOM 8070 C C . LYS A 1 1024 ? 40.885 7.808 -38.006 1.00 91.25 1024 LYS A C 1
ATOM 8072 O O . LYS A 1 1024 ? 40.547 6.817 -37.370 1.00 91.25 1024 LYS A O 1
ATOM 8077 N N . THR A 1 1025 ? 41.745 8.712 -37.531 1.00 92.62 1025 THR A N 1
ATOM 8078 C CA . THR A 1 1025 ? 42.474 8.536 -36.261 1.00 92.62 1025 THR A CA 1
ATOM 8079 C C . THR A 1 1025 ? 42.165 9.587 -35.198 1.00 92.62 1025 THR A C 1
ATOM 8081 O O . THR A 1 1025 ? 41.990 9.217 -34.045 1.00 92.62 1025 THR A O 1
ATOM 8084 N N . VAL A 1 1026 ? 42.056 10.874 -35.555 1.00 91.88 1026 VAL A N 1
ATOM 8085 C CA . VAL A 1 1026 ? 41.824 11.961 -34.582 1.00 91.88 1026 VAL A CA 1
ATOM 8086 C C . VAL A 1 1026 ? 40.343 12.330 -34.499 1.00 91.88 1026 VAL A C 1
ATOM 8088 O O . VAL A 1 1026 ? 39.840 12.588 -33.412 1.00 91.88 1026 VAL A O 1
ATOM 8091 N N . LYS A 1 1027 ? 39.611 12.324 -35.624 1.00 90.56 1027 LYS A N 1
ATOM 8092 C CA . LYS A 1 1027 ? 38.165 12.634 -35.651 1.00 90.56 1027 LYS A CA 1
ATOM 8093 C C . LYS A 1 1027 ? 37.309 11.729 -34.740 1.00 90.56 1027 LYS A C 1
ATOM 8095 O O . LYS A 1 1027 ? 36.373 12.277 -34.162 1.00 90.56 1027 LYS A O 1
ATOM 8100 N N . PRO A 1 1028 ? 37.575 10.409 -34.590 1.00 86.94 1028 PRO A N 1
ATOM 8101 C CA . PRO A 1 1028 ? 36.772 9.551 -33.712 1.00 86.94 1028 PRO A CA 1
ATOM 8102 C C . PRO A 1 1028 ? 37.056 9.761 -32.220 1.00 86.94 1028 PRO A C 1
ATOM 8104 O O . PRO A 1 1028 ? 36.144 9.633 -31.413 1.00 86.94 1028 PRO A O 1
ATOM 8107 N N . THR A 1 1029 ? 38.302 10.076 -31.849 1.00 85.62 1029 THR A N 1
ATOM 8108 C CA . THR A 1 1029 ? 38.713 10.219 -30.442 1.00 85.62 1029 THR A CA 1
ATOM 8109 C C . THR A 1 1029 ? 38.535 11.640 -29.917 1.00 85.62 1029 THR A C 1
ATOM 8111 O O . THR A 1 1029 ? 38.081 11.829 -28.799 1.00 85.62 1029 THR A O 1
ATOM 8114 N N . GLU A 1 1030 ? 38.907 12.640 -30.719 1.00 89.81 1030 GLU A N 1
ATOM 8115 C CA . GLU A 1 1030 ? 38.987 14.052 -30.336 1.00 89.81 1030 GLU A CA 1
ATOM 8116 C C . GLU A 1 1030 ? 38.493 14.944 -31.493 1.00 89.81 1030 GLU A C 1
ATOM 8118 O O . GLU A 1 1030 ? 39.288 15.600 -32.184 1.00 89.81 1030 GLU A O 1
ATOM 8123 N N . PRO A 1 1031 ? 37.170 14.982 -31.758 1.00 89.00 1031 PRO A N 1
ATOM 8124 C CA . PRO A 1 1031 ? 36.602 15.664 -32.924 1.00 89.00 1031 PRO A CA 1
ATOM 8125 C C . PRO A 1 1031 ? 36.894 17.173 -32.952 1.00 89.00 1031 PRO A C 1
ATOM 8127 O O . PRO A 1 1031 ? 37.002 17.758 -34.034 1.00 89.00 1031 PRO A O 1
ATOM 8130 N N . HIS A 1 1032 ? 37.076 17.797 -31.783 1.00 88.19 1032 HIS A N 1
ATOM 8131 C CA . HIS A 1 1032 ? 37.458 19.205 -31.650 1.00 88.19 1032 HIS A CA 1
ATOM 8132 C C . HIS A 1 1032 ? 38.918 19.425 -32.073 1.00 88.19 1032 HIS A C 1
ATOM 8134 O O . HIS A 1 1032 ? 39.189 20.252 -32.946 1.00 88.19 1032 HIS A O 1
ATOM 8140 N N . ALA A 1 1033 ? 39.858 18.646 -31.522 1.00 91.56 1033 ALA A N 1
ATOM 8141 C CA . ALA A 1 1033 ? 41.276 18.735 -31.877 1.00 91.56 1033 ALA A CA 1
ATOM 8142 C C . ALA A 1 1033 ? 41.502 18.427 -33.365 1.00 91.56 1033 ALA A C 1
ATOM 8144 O O . ALA A 1 1033 ? 42.227 19.155 -34.046 1.00 91.56 1033 ALA A O 1
ATOM 8145 N N . HIS A 1 1034 ? 40.811 17.410 -33.894 1.00 94.19 1034 HIS A N 1
ATOM 8146 C CA . HIS A 1 1034 ? 40.780 17.099 -35.321 1.00 94.19 1034 HIS A CA 1
ATOM 8147 C C . HIS A 1 1034 ? 40.411 18.321 -36.174 1.00 94.19 1034 HIS A C 1
ATOM 8149 O O . HIS A 1 1034 ? 41.112 18.632 -37.138 1.00 94.19 1034 HIS A O 1
ATOM 8155 N N . GLY A 1 1035 ? 39.339 19.033 -35.810 1.00 93.31 1035 GLY A N 1
ATOM 8156 C CA . GLY A 1 1035 ? 38.868 20.212 -36.533 1.00 93.31 1035 GLY A CA 1
ATOM 8157 C C . GLY A 1 1035 ? 39.919 21.323 -36.635 1.00 93.31 1035 GLY A C 1
ATOM 8158 O O . GLY A 1 1035 ? 40.208 21.801 -37.736 1.00 93.31 1035 GLY A O 1
ATOM 8159 N N . TYR A 1 1036 ? 40.567 21.673 -35.520 1.00 94.50 1036 TYR A N 1
ATOM 8160 C CA . TYR A 1 1036 ? 41.617 22.700 -35.498 1.00 94.50 1036 TYR A CA 1
ATOM 8161 C C . TYR A 1 1036 ? 42.903 22.268 -36.229 1.00 94.50 1036 TYR A C 1
ATOM 8163 O O . TYR A 1 1036 ? 43.475 23.059 -36.985 1.00 94.50 1036 TYR A O 1
ATOM 8171 N N . ILE A 1 1037 ? 43.338 21.011 -36.073 1.00 95.38 1037 ILE A N 1
ATOM 8172 C CA . ILE A 1 1037 ? 44.513 20.464 -36.777 1.00 95.38 1037 ILE A CA 1
ATOM 8173 C C . ILE A 1 1037 ? 44.265 20.433 -38.293 1.00 95.38 1037 ILE A C 1
ATOM 8175 O O . ILE A 1 1037 ? 45.122 20.845 -39.085 1.00 95.38 1037 ILE A O 1
ATOM 8179 N N . TYR A 1 1038 ? 43.081 19.992 -38.721 1.00 96.38 1038 TYR A N 1
ATOM 8180 C CA . TYR A 1 1038 ? 42.746 19.902 -40.138 1.00 96.38 1038 TYR A CA 1
ATOM 8181 C C . TYR A 1 1038 ? 42.558 21.286 -40.781 1.00 96.38 1038 TYR A C 1
ATOM 8183 O O . TYR A 1 1038 ? 43.050 21.511 -41.890 1.00 96.38 1038 TYR A O 1
ATOM 8191 N N . PHE A 1 1039 ? 41.982 22.256 -40.057 1.00 96.56 1039 PHE A N 1
ATOM 8192 C CA . PHE A 1 1039 ? 41.981 23.670 -40.454 1.00 96.56 1039 PHE A CA 1
ATOM 8193 C C . PHE A 1 1039 ? 43.403 24.200 -40.701 1.00 96.56 1039 PHE A C 1
ATOM 8195 O O . PHE A 1 1039 ? 43.684 24.720 -41.783 1.00 96.56 1039 PHE A O 1
ATOM 8202 N N . GLY A 1 1040 ? 44.327 24.012 -39.751 1.00 95.69 1040 GLY A N 1
ATOM 8203 C CA . GLY A 1 1040 ? 45.727 24.425 -39.915 1.00 95.69 1040 GLY A CA 1
ATOM 8204 C C . GLY A 1 1040 ? 46.402 23.771 -41.128 1.00 95.69 1040 GLY A C 1
ATOM 8205 O O . GLY A 1 1040 ? 47.119 24.433 -41.882 1.00 95.69 1040 GLY A O 1
ATOM 8206 N N . THR A 1 1041 ? 46.101 22.494 -41.378 1.00 94.88 1041 THR A N 1
ATOM 8207 C CA . THR A 1 1041 ? 46.618 21.743 -42.534 1.00 94.88 1041 THR A CA 1
ATOM 8208 C C . THR A 1 1041 ? 46.081 22.295 -43.866 1.00 94.88 1041 THR A C 1
ATOM 8210 O O . THR A 1 1041 ? 46.841 22.432 -44.828 1.00 94.88 1041 THR A O 1
ATOM 8213 N N . LEU A 1 1042 ? 44.801 22.683 -43.929 1.00 96.38 1042 LEU A N 1
ATOM 8214 C CA . LEU A 1 1042 ? 44.193 23.335 -45.099 1.00 96.38 1042 LEU A CA 1
ATOM 8215 C C . LEU A 1 1042 ? 44.796 24.717 -45.384 1.00 96.38 1042 LEU A C 1
ATOM 8217 O O . LEU A 1 1042 ? 45.076 25.029 -46.543 1.00 96.38 1042 LEU A O 1
ATOM 8221 N N . ILE A 1 1043 ? 45.051 25.527 -44.352 1.00 96.69 1043 ILE A N 1
ATOM 8222 C CA . ILE A 1 1043 ? 45.711 26.835 -44.505 1.00 96.69 1043 ILE A CA 1
ATOM 8223 C C . ILE A 1 1043 ? 47.151 26.666 -45.013 1.00 96.69 1043 ILE A C 1
ATOM 8225 O O . ILE A 1 1043 ? 47.551 27.350 -45.959 1.00 96.69 1043 ILE A O 1
ATOM 8229 N N . ALA A 1 1044 ? 47.915 25.713 -44.469 1.00 95.69 1044 ALA A N 1
ATOM 8230 C CA . ALA A 1 1044 ? 49.258 25.398 -44.960 1.00 95.69 1044 ALA A CA 1
ATOM 8231 C C . ALA A 1 1044 ? 49.249 24.959 -46.439 1.00 95.69 1044 ALA A C 1
ATOM 8233 O O . ALA A 1 1044 ? 50.092 25.398 -47.230 1.00 95.69 1044 ALA A O 1
ATOM 8234 N N . PHE A 1 1045 ? 48.259 24.155 -46.845 1.00 95.81 1045 PHE A N 1
ATOM 8235 C CA . PHE A 1 1045 ? 48.077 23.762 -48.242 1.00 95.81 1045 PHE A CA 1
ATOM 8236 C C . PHE A 1 1045 ? 47.709 24.965 -49.132 1.00 95.81 1045 PHE A C 1
ATOM 8238 O O . PHE A 1 1045 ? 48.325 25.149 -50.181 1.00 95.81 1045 PHE A O 1
ATOM 8245 N N . ALA A 1 1046 ? 46.805 25.851 -48.701 1.00 95.62 1046 ALA A N 1
ATOM 8246 C CA . ALA A 1 1046 ? 46.455 27.072 -49.437 1.00 95.62 1046 ALA A CA 1
ATOM 8247 C C . ALA A 1 1046 ? 47.670 27.992 -49.687 1.00 95.62 1046 ALA A C 1
ATOM 8249 O O . ALA A 1 1046 ? 47.856 28.480 -50.806 1.00 95.62 1046 ALA A O 1
ATOM 8250 N N . VAL A 1 1047 ? 48.539 28.175 -48.683 1.00 95.50 1047 VAL A N 1
ATOM 8251 C CA . VAL A 1 1047 ? 49.793 28.945 -48.809 1.00 95.50 1047 VAL A CA 1
ATOM 8252 C C . VAL A 1 1047 ? 50.743 28.299 -49.826 1.00 95.50 1047 VAL A C 1
ATOM 8254 O O . VAL A 1 1047 ? 51.272 28.988 -50.703 1.00 95.50 1047 VAL A O 1
ATOM 8257 N N . PHE A 1 1048 ? 50.907 26.972 -49.784 1.00 95.00 1048 PHE A N 1
ATOM 8258 C CA . PHE A 1 1048 ? 51.690 26.237 -50.783 1.00 95.00 1048 PHE A CA 1
ATOM 8259 C C . PHE A 1 1048 ? 51.161 26.454 -52.216 1.00 95.00 1048 PHE A C 1
ATOM 8261 O O . PHE A 1 1048 ? 51.949 26.698 -53.136 1.00 95.00 1048 PHE A O 1
ATOM 8268 N N . LEU A 1 1049 ? 49.838 26.417 -52.414 1.00 94.31 1049 LEU A N 1
ATOM 8269 C CA . LEU A 1 1049 ? 49.214 26.628 -53.726 1.00 94.31 1049 LEU A CA 1
ATOM 8270 C C . LEU A 1 1049 ? 49.396 28.059 -54.240 1.00 94.31 1049 LEU A C 1
ATOM 8272 O O . LEU A 1 1049 ? 49.672 28.244 -55.428 1.00 94.31 1049 LEU A O 1
ATOM 8276 N N . TYR A 1 1050 ? 49.310 29.060 -53.360 1.00 94.25 1050 TYR A N 1
ATOM 8277 C CA . TYR A 1 1050 ? 49.596 30.454 -53.702 1.00 94.25 1050 TYR A CA 1
ATOM 8278 C C . TYR A 1 1050 ? 51.034 30.636 -54.222 1.00 94.25 1050 TYR A C 1
ATOM 8280 O O . TYR A 1 1050 ? 51.248 31.295 -55.243 1.00 94.25 1050 TYR A O 1
ATOM 8288 N N . TRP A 1 1051 ? 52.016 29.989 -53.583 1.00 94.00 1051 TRP A N 1
ATOM 8289 C CA . TRP A 1 1051 ? 53.421 30.051 -54.001 1.00 94.00 1051 TRP A CA 1
ATOM 8290 C C . TRP A 1 1051 ? 53.735 29.243 -55.268 1.00 94.00 1051 TRP A C 1
ATOM 8292 O O . TRP A 1 1051 ? 54.463 29.729 -56.134 1.00 94.00 1051 TRP A O 1
ATOM 8302 N N . LYS A 1 1052 ? 53.237 28.003 -55.388 1.00 91.69 1052 LYS A N 1
ATOM 8303 C CA . LYS A 1 1052 ? 53.624 27.085 -56.481 1.00 91.69 1052 LYS A CA 1
ATOM 8304 C C . LYS A 1 1052 ? 52.707 27.098 -57.704 1.00 91.69 1052 LYS A C 1
ATOM 8306 O O . LYS A 1 1052 ? 53.140 26.594 -58.738 1.00 91.69 1052 LYS A O 1
ATOM 8311 N N . LYS A 1 1053 ? 51.517 27.706 -57.598 1.00 93.25 1053 LYS A N 1
ATOM 8312 C CA . LYS A 1 1053 ? 50.489 27.865 -58.646 1.00 93.25 1053 LYS A CA 1
ATOM 8313 C C . LYS A 1 1053 ? 50.056 26.514 -59.253 1.00 93.25 1053 LYS A C 1
ATOM 8315 O O . LYS A 1 1053 ? 50.738 26.008 -60.145 1.00 93.25 1053 LYS A O 1
ATOM 8320 N N . PRO A 1 1054 ? 48.951 25.903 -58.774 1.00 92.62 1054 PRO A N 1
ATOM 8321 C CA . PRO A 1 1054 ? 48.589 24.528 -59.128 1.00 92.62 1054 PRO A CA 1
ATOM 8322 C C . PRO A 1 1054 ? 48.395 24.261 -60.625 1.00 92.62 1054 PRO A C 1
ATOM 8324 O O . PRO A 1 1054 ? 48.645 23.141 -61.055 1.00 92.62 1054 PRO A O 1
ATOM 8327 N N . TYR A 1 1055 ? 48.015 25.263 -61.419 1.00 94.69 1055 TYR A N 1
ATOM 8328 C CA . TYR A 1 1055 ? 47.737 25.166 -62.853 1.00 94.69 1055 TYR A CA 1
ATOM 8329 C C . TYR A 1 1055 ? 48.441 26.263 -63.659 1.00 94.69 1055 TYR A C 1
ATOM 8331 O O . TYR A 1 1055 ? 48.724 27.361 -63.172 1.00 94.69 1055 TYR A O 1
ATOM 8339 N N . ASN A 1 1056 ? 48.649 26.009 -64.949 1.00 94.19 1056 ASN A N 1
ATOM 8340 C CA . ASN A 1 1056 ? 49.173 26.990 -65.899 1.00 94.19 1056 ASN A CA 1
ATOM 8341 C C . ASN A 1 1056 ? 48.209 28.157 -66.209 1.00 94.19 1056 ASN A C 1
ATOM 8343 O O . ASN A 1 1056 ? 48.634 29.135 -66.830 1.00 94.19 1056 ASN A O 1
ATOM 8347 N N . TYR A 1 1057 ? 46.938 28.078 -65.786 1.00 95.19 1057 TYR A N 1
ATOM 8348 C CA . TYR A 1 1057 ? 45.917 29.096 -66.038 1.00 95.19 1057 TYR A CA 1
ATOM 8349 C C . TYR A 1 1057 ? 45.467 29.824 -64.758 1.00 95.19 1057 TYR A C 1
ATOM 8351 O O . TYR A 1 1057 ? 44.947 29.229 -63.812 1.00 95.19 1057 TYR A O 1
ATOM 8359 N N . GLY A 1 1058 ? 45.632 31.154 -64.746 1.00 92.19 1058 GLY A N 1
ATOM 8360 C CA . GLY A 1 1058 ? 45.455 32.004 -63.560 1.00 92.19 1058 GLY A CA 1
ATOM 8361 C C . GLY A 1 1058 ? 44.075 31.947 -62.894 1.00 92.19 1058 GLY A C 1
ATOM 8362 O O . GLY A 1 1058 ? 44.005 32.003 -61.669 1.00 92.19 1058 GLY A O 1
ATOM 8363 N N . ARG A 1 1059 ? 42.986 31.773 -63.659 1.00 93.81 1059 ARG A N 1
ATOM 8364 C CA . ARG A 1 1059 ? 41.631 31.690 -63.079 1.00 93.81 1059 ARG A CA 1
ATOM 8365 C C . ARG A 1 1059 ? 41.435 30.456 -62.208 1.00 93.81 1059 ARG A C 1
ATOM 8367 O O . ARG A 1 1059 ? 40.827 30.562 -61.151 1.00 93.81 1059 ARG A O 1
ATOM 8374 N N . ILE A 1 1060 ? 41.968 29.308 -62.622 1.00 94.62 1060 ILE A N 1
ATOM 8375 C CA . ILE A 1 1060 ? 41.803 28.059 -61.868 1.00 94.62 1060 ILE A CA 1
ATOM 8376 C C . ILE A 1 1060 ? 42.697 28.063 -60.626 1.00 94.62 1060 ILE A C 1
ATOM 8378 O O . ILE A 1 1060 ? 42.266 27.608 -59.576 1.00 94.62 1060 ILE A O 1
ATOM 8382 N N . ASN A 1 1061 ? 43.875 28.698 -60.685 1.00 94.75 1061 ASN A N 1
ATOM 8383 C CA . ASN A 1 1061 ? 44.676 28.969 -59.484 1.00 94.75 1061 ASN A CA 1
ATOM 8384 C C . ASN A 1 1061 ? 43.897 29.778 -58.437 1.00 94.75 1061 ASN A C 1
ATOM 8386 O O . ASN A 1 1061 ? 43.908 29.423 -57.262 1.00 94.75 1061 ASN A O 1
ATOM 8390 N N . LEU A 1 1062 ? 43.206 30.840 -58.866 1.00 95.12 1062 LEU A N 1
ATOM 8391 C CA . LEU A 1 1062 ? 42.377 31.660 -57.983 1.00 95.12 1062 LEU A CA 1
ATOM 8392 C C . LEU A 1 1062 ? 41.222 30.843 -57.381 1.00 95.12 1062 LEU A C 1
ATOM 8394 O O . LEU A 1 1062 ? 41.069 30.824 -56.163 1.00 95.12 1062 LEU A O 1
ATOM 8398 N N . TRP A 1 1063 ? 40.448 30.131 -58.206 1.00 95.69 1063 TRP A N 1
ATOM 8399 C CA . TRP A 1 1063 ? 39.308 29.344 -57.722 1.00 95.69 1063 TRP A CA 1
ATOM 8400 C C . TRP A 1 1063 ? 39.710 28.147 -56.851 1.00 95.69 1063 TRP A C 1
ATOM 8402 O O . TRP A 1 1063 ? 39.020 27.881 -55.874 1.00 95.69 1063 TRP A O 1
ATOM 8412 N N . GLN A 1 1064 ? 40.841 27.484 -57.114 1.00 95.56 1064 GLN A N 1
ATOM 8413 C CA . GLN A 1 1064 ? 41.368 26.411 -56.257 1.00 95.56 1064 GLN A CA 1
ATOM 8414 C C . GLN A 1 1064 ? 41.744 26.927 -54.860 1.00 95.56 1064 GLN A C 1
ATOM 8416 O O . GLN A 1 1064 ? 41.428 26.286 -53.859 1.00 95.56 1064 GLN A O 1
ATOM 8421 N N . ILE A 1 1065 ? 42.392 28.096 -54.778 1.00 95.69 1065 ILE A N 1
ATOM 8422 C CA . ILE A 1 1065 ? 42.731 28.722 -53.491 1.00 95.69 1065 ILE A CA 1
ATOM 8423 C C . ILE A 1 1065 ? 41.450 29.142 -52.758 1.00 95.69 1065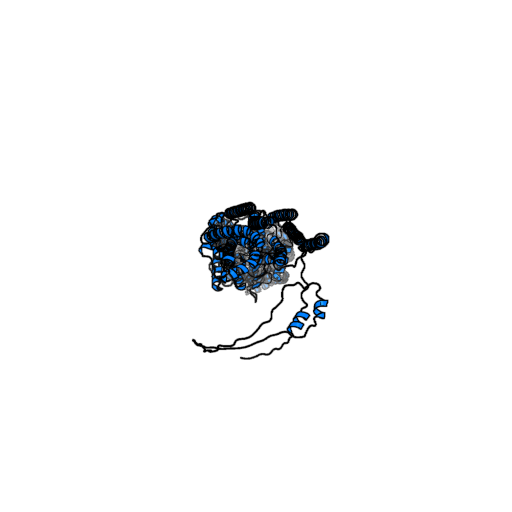 ILE A C 1
ATOM 8425 O O . ILE A 1 1065 ? 41.316 28.873 -51.569 1.00 95.69 1065 ILE A O 1
ATOM 8429 N N . ILE A 1 1066 ? 40.481 29.737 -53.459 1.00 95.31 1066 ILE A N 1
ATOM 8430 C CA . ILE A 1 1066 ? 39.200 30.161 -52.870 1.00 95.31 1066 ILE A CA 1
ATOM 8431 C C . ILE A 1 1066 ? 38.369 28.970 -52.381 1.00 95.31 1066 ILE A C 1
ATOM 8433 O O . ILE A 1 1066 ? 37.810 29.043 -51.290 1.00 95.31 1066 ILE A O 1
ATOM 8437 N N . ALA A 1 1067 ? 38.337 27.862 -53.124 1.00 95.75 1067 ALA A N 1
ATOM 8438 C CA . ALA A 1 1067 ? 37.703 26.617 -52.696 1.00 95.75 1067 ALA A CA 1
ATOM 8439 C C . ALA A 1 1067 ? 38.303 26.113 -51.373 1.00 95.75 1067 ALA A C 1
ATOM 8441 O O . ALA A 1 1067 ? 37.579 25.880 -50.408 1.00 95.75 1067 ALA A O 1
ATOM 8442 N N . ILE A 1 1068 ? 39.632 26.019 -51.283 1.00 95.56 1068 ILE A N 1
ATOM 8443 C CA . ILE A 1 1068 ? 40.311 25.529 -50.074 1.00 95.56 1068 ILE A CA 1
ATOM 8444 C C . ILE A 1 1068 ? 40.146 26.498 -48.892 1.00 95.56 1068 ILE A C 1
ATOM 8446 O O . ILE A 1 1068 ? 39.907 26.045 -47.775 1.00 95.56 1068 ILE A O 1
ATOM 8450 N N . MET A 1 1069 ? 40.175 27.816 -49.121 1.00 95.50 1069 MET A N 1
ATOM 8451 C CA . MET A 1 1069 ? 39.879 28.810 -48.078 1.00 95.50 1069 MET A CA 1
ATOM 8452 C C . MET A 1 1069 ? 38.419 28.746 -47.600 1.00 95.50 1069 MET A C 1
ATOM 8454 O O . MET A 1 1069 ? 38.165 28.872 -46.404 1.00 95.50 1069 MET A O 1
ATOM 8458 N N . GLY A 1 1070 ? 37.463 28.492 -48.500 1.00 95.44 1070 GLY A N 1
ATOM 8459 C CA . GLY A 1 1070 ? 36.058 28.271 -48.151 1.00 95.44 1070 GLY A CA 1
ATOM 8460 C C . GLY A 1 1070 ? 35.841 26.986 -47.343 1.00 95.44 1070 GLY A C 1
ATOM 8461 O O . GLY A 1 1070 ? 35.079 26.989 -46.375 1.00 95.44 1070 GLY A O 1
ATOM 8462 N N . ALA A 1 1071 ? 36.543 25.900 -47.682 1.00 95.12 1071 ALA A N 1
ATOM 8463 C CA . ALA A 1 1071 ? 36.529 24.666 -46.894 1.00 95.12 1071 ALA A CA 1
ATOM 8464 C C . ALA A 1 1071 ? 37.137 24.901 -45.498 1.00 95.12 1071 ALA A C 1
ATOM 8466 O O . ALA A 1 1071 ? 36.517 24.556 -44.494 1.00 95.12 1071 ALA A O 1
ATOM 8467 N N . ALA A 1 1072 ? 38.288 25.578 -45.422 1.00 95.75 1072 ALA A N 1
ATOM 8468 C CA . ALA A 1 1072 ? 38.946 25.934 -44.165 1.00 95.75 1072 ALA A CA 1
ATOM 8469 C C . ALA A 1 1072 ? 38.044 26.789 -43.253 1.00 95.75 1072 ALA A C 1
ATOM 8471 O O . ALA A 1 1072 ? 37.880 26.457 -42.082 1.00 95.75 1072 ALA A O 1
ATOM 8472 N N . TRP A 1 1073 ? 37.396 27.832 -43.788 1.00 95.00 1073 TRP A N 1
ATOM 8473 C CA . TRP A 1 1073 ? 36.401 28.639 -43.062 1.00 95.00 1073 TRP A CA 1
ATOM 8474 C C . TRP A 1 1073 ? 35.280 27.781 -42.467 1.00 95.00 1073 TRP A C 1
ATOM 8476 O O . TRP A 1 1073 ? 34.948 27.911 -41.290 1.00 95.00 1073 TRP A O 1
ATOM 8486 N N . SER A 1 1074 ? 34.738 26.867 -43.273 1.00 93.31 1074 SER A N 1
ATOM 8487 C CA . SER A 1 1074 ? 33.642 25.982 -42.871 1.00 93.31 1074 SER A CA 1
ATOM 8488 C C . SER A 1 1074 ? 34.044 25.054 -41.724 1.00 93.31 1074 SER A C 1
ATOM 8490 O O . SER A 1 1074 ? 33.300 24.873 -40.762 1.00 93.31 1074 SER A O 1
ATOM 8492 N N . ILE A 1 1075 ? 35.251 24.491 -41.802 1.00 93.94 1075 ILE A N 1
ATOM 8493 C CA . ILE A 1 1075 ? 35.801 23.590 -40.786 1.00 93.94 1075 ILE A CA 1
ATOM 8494 C C . ILE A 1 1075 ? 36.122 24.353 -39.498 1.00 93.94 1075 ILE A C 1
ATOM 8496 O O . ILE A 1 1075 ? 35.797 23.863 -38.418 1.00 93.94 1075 ILE A O 1
ATOM 8500 N N . PHE A 1 1076 ? 36.667 25.571 -39.591 1.00 93.38 1076 PHE A N 1
ATOM 8501 C CA . PHE A 1 1076 ? 36.900 26.438 -38.433 1.00 93.38 1076 PHE A CA 1
ATOM 8502 C C . PHE A 1 1076 ? 35.599 26.723 -37.670 1.00 93.38 1076 PHE A C 1
ATOM 8504 O O . PHE A 1 1076 ? 35.506 26.402 -36.487 1.00 93.38 1076 PHE A O 1
ATOM 8511 N N . TRP A 1 1077 ? 34.563 27.240 -38.339 1.00 90.56 1077 TRP A N 1
ATOM 8512 C CA . TRP A 1 1077 ? 33.303 27.583 -37.668 1.00 90.56 1077 TRP A CA 1
ATOM 8513 C C . TRP A 1 1077 ? 32.526 26.372 -37.154 1.00 90.56 1077 TRP A C 1
ATOM 8515 O O . TRP A 1 1077 ? 31.826 26.490 -36.153 1.00 90.56 1077 TRP A O 1
ATOM 8525 N N . THR A 1 1078 ? 32.667 25.203 -37.779 1.00 89.31 1078 THR A N 1
ATOM 8526 C CA . THR A 1 1078 ? 32.087 23.949 -37.260 1.00 89.31 1078 THR A CA 1
ATOM 8527 C C . THR A 1 1078 ? 32.834 23.461 -36.017 1.00 89.31 1078 THR A C 1
ATOM 8529 O O . THR A 1 1078 ? 32.211 23.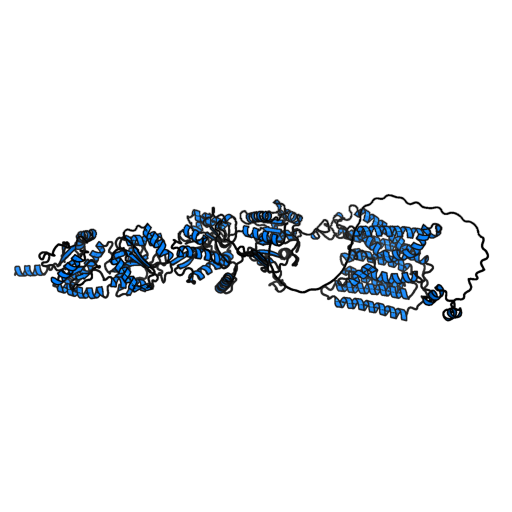016 -35.059 1.00 89.31 1078 THR A O 1
ATOM 8532 N N . SER A 1 1079 ? 34.162 23.617 -35.981 1.00 90.38 1079 SER A N 1
ATOM 8533 C CA . SER A 1 1079 ? 34.981 23.295 -34.801 1.00 90.38 1079 SER A CA 1
ATOM 8534 C C . SER A 1 1079 ? 34.651 24.211 -33.618 1.00 90.38 1079 SER A C 1
ATOM 8536 O O . SER A 1 1079 ? 34.506 23.733 -32.498 1.00 90.38 1079 SER A O 1
ATOM 8538 N N . VAL A 1 1080 ? 34.467 25.512 -33.877 1.00 87.94 1080 VAL A N 1
ATOM 8539 C CA . VAL A 1 1080 ? 34.039 26.497 -32.870 1.00 87.94 1080 VAL A CA 1
ATOM 8540 C C . VAL A 1 1080 ? 32.615 26.214 -32.378 1.00 87.94 1080 VAL A C 1
ATOM 8542 O O . VAL A 1 1080 ? 32.390 26.226 -31.172 1.00 87.94 1080 VAL A O 1
ATOM 8545 N N . TYR A 1 1081 ? 31.669 25.920 -33.280 1.00 85.62 1081 TYR A N 1
ATOM 8546 C CA . TYR A 1 1081 ? 30.275 25.630 -32.918 1.00 85.62 1081 TYR A CA 1
ATOM 8547 C C . TYR A 1 1081 ? 30.145 24.383 -32.041 1.00 85.62 1081 TYR A C 1
ATOM 8549 O O . TYR A 1 1081 ? 29.578 24.461 -30.955 1.00 85.62 1081 TYR A O 1
ATOM 8557 N N . ASN A 1 1082 ? 30.747 23.264 -32.458 1.00 83.12 1082 ASN A N 1
ATOM 8558 C CA . ASN A 1 1082 ? 30.713 22.017 -31.692 1.00 83.12 1082 ASN A CA 1
ATOM 8559 C C . ASN A 1 1082 ? 31.346 22.183 -30.291 1.00 83.12 1082 ASN A C 1
ATOM 8561 O O . ASN A 1 1082 ? 31.010 21.439 -29.377 1.00 83.12 1082 ASN A O 1
ATOM 8565 N N . SER A 1 1083 ? 32.254 23.150 -30.107 1.00 82.62 1083 SER A N 1
ATOM 8566 C CA . SER A 1 1083 ? 32.888 23.480 -28.820 1.00 82.62 1083 SER A CA 1
ATOM 8567 C C . SER A 1 1083 ? 32.094 24.464 -27.937 1.00 82.62 1083 SER A C 1
ATOM 8569 O O . SER A 1 1083 ? 32.542 24.753 -26.829 1.00 82.62 1083 SER A O 1
ATOM 8571 N N . ALA A 1 1084 ? 30.947 24.989 -28.385 1.00 79.69 1084 ALA A N 1
ATOM 8572 C CA . ALA A 1 1084 ? 30.140 25.974 -27.658 1.00 79.69 1084 ALA A CA 1
ATOM 8573 C C . ALA A 1 1084 ? 28.819 25.356 -27.156 1.00 79.69 1084 ALA A C 1
ATOM 8575 O O . ALA A 1 1084 ? 27.804 25.381 -27.855 1.00 79.69 1084 ALA A O 1
ATOM 8576 N N . THR A 1 1085 ? 28.835 24.833 -25.924 1.00 58.25 1085 THR A N 1
ATOM 8577 C CA . THR A 1 1085 ? 27.833 23.898 -25.364 1.00 58.25 1085 THR A CA 1
ATOM 8578 C C . THR A 1 1085 ? 26.369 24.356 -25.329 1.00 58.25 1085 THR A C 1
ATOM 8580 O O . THR A 1 1085 ? 25.500 23.505 -25.174 1.00 58.25 1085 THR A O 1
ATOM 8583 N N . GLU A 1 1086 ? 26.064 25.649 -25.480 1.00 56.78 1086 GLU A N 1
ATOM 8584 C CA . GLU A 1 1086 ? 24.689 26.185 -25.384 1.00 56.78 1086 GLU A CA 1
ATOM 8585 C C . GLU A 1 1086 ? 24.308 27.148 -26.533 1.00 56.78 1086 GLU A C 1
ATOM 8587 O O . GLU A 1 1086 ? 23.378 27.947 -26.413 1.00 56.78 1086 GLU A O 1
ATOM 8592 N N . SER A 1 1087 ? 25.021 27.124 -27.668 1.00 54.22 1087 SER A N 1
ATOM 8593 C CA . SER A 1 1087 ? 24.769 28.093 -28.751 1.00 54.22 1087 SER A CA 1
ATOM 8594 C C . SER A 1 1087 ? 23.596 27.712 -29.675 1.00 54.22 1087 SER A C 1
ATOM 8596 O O . SER A 1 1087 ? 23.495 26.597 -30.192 1.00 54.22 1087 SER A O 1
ATOM 8598 N N . THR A 1 1088 ? 22.686 28.667 -29.910 1.00 58.72 1088 THR A N 1
ATOM 8599 C CA . THR A 1 1088 ? 21.504 28.455 -30.764 1.00 58.72 1088 THR A CA 1
ATOM 8600 C C . THR A 1 1088 ? 21.874 28.254 -32.240 1.00 58.72 1088 THR A C 1
ATOM 8602 O O . THR A 1 1088 ? 22.868 28.777 -32.737 1.00 58.72 1088 THR A O 1
ATOM 8605 N N . PHE A 1 1089 ? 21.042 27.504 -32.967 1.00 62.09 1089 PHE A N 1
ATOM 8606 C CA . PHE A 1 1089 ? 21.295 27.074 -34.350 1.00 62.09 1089 PHE A CA 1
ATOM 8607 C C . PHE A 1 1089 ? 21.435 28.218 -35.380 1.00 62.09 1089 PHE A C 1
ATOM 8609 O O . PHE A 1 1089 ? 22.198 28.112 -36.342 1.00 62.09 1089 PHE A O 1
ATOM 8616 N N . VAL A 1 1090 ? 20.692 29.318 -35.210 1.00 67.06 1090 VAL A N 1
ATOM 8617 C CA . VAL A 1 1090 ? 20.491 30.320 -36.276 1.00 67.06 1090 VAL A CA 1
ATOM 8618 C C . VAL A 1 1090 ? 21.745 31.159 -36.600 1.00 67.06 1090 VAL A C 1
ATOM 8620 O O . VAL A 1 1090 ? 22.060 31.278 -37.788 1.00 67.06 1090 VAL A O 1
ATOM 8623 N N . PRO A 1 1091 ? 22.498 31.726 -35.630 1.00 77.25 1091 PRO A N 1
ATOM 8624 C CA . PRO A 1 1091 ? 23.648 32.583 -35.940 1.00 77.25 1091 PRO A CA 1
ATOM 8625 C C . PRO A 1 1091 ? 24.763 31.871 -36.718 1.00 77.25 1091 PRO A C 1
ATOM 8627 O O . PRO A 1 1091 ? 25.375 32.471 -37.604 1.00 77.25 1091 PRO A O 1
ATOM 8630 N N . TRP A 1 1092 ? 25.002 30.585 -36.436 1.00 81.88 1092 TRP A N 1
ATOM 8631 C CA . TRP A 1 1092 ? 26.050 29.799 -37.092 1.00 81.88 1092 TRP A CA 1
ATOM 8632 C C . TRP A 1 1092 ? 25.824 29.670 -38.604 1.00 81.88 1092 TRP A C 1
ATOM 8634 O O . TRP A 1 1092 ? 26.733 29.931 -39.394 1.00 81.88 1092 TRP A O 1
ATOM 8644 N N . LEU A 1 1093 ? 24.597 29.350 -39.031 1.00 82.50 1093 LEU A N 1
ATOM 8645 C CA . LEU A 1 1093 ? 24.284 29.191 -40.454 1.00 82.50 1093 LEU A CA 1
ATOM 8646 C C . LEU A 1 1093 ? 24.427 30.513 -41.229 1.00 82.50 1093 LEU A C 1
ATOM 8648 O O . LEU A 1 1093 ? 24.865 30.519 -42.382 1.00 82.50 1093 LEU A O 1
ATOM 8652 N N . VAL A 1 1094 ? 24.121 31.644 -40.587 1.00 85.75 1094 VAL A N 1
ATOM 8653 C CA . VAL A 1 1094 ? 24.308 32.979 -41.175 1.00 85.75 1094 VAL A CA 1
ATOM 8654 C C . VAL A 1 1094 ? 25.798 33.298 -41.356 1.00 85.75 1094 VAL A C 1
ATOM 8656 O O . VAL A 1 1094 ? 26.189 33.767 -42.427 1.00 85.75 1094 VAL A O 1
ATOM 8659 N N . LEU A 1 1095 ? 26.652 32.992 -40.372 1.00 87.44 1095 LEU A N 1
ATOM 8660 C CA . LEU A 1 1095 ? 28.116 33.133 -40.488 1.00 87.44 1095 LEU A CA 1
ATOM 8661 C C . LEU A 1 1095 ? 28.700 32.228 -41.586 1.00 87.44 1095 LEU A C 1
ATOM 8663 O O . LEU A 1 1095 ? 29.565 32.647 -42.359 1.00 87.44 1095 LEU A O 1
ATOM 8667 N N . GLN A 1 1096 ? 28.185 31.006 -41.704 1.00 88.50 1096 GLN A N 1
ATOM 8668 C CA . GLN A 1 1096 ? 28.622 30.039 -42.704 1.00 88.50 1096 GLN A CA 1
ATOM 8669 C C . GLN A 1 1096 ? 28.299 30.501 -44.138 1.00 88.50 1096 GLN A C 1
ATOM 8671 O O . GLN A 1 1096 ? 29.191 30.575 -44.987 1.00 88.50 1096 GLN A O 1
ATOM 8676 N N . LEU A 1 1097 ? 27.042 30.878 -44.404 1.00 89.69 1097 LEU A N 1
ATOM 8677 C CA . LEU A 1 1097 ? 26.600 31.321 -45.733 1.00 89.69 1097 LEU A CA 1
ATOM 8678 C C . LEU A 1 1097 ? 27.171 32.692 -46.126 1.00 89.69 1097 LEU A C 1
ATOM 8680 O O . LEU A 1 1097 ? 27.539 32.889 -47.286 1.00 89.69 1097 LEU A O 1
ATOM 8684 N N . SER A 1 1098 ? 27.290 33.631 -45.181 1.00 90.94 1098 SER A N 1
ATOM 8685 C CA . SER A 1 1098 ? 27.904 34.940 -45.453 1.00 90.94 1098 SER A CA 1
ATOM 8686 C C . SER A 1 1098 ? 29.393 34.816 -45.785 1.00 90.94 1098 SER A C 1
ATOM 8688 O O . SER A 1 1098 ? 29.849 35.449 -46.737 1.00 90.94 1098 SER A O 1
ATOM 8690 N N . GLY A 1 1099 ? 30.135 33.935 -45.103 1.00 92.25 1099 GLY A N 1
ATOM 8691 C CA . GLY A 1 1099 ? 31.520 33.616 -45.456 1.00 92.25 1099 GLY A CA 1
ATOM 8692 C C . GLY A 1 1099 ? 31.656 33.084 -46.884 1.00 92.25 1099 GLY A C 1
ATOM 8693 O O . GLY A 1 1099 ? 32.456 33.607 -47.662 1.00 92.25 1099 GLY A O 1
ATOM 8694 N N . TRP A 1 1100 ? 30.831 32.108 -47.281 1.00 93.19 1100 TRP A N 1
ATOM 8695 C CA . TRP A 1 1100 ? 30.804 31.614 -48.667 1.00 93.19 1100 TRP A CA 1
ATOM 8696 C C . TRP A 1 1100 ? 30.480 32.724 -49.677 1.00 93.19 1100 TRP A C 1
ATOM 8698 O O . TRP A 1 1100 ? 31.171 32.845 -50.690 1.00 93.19 1100 TRP A O 1
ATOM 8708 N N . ALA A 1 1101 ? 29.493 33.582 -49.396 1.00 93.38 1101 ALA A N 1
ATOM 8709 C CA . ALA A 1 1101 ? 29.161 34.718 -50.255 1.00 93.38 1101 ALA A CA 1
ATOM 8710 C C . ALA A 1 1101 ? 30.336 35.707 -50.402 1.00 93.38 1101 ALA A C 1
ATOM 8712 O O . ALA A 1 1101 ? 30.633 36.143 -51.516 1.00 93.38 1101 ALA A O 1
ATOM 8713 N N . ILE A 1 1102 ? 31.054 36.004 -49.311 1.00 94.69 1102 ILE A N 1
ATOM 8714 C CA . ILE A 1 1102 ? 32.256 36.852 -49.314 1.00 94.69 1102 ILE A CA 1
ATOM 8715 C C . ILE A 1 1102 ? 33.366 36.224 -50.168 1.00 94.69 1102 ILE A C 1
ATOM 8717 O O . ILE A 1 1102 ? 33.951 36.920 -51.002 1.00 94.69 1102 ILE A O 1
ATOM 8721 N N . PHE A 1 1103 ? 33.640 34.924 -50.022 1.00 94.38 1103 PHE A N 1
ATOM 8722 C CA . PHE A 1 1103 ? 34.657 34.226 -50.818 1.00 94.38 1103 PHE A CA 1
ATOM 8723 C C . PHE A 1 1103 ? 34.308 34.180 -52.314 1.00 94.38 1103 PHE A C 1
ATOM 8725 O O . PHE A 1 1103 ? 35.166 34.477 -53.149 1.00 94.38 1103 PHE A O 1
ATOM 8732 N N . LEU A 1 1104 ? 33.053 33.881 -52.667 1.00 93.50 1104 LEU A N 1
ATOM 8733 C CA . LEU A 1 1104 ? 32.583 33.865 -54.057 1.00 93.50 1104 LEU A CA 1
ATOM 8734 C C . LEU A 1 1104 ? 32.639 35.261 -54.697 1.00 93.50 1104 LEU A C 1
ATOM 8736 O O . LEU A 1 1104 ? 33.176 35.413 -55.797 1.00 93.50 1104 LEU A O 1
ATOM 8740 N N . LEU A 1 1105 ? 32.142 36.292 -54.005 1.00 93.62 1105 LEU A N 1
ATOM 8741 C CA . LEU A 1 1105 ? 32.159 37.677 -54.487 1.00 93.62 1105 LEU A CA 1
ATOM 8742 C C . LEU A 1 1105 ? 33.595 38.191 -54.659 1.00 93.62 1105 LEU A C 1
ATOM 8744 O O . LEU A 1 1105 ? 33.933 38.750 -55.705 1.00 93.62 1105 LEU A O 1
ATOM 8748 N N . SER A 1 1106 ? 34.463 37.925 -53.678 1.00 92.50 1106 SER A N 1
ATOM 8749 C CA . SER A 1 1106 ? 35.897 38.227 -53.759 1.00 92.50 1106 SER A CA 1
ATOM 8750 C C . SER A 1 1106 ? 36.546 37.519 -54.949 1.00 92.50 1106 SER A C 1
ATOM 8752 O O . SER A 1 1106 ? 37.311 38.139 -55.685 1.00 92.50 1106 SER A O 1
ATOM 8754 N N . GLY A 1 1107 ? 36.192 36.255 -55.203 1.00 93.06 1107 GLY A N 1
ATOM 8755 C CA . GLY A 1 1107 ? 36.652 35.495 -56.365 1.00 93.06 1107 GLY A CA 1
ATOM 8756 C C . GLY A 1 1107 ? 36.246 36.114 -57.695 1.00 93.06 1107 GLY A C 1
ATOM 8757 O O . GLY A 1 1107 ? 37.098 36.299 -58.561 1.00 93.06 1107 GLY A O 1
ATOM 8758 N N . VAL A 1 1108 ? 34.986 36.526 -57.851 1.00 93.88 1108 VAL A N 1
ATOM 8759 C CA . VAL A 1 1108 ? 34.512 37.210 -59.067 1.00 93.88 1108 VAL A CA 1
ATOM 8760 C C . VAL A 1 1108 ? 35.233 38.550 -59.275 1.00 93.88 1108 VAL A C 1
ATOM 8762 O O . VAL A 1 1108 ? 35.660 38.847 -60.396 1.00 93.88 1108 VAL A O 1
ATOM 8765 N N . ILE A 1 1109 ? 35.429 39.337 -58.212 1.00 93.94 1109 ILE A N 1
ATOM 8766 C CA . ILE A 1 1109 ? 36.131 40.631 -58.263 1.00 93.94 1109 ILE A CA 1
ATOM 8767 C C . ILE A 1 1109 ? 37.611 40.441 -58.627 1.00 93.94 1109 ILE A C 1
ATOM 8769 O O . ILE A 1 1109 ? 38.099 41.064 -59.574 1.00 93.94 1109 ILE A O 1
ATOM 8773 N N . LEU A 1 1110 ? 38.325 39.554 -57.928 1.00 93.44 1110 LEU A N 1
ATOM 8774 C CA . LEU A 1 1110 ? 39.738 39.258 -58.183 1.00 93.44 1110 LEU A CA 1
ATOM 8775 C C . LEU A 1 1110 ? 39.944 38.623 -59.564 1.00 93.44 1110 LEU A C 1
ATOM 8777 O O . LEU A 1 1110 ? 40.895 38.978 -60.263 1.00 93.44 1110 LEU A O 1
ATOM 8781 N N . GLN A 1 1111 ? 39.024 37.763 -60.012 1.00 93.81 1111 GLN A N 1
ATOM 8782 C CA . GLN A 1 1111 ? 39.036 37.202 -61.360 1.00 93.81 1111 GLN A CA 1
ATOM 8783 C C . GLN A 1 1111 ? 38.928 38.311 -62.410 1.00 93.81 1111 GLN A C 1
ATOM 8785 O O . GLN A 1 1111 ? 39.736 38.353 -63.338 1.00 93.81 1111 GLN A O 1
ATOM 8790 N N . LYS A 1 1112 ? 37.952 39.219 -62.265 1.00 91.56 1112 LYS A N 1
ATOM 8791 C CA . LYS A 1 1112 ? 37.727 40.327 -63.204 1.00 91.56 1112 LYS A CA 1
ATOM 8792 C C . LYS A 1 1112 ? 38.900 41.314 -63.226 1.00 91.56 1112 LYS A C 1
ATOM 8794 O O . LYS A 1 1112 ? 39.216 41.832 -64.292 1.00 91.56 1112 LYS A O 1
ATOM 8799 N N . LYS A 1 1113 ? 39.540 41.562 -62.077 1.00 92.62 1113 LYS A N 1
ATOM 8800 C CA . LYS A 1 1113 ? 40.624 42.547 -61.926 1.00 92.62 1113 LYS A CA 1
ATOM 8801 C C . LYS A 1 1113 ? 42.014 42.017 -62.305 1.00 92.62 1113 LYS A C 1
ATOM 8803 O O . LYS A 1 1113 ? 42.811 42.785 -62.831 1.00 92.62 1113 LYS A O 1
ATOM 8808 N N . TYR A 1 1114 ? 42.311 40.740 -62.049 1.00 90.12 1114 TYR A N 1
ATOM 8809 C CA . TYR A 1 1114 ? 43.675 40.194 -62.152 1.00 90.12 1114 TYR A CA 1
ATOM 8810 C C . TYR A 1 1114 ? 43.826 38.951 -63.049 1.00 90.12 1114 TYR A C 1
ATOM 8812 O O . TYR A 1 1114 ? 44.957 38.561 -63.336 1.00 90.12 1114 TYR A O 1
ATOM 8820 N N . CYS A 1 1115 ? 42.740 38.309 -63.506 1.00 89.75 1115 CYS A N 1
ATOM 8821 C CA . CYS A 1 1115 ? 42.813 37.049 -64.263 1.00 89.75 1115 CYS A CA 1
ATOM 8822 C C . CYS A 1 1115 ? 42.078 37.117 -65.625 1.00 89.75 1115 CYS A C 1
ATOM 8824 O O . CYS A 1 1115 ? 40.876 36.825 -65.698 1.00 89.75 1115 CYS A O 1
ATOM 8826 N N . PRO A 1 1116 ? 42.773 37.448 -66.734 1.00 87.25 1116 PRO A N 1
ATOM 8827 C CA . PRO A 1 1116 ? 42.175 37.513 -68.073 1.00 87.25 1116 PRO A CA 1
ATOM 8828 C C . PRO A 1 1116 ? 41.615 36.172 -68.593 1.00 87.25 1116 PRO A C 1
ATOM 8830 O O . PRO A 1 1116 ? 41.909 35.082 -68.087 1.00 87.25 1116 PRO A O 1
ATOM 8833 N N . SER A 1 1117 ? 40.758 36.256 -69.618 1.00 88.50 1117 SER A N 1
ATOM 8834 C CA . SER A 1 1117 ? 40.164 35.086 -70.281 1.00 88.50 1117 SER A CA 1
ATOM 8835 C C . SER A 1 1117 ? 41.061 34.623 -71.426 1.00 88.50 1117 SER A C 1
ATOM 8837 O O . SER A 1 1117 ? 41.033 35.213 -72.501 1.00 88.50 1117 SER A O 1
ATOM 8839 N N . TYR A 1 1118 ? 41.843 33.569 -71.195 1.00 90.00 1118 TYR A N 1
ATOM 8840 C CA . TYR A 1 1118 ? 42.608 32.892 -72.250 1.00 90.00 1118 TYR A CA 1
ATOM 8841 C C . TYR A 1 1118 ? 41.876 31.675 -72.820 1.00 90.00 1118 TYR A C 1
ATOM 8843 O O . TYR A 1 1118 ? 42.288 31.136 -73.837 1.00 90.00 1118 TYR A O 1
ATOM 8851 N N . LEU A 1 1119 ? 40.764 31.272 -72.205 1.00 90.94 1119 LEU A N 1
ATOM 8852 C CA . LEU A 1 1119 ? 39.850 30.293 -72.775 1.00 90.94 1119 LEU A CA 1
ATOM 8853 C C . LEU A 1 1119 ? 38.598 30.997 -73.295 1.00 90.94 1119 LEU A C 1
ATOM 8855 O O . LEU A 1 1119 ? 38.044 31.877 -72.621 1.00 90.94 1119 LEU A O 1
ATOM 8859 N N . PHE A 1 1120 ? 38.168 30.592 -74.487 1.00 88.88 1120 PHE A N 1
ATOM 8860 C CA . PHE A 1 1120 ? 36.906 30.982 -75.104 1.00 88.88 1120 PHE A CA 1
ATOM 8861 C C . PHE A 1 1120 ? 36.163 29.744 -75.616 1.00 88.88 1120 PHE A C 1
ATOM 8863 O O . PHE A 1 1120 ? 36.756 28.697 -75.857 1.00 88.88 1120 PHE A O 1
ATOM 8870 N N . ARG A 1 1121 ? 34.849 29.875 -75.796 1.00 82.44 1121 ARG A N 1
ATOM 8871 C CA . ARG A 1 1121 ? 34.021 28.905 -76.518 1.00 82.44 1121 ARG A CA 1
ATOM 8872 C C . ARG A 1 1121 ? 33.607 29.570 -77.833 1.00 82.44 1121 ARG A C 1
ATOM 8874 O O . ARG A 1 1121 ? 33.128 30.708 -77.761 1.00 82.44 1121 ARG A O 1
ATOM 8881 N N . PRO A 1 1122 ? 33.778 28.946 -79.012 1.00 75.00 1122 PRO A N 1
ATOM 8882 C CA . PRO A 1 1122 ? 33.205 29.493 -80.235 1.00 75.00 1122 PRO A CA 1
ATOM 8883 C C . PRO A 1 1122 ? 31.688 29.624 -80.064 1.00 75.00 1122 PRO A C 1
ATOM 8885 O O . PRO A 1 1122 ? 31.051 28.817 -79.380 1.00 75.00 1122 PRO A O 1
ATOM 8888 N N . LYS A 1 1123 ? 31.093 30.663 -80.660 1.00 70.44 1123 LYS A N 1
ATOM 8889 C CA . LYS A 1 1123 ? 29.633 30.809 -80.643 1.00 70.44 1123 LYS A CA 1
ATOM 8890 C C . LYS A 1 1123 ? 29.042 29.586 -81.356 1.00 70.44 1123 LYS A C 1
ATOM 8892 O O . LYS A 1 1123 ? 29.395 29.377 -82.517 1.00 70.44 1123 LYS A O 1
ATOM 8897 N N . PRO A 1 1124 ? 28.181 28.781 -80.705 1.00 61.25 1124 PRO A N 1
ATOM 8898 C CA . PRO A 1 1124 ? 27.588 27.630 -81.368 1.00 61.25 1124 PRO A CA 1
ATOM 8899 C C . PRO A 1 1124 ? 26.791 28.108 -82.581 1.00 61.25 1124 PRO A C 1
ATOM 8901 O O . PRO A 1 1124 ? 26.112 29.139 -82.517 1.00 61.25 1124 PRO A O 1
ATOM 8904 N N . ILE A 1 1125 ? 26.865 27.352 -83.680 1.00 62.12 1125 ILE A N 1
ATOM 8905 C CA . ILE A 1 1125 ? 25.987 27.564 -84.832 1.00 62.12 1125 ILE A CA 1
ATOM 8906 C C . ILE A 1 1125 ? 24.553 27.529 -84.302 1.00 62.12 1125 ILE A C 1
ATOM 8908 O O . ILE A 1 1125 ? 24.171 26.597 -83.593 1.00 62.12 1125 ILE A O 1
ATOM 8912 N N . SER A 1 1126 ? 23.782 28.581 -84.586 1.00 67.38 1126 SER A N 1
ATOM 8913 C CA . SER A 1 1126 ? 22.416 28.711 -84.078 1.00 67.38 1126 SER A CA 1
ATOM 8914 C C . SER A 1 1126 ? 21.617 27.453 -84.411 1.00 67.38 1126 SER A C 1
ATOM 8916 O O . SER A 1 1126 ? 21.612 27.018 -85.563 1.00 67.38 1126 SER A O 1
ATOM 8918 N N . LEU A 1 1127 ? 20.907 26.894 -83.428 1.00 63.59 1127 LEU A N 1
ATOM 8919 C CA . LEU A 1 1127 ? 20.105 25.688 -83.641 1.00 63.59 1127 LEU A CA 1
ATOM 8920 C C . LEU A 1 1127 ? 19.079 25.895 -84.769 1.00 63.59 1127 LEU A C 1
ATOM 8922 O O . LEU A 1 1127 ? 18.852 24.992 -85.561 1.00 63.59 1127 LEU A O 1
ATOM 8926 N N . ALA A 1 1128 ? 18.554 27.116 -84.930 1.00 62.75 1128 ALA A N 1
ATOM 8927 C CA . ALA A 1 1128 ? 17.669 27.482 -86.036 1.00 62.75 1128 ALA A CA 1
ATOM 8928 C C . ALA A 1 1128 ? 18.355 27.472 -87.420 1.00 62.75 1128 ALA A C 1
ATOM 8930 O O . ALA A 1 1128 ? 17.677 27.297 -88.427 1.00 62.75 1128 ALA A O 1
ATOM 8931 N N . VAL A 1 1129 ? 19.681 27.639 -87.497 1.00 64.19 1129 VAL A N 1
ATOM 8932 C CA . VAL A 1 1129 ? 20.460 27.468 -88.739 1.00 64.19 1129 VAL A CA 1
ATOM 8933 C C . VAL A 1 1129 ? 20.690 25.982 -89.017 1.00 64.19 1129 VAL A C 1
ATOM 8935 O O . VAL A 1 1129 ? 20.456 25.542 -90.139 1.00 64.19 1129 VAL A O 1
ATOM 8938 N N . LEU A 1 1130 ? 21.055 25.195 -87.996 1.00 60.72 1130 LEU A N 1
ATOM 8939 C CA . LEU A 1 1130 ? 21.220 23.742 -88.128 1.00 60.72 1130 LEU A CA 1
ATOM 8940 C C . LEU A 1 1130 ? 19.906 23.054 -88.547 1.00 60.72 1130 LEU A C 1
ATOM 8942 O O . LEU A 1 1130 ? 19.899 22.225 -89.450 1.00 60.72 1130 LEU A O 1
ATOM 8946 N N . VAL A 1 1131 ? 18.783 23.456 -87.945 1.00 64.19 1131 VAL A N 1
ATOM 8947 C CA . VAL A 1 1131 ? 17.432 22.974 -88.272 1.00 64.19 1131 VAL A CA 1
ATOM 8948 C C . VAL A 1 1131 ? 17.000 23.426 -89.673 1.00 64.19 1131 VAL A C 1
ATOM 8950 O O . VAL A 1 1131 ? 16.511 22.602 -90.438 1.00 64.19 1131 VAL A O 1
ATOM 8953 N N . LYS A 1 1132 ? 17.233 24.688 -90.074 1.00 64.81 1132 LYS A N 1
ATOM 8954 C CA . LYS A 1 1132 ? 16.971 25.139 -91.461 1.00 64.81 1132 LYS A CA 1
ATOM 8955 C C . LYS A 1 1132 ? 17.738 24.312 -92.503 1.00 64.81 1132 LYS A C 1
ATOM 8957 O O . LYS A 1 1132 ? 17.179 24.016 -93.555 1.00 64.81 1132 LYS A O 1
ATOM 8962 N N . PHE A 1 1133 ? 18.989 23.953 -92.202 1.00 65.06 1133 PHE A N 1
ATOM 8963 C CA . PHE A 1 1133 ? 19.836 23.125 -93.062 1.00 65.06 1133 PHE A CA 1
ATOM 8964 C C . PHE A 1 1133 ? 19.335 21.672 -93.125 1.00 65.06 1133 PHE A C 1
ATOM 8966 O O . PHE A 1 1133 ? 19.158 21.134 -94.215 1.00 65.06 1133 PHE A O 1
ATOM 8973 N N . ALA A 1 1134 ? 19.020 21.064 -91.975 1.00 67.94 1134 ALA A N 1
ATOM 8974 C CA . ALA A 1 1134 ? 18.502 19.695 -91.893 1.00 67.94 1134 ALA A CA 1
ATOM 8975 C C . ALA A 1 1134 ? 17.134 19.509 -92.581 1.00 67.94 1134 ALA A C 1
ATOM 8977 O O . ALA A 1 1134 ? 16.874 18.450 -93.142 1.00 67.94 1134 ALA A O 1
ATOM 8978 N N . PHE A 1 1135 ? 16.279 20.540 -92.586 1.00 66.88 1135 PHE A N 1
ATOM 8979 C CA . PHE A 1 1135 ? 14.969 20.529 -93.255 1.00 66.88 1135 PHE A CA 1
ATOM 8980 C C . PHE A 1 1135 ? 14.968 21.221 -94.633 1.00 66.88 1135 PHE A C 1
ATOM 8982 O O . PHE A 1 1135 ? 13.956 21.776 -95.063 1.00 66.88 1135 PHE A O 1
ATOM 8989 N N . GLY A 1 1136 ? 16.098 21.183 -95.347 1.00 51.97 1136 GLY A N 1
ATOM 8990 C CA . GLY A 1 1136 ? 16.130 21.319 -96.809 1.00 51.97 1136 GLY A CA 1
ATOM 8991 C C . GLY A 1 1136 ? 15.824 22.700 -97.401 1.00 51.97 1136 GLY A C 1
ATOM 8992 O O . GLY A 1 1136 ? 15.662 22.803 -98.617 1.00 51.97 1136 GLY A O 1
ATOM 8993 N N . LYS A 1 1137 ? 15.767 23.780 -96.608 1.00 49.00 1137 LYS A N 1
ATOM 8994 C CA . LYS A 1 1137 ? 15.687 25.138 -97.174 1.00 49.00 1137 LYS A CA 1
ATOM 8995 C C . LYS A 1 1137 ? 17.077 25.625 -97.571 1.00 49.00 1137 LYS A C 1
ATOM 8997 O O . LYS A 1 1137 ? 17.958 25.752 -96.726 1.00 49.00 1137 LYS A O 1
ATOM 9002 N N . THR A 1 1138 ? 17.246 25.961 -98.849 1.00 50.66 1138 THR A N 1
ATOM 9003 C CA . THR A 1 1138 ? 18.476 26.544 -99.405 1.00 50.66 1138 THR A CA 1
ATOM 9004 C C . THR A 1 1138 ? 18.816 27.868 -98.717 1.00 50.66 1138 THR A C 1
ATOM 9006 O O . THR A 1 1138 ? 18.240 28.912 -99.026 1.00 50.66 1138 THR A O 1
ATOM 9009 N N . ILE A 1 1139 ? 19.765 27.824 -97.782 1.00 54.56 1139 ILE A N 1
ATOM 9010 C CA . ILE A 1 1139 ? 20.383 29.010 -97.184 1.00 54.56 1139 ILE A CA 1
ATOM 9011 C C . ILE A 1 1139 ? 21.281 29.638 -98.256 1.00 54.56 1139 ILE A C 1
ATOM 9013 O O . ILE A 1 1139 ? 22.147 28.956 -98.803 1.00 54.56 1139 ILE A O 1
ATOM 9017 N N . SER A 1 1140 ? 21.087 30.919 -98.578 1.00 52.94 1140 SER A N 1
ATOM 9018 C CA . SER A 1 1140 ? 21.970 31.601 -99.529 1.00 52.94 1140 SER A CA 1
ATOM 9019 C C . SER A 1 1140 ? 23.333 31.884 -98.889 1.00 52.94 1140 SER A C 1
ATOM 9021 O O . SER A 1 1140 ? 23.429 32.164 -97.691 1.00 52.94 1140 SER A O 1
ATOM 9023 N N . SER A 1 1141 ? 24.402 31.849 -99.687 1.00 56.00 1141 SER A N 1
ATOM 9024 C CA . SER A 1 1141 ? 25.787 32.050 -99.226 1.00 56.00 1141 SER A CA 1
ATOM 9025 C C . SER A 1 1141 ? 25.962 33.358 -98.435 1.00 56.00 1141 SER A C 1
ATOM 9027 O O . SER A 1 1141 ? 26.678 33.397 -97.435 1.00 56.00 1141 SER A O 1
ATOM 9029 N N . ALA A 1 1142 ? 25.214 34.400 -98.811 1.00 55.25 1142 ALA A N 1
ATOM 9030 C CA . ALA A 1 1142 ? 25.207 35.701 -98.148 1.00 55.25 1142 ALA A CA 1
ATOM 9031 C C . ALA A 1 1142 ? 24.675 35.683 -96.694 1.00 55.25 1142 ALA A C 1
ATOM 9033 O O . ALA A 1 1142 ? 25.026 36.574 -95.916 1.00 55.25 1142 ALA A O 1
ATOM 9034 N N . GLU A 1 1143 ? 23.852 34.701 -96.291 1.00 55.91 1143 GLU A N 1
ATOM 9035 C CA . GLU A 1 1143 ? 23.432 34.543 -94.883 1.00 55.91 1143 GLU A CA 1
ATOM 9036 C C . GLU A 1 1143 ? 24.537 33.904 -94.016 1.00 55.91 1143 GLU A C 1
ATOM 9038 O O . GLU A 1 1143 ? 24.573 34.135 -92.804 1.00 55.91 1143 GLU A O 1
ATOM 9043 N N . ILE A 1 1144 ? 25.454 33.144 -94.630 1.00 56.19 1144 ILE A N 1
ATOM 9044 C CA . ILE A 1 1144 ? 26.566 32.449 -93.959 1.00 56.19 1144 ILE A CA 1
ATOM 9045 C C . ILE A 1 1144 ? 27.750 33.405 -93.741 1.00 56.19 1144 ILE A C 1
ATOM 9047 O O . ILE A 1 1144 ? 28.285 33.490 -92.631 1.00 56.19 1144 ILE A O 1
ATOM 9051 N N . GLU A 1 1145 ? 28.124 34.189 -94.757 1.00 52.25 1145 GLU A N 1
ATOM 9052 C CA . GLU A 1 1145 ? 29.239 35.144 -94.648 1.00 52.25 1145 GLU A CA 1
ATOM 9053 C C . GLU A 1 1145 ? 28.954 36.260 -93.628 1.00 52.25 1145 GLU A C 1
ATOM 9055 O O . GLU A 1 1145 ? 29.809 36.581 -92.801 1.00 52.25 1145 GLU A O 1
ATOM 9060 N N . LYS A 1 1146 ? 27.723 36.796 -93.588 1.00 49.59 1146 LYS A N 1
ATOM 9061 C CA . LYS A 1 1146 ? 27.345 37.912 -92.693 1.00 49.59 1146 LYS A CA 1
ATOM 9062 C C . LYS A 1 1146 ? 27.406 37.613 -91.188 1.00 49.59 1146 LYS A C 1
ATOM 9064 O O . LYS A 1 1146 ? 27.222 38.536 -90.394 1.00 49.59 1146 LYS A O 1
ATOM 9069 N N . LYS A 1 1147 ? 27.632 36.363 -90.767 1.00 43.47 1147 LYS A N 1
ATOM 9070 C CA . LYS A 1 1147 ? 27.730 35.978 -89.344 1.00 43.47 1147 LYS A CA 1
ATOM 9071 C C . LYS A 1 1147 ? 29.029 35.258 -88.970 1.00 43.47 1147 LYS A C 1
ATOM 9073 O O . LYS A 1 1147 ? 29.211 34.954 -87.791 1.00 43.47 1147 LYS A O 1
ATOM 9078 N N . THR A 1 1148 ? 29.940 35.050 -89.923 1.00 40.06 1148 THR A N 1
ATOM 9079 C CA . THR A 1 1148 ? 31.155 34.244 -89.712 1.00 40.06 1148 THR A CA 1
ATOM 9080 C C . THR A 1 1148 ? 32.385 34.870 -90.386 1.00 40.06 1148 THR A C 1
ATOM 9082 O O . THR A 1 1148 ? 32.852 34.375 -91.412 1.00 40.06 1148 THR A O 1
ATOM 9085 N N . PRO A 1 1149 ? 32.949 35.965 -89.837 1.00 36.38 1149 PRO A N 1
ATOM 9086 C CA . PRO A 1 1149 ? 34.249 36.446 -90.289 1.00 36.38 1149 PRO A CA 1
ATOM 9087 C C . PRO A 1 1149 ? 35.335 35.395 -89.997 1.00 36.38 1149 PRO A C 1
ATOM 9089 O O . PRO A 1 1149 ? 35.397 34.847 -88.897 1.00 36.38 1149 PRO A O 1
ATOM 9092 N N . ASN A 1 1150 ? 36.217 35.170 -90.974 1.00 42.91 1150 ASN A N 1
ATOM 9093 C CA . ASN A 1 1150 ? 37.439 34.357 -90.885 1.00 42.91 1150 ASN A CA 1
ATOM 9094 C C . ASN A 1 1150 ? 37.268 32.835 -90.676 1.00 42.91 1150 ASN A C 1
ATOM 9096 O O . ASN A 1 1150 ? 37.885 32.267 -89.778 1.00 42.91 1150 ASN A O 1
ATOM 9100 N N . PHE A 1 1151 ? 36.547 32.147 -91.572 1.00 40.41 1151 PHE A N 1
ATOM 9101 C CA . PHE A 1 1151 ? 36.690 30.686 -91.747 1.00 40.41 1151 PHE A CA 1
ATOM 9102 C C . PHE A 1 1151 ? 36.798 30.225 -93.216 1.00 40.41 1151 PHE A C 1
ATOM 9104 O O . PHE A 1 1151 ? 36.190 29.246 -93.637 1.00 40.41 1151 PHE A O 1
ATOM 9111 N N . VAL A 1 1152 ? 37.653 30.897 -93.996 1.00 35.66 1152 VAL A N 1
ATOM 9112 C CA . VAL A 1 1152 ? 38.164 30.370 -95.276 1.00 35.66 1152 VAL A CA 1
ATOM 9113 C C . VAL A 1 1152 ? 39.678 30.200 -95.166 1.00 35.66 1152 VAL A C 1
ATOM 9115 O O . VAL A 1 1152 ? 40.435 31.151 -95.345 1.00 35.66 1152 VAL A O 1
ATOM 9118 N N . ASN A 1 1153 ? 40.129 28.980 -94.869 1.00 33.66 1153 ASN A N 1
ATOM 9119 C CA . ASN A 1 1153 ? 41.538 28.602 -94.982 1.00 33.66 1153 ASN A CA 1
ATOM 9120 C C . ASN A 1 1153 ? 41.678 27.312 -95.808 1.00 33.66 1153 ASN A C 1
ATOM 9122 O O . ASN A 1 1153 ? 40.817 26.433 -95.785 1.00 33.66 1153 ASN A O 1
ATOM 9126 N N . LYS A 1 1154 ? 42.744 27.232 -96.605 1.00 35.56 1154 LYS A N 1
ATOM 9127 C CA . LYS A 1 1154 ? 42.883 26.295 -97.725 1.00 35.56 1154 LYS A CA 1
ATOM 9128 C C . LYS A 1 1154 ? 43.290 24.898 -97.241 1.00 35.56 1154 LYS A C 1
ATOM 9130 O O . LYS A 1 1154 ? 44.469 24.684 -96.969 1.00 35.56 1154 LYS A O 1
ATOM 9135 N N . LYS A 1 1155 ? 42.370 23.921 -97.217 1.00 33.44 1155 LYS A N 1
ATOM 9136 C CA . LYS A 1 1155 ? 42.784 22.498 -97.187 1.00 33.44 1155 LYS A CA 1
ATOM 9137 C C . LYS A 1 1155 ? 41.884 21.447 -97.850 1.00 33.44 1155 LYS A C 1
ATOM 9139 O O . LYS A 1 1155 ? 42.345 20.324 -98.006 1.00 33.44 1155 LYS A O 1
ATOM 9144 N N . TYR A 1 1156 ? 40.674 21.783 -98.300 1.00 34.31 1156 TYR A N 1
ATOM 9145 C CA . TYR A 1 1156 ? 39.793 20.820 -98.978 1.00 34.31 1156 TYR A CA 1
ATOM 9146 C C . TYR A 1 1156 ? 39.403 21.299 -100.380 1.00 34.31 1156 TYR A C 1
ATOM 9148 O O . TYR A 1 1156 ? 38.383 21.955 -100.571 1.00 34.31 1156 TYR A O 1
ATOM 9156 N N . LYS A 1 1157 ? 40.228 20.938 -101.372 1.00 28.89 1157 LYS A N 1
ATOM 9157 C CA . LYS A 1 1157 ? 39.714 20.630 -102.712 1.00 28.89 1157 LYS A CA 1
ATOM 9158 C C . LYS A 1 1157 ? 39.190 19.196 -102.660 1.00 28.89 1157 LYS A C 1
ATOM 9160 O O . LYS A 1 1157 ? 39.917 18.319 -102.205 1.00 28.89 1157 LYS A O 1
ATOM 9165 N N . MET A 1 1158 ? 37.972 18.967 -103.135 1.00 33.34 1158 MET A N 1
ATOM 9166 C CA . MET A 1 1158 ? 37.526 17.634 -103.541 1.00 33.34 1158 MET A CA 1
ATOM 9167 C C . MET A 1 1158 ? 37.716 17.511 -105.053 1.00 33.34 1158 MET A C 1
ATOM 9169 O O . MET A 1 1158 ? 37.396 18.446 -105.787 1.00 33.34 1158 MET A O 1
ATOM 9173 N N . GLU A 1 1159 ? 38.229 16.371 -105.503 1.00 30.66 1159 GLU A N 1
ATOM 9174 C CA . GLU A 1 1159 ? 38.131 15.944 -106.901 1.00 30.66 1159 GLU A CA 1
ATOM 9175 C C . GLU A 1 1159 ? 36.857 15.092 -107.081 1.00 30.66 1159 GLU A C 1
ATOM 9177 O O . GLU A 1 1159 ? 36.358 14.529 -106.100 1.00 30.66 1159 GLU A O 1
ATOM 9182 N N . PRO A 1 1160 ? 36.255 15.060 -108.283 1.00 36.38 1160 PRO A N 1
ATOM 9183 C CA . PRO A 1 1160 ? 34.935 14.467 -108.483 1.00 36.38 1160 PRO A CA 1
ATOM 9184 C C . PRO A 1 1160 ? 34.966 12.932 -108.501 1.00 36.38 1160 PRO A C 1
ATOM 9186 O O . PRO A 1 1160 ? 35.873 12.319 -109.059 1.00 36.38 1160 PRO A O 1
ATOM 9189 N N . LEU A 1 1161 ? 33.911 12.311 -107.962 1.00 33.03 1161 LEU A N 1
ATOM 9190 C CA . LEU A 1 1161 ? 33.644 10.881 -108.143 1.00 33.03 1161 LEU A CA 1
ATOM 9191 C C . LEU A 1 1161 ? 33.381 10.550 -109.618 1.00 33.03 1161 LEU A C 1
ATOM 9193 O O . LEU A 1 1161 ? 32.661 11.279 -110.303 1.00 33.03 1161 LEU A O 1
ATOM 9197 N N . SER A 1 1162 ? 33.860 9.390 -110.071 1.00 31.23 1162 SER A N 1
ATOM 9198 C CA . SER A 1 1162 ? 33.484 8.827 -111.368 1.00 31.23 1162 SER A CA 1
ATOM 9199 C C . SER A 1 1162 ? 33.193 7.327 -111.297 1.00 31.23 1162 SER A C 1
ATOM 9201 O O . SER A 1 1162 ? 34.094 6.541 -111.023 1.00 31.23 1162 SER A O 1
ATOM 9203 N N . LYS A 1 1163 ? 31.963 6.987 -111.702 1.00 31.91 1163 LYS A N 1
ATOM 9204 C CA . LYS A 1 1163 ? 31.449 5.673 -112.131 1.00 31.91 1163 LYS A CA 1
ATOM 9205 C C . LYS A 1 1163 ? 31.243 4.562 -111.087 1.00 31.91 1163 LYS A C 1
ATOM 9207 O O . LYS A 1 1163 ? 32.059 4.299 -110.215 1.00 31.91 1163 LYS A O 1
ATOM 9212 N N . PHE A 1 1164 ? 30.091 3.917 -111.277 1.00 32.62 1164 PHE A N 1
ATOM 9213 C CA . PHE A 1 1164 ? 29.719 2.582 -110.817 1.00 32.62 1164 PHE A CA 1
ATOM 9214 C C . PHE A 1 1164 ? 30.657 1.516 -111.404 1.00 32.62 1164 PHE A C 1
ATOM 9216 O O . PHE A 1 1164 ? 31.224 1.731 -112.475 1.00 32.62 1164 PHE A O 1
ATOM 9223 N N . ASP A 1 1165 ? 30.639 0.326 -110.804 1.00 30.44 1165 ASP A N 1
ATOM 9224 C CA . ASP A 1 1165 ? 30.229 -0.857 -111.569 1.00 30.44 1165 ASP A CA 1
ATOM 9225 C C . ASP A 1 1165 ? 29.292 -1.728 -110.713 1.00 30.44 1165 ASP A C 1
ATOM 9227 O O . ASP A 1 1165 ? 29.427 -1.778 -109.488 1.00 30.44 1165 ASP A O 1
ATOM 9231 N N . ASP A 1 1166 ? 28.319 -2.376 -111.354 1.00 35.66 1166 ASP A N 1
ATOM 9232 C CA . ASP A 1 1166 ? 27.399 -3.331 -110.724 1.00 35.66 1166 ASP A CA 1
ATOM 9233 C C . ASP A 1 1166 ? 27.947 -4.759 -110.846 1.00 35.66 1166 ASP A C 1
ATOM 9235 O O . ASP A 1 1166 ? 28.440 -5.135 -111.906 1.00 35.66 1166 ASP A O 1
ATOM 9239 N N . THR A 1 1167 ? 27.788 -5.587 -109.803 1.00 33.44 1167 THR A N 1
ATOM 9240 C CA . THR A 1 1167 ? 27.225 -6.962 -109.873 1.00 33.44 1167 THR A CA 1
ATOM 9241 C C . THR A 1 1167 ? 27.457 -7.758 -108.580 1.00 33.44 1167 THR A C 1
ATOM 9243 O O . THR A 1 1167 ? 28.587 -7.907 -108.131 1.00 33.44 1167 THR A O 1
ATOM 9246 N N . THR A 1 1168 ? 26.373 -8.332 -108.032 1.00 32.34 1168 THR A N 1
ATOM 9247 C CA . THR A 1 1168 ? 26.214 -9.699 -107.454 1.00 32.34 1168 THR A CA 1
ATOM 9248 C C . THR A 1 1168 ? 25.214 -9.750 -106.285 1.00 32.34 1168 THR A C 1
ATOM 9250 O O . THR A 1 1168 ? 25.542 -9.596 -105.115 1.00 32.34 1168 THR A O 1
ATOM 9253 N N . THR A 1 1169 ? 23.961 -10.067 -106.609 1.00 36.94 1169 THR A N 1
ATOM 9254 C CA . THR A 1 1169 ? 23.065 -10.885 -105.760 1.00 36.94 1169 THR A CA 1
ATOM 9255 C C . THR A 1 1169 ? 23.502 -12.368 -105.839 1.00 36.94 1169 THR A C 1
ATOM 9257 O O . THR A 1 1169 ? 24.182 -12.688 -106.819 1.00 36.94 1169 THR A O 1
ATOM 9260 N N . PRO A 1 1170 ? 23.107 -13.308 -104.934 1.00 41.56 1170 PRO A N 1
ATOM 9261 C CA . PRO A 1 1170 ? 21.778 -13.383 -104.298 1.00 41.56 1170 PRO A CA 1
ATOM 9262 C C . PRO A 1 1170 ? 21.709 -13.983 -102.862 1.00 41.56 1170 PRO A C 1
ATOM 9264 O O . PRO A 1 1170 ? 22.713 -14.162 -102.186 1.00 41.56 1170 PRO A O 1
ATOM 9267 N N . GLN A 1 1171 ? 20.477 -14.360 -102.478 1.00 28.75 1171 GLN A N 1
ATOM 9268 C CA . GLN A 1 1171 ? 20.046 -15.270 -101.397 1.00 28.75 1171 GLN A CA 1
ATOM 9269 C C . GLN A 1 1171 ? 19.831 -14.712 -99.977 1.00 28.75 1171 GLN A C 1
ATOM 9271 O O . GLN A 1 1171 ? 20.740 -14.279 -99.280 1.00 28.75 1171 GLN A O 1
ATOM 9276 N N . ALA A 1 1172 ? 18.588 -14.890 -99.518 1.00 38.41 1172 ALA A N 1
ATOM 9277 C CA . ALA A 1 1172 ? 18.248 -15.147 -98.122 1.00 38.41 1172 ALA A CA 1
ATOM 9278 C C . ALA A 1 1172 ? 18.051 -16.663 -97.926 1.00 38.41 1172 ALA A C 1
ATOM 9280 O O . ALA A 1 1172 ? 17.713 -17.363 -98.886 1.00 38.41 1172 ALA A O 1
ATOM 9281 N N . PRO A 1 1173 ? 18.188 -17.167 -96.690 1.00 36.78 1173 PRO A N 1
ATOM 9282 C CA . PRO A 1 1173 ? 17.187 -18.116 -96.200 1.00 36.78 1173 PRO A CA 1
ATOM 9283 C C . PRO A 1 1173 ? 16.692 -17.790 -94.774 1.00 36.78 1173 PRO A C 1
ATOM 9285 O O . PRO A 1 1173 ? 16.983 -16.742 -94.201 1.00 36.78 1173 PRO A O 1
ATOM 9288 N N . SER A 1 1174 ? 15.861 -18.679 -94.234 1.00 26.44 1174 SER A N 1
ATOM 9289 C CA . SER A 1 1174 ? 14.892 -18.417 -93.166 1.00 26.44 1174 SER A CA 1
ATOM 9290 C C . SER A 1 1174 ? 15.166 -19.134 -91.835 1.00 26.44 1174 SER A C 1
ATOM 9292 O O . SER A 1 1174 ? 15.572 -20.288 -91.850 1.00 26.44 1174 SER A O 1
ATOM 9294 N N . VAL A 1 1175 ? 14.731 -18.500 -90.735 1.00 29.19 1175 VAL A N 1
ATOM 9295 C CA . VAL A 1 1175 ? 14.060 -19.103 -89.552 1.00 29.19 1175 VAL A CA 1
ATOM 9296 C C . VAL A 1 1175 ? 14.770 -20.223 -88.764 1.00 29.19 1175 VAL A C 1
ATOM 9298 O O . VAL A 1 1175 ? 15.001 -21.320 -89.256 1.00 29.19 1175 VAL A O 1
ATOM 9301 N N . MET A 1 1176 ? 14.846 -20.036 -87.439 1.00 24.64 1176 MET A N 1
ATOM 9302 C CA . MET A 1 1176 ? 14.479 -21.112 -86.506 1.00 24.64 1176 MET A CA 1
ATOM 9303 C C . MET A 1 1176 ? 13.817 -20.563 -85.232 1.00 24.64 1176 MET A C 1
ATOM 9305 O O . MET A 1 1176 ? 14.288 -19.588 -84.652 1.00 24.64 1176 MET A O 1
ATOM 9309 N N . ILE A 1 1177 ? 12.722 -21.198 -84.798 1.00 30.83 1177 ILE A N 1
ATOM 9310 C CA . ILE A 1 1177 ? 12.037 -20.969 -83.515 1.00 30.83 1177 ILE A CA 1
ATOM 9311 C C . ILE A 1 1177 ? 11.635 -22.337 -82.952 1.00 30.83 1177 ILE A C 1
ATOM 9313 O O . ILE A 1 1177 ? 11.036 -23.137 -83.666 1.00 30.83 1177 ILE A O 1
ATOM 9317 N N . GLY A 1 1178 ? 11.895 -22.567 -81.662 1.00 30.44 1178 GLY A N 1
ATOM 9318 C CA . GLY A 1 1178 ? 11.342 -23.690 -80.897 1.00 30.44 1178 GLY A CA 1
ATOM 9319 C C . GLY A 1 1178 ? 12.377 -24.394 -80.004 1.00 30.44 1178 GLY A C 1
ATOM 9320 O O . GLY A 1 1178 ? 13.483 -24.667 -80.447 1.00 30.44 1178 GLY A O 1
ATOM 9321 N N . GLY A 1 1179 ? 12.089 -24.728 -78.743 1.00 30.39 1179 GLY A N 1
ATOM 9322 C CA . GLY A 1 1179 ? 10.934 -24.326 -77.929 1.00 30.39 1179 GLY A CA 1
ATOM 9323 C C . GLY A 1 1179 ? 10.602 -25.311 -76.802 1.00 30.39 1179 GLY A C 1
ATOM 9324 O O . GLY A 1 1179 ? 10.831 -26.509 -76.935 1.00 30.39 1179 GLY A O 1
ATOM 9325 N N . LYS A 1 1180 ? 9.990 -24.813 -75.718 1.00 24.31 1180 LYS A N 1
ATOM 9326 C CA . LYS A 1 1180 ? 9.171 -25.606 -74.782 1.00 24.31 1180 LYS A CA 1
ATOM 9327 C C . LYS A 1 1180 ? 8.168 -24.702 -74.046 1.00 24.31 1180 LYS A C 1
ATOM 9329 O O . LYS A 1 1180 ? 8.557 -23.687 -73.481 1.00 24.31 1180 LYS A O 1
ATOM 9334 N N . LYS A 1 1181 ? 6.883 -25.075 -74.087 1.00 27.88 1181 LYS A N 1
ATOM 9335 C CA . LYS A 1 1181 ? 5.790 -24.567 -73.223 1.00 27.88 1181 LYS A CA 1
ATOM 9336 C C . LYS A 1 1181 ? 5.676 -25.472 -71.975 1.00 27.88 1181 LYS A C 1
ATOM 9338 O O . LYS A 1 1181 ? 6.358 -26.493 -71.935 1.00 27.88 1181 LYS A O 1
ATOM 9343 N N . VAL A 1 1182 ? 4.945 -25.139 -70.904 1.00 25.95 1182 VAL A N 1
ATOM 9344 C CA . VAL A 1 1182 ? 3.468 -25.034 -70.702 1.00 25.95 1182 VAL A CA 1
ATOM 9345 C C . VAL A 1 1182 ? 3.284 -24.220 -69.389 1.00 25.95 1182 VAL A C 1
ATOM 9347 O O . VAL A 1 1182 ? 4.050 -24.466 -68.466 1.00 25.95 1182 VAL A O 1
ATOM 9350 N N . HIS A 1 1183 ? 2.546 -23.089 -69.342 1.00 27.48 1183 HIS A N 1
ATOM 9351 C CA . HIS A 1 1183 ? 1.077 -22.938 -69.095 1.00 27.48 1183 HIS A CA 1
ATOM 9352 C C . HIS A 1 1183 ? 0.636 -23.532 -67.728 1.00 27.48 1183 HIS A C 1
ATOM 9354 O O . HIS A 1 1183 ? 1.204 -24.534 -67.320 1.00 27.48 1183 HIS A O 1
ATOM 9360 N N . VAL A 1 1184 ? -0.310 -23.035 -66.916 1.00 26.20 1184 VAL A N 1
ATOM 9361 C CA . VAL A 1 1184 ? -1.453 -22.069 -66.940 1.00 26.20 1184 VAL A CA 1
ATOM 9362 C C . VAL A 1 1184 ? -1.416 -21.330 -65.560 1.00 26.20 1184 VAL A C 1
ATOM 9364 O O . VAL A 1 1184 ? -0.819 -21.901 -64.650 1.00 26.20 1184 VAL A O 1
ATOM 9367 N N . SER A 1 1185 ? -1.943 -20.136 -65.231 1.00 25.25 1185 SER A N 1
ATOM 9368 C CA . SER A 1 1185 ? -2.936 -19.147 -65.739 1.00 25.25 1185 SER A CA 1
ATOM 9369 C C . SER A 1 1185 ? -2.328 -17.699 -65.707 1.00 25.25 1185 SER A C 1
ATOM 9371 O O . SER A 1 1185 ? -1.102 -17.614 -65.667 1.00 25.25 1185 SER A O 1
ATOM 9373 N N . MET A 1 1186 ? -2.964 -16.508 -65.819 1.00 26.77 1186 MET A N 1
ATOM 9374 C CA . MET A 1 1186 ? -4.357 -15.970 -65.863 1.00 26.77 1186 MET A CA 1
ATOM 9375 C C . MET A 1 1186 ? -5.108 -15.834 -64.500 1.00 26.77 1186 MET A C 1
ATOM 9377 O O . MET A 1 1186 ? -5.105 -16.774 -63.715 1.00 26.77 1186 MET A O 1
ATOM 9381 N N . ASP A 1 1187 ? -5.764 -14.741 -64.081 1.00 27.61 1187 ASP A N 1
ATOM 9382 C CA . ASP A 1 1187 ? -5.820 -13.317 -64.512 1.00 27.61 1187 ASP A CA 1
ATOM 9383 C C . ASP A 1 1187 ? -5.564 -12.411 -63.250 1.00 27.61 1187 ASP A C 1
ATOM 9385 O O . ASP A 1 1187 ? -4.724 -12.817 -62.449 1.00 27.61 1187 ASP A O 1
ATOM 9389 N N . ASP A 1 1188 ? -6.104 -11.219 -62.914 1.00 27.88 1188 ASP A N 1
ATOM 9390 C CA . ASP A 1 1188 ? -7.173 -10.319 -63.415 1.00 27.88 1188 ASP A CA 1
ATOM 9391 C C . ASP A 1 1188 ? -6.932 -8.840 -62.933 1.00 27.88 1188 ASP A C 1
ATOM 9393 O O . ASP A 1 1188 ? -5.796 -8.443 -62.664 1.00 27.88 1188 ASP A O 1
ATOM 9397 N N . SER A 1 1189 ? -7.986 -8.018 -62.860 1.00 27.84 1189 SER A N 1
ATOM 9398 C CA . SER A 1 1189 ? -8.085 -6.544 -62.773 1.00 27.84 1189 SER A CA 1
ATOM 9399 C C . SER A 1 1189 ? -8.748 -6.065 -61.438 1.00 27.84 1189 SER A C 1
ATOM 9401 O O . SER A 1 1189 ? -9.123 -6.904 -60.626 1.00 27.84 1189 SER A O 1
ATOM 9403 N N . GLU A 1 1190 ? -8.909 -4.783 -61.044 1.00 28.09 1190 GLU A N 1
ATOM 9404 C CA . GLU A 1 1190 ? -8.532 -3.471 -61.608 1.00 28.09 1190 GLU A CA 1
ATOM 9405 C C . GLU A 1 1190 ? -8.408 -2.345 -60.521 1.00 28.09 1190 GLU A C 1
ATOM 9407 O O . GLU A 1 1190 ? -8.570 -2.558 -59.324 1.00 28.09 1190 GLU A O 1
ATOM 9412 N N . SER A 1 1191 ? -8.102 -1.143 -61.026 1.00 28.06 1191 SER A N 1
ATOM 9413 C CA . SER A 1 1191 ? -8.161 0.277 -60.584 1.00 28.06 1191 SER A CA 1
ATOM 9414 C C . SER A 1 1191 ? -9.323 0.762 -59.636 1.00 28.06 1191 SER A C 1
ATOM 9416 O O . SER A 1 1191 ? -10.217 -0.020 -59.347 1.00 28.06 1191 SER A O 1
ATOM 9418 N N . VAL A 1 1192 ? -9.468 2.017 -59.121 1.00 28.86 1192 VAL A N 1
ATOM 9419 C CA . VAL A 1 1192 ? -8.635 3.257 -59.011 1.00 28.86 1192 VAL A CA 1
ATOM 9420 C C . VAL A 1 1192 ? -9.257 4.334 -58.056 1.00 28.86 1192 VAL A C 1
ATOM 9422 O O . VAL A 1 1192 ? -10.467 4.398 -57.912 1.00 28.86 1192 VAL A O 1
ATOM 9425 N N . LEU A 1 1193 ? -8.407 5.197 -57.460 1.00 28.11 1193 LEU A N 1
ATOM 9426 C CA . LEU A 1 1193 ? -8.582 6.568 -56.874 1.00 28.11 1193 LEU A CA 1
ATOM 9427 C C . LEU A 1 1193 ? -9.865 7.079 -56.129 1.00 28.11 1193 LEU A C 1
ATOM 9429 O O . LEU A 1 1193 ? -10.950 7.168 -56.686 1.00 28.11 1193 LEU A O 1
ATOM 9433 N N . ASN A 1 1194 ? -9.573 7.761 -55.000 1.00 28.00 1194 ASN A N 1
ATOM 9434 C CA . ASN A 1 1194 ? -9.990 9.133 -54.586 1.00 28.00 1194 ASN A CA 1
ATOM 9435 C C . ASN A 1 1194 ? -11.147 9.465 -53.592 1.00 28.00 1194 ASN A C 1
ATOM 9437 O O . ASN A 1 1194 ? -12.326 9.315 -53.869 1.00 28.00 1194 ASN A O 1
ATOM 9441 N N . ASP A 1 1195 ? -10.712 10.150 -52.516 1.00 27.31 1195 ASP A N 1
ATOM 9442 C CA . ASP A 1 1195 ? -11.187 11.424 -51.917 1.00 27.31 1195 ASP A CA 1
ATOM 9443 C C . ASP A 1 1195 ? -12.601 11.602 -51.276 1.00 27.31 1195 ASP A C 1
ATOM 9445 O O . ASP A 1 1195 ? -13.611 11.805 -51.937 1.00 27.31 1195 ASP A O 1
ATOM 9449 N N . ARG A 1 1196 ? -12.555 11.807 -49.942 1.00 27.03 1196 ARG A N 1
ATOM 9450 C CA . ARG A 1 1196 ? -13.165 12.914 -49.148 1.00 27.03 1196 ARG A CA 1
ATOM 9451 C C . ARG A 1 1196 ? -14.650 12.970 -48.703 1.00 27.03 1196 ARG A C 1
ATOM 9453 O O . ARG A 1 1196 ? -15.598 13.053 -49.466 1.00 27.03 1196 ARG A O 1
ATOM 9460 N N . THR A 1 1197 ? -14.738 13.260 -47.394 1.00 26.00 1197 THR A N 1
ATOM 9461 C CA . THR A 1 1197 ? -15.666 14.171 -46.673 1.00 26.00 1197 THR A CA 1
ATOM 9462 C C . THR A 1 1197 ? -17.135 13.801 -46.382 1.00 26.00 1197 THR A C 1
ATOM 9464 O O . THR A 1 1197 ? -18.039 14.224 -47.083 1.00 26.00 1197 THR A O 1
ATOM 9467 N N . PHE A 1 1198 ? -17.318 13.281 -45.156 1.00 25.20 1198 PHE A N 1
ATOM 9468 C CA . PHE A 1 1198 ? -17.958 13.969 -44.004 1.00 25.20 1198 PHE A CA 1
ATOM 9469 C C . PHE A 1 1198 ? -19.500 14.119 -43.886 1.00 25.20 1198 PHE A C 1
ATOM 9471 O O . PHE A 1 1198 ? -20.194 14.467 -44.828 1.00 25.20 1198 PHE A O 1
ATOM 9478 N N . ILE A 1 1199 ? -19.936 14.071 -42.609 1.00 25.19 1199 ILE A N 1
ATOM 9479 C CA . ILE A 1 1199 ? -21.218 14.493 -41.984 1.00 25.19 1199 ILE A CA 1
ATOM 9480 C C . ILE A 1 1199 ? -22.219 13.372 -41.593 1.00 25.19 1199 ILE A C 1
ATOM 9482 O O . ILE A 1 1199 ? -22.353 12.344 -42.243 1.00 25.19 1199 ILE A O 1
ATOM 9486 N N . ARG A 1 1200 ? -22.839 13.635 -40.428 1.00 24.47 1200 ARG A N 1
ATOM 9487 C CA . ARG A 1 1200 ? -23.959 13.017 -39.676 1.00 24.47 1200 ARG A CA 1
ATOM 9488 C C . ARG A 1 1200 ? -25.148 12.528 -40.553 1.00 24.47 1200 ARG A C 1
ATOM 9490 O O . ARG A 1 1200 ? -25.259 12.939 -41.699 1.00 24.47 1200 ARG A O 1
ATOM 9497 N N . THR A 1 1201 ? -26.099 11.711 -40.068 1.00 24.95 1201 THR A N 1
ATOM 9498 C CA . THR A 1 1201 ? -26.710 11.721 -38.713 1.00 24.95 1201 THR A CA 1
ATOM 9499 C C . THR A 1 1201 ? -27.340 10.376 -38.296 1.00 24.95 1201 THR A C 1
ATOM 9501 O O . THR A 1 1201 ? -27.385 9.429 -39.071 1.00 24.95 1201 THR A O 1
ATOM 9504 N N . GLU A 1 1202 ? -27.795 10.333 -37.042 1.00 25.11 1202 GLU A N 1
ATOM 9505 C CA . GLU A 1 1202 ? -28.638 9.336 -36.363 1.00 25.11 1202 GLU A CA 1
ATOM 9506 C C . GLU A 1 1202 ? -29.747 8.707 -37.236 1.00 25.11 1202 GLU A C 1
ATOM 9508 O O . GLU A 1 1202 ? -30.433 9.426 -37.961 1.00 25.11 1202 GLU A O 1
ATOM 9513 N N . LEU A 1 1203 ? -30.042 7.413 -37.036 1.00 24.84 1203 LEU A N 1
ATOM 9514 C CA . LEU A 1 1203 ? -31.198 7.020 -36.207 1.00 24.84 1203 LEU A CA 1
ATOM 9515 C C . LEU A 1 1203 ? -31.240 5.518 -35.864 1.00 24.84 1203 LEU A C 1
ATOM 9517 O O . LEU A 1 1203 ? -30.568 4.685 -36.464 1.00 24.84 1203 LEU A O 1
ATOM 9521 N N . ASP A 1 1204 ? -32.032 5.228 -34.837 1.00 25.27 1204 ASP A N 1
ATOM 9522 C CA . ASP A 1 1204 ? -32.302 3.929 -34.220 1.00 25.27 1204 ASP A CA 1
ATOM 9523 C C . ASP A 1 1204 ? -33.291 3.090 -35.059 1.00 25.27 1204 ASP A C 1
ATOM 9525 O O . ASP A 1 1204 ? -34.199 3.665 -35.661 1.00 25.27 1204 ASP A O 1
ATOM 9529 N N . THR A 1 1205 ? -33.163 1.753 -35.076 1.00 27.42 1205 THR A N 1
ATOM 9530 C CA . THR A 1 1205 ? -34.265 0.809 -34.737 1.00 27.42 1205 THR A CA 1
ATOM 9531 C C . THR A 1 1205 ? -33.903 -0.679 -34.909 1.00 27.42 1205 THR A C 1
ATOM 9533 O O . THR A 1 1205 ? -33.858 -1.230 -36.002 1.00 27.42 1205 THR A O 1
ATOM 9536 N N . THR A 1 1206 ? -33.750 -1.356 -33.770 1.00 29.05 1206 THR A N 1
ATOM 9537 C CA . THR A 1 1206 ? -34.310 -2.684 -33.414 1.00 29.05 1206 THR A CA 1
ATOM 9538 C C . THR A 1 1206 ? -34.637 -3.776 -34.470 1.00 29.05 1206 THR A C 1
ATOM 9540 O O . THR A 1 1206 ? -35.538 -3.599 -35.287 1.00 29.05 1206 THR A O 1
ATOM 9543 N N . LYS A 1 1207 ? -34.157 -4.998 -34.146 1.00 29.16 1207 LYS A N 1
ATOM 9544 C CA . LYS A 1 1207 ? -34.891 -6.289 -33.937 1.00 29.16 1207 LYS A CA 1
ATOM 9545 C C . LYS A 1 1207 ? -34.671 -7.485 -34.890 1.00 29.16 1207 LYS A C 1
ATOM 9547 O O . LYS A 1 1207 ? -34.974 -7.417 -36.072 1.00 29.16 1207 LYS A O 1
ATOM 9552 N N . ASN A 1 1208 ? -34.410 -8.624 -34.226 1.00 30.06 1208 ASN A N 1
ATOM 9553 C CA . ASN A 1 1208 ? -34.548 -10.035 -34.630 1.00 30.06 1208 ASN A CA 1
ATOM 9554 C C . ASN A 1 1208 ? -33.616 -10.518 -35.769 1.00 30.06 1208 ASN A C 1
ATOM 9556 O O . ASN A 1 1208 ? -33.405 -9.810 -36.745 1.00 30.06 1208 ASN A O 1
ATOM 9560 N N . TYR A 1 1209 ? -33.052 -11.730 -35.723 1.00 31.47 1209 TYR A N 1
ATOM 9561 C CA . TYR A 1 1209 ? -33.261 -12.865 -34.800 1.00 31.47 1209 TYR A CA 1
ATOM 9562 C C . TYR A 1 1209 ? -32.013 -13.186 -33.963 1.00 31.47 1209 TYR A C 1
ATOM 9564 O O . TYR A 1 1209 ? -30.898 -12.968 -34.483 1.00 31.47 1209 TYR A O 1
#

Sequence (1209 aa):
MLAFIVLLLNLVKGELNMIVLFSSSTPSSLSTYFLSNLDSSLGNSDFFFDISFYTITQSSALESYILQDLTMMVDATYDMLLHHKIDYFSNSSKILCLQIDENFKISGNWMYSVHSSLSNQILTAQAATTYFSWTRLAVISSDDVQSIQLEDSFYISNKELIDMRMAISSSLTQADVDNMIGKQIKPNGISMFVSFSKGTTNTLVLNSLQSKKVYKKGSGVLLSGRGMLGATIPDGCLIYAEKGLESATSTEMYEVLAIQQFTNLIKQLKSTALVVSAYEIKTAFDTISLEQYRYPI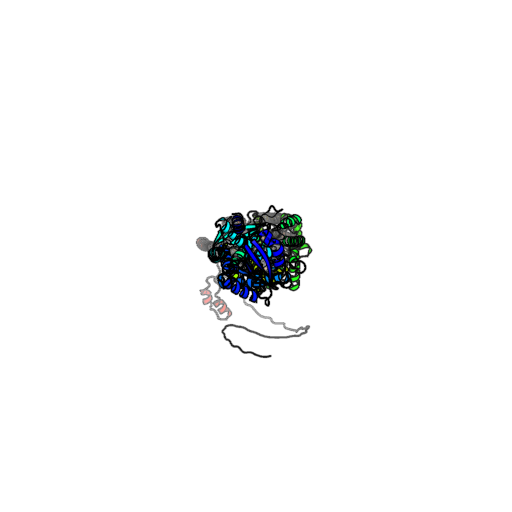YTLINIYNQARVARGSIKNGKLSFTDTGIIFPGNTTVYPINSKASVSFGMAYGINEPGSTSTNPYVISSRGGAVYGIVRANQDPTLLPNFNISFIPTNCGNQLYVHDITKACYTPYVDKLGIAYLGTQYTASSQGIITVFRELGIKIPYLTDQASGYILSNKTQYPEFMRILAPTTYNAKIMVNIMNIFGWKKVAVAYSNDSSTNYYNYLSFKSECDTLGITIINDEESRAFPAYYSQDMYANYSAKFQKIKDTRARIIIPIFNTVSMWPWYEGLYDIGFRAGDIMSISMNYAGGMNLLTDSTLTEERRLKREVIMLGIITTANQEYVGTYGLQIKNELKSYYNGADPSYKCLAFDACMLILNGLKYAVDKGDDYEDPAIMNKAMRLAYFTGCSGVVSVDSASNNRNGLAISIFNIQINNTGVYKNGMPPFIEPQIGLYNPTSSTAMEISGTIIYPGNTTKTPSDTRPKPDCPFEDSEKRTSHSGQGLLFAICFTLCVVTLAITAFIWNKWWKKSVPALKESREITFGDYMTMGFVIIEFFQYLAMGPRFQGNVIIDVLSQSLSVNMDDLIDFKNTAFWIALYVVYGLCGGWFIMGFIIIFRIDIRLENVFFFRWLGIFSEHLMPVIGNVCFLPIIAMLMNVFQCTEGTSNKLTDSFLDKDCHQYCWQGDHIAFAIFAIIAFFLYLPFAVFCRPLWQEMQVAINIKANPLYLMIKSVFQMSAVVLNKTVKPTEPHAHGYIYFGTLIAFAVFLYWKKPYNYGRINLWQIIAIMGAAWSIFWTSVYNSATESTFVPWLVLQLSGWAIFLLSGVILQKKYCPSYLFRPKPISLAVLVKFAFGKTISSAEIEKKTPNFVNKKYKMEPLSKFDDTTTPQAPSVMIGGKKVHVSMDDSESVLNDRTFIRTELDTTKNY

InterPro domains:
  IPR000337 GPCR, family 3 [PR00248] (378-397)
  IPR000337 GPCR, family 3 [PR00248] (456-475)
  IPR000337 GPCR, family 3 [PR00248] (475-491)
  IPR001828 Receptor, ligand binding region [PF01094] (376-714)
  IPR028082 Periplasmic binding protein-like I [SSF53822] (363-769)
  IPR050726 Metabotropic Glutamate Receptor [PTHR24060] (376-525)

Organism: NCBI:txid1481888

Foldseek 3Di:
DVVVVVVVVVLQPPAAEEEEEEEPQFDPVQLVLCVVPLVVVLPPPPNRYDYYYDYDYLPDDPDVVVPPRHAEYEHRHNDPSVVVNVQVCCQVVVHAYEYDDQPDDRPHLRYDHLDEHLVVLLLQVLLVCVVLQQAAEEEEAEPDPSRVVSQVVNCVVPVRRYPYYYYDYPPDDLVRLLLCCLQPVVLLQHQEYEYAYAAPRLQSNQVSCVVLVSLAPLHAAEYELRRQENHQHDAAHKYWAFPQQLPHRHPSSSSSSSVSVLSVVVVVVVVVDVDAHSVNSSVVCVVVSVCCHQWTKIFIWGQDPNDTHGFWIATRSHIDGPDQPRAHGNGDSDRNHPDQREFEAEEAADQDAPPDPGGDCLLNLQLLLLVVLLVVCCVDCVQRVRHRYDYHYFRALQDDDDQVSNLVRCLVCLVPRTQAYAHHQAQVSLVSNLVSCVVSVNQAAYEYLHHAWPVQFACVVCVSYAYADYHLLVVLLVQLVVCVVLVFQEEAAAEAPDDIHLVVNVVSNVVNSVVSNRDHQADPVLRYDHQQAALVCLVVNLVSLVSRVVSQFQEYEYSHDPRRVLSVLLSNVVNPDWFPSHEYEEEPSDPNLVVLVPPPDDPVSSVSCVGRQAQYKYKYFDFQPDPVLVVSQVVSCVVVVNDHSPSHQSSNVRSVLLSQLSSQCSVRSHSSNPRVSSSVSSQPGWDQGSQGIFHADPRTNYTPWTKMFMWTWHWAPVDQPPVGGTGIDTDGQWMATCPDPDRIDGHHQGQGGVRDSDSDHRGDDDPPFPDDPSLKDFQPVLLVVLLVVLVVLLVVLVVLLVVLCVPPAVDDDAFQPAADAADPVNVVLLVLLVLVLLLLLQLAAAQPPDPPSNQVSCVSLVQPPPNDLLADPNLVVVLVVLLVLLVLLLVLLVCVVVVVLVVPVVDPVSVVSVVVCLPCVCCCLRRVLLNSLLSLSQLSQQGMASDNDQQRTARPRYNHHRDPDDCSVVSNVSSVVSSVSRSSSSLNVQQVSLVVPPPHPKGFRNSLSSVVSSLSSVSSSLSRNVCVPPSLVSLVVSLVSLVVNLVVCVVPPGISAPLSSLSSSLSSVLSSQSSVLSSVVVVPVDDDDPPSVVSSVVSNVVSVVVSVVCCVVPGDNSYDHPDPDPVVVVVCVVVDPDDDPVVVCVVDPDDDDDDDDDDDDDDDDDDDDDDDDDDDDDDDDDDDDDDDDDDDDDDDDDDDDDDDDDDDD

Secondary structure (DSSP, 8-state):
-HHHHHHHHHHH---EEEEEEE-TTS-HHHHHHHHHHHHHHH-TTS--EEEEEEE--TT----TTTTTT--EEEE----HHHHHHHHHHHHHHT-EEEE--TTS----SSEEESS--HHHHHHHHHHHHHHTT--SEEEEEESSHHHHHHHHHHHHH-GGGEEEEEEE-TT--HHHHHHHIIIIITTTT--EEEE---HHHHHHHHHHHHHTT-SSTT-EEEEEGGGGSS----TT-EEEEETT-TT--SHHHHHHHHHHHHHHHHHHHHHH-S---HHHHHHHHHHHHHHHHHS-EEEEEEEETTEEEEEEEEETTEEEES-S---BTTTB-S---S-PEEEEEEEE--SS-TT-----HHHHHHHHHHHHHHHHHHH-TTT-TTEEEEEEEE-TTSS---HHHHHHHHGGGTTTSBT-EE--S-HHHHHHHHHHHHHTT--S-EEESS---GGGG-TTT-TTEEESSPPHHHHHHHHHHHHHHTT--EEEEEEEE-TTTHHHHHHHHHHHHHHTT-EE-S-HHHHEEETT--GGGHHHHHHHHHHHHHTTBSBEEEE--HHHHHHHHHHHHHTT--TTT-B-EEE-SS-GGGGTS-TTS-HHHHHHHHHHHTT-EEEEE--S-HHHHHHHHHHHHHHTTT---TT-HHHHHHHHHHHHHHHHHHTTT--TTSHHHHHHHHHH-EEEETTEEEEB-SSSSSBS---EEEEE-EE-TT---TTSSPPEE--EEEEE-TTSSSSEEE-SPPPBTTTBSSPPPSBPPPPSSSS-GGG-EE-HHHHHHHHHHHHHHHHHHHHHHHHHHHHT--PPPPP--S-EEPPHHHHHHHHHHHHHHHHHHHHS---TT-HHHHHHHHHHHT-HHHHS---THHHHHHHHHHHHHHHHHHHHHHHHHTTHHHHTTTSHHHHHHHHHHHHHHHIIIIIIHHHHHHHHHHTT---EESSSSGGGEEETTEEEEETTSTHHHHHHHHHHHHHHHHHHHHHHHHHHHHHH-SS-S-PBPHHHHHHHHHHHHHHHHHHHHTTTT-HHHHHHHHHHHHHHHHHHHHHH-SBSSHHHHHHHHHHHHHHHHHHHHHHHHHT-TT--HHHHHHHHHHHHHHHHHHHHHHHHHH----EE-PPPPPHHHHHHHHTT----HHHHHTT--S---S--PPPPP------------------------------------------------

pLDDT: mean 83.64, std 16.44, range [24.31, 98.31]